Protein 9CHU (pdb70)

Nearest PDB structures (foldseek):
  9chu-assembly1_A  TM=1.002E+00  e=7.331E-59  Homo sapiens
  9chv-assembly1_A  TM=9.798E-01  e=3.050E-43  Homo sapiens
  4ami-assembly2_B  TM=9.428E-01  e=1.187E-20  Meleagris gallopavo
  4ami-assembly1_A  TM=9.776E-01  e=6.733E-20  Meleagris gallopavo
  2y03-assembly3_A  TM=9.541E-01  e=2.087E-20  Meleagris gallopavo

Radius of gyration: 39.84 Å; Cα contacts (8 Å, |Δi|>4): 1406; chains: 3; bounding box: 46×70×137 Å

B-factor: mean 30.41, std 17.18, range [6.21, 85.48]

Solvent-accessible surface area: 40957 Å² total; per-residue (Å²): 120,105,85,37,103,21,63,81,22,75,62,41,20,61,67,7,42,64,14,2,48,82,0,46,56,8,3,62,167,102,133,130,12,57,69,22,11,14,57,6,9,38,9,4,3,56,0,4,33,58,8,0,103,37,0,0,41,64,6,4,22,58,69,45,118,182,114,3,99,86,23,68,138,93,12,30,78,41,13,0,34,24,31,20,1,15,4,0,8,0,37,1,1,17,29,2,0,55,11,15,74,109,0,12,68,30,33,129,140,25,104,84,123,57,70,109,89,96,2,162,58,66,23,103,95,17,58,121,77,1,5,100,46,0,84,100,30,2,104,113,54,154,14,106,30,123,120,73,57,3,93,56,31,25,89,51,58,67,40,22,58,99,80,54,58,109,64,31,11,69,59,27,4,79,86,7,0,44,71,9,17,82,61,4,77,109,21,16,52,118,0,82,106,64,10,71,137,43,85,82,53,113,43,6,126,154,9,7,129,52,10,151,130,9,20,109,62,136,79,47,9,2,42,41,124,17,4,72,55,22,111,96,1,100,125,11,49,0,9,84,18,1,8,50,10,6,17,91,75,66,82,50,69,1,45,62,70,12,3,8,79,7,0,16,28,2,1,100,60,22,55,82,85,51,9,4,57,1,1,0,57,0,1,3,81,108,101,71,30,92,0,15,11,1,18,0,7,85,0,1,65,74,33,19,37,96,36,12,77,63,51,21,0,0,38,7,0,4,15,10,11,38,64,6,33,156,96,68,66,33,86,0,22,38,123,12,0,39,69,46,1,46,79,43,62,9,56,116,72,1,64,9,132,5,158,24,38,14,82,28,36,151,18,13,142,34,4,16,69,6,12,33,31,18,28,142,18,5,53,59,20,21,88,35,21,59,78,73,21,111,92,71,40,89,79,38,79,95,58,53,75,116,25,36,32,76,0,12,49,7,5,30,83,22,19,117,30,10,27,204,29,98,47,14,147,133,15,66,122,112,26,61,34,131,99,19,114,104,17,42,85,116,105,12,98,34,82,81,0,11,147,82,141,4,25,21,111,81,0,50,50,19,2,77,107,19,2,38,0,14,50,87,3,0,28,104,2,2,78,62,0,18,44,45,3,131,145,32,112,36,2,6,100,6,84,26,76,1,1,0,0,0,4,2,8,1,29,0,38,13,2,5,73,2,5,107,30,2,31,61,14,67,146,30,54,0,0,0,0,0,2,2,0,0,76,15,69,11,0,2,8,0,1,0,6,1,2,0,3,1,22,44,66,60,136,44,0,19,2,1,2,0,11,9,0,3,90,118,29,0,50,102,39,26,0,79,39,0,0,114,74,8,17,41,81,134,0,17,66,18,0,1,87,3,0,17,14,1,5,4,0,0,19,0,38,76,57,2,4,0,2,2,0,0,21,8,78,126,13,98,53,20,51,33,4,127,163,40,85,5,115,95,39,6,48,78,178,20,42,4,1,4,6,1,38,1,5,1,21,134,64,28,55,63,142,152,120,48,82,134,7,130,115,71,54,56,10,81,34,7,10,42,64,20,0,33,94,10,23,120,121,18,132,16,33,0,1,0,0,0,20,50,59,16,105,54,0,70,114,77,20,134,125,8,148,67,92,38,76,9,5,1,0,0,0,2,5,0,1,40,28,46,57,53,130,118,16,93,0,0,0,1,45,10,40,146,102,88,28,77,40,114,75,13,49,70,31,120,93,22,30,16,9,18,49,13,18,43,1,0,19,58,11,0,24,67,1,0,78,3,1,28,49,3,2,72,39,2,24,133,58,13,126,40,80,58,95,61,86,42,87,44,91,56,107,17,125,203,82,54,35,0,6,0,40,25,13,0,45,26,105,93,41,60,53,34,28,2,0,78,50,20,125,46,51,48,75,5,42,22,49,55,117,76,24,30,50,0,14,26,107,0,0,35,94,0,3,47,36,33,73,0,73,0,50,0,24,51,128,86,13,88,17,74,92,10,45,50,43,44,12,69,85,133,7,41,0,16,13,10,0,10,0,76,120,38,122

InterPro domains:
  IPR000276 G protein-coupled receptor, rhodopsin-like [PF00001] (50-326)
  IPR000276 G protein-coupled receptor, rhodopsin-like [PR00237] (35-59)
  IPR000276 G protein-coupled receptor, rhodopsin-like [PR00237] (68-89)
  IPR000276 G protein-coupled receptor, rhodopsin-like [PR00237] (113-135)
  IPR000276 G protein-coupled receptor, rhodopsin-like [PR00237] (149-170)
  IPR000276 G protein-coupled receptor, rhodopsin-like [PR00237] (200-223)
  IPR000276 G protein-coupled receptor, rhodopsin-like [PR00237] (271-295)
  IPR000276 G protein-coupled receptor, rhodopsin-like [PR00237] (308-334)
  IPR000276 G protein-coupled receptor, rhodopsin-like [PS00237] (119-135)
  IPR000276 G protein-coupled receptor, rhodopsin-like [SM01381] (45-340)
  IPR000332 Beta 2 adrenoceptor [PR00562] (10-30)
  IPR000332 Beta 2 adrenoceptor [PR00562] (234-251)
  IPR000332 Beta 2 adrenoceptor [PR00562] (252-268)
  IPR000332 Beta 2 adrenoceptor [PR00562] (294-310)
  IPR000332 Beta 2 adrenoceptor [PR00562] (342-360)
  IPR000332 Beta 2 adrenoceptor [PR00562] (361-380)
  IPR000332 Beta 2 adrenoceptor [PR00562] (387-406)
  IPR000332 Beta 2 adrenoceptor [cd15957] (34-336)
  IPR002233 Adrenoceptor family [PR01103] (88-99)
  IPR002233 Adrenoceptor family [PR01103] (141-149)

Secondary structure (P-SEA, 3-state):
caaaaaaaaaaaaaaaaaaaaaaaaaaccccccccaaaaaaaaaaaaaaaaaaccaaaaaaaaacccccccaaaaaaaaaaaaaaaaaaaaaaaaaaaaaaaaaacaaaaaccccaaaaaaaaaaaaaaaaaacaaaaaacccccccaaaaaaaaccccccccccccaaaaaaaacccaaaaaaaaaaaaaaaaaaaaaccaaaaaaaaaaaaacccccccccccccccccccccccaaaaaaaaaccccccccccccaaaaaacccccccaaaaaaaaaacccccccccccaaaaaaaaaaaccccccaaaaaaaaaaaaaaacccccccccaaaaaaaccccccccccccccccccccccccaaaaaaaaaaaaacaaaaaaaaaaccccccccaaaaaaaaaaaaaccaaaaaaaaacaaaaaac/ccccccccccccccccccccccccccccaaaaaaaaacccccaaaaaaaaaaaaaaaaacccccccccbbbbbcccccaaaaaaaaaaaacccccbbbbbccccccccccaaaaaaaaaaaaaaccccccccccccccaaaaaaccaaaaaaacccaaaaaaaaaaaccccccccccccbbbbcccccccccccccccccccccccccccaaaaaabbbbbcccccccccccccccccbbbbcaaaaaaaaaaccccbbbbccccccccccccccccccccccbbbbbcccccccccbbbbbbbbbcccbbbbbbbbbbbbbbbcccccccccccaaaaaaaaaaaaaaaac/cbbbbbcccccccccccccbbbbbbccccccccccccccccccbbbbbbccccccccccccccccccccccccccccccccccccccccccccbbbbbbbccccccc

Structure (mmCIF, N/CA/C/O backbone):
data_9CHU
#
_entry.id   9CHU
#
_cell.length_a   1.00
_cell.length_b   1.00
_cell.length_c   1.00
_cell.angle_alpha   90.00
_cell.angle_beta   90.00
_cell.angle_gamma   90.00
#
_symmetry.space_group_name_H-M   'P 1'
#
loop_
_entity.id
_entity.type
_entity.pdbx_description
1 polymer 'Beta-2 adrenergic receptor,Calcineurin subunit B type 1'
2 polymer 'Protein phosphatase 3 catalytic subunit alpha'
3 polymer 'Peptidyl-prolyl cis-trans isomerase FKBP1A'
4 non-polymer Noradrenaline
5 non-polymer 8-DEETHYL-8-[BUT-3-ENYL]-ASCOMYCIN
#
loop_
_atom_site.group_PDB
_atom_site.id
_atom_site.type_symbol
_atom_site.label_atom_id
_atom_site.label_alt_id
_atom_site.label_comp_id
_atom_site.label_asym_id
_atom_site.label_entity_id
_atom_site.label_seq_id
_atom_site.pdbx_PDB_ins_code
_atom_site.Cartn_x
_atom_site.Cartn_y
_atom_site.Cartn_z
_atom_site.occupancy
_atom_site.B_iso_or_equiv
_atom_site.auth_seq_id
_atom_site.auth_comp_id
_atom_site.auth_asym_id
_atom_site.auth_atom_id
_atom_site.pdbx_PDB_model_num
ATOM 1 N N . TRP A 1 4 ? 193.352 161.115 123.656 1.00 84.14 32 TRP A N 1
ATOM 2 C CA . TRP A 1 4 ? 193.660 159.694 123.561 1.00 84.14 32 TRP A CA 1
ATOM 3 C C . TRP A 1 4 ? 192.660 158.871 124.365 1.00 84.14 32 TRP A C 1
ATOM 4 O O . TRP A 1 4 ? 191.954 159.402 125.219 1.00 84.14 32 TRP A O 1
ATOM 6 N N . VAL A 1 5 ? 192.616 157.566 124.085 1.00 78.85 33 VAL A N 1
ATOM 7 C CA . VAL A 1 5 ? 191.621 156.695 124.705 1.00 78.85 33 VAL A CA 1
ATOM 8 C C . VAL A 1 5 ? 191.818 156.632 126.215 1.00 78.85 33 VAL A C 1
ATOM 9 O O . VAL A 1 5 ? 190.852 156.701 126.986 1.00 78.85 33 VAL A O 1
ATOM 13 N N . VAL A 1 6 ? 193.069 156.495 126.662 1.00 73.71 34 VAL A N 1
ATOM 14 C CA . VAL A 1 6 ? 193.340 156.376 128.093 1.00 73.71 34 VAL A CA 1
ATOM 15 C C . VAL A 1 6 ? 192.908 157.639 128.826 1.00 73.71 34 VAL A C 1
ATOM 16 O O . VAL A 1 6 ? 192.356 157.574 129.932 1.00 73.71 34 VAL A O 1
ATOM 18 N N . GLY A 1 7 ? 193.161 158.805 128.231 1.00 69.88 35 GLY A N 1
ATOM 19 C CA . GLY A 1 7 ? 192.744 160.049 128.858 1.00 69.88 35 GLY A CA 1
ATOM 20 C C . GLY A 1 7 ? 191.238 160.157 129.001 1.00 69.88 35 GLY A C 1
ATOM 21 O O . GLY A 1 7 ? 190.733 160.562 130.051 1.00 69.88 35 GLY A O 1
ATOM 22 N N . MET A 1 8 ? 190.500 159.797 127.948 1.00 72.73 36 MET A N 1
ATOM 23 C CA . MET A 1 8 ? 189.044 159.808 128.036 1.00 72.73 36 MET A CA 1
ATOM 24 C C . MET A 1 8 ? 188.554 158.839 129.104 1.00 72.73 36 MET A C 1
ATOM 25 O O . MET A 1 8 ? 187.647 159.167 129.878 1.00 72.73 36 MET A O 1
ATOM 30 N N . GLY A 1 9 ? 189.142 157.641 129.161 1.00 64.67 37 GLY A N 1
ATOM 31 C CA . GLY A 1 9 ? 188.747 156.688 130.187 1.00 64.67 37 GLY A CA 1
ATOM 32 C C . GLY A 1 9 ? 188.996 157.209 131.590 1.00 64.67 37 GLY A C 1
ATOM 33 O O . GLY A 1 9 ? 188.156 157.050 132.481 1.00 64.67 37 GLY A O 1
ATOM 34 N N . ILE A 1 10 ? 190.148 157.850 131.800 1.00 61.92 38 ILE A N 1
ATOM 35 C CA . ILE A 1 10 ? 190.455 158.429 133.105 1.00 61.92 38 ILE A CA 1
ATOM 36 C C . ILE A 1 10 ? 189.465 159.536 133.444 1.00 61.92 38 ILE A C 1
ATOM 37 O O . ILE A 1 10 ? 189.016 159.659 134.591 1.00 61.92 38 ILE A O 1
ATOM 39 N N . VAL A 1 11 ? 189.116 160.362 132.456 1.00 57.53 39 VAL A N 1
ATOM 40 C CA . VAL A 1 11 ? 188.175 161.453 132.695 1.00 57.53 39 VAL A CA 1
ATOM 41 C C . VAL A 1 11 ? 186.816 160.901 133.110 1.00 57.53 39 VAL A C 1
ATOM 42 O O . VAL A 1 11 ? 186.197 161.384 134.065 1.00 57.53 39 VAL A O 1
ATOM 46 N N . MET A 1 12 ? 186.334 159.878 132.398 1.00 55.55 40 MET A N 1
ATOM 47 C CA . MET A 1 12 ? 185.044 159.287 132.750 1.00 55.55 40 MET A CA 1
ATOM 48 C C . MET A 1 12 ? 185.087 158.640 134.127 1.00 55.55 40 MET A C 1
ATOM 49 O O . MET A 1 12 ? 184.123 158.740 134.896 1.00 55.55 40 MET A O 1
ATOM 54 N N . SER A 1 13 ? 186.190 157.962 134.454 1.00 58.12 41 SER A N 1
ATOM 55 C CA . SER A 1 13 ? 186.314 157.353 135.775 1.00 58.12 41 SER A CA 1
ATOM 56 C C . SER A 1 13 ? 186.258 158.411 136.870 1.00 58.12 41 SER A C 1
ATOM 57 O O . SER A 1 13 ? 185.550 158.251 137.873 1.00 58.12 41 SER A O 1
ATOM 60 N N . LEU A 1 14 ? 186.988 159.512 136.684 1.00 52.52 42 LEU A N 1
ATOM 61 C CA . LEU A 1 14 ? 186.960 160.587 137.669 1.00 52.52 42 LEU A CA 1
ATOM 62 C C . LEU A 1 14 ? 185.567 161.192 137.784 1.00 52.52 42 LEU A C 1
ATOM 63 O O . LEU A 1 14 ? 185.106 161.498 138.888 1.00 52.52 42 LEU A O 1
ATOM 65 N N . ILE A 1 15 ? 184.882 161.373 136.652 1.00 52.37 43 ILE A N 1
ATOM 66 C CA . ILE A 1 15 ? 183.550 161.972 136.675 1.00 52.37 43 ILE A CA 1
ATOM 67 C C . ILE A 1 15 ? 182.581 161.083 137.442 1.00 52.37 43 ILE A C 1
ATOM 68 O O . ILE A 1 15 ? 181.813 161.558 138.290 1.00 52.37 43 ILE A O 1
ATOM 73 N N . VAL A 1 16 ? 182.602 159.779 137.159 1.00 49.96 44 VAL A N 1
ATOM 74 C CA . VAL A 1 16 ? 181.702 158.863 137.855 1.00 49.96 44 VAL A CA 1
ATOM 75 C C . VAL A 1 16 ? 182.013 158.842 139.344 1.00 49.96 44 VAL A C 1
ATOM 76 O O . VAL A 1 16 ? 181.102 158.861 140.184 1.00 49.96 44 VAL A O 1
ATOM 80 N N . LEU A 1 17 ? 183.301 158.800 139.698 1.00 52.21 45 LEU A N 1
ATOM 81 C CA . LEU A 1 17 ? 183.669 158.777 141.110 1.00 52.21 45 LEU A CA 1
ATOM 82 C C . LEU A 1 17 ? 183.203 160.042 141.818 1.00 52.21 45 LEU A C 1
ATOM 83 O O . LEU A 1 17 ? 182.656 159.975 142.926 1.00 52.21 45 LEU A O 1
ATOM 85 N N . ALA A 1 18 ? 183.396 161.203 141.187 1.00 49.74 46 ALA A N 1
ATOM 86 C CA . ALA A 1 18 ? 182.967 162.457 141.794 1.00 49.74 46 ALA A CA 1
ATOM 87 C C . ALA A 1 18 ? 181.457 162.495 141.975 1.00 49.74 46 ALA A C 1
ATOM 88 O O . ALA A 1 18 ? 180.963 162.893 143.036 1.00 49.74 46 ALA A O 1
ATOM 90 N N . ILE A 1 19 ? 180.707 162.072 140.954 1.00 46.61 47 ILE A N 1
ATOM 91 C CA . ILE A 1 19 ? 179.250 162.093 141.048 1.00 46.61 47 ILE A CA 1
ATOM 92 C C . ILE A 1 19 ? 178.779 161.195 142.184 1.00 46.61 47 ILE A C 1
ATOM 93 O O . ILE A 1 19 ? 177.980 161.608 143.038 1.00 46.61 47 ILE A O 1
ATOM 98 N N . VAL A 1 20 ? 179.284 159.960 142.225 1.00 45.08 48 VAL A N 1
ATOM 99 C CA . VAL A 1 20 ? 178.840 159.012 143.244 1.00 45.08 48 VAL A CA 1
ATOM 100 C C . VAL A 1 20 ? 179.196 159.520 144.634 1.00 45.08 48 VAL A C 1
ATOM 101 O O . VAL A 1 20 ? 178.361 159.516 145.548 1.00 45.08 48 VAL A O 1
ATOM 105 N N . PHE A 1 21 ? 180.439 159.979 144.812 1.00 47.77 49 PHE A N 1
ATOM 106 C CA . PHE A 1 21 ? 180.879 160.431 146.126 1.00 47.77 49 PHE A CA 1
ATOM 107 C C . PHE A 1 21 ? 180.071 161.634 146.594 1.00 47.77 49 PHE A C 1
ATOM 108 O O . PHE A 1 21 ? 179.620 161.678 147.743 1.00 47.77 49 PHE A O 1
ATOM 110 N N . GLY A 1 22 ? 179.860 162.614 145.712 1.00 48.69 50 GLY A N 1
ATOM 111 C CA . GLY A 1 22 ? 179.116 163.798 146.108 1.00 48.69 50 GLY A CA 1
ATOM 112 C C . GLY A 1 22 ? 177.672 163.495 146.454 1.00 48.69 50 GLY A C 1
ATOM 113 O O . GLY A 1 22 ? 177.146 163.991 147.455 1.00 48.69 50 GLY A O 1
ATOM 114 N N . ASN A 1 23 ? 177.010 162.674 145.637 1.00 42.83 51 ASN A N 1
ATOM 115 C CA . ASN A 1 23 ? 175.615 162.363 145.920 1.00 42.83 51 ASN A CA 1
ATOM 116 C C . ASN A 1 23 ? 175.476 161.557 147.206 1.00 42.83 51 ASN A C 1
ATOM 117 O O . ASN A 1 23 ? 174.564 161.810 148.005 1.00 42.83 51 ASN A O 1
ATOM 122 N N . VAL A 1 24 ? 176.369 160.592 147.435 1.00 48.68 52 VAL A N 1
ATOM 123 C CA . VAL A 1 24 ? 176.304 159.828 148.676 1.00 48.68 52 VAL A CA 1
ATOM 124 C C . VAL A 1 24 ? 176.590 160.731 149.870 1.00 48.68 52 VAL A C 1
ATOM 125 O O . VAL A 1 24 ? 175.970 160.594 150.932 1.00 48.68 52 VAL A O 1
ATOM 127 N N . LEU A 1 25 ? 177.517 161.679 149.712 1.00 52.32 53 LEU A N 1
ATOM 128 C CA . LEU A 1 25 ? 177.796 162.626 150.785 1.00 52.32 53 LEU A CA 1
ATOM 129 C C . LEU A 1 25 ? 176.565 163.454 151.120 1.00 52.32 53 LEU A C 1
ATOM 130 O O . LEU A 1 25 ? 176.246 163.654 152.297 1.00 52.32 53 LEU A O 1
ATOM 135 N N . VAL A 1 26 ? 175.858 163.942 150.098 1.00 51.17 54 VAL A N 1
ATOM 136 C CA . VAL A 1 26 ? 174.658 164.741 150.343 1.00 51.17 54 VAL A CA 1
ATOM 137 C C . VAL A 1 26 ? 173.588 163.900 151.027 1.00 51.17 54 VAL A C 1
ATOM 138 O O . VAL A 1 26 ? 172.930 164.353 151.976 1.00 51.17 54 VAL A O 1
ATOM 142 N N . ILE A 1 27 ? 173.399 162.661 150.564 1.00 53.95 55 ILE A N 1
ATOM 143 C CA . ILE A 1 27 ? 172.386 161.794 151.162 1.00 53.95 55 ILE A CA 1
ATOM 144 C C . ILE A 1 27 ? 172.699 161.546 152.632 1.00 53.95 55 ILE A C 1
ATOM 145 O O . ILE A 1 27 ? 171.818 161.629 153.497 1.00 53.95 55 ILE A O 1
ATOM 150 N N . THR A 1 28 ? 173.964 161.245 152.938 1.00 59.81 56 THR A N 1
ATOM 151 C CA . THR A 1 28 ? 174.350 160.998 154.323 1.00 59.81 56 THR A CA 1
ATOM 152 C C . THR A 1 28 ? 174.192 162.253 155.173 1.00 59.81 56 THR A C 1
ATOM 153 O O . THR A 1 28 ? 173.720 162.183 156.313 1.00 59.81 56 THR A O 1
ATOM 155 N N . ALA A 1 29 ? 174.572 163.413 154.631 1.00 59.21 57 ALA A N 1
ATOM 156 C CA . ALA A 1 29 ? 174.462 164.655 155.388 1.00 59.21 57 ALA A CA 1
ATOM 157 C C . ALA A 1 29 ? 173.013 164.963 155.728 1.00 59.21 57 ALA A C 1
ATOM 158 O O . ALA A 1 29 ? 172.710 165.419 156.836 1.00 59.21 57 ALA A O 1
ATOM 160 N N . ILE A 1 30 ? 172.100 164.727 154.786 1.00 61.74 58 ILE A N 1
ATOM 161 C CA . ILE A 1 30 ? 170.690 164.972 155.069 1.00 61.74 58 ILE A CA 1
ATOM 162 C C . ILE A 1 30 ? 170.152 163.946 156.061 1.00 61.74 58 ILE A C 1
ATOM 163 O O . ILE A 1 30 ? 169.419 164.293 156.994 1.00 61.74 58 ILE A O 1
ATOM 168 N N . ALA A 1 31 ? 170.513 162.673 155.889 1.00 65.76 59 ALA A N 1
ATOM 169 C CA . ALA A 1 31 ? 169.870 161.618 156.666 1.00 65.76 59 ALA A CA 1
ATOM 170 C C . ALA A 1 31 ? 170.380 161.550 158.102 1.00 65.76 59 ALA A C 1
ATOM 171 O O . ALA A 1 31 ? 169.606 161.256 159.019 1.00 65.76 59 ALA A O 1
ATOM 173 N N . LYS A 1 32 ? 171.667 161.817 158.322 1.00 73.28 60 LYS A N 1
ATOM 174 C CA . LYS A 1 32 ? 172.279 161.475 159.603 1.00 73.28 60 LYS A CA 1
ATOM 175 C C . LYS A 1 32 ? 172.023 162.533 160.671 1.00 73.28 60 LYS A C 1
ATOM 176 O O . LYS A 1 32 ? 171.619 162.204 161.792 1.00 73.28 60 LYS A O 1
ATOM 182 N N . PHE A 1 33 ? 172.253 163.807 160.348 1.00 82.44 61 PHE A N 1
ATOM 183 C CA . PHE A 1 33 ? 172.266 164.848 161.370 1.00 82.44 61 PHE A CA 1
ATOM 184 C C . PHE A 1 33 ? 170.899 165.119 161.981 1.00 82.44 61 PHE A C 1
ATOM 185 O O . PHE A 1 33 ? 170.835 165.783 163.022 1.00 82.44 61 PHE A O 1
ATOM 193 N N . GLU A 1 34 ? 169.817 164.661 161.353 1.00 85.48 62 GLU A N 1
ATOM 194 C CA . GLU A 1 34 ? 168.479 164.696 161.938 1.00 85.48 62 GLU A CA 1
ATOM 195 C C . GLU A 1 34 ? 167.975 166.118 162.168 1.00 85.48 62 GLU A C 1
ATOM 196 O O . GLU A 1 34 ? 166.864 166.313 162.672 1.00 85.48 62 GLU A O 1
ATOM 202 N N . ARG A 1 35 ? 168.776 167.117 161.802 1.00 84.86 63 ARG A N 1
ATOM 203 C CA . ARG A 1 35 ? 168.351 168.509 161.855 1.00 84.86 63 ARG A CA 1
ATOM 204 C C . ARG A 1 35 ? 168.039 169.080 160.483 1.00 84.86 63 ARG A C 1
ATOM 205 O O . ARG A 1 35 ? 167.227 170.004 160.377 1.00 84.86 63 ARG A O 1
ATOM 213 N N . LEU A 1 36 ? 168.669 168.553 159.436 1.00 70.26 64 LEU A N 1
ATOM 214 C CA . LEU A 1 36 ? 168.373 168.950 158.064 1.00 70.26 64 LEU A CA 1
ATOM 215 C C . LEU A 1 36 ? 167.388 167.953 157.456 1.00 70.26 64 LEU A C 1
ATOM 216 O O . LEU A 1 36 ? 167.677 167.252 156.488 1.00 70.26 64 LEU A O 1
ATOM 221 N N . GLN A 1 37 ? 166.201 167.900 158.054 1.00 70.30 65 GLN A N 1
ATOM 222 C CA . GLN A 1 37 ? 165.159 166.970 157.634 1.00 70.30 65 GLN A CA 1
ATOM 223 C C . GLN A 1 37 ? 163.875 167.709 157.300 1.00 70.30 65 GLN A C 1
ATOM 224 O O . GLN A 1 37 ? 162.770 167.233 157.576 1.00 70.30 65 GLN A O 1
ATOM 230 N N . THR A 1 38 ? 164.001 168.886 156.699 1.00 56.56 66 THR A N 1
ATOM 231 C CA . THR A 1 38 ? 162.836 169.601 156.203 1.00 56.56 66 THR A CA 1
ATOM 232 C C . THR A 1 38 ? 162.276 168.881 154.979 1.00 56.56 66 THR A C 1
ATOM 233 O O . THR A 1 38 ? 162.971 168.105 154.318 1.00 56.56 66 THR A O 1
ATOM 237 N N . VAL A 1 39 ? 160.997 169.131 154.686 1.00 50.69 67 VAL A N 1
ATOM 238 C CA . VAL A 1 39 ? 160.366 168.523 153.516 1.00 50.69 67 VAL A CA 1
ATOM 239 C C . VAL A 1 39 ? 161.135 168.885 152.251 1.00 50.69 67 VAL A C 1
ATOM 240 O O . VAL A 1 39 ? 161.342 168.044 151.363 1.00 50.69 67 VAL A O 1
ATOM 244 N N . THR A 1 40 ? 161.579 170.140 152.153 1.00 45.19 68 THR A N 1
ATOM 245 C CA . THR A 1 40 ? 162.433 170.537 151.039 1.00 45.19 68 THR A CA 1
ATOM 246 C C . THR A 1 40 ? 163.690 169.680 150.986 1.00 45.19 68 THR A C 1
ATOM 247 O O . THR A 1 40 ? 164.134 169.279 149.904 1.00 45.19 68 THR A O 1
ATOM 251 N N . ASN A 1 41 ? 164.269 169.368 152.147 1.00 50.16 69 ASN A N 1
ATOM 252 C CA . ASN A 1 41 ? 165.442 168.503 152.160 1.00 50.16 69 ASN A CA 1
ATOM 253 C C . ASN A 1 41 ? 165.097 167.081 151.737 1.00 50.16 69 ASN A C 1
ATOM 254 O O . ASN A 1 41 ? 165.938 166.392 151.157 1.00 50.16 69 ASN A O 1
ATOM 259 N N . TYR A 1 42 ? 163.871 166.625 151.994 1.00 49.18 70 TYR A N 1
ATOM 260 C CA . TYR A 1 42 ? 163.470 165.313 151.495 1.00 49.18 70 TYR A CA 1
ATOM 261 C C . TYR A 1 42 ? 163.362 165.311 149.975 1.00 49.18 70 TYR A C 1
ATOM 262 O O . TYR A 1 42 ? 163.769 164.345 149.315 1.00 49.18 70 TYR A O 1
ATOM 271 N N . PHE A 1 43 ? 162.817 166.386 149.401 1.00 38.24 71 PHE A N 1
ATOM 272 C CA . PHE A 1 43 ? 162.804 166.511 147.946 1.00 38.24 71 PHE A CA 1
ATOM 273 C C . PHE A 1 43 ? 164.221 166.533 147.387 1.00 38.24 71 PHE A C 1
ATOM 274 O O . PHE A 1 43 ? 164.504 165.923 146.346 1.00 38.24 71 PHE A O 1
ATOM 282 N N . ILE A 1 44 ? 165.122 167.246 148.063 1.00 37.35 72 ILE A N 1
ATOM 283 C CA . ILE A 1 44 ? 166.525 167.264 147.663 1.00 37.35 72 ILE A CA 1
ATOM 284 C C . ILE A 1 44 ? 167.121 165.865 147.723 1.00 37.35 72 ILE A C 1
ATOM 285 O O . ILE A 1 44 ? 167.929 165.484 146.870 1.00 37.35 72 ILE A O 1
ATOM 290 N N . THR A 1 45 ? 166.752 165.085 148.739 1.00 41.63 73 THR A N 1
ATOM 291 C CA . THR A 1 45 ? 167.230 163.709 148.822 1.00 41.63 73 THR A CA 1
ATOM 292 C C . THR A 1 45 ? 166.726 162.883 147.647 1.00 41.63 73 THR A C 1
ATOM 293 O O . THR A 1 45 ? 167.465 162.062 147.096 1.00 41.63 73 THR A O 1
ATOM 297 N N . SER A 1 46 ? 165.468 163.082 147.253 1.00 33.85 74 SER A N 1
ATOM 298 C CA . SER A 1 46 ? 164.957 162.373 146.082 1.00 33.85 74 SER A CA 1
ATOM 299 C C . SER A 1 46 ? 165.736 162.748 144.826 1.00 33.85 74 SER A C 1
ATOM 300 O O . SER A 1 46 ? 166.077 161.882 144.011 1.00 33.85 74 SER A O 1
ATOM 303 N N . LEU A 1 47 ? 166.025 164.038 144.654 1.00 31.07 75 LEU A N 1
ATOM 304 C CA . LEU A 1 47 ? 166.790 164.477 143.489 1.00 31.07 75 LEU A CA 1
ATOM 305 C C . LEU A 1 47 ? 168.203 163.903 143.504 1.00 31.07 75 LEU A C 1
ATOM 306 O O . LEU A 1 47 ? 168.734 163.501 142.459 1.00 31.07 75 LEU A O 1
ATOM 311 N N . ALA A 1 48 ? 168.836 163.877 144.678 1.00 34.20 76 ALA A N 1
ATOM 312 C CA . ALA A 1 48 ? 170.174 163.310 144.795 1.00 34.20 76 ALA A CA 1
ATOM 313 C C . ALA A 1 48 ? 170.166 161.815 144.507 1.00 34.20 76 ALA A C 1
ATOM 314 O O . ALA A 1 48 ? 171.088 161.296 143.874 1.00 34.20 76 ALA A O 1
ATOM 316 N N . CYS A 1 49 ? 169.134 161.105 144.959 1.00 33.06 77 CYS A N 1
ATOM 317 C CA . CYS A 1 49 ? 169.012 159.695 144.613 1.00 33.06 77 CYS A CA 1
ATOM 318 C C . CYS A 1 49 ? 168.864 159.517 143.108 1.00 33.06 77 CYS A C 1
ATOM 319 O O . CYS A 1 49 ? 169.480 158.623 142.518 1.00 33.06 77 CYS A O 1
ATOM 322 N N . ALA A 1 50 ? 168.064 160.373 142.468 1.00 27.58 78 ALA A N 1
ATOM 323 C CA . ALA A 1 50 ? 167.865 160.271 141.025 1.00 27.58 78 ALA A CA 1
ATOM 324 C C . ALA A 1 50 ? 169.173 160.456 140.270 1.00 27.58 78 ALA A C 1
ATOM 325 O O . ALA A 1 50 ? 169.532 159.641 139.408 1.00 27.58 78 ALA A O 1
ATOM 327 N N . ASP A 1 51 ? 169.904 161.524 140.573 1.00 29.97 79 ASP A N 1
ATOM 328 C CA . ASP A 1 51 ? 171.118 161.745 139.802 1.00 29.97 79 ASP A CA 1
ATOM 329 C C . ASP A 1 51 ? 172.236 160.788 140.200 1.00 29.97 79 ASP A C 1
ATOM 330 O O . ASP A 1 51 ? 173.086 160.484 139.361 1.00 29.97 79 ASP A O 1
ATOM 335 N N . LEU A 1 52 ? 172.233 160.265 141.431 1.00 32.90 80 LEU A N 1
ATOM 336 C CA . LEU A 1 52 ? 173.170 159.198 141.775 1.00 32.90 80 LEU A CA 1
ATOM 337 C C . LEU A 1 52 ? 172.889 157.936 140.973 1.00 32.90 80 LEU A C 1
ATOM 338 O O . LEU A 1 52 ? 173.819 157.289 140.478 1.00 32.90 80 LEU A O 1
ATOM 343 N N . VAL A 1 53 ? 171.614 157.563 140.845 1.00 25.83 81 VAL A N 1
ATOM 344 C CA . VAL A 1 53 ? 171.261 156.405 140.032 1.00 25.83 81 VAL A CA 1
ATOM 345 C C . VAL A 1 53 ? 171.732 156.610 138.602 1.00 25.83 81 VAL A C 1
ATOM 346 O O . VAL A 1 53 ? 172.370 155.731 138.009 1.00 25.83 81 VAL A O 1
ATOM 350 N N . MET A 1 54 ? 171.445 157.785 138.029 1.00 29.59 82 MET A N 1
ATOM 351 C CA . MET A 1 54 ? 171.834 158.003 136.638 1.00 29.59 82 MET A CA 1
ATOM 352 C C . MET A 1 54 ? 173.345 157.963 136.488 1.00 29.59 82 MET A C 1
ATOM 353 O O . MET A 1 54 ? 173.864 157.272 135.609 1.00 29.59 82 MET A O 1
ATOM 358 N N . GLY A 1 55 ? 174.069 158.659 137.362 1.00 29.50 83 GLY A N 1
ATOM 359 C CA . GLY A 1 55 ? 175.513 158.588 137.347 1.00 29.50 83 GLY A CA 1
ATOM 360 C C . GLY A 1 55 ? 175.988 157.153 137.355 1.00 29.50 83 GLY A C 1
ATOM 361 O O . GLY A 1 55 ? 176.455 156.651 136.326 1.00 29.50 83 GLY A O 1
ATOM 362 N N . LEU A 1 56 ? 175.756 156.466 138.476 1.00 30.41 84 LEU A N 1
ATOM 363 C CA . LEU A 1 56 ? 176.304 155.131 138.700 1.00 30.41 84 LEU A CA 1
ATOM 364 C C . LEU A 1 56 ? 175.955 154.163 137.575 1.00 30.41 84 LEU A C 1
ATOM 365 O O . LEU A 1 56 ? 176.829 153.459 137.059 1.00 30.41 84 LEU A O 1
ATOM 370 N N . ALA A 1 57 ? 174.682 154.109 137.174 1.00 30.34 85 ALA A N 1
ATOM 371 C CA . ALA A 1 57 ? 174.275 153.085 136.219 1.00 30.34 85 ALA A CA 1
ATOM 372 C C . ALA A 1 57 ? 174.581 153.489 134.781 1.00 30.34 85 ALA A C 1
ATOM 373 O O . ALA A 1 57 ? 175.143 152.697 134.019 1.00 30.34 85 ALA A O 1
ATOM 375 N N . VAL A 1 58 ? 174.213 154.710 134.382 1.00 31.63 86 VAL A N 1
ATOM 376 C CA . VAL A 1 58 ? 174.294 155.094 132.979 1.00 31.63 86 VAL A CA 1
ATOM 377 C C . VAL A 1 58 ? 175.709 155.518 132.604 1.00 31.63 86 VAL A C 1
ATOM 378 O O . VAL A 1 58 ? 176.276 155.018 131.627 1.00 31.63 86 VAL A O 1
ATOM 382 N N . VAL A 1 59 ? 176.296 156.460 133.357 1.00 31.39 87 VAL A N 1
ATOM 383 C CA . VAL A 1 59 ? 177.496 157.150 132.874 1.00 31.39 87 VAL A CA 1
ATOM 384 C C . VAL A 1 59 ? 178.648 156.198 132.582 1.00 31.39 87 VAL A C 1
ATOM 385 O O . VAL A 1 59 ? 179.267 156.327 131.508 1.00 31.39 87 VAL A O 1
ATOM 389 N N . PRO A 1 60 ? 179.011 155.249 133.458 1.00 37.83 88 PRO A N 1
ATOM 390 C CA . PRO A 1 60 ? 180.121 154.344 133.118 1.00 37.83 88 PRO A CA 1
ATOM 391 C C . PRO A 1 60 ? 179.879 153.539 131.857 1.00 37.83 88 PRO A C 1
ATOM 392 O O . PRO A 1 60 ? 180.808 153.317 131.072 1.00 37.83 88 PRO A O 1
ATOM 396 N N . PHE A 1 61 ? 178.642 153.104 131.630 1.00 39.54 89 PHE A N 1
ATOM 397 C CA . PHE A 1 61 ? 178.374 152.222 130.501 1.00 39.54 89 PHE A CA 1
ATOM 398 C C . PHE A 1 61 ? 178.325 152.994 129.190 1.00 39.54 89 PHE A C 1
ATOM 399 O O . PHE A 1 61 ? 178.797 152.501 128.160 1.00 39.54 89 PHE A O 1
ATOM 407 N N . GLY A 1 62 ? 177.777 154.208 129.210 1.00 39.25 90 GLY A N 1
ATOM 408 C CA . GLY A 1 62 ? 177.895 155.072 128.047 1.00 39.25 90 GLY A CA 1
ATOM 409 C C . GLY A 1 62 ? 179.337 155.440 127.757 1.00 39.25 90 GLY A C 1
ATOM 410 O O . GLY A 1 62 ? 179.743 155.561 126.597 1.00 39.25 90 GLY A O 1
ATOM 411 N N . ALA A 1 63 ? 180.136 155.609 128.812 1.00 47.74 91 ALA A N 1
ATOM 412 C CA . ALA A 1 63 ? 181.567 155.821 128.626 1.00 47.74 91 ALA A CA 1
ATOM 413 C C . ALA A 1 63 ? 182.222 154.622 127.950 1.00 47.74 91 ALA A C 1
ATOM 414 O O . ALA A 1 63 ? 183.040 154.782 127.037 1.00 47.74 91 ALA A O 1
ATOM 416 N N . ALA A 1 64 ? 181.873 153.410 128.385 1.00 54.59 92 ALA A N 1
ATOM 417 C CA . ALA A 1 64 ? 182.418 152.214 127.749 1.00 54.59 92 ALA A CA 1
ATOM 418 C C . ALA A 1 64 ? 181.987 152.127 126.292 1.00 54.59 92 ALA A C 1
ATOM 419 O O . ALA A 1 64 ? 182.769 151.719 125.427 1.00 54.59 92 ALA A O 1
ATOM 421 N N . HIS A 1 65 ? 180.741 152.504 126.003 1.00 55.03 93 HIS A N 1
ATOM 422 C CA . HIS A 1 65 ? 180.271 152.510 124.622 1.00 55.03 93 HIS A CA 1
ATOM 423 C C . HIS A 1 65 ? 181.076 153.480 123.766 1.00 55.03 93 HIS A C 1
ATOM 424 O O . HIS A 1 65 ? 181.457 153.152 122.636 1.00 55.03 93 HIS A O 1
ATOM 431 N N . ILE A 1 66 ? 181.342 154.682 124.281 1.00 54.09 94 ILE A N 1
ATOM 432 C CA . ILE A 1 66 ? 182.067 155.654 123.467 1.00 54.09 94 ILE A CA 1
ATOM 433 C C . ILE A 1 66 ? 183.546 155.295 123.382 1.00 54.09 94 ILE A C 1
ATOM 434 O O . ILE A 1 66 ? 184.239 155.710 122.445 1.00 54.09 94 ILE A O 1
ATOM 439 N N . LEU A 1 67 ? 184.054 154.514 124.336 1.00 63.07 95 LEU A N 1
ATOM 440 C CA . LEU A 1 67 ? 185.477 154.186 124.341 1.00 63.07 95 LEU A CA 1
ATOM 441 C C . LEU A 1 67 ? 185.780 152.966 123.477 1.00 63.07 95 LEU A C 1
ATOM 442 O O . LEU A 1 67 ? 186.576 153.042 122.535 1.00 63.07 95 LEU A O 1
ATOM 447 N N . MET A 1 68 ? 185.157 151.829 123.788 1.00 70.77 96 MET A N 1
ATOM 448 C CA . MET A 1 68 ? 185.485 150.588 123.097 1.00 70.77 96 MET A CA 1
ATOM 449 C C . MET A 1 68 ? 185.085 150.604 121.629 1.00 70.77 96 MET A C 1
ATOM 450 O O . MET A 1 68 ? 185.615 149.802 120.854 1.00 70.77 96 MET A O 1
ATOM 455 N N . LYS A 1 69 ? 184.160 151.480 121.237 1.00 73.23 97 LYS A N 1
ATOM 456 C CA . LYS A 1 69 ? 183.579 151.584 119.900 1.00 73.23 97 LYS A CA 1
ATOM 457 C C . LYS A 1 69 ? 182.712 150.383 119.551 1.00 73.23 97 LYS A C 1
ATOM 458 O O . LYS A 1 69 ? 182.080 150.379 118.488 1.00 73.23 97 LYS A O 1
ATOM 464 N N . MET A 1 70 ? 182.656 149.367 120.407 1.00 73.17 98 MET A N 1
ATOM 465 C CA . MET A 1 70 ? 181.760 148.234 120.239 1.00 73.17 98 MET A CA 1
ATOM 466 C C . MET A 1 70 ? 181.089 147.973 121.576 1.00 73.17 98 MET A C 1
ATOM 467 O O . MET A 1 70 ? 181.742 148.023 122.622 1.00 73.17 98 MET A O 1
ATOM 472 N N . TRP A 1 71 ? 179.788 147.718 121.544 1.00 67.14 99 TRP A N 1
ATOM 473 C CA . TRP A 1 71 ? 178.981 147.584 122.752 1.00 67.14 99 TRP A CA 1
ATOM 474 C C . TRP A 1 71 ? 178.577 146.118 122.857 1.00 67.14 99 TRP A C 1
ATOM 475 O O . TRP A 1 71 ? 177.603 145.685 122.235 1.00 67.14 99 TRP A O 1
ATOM 486 N N . THR A 1 72 ? 179.328 145.362 123.653 1.00 68.12 100 THR A N 1
ATOM 487 C CA . THR A 1 72 ? 179.217 143.906 123.716 1.00 68.12 100 THR A CA 1
ATOM 488 C C . THR A 1 72 ? 178.380 143.446 124.901 1.00 68.12 100 THR A C 1
ATOM 489 O O . THR A 1 72 ? 178.659 142.410 125.510 1.00 68.12 100 THR A O 1
ATOM 493 N N . PHE A 1 73 ? 177.337 144.197 125.248 1.00 59.82 101 PHE A N 1
ATOM 494 C CA . PHE A 1 73 ? 176.581 143.919 126.461 1.00 59.82 101 PHE A CA 1
ATOM 495 C C . PHE A 1 73 ? 175.233 143.259 126.203 1.00 59.82 101 PHE A C 1
ATOM 496 O O . PHE A 1 73 ? 174.738 142.537 127.074 1.00 59.82 101 PHE A O 1
ATOM 504 N N . GLY A 1 74 ? 174.623 143.483 125.040 1.00 60.61 102 GLY A N 1
ATOM 505 C CA . GLY A 1 74 ? 173.398 142.785 124.692 1.00 60.61 102 GLY A CA 1
ATOM 506 C C . GLY A 1 74 ? 172.228 143.669 124.303 1.00 60.61 102 GLY A C 1
ATOM 507 O O . GLY A 1 74 ? 172.153 144.830 124.714 1.00 60.61 102 GLY A O 1
ATOM 508 N N . ASN A 1 75 ? 171.305 143.126 123.505 1.00 55.77 103 ASN A N 1
ATOM 509 C CA . ASN A 1 75 ? 170.130 143.888 123.087 1.00 55.77 103 ASN A CA 1
ATOM 510 C C . ASN A 1 75 ? 169.220 144.200 124.271 1.00 55.77 103 ASN A C 1
ATOM 511 O O . ASN A 1 75 ? 168.778 145.347 124.448 1.00 55.77 103 ASN A O 1
ATOM 516 N N . PHE A 1 76 ? 168.928 143.188 125.093 1.00 52.90 104 PHE A N 1
ATOM 517 C CA . PHE A 1 76 ? 168.154 143.426 126.304 1.00 52.90 104 PHE A CA 1
ATOM 518 C C . PHE A 1 76 ? 168.817 144.476 127.175 1.00 52.90 104 PHE A C 1
ATOM 519 O O . PHE A 1 76 ? 168.147 145.370 127.714 1.00 52.90 104 PHE A O 1
ATOM 527 N N . TRP A 1 77 ? 170.132 144.374 127.337 1.00 61.42 105 TRP A N 1
ATOM 528 C CA . TRP A 1 77 ? 170.810 145.275 128.250 1.00 61.42 105 TRP A CA 1
ATOM 529 C C . TRP A 1 77 ? 170.767 146.689 127.686 1.00 61.42 105 TRP A C 1
ATOM 530 O O . TRP A 1 77 ? 170.688 147.668 128.434 1.00 61.42 105 TRP A O 1
ATOM 541 N N . CYS A 1 78 ? 170.785 146.801 126.353 1.00 52.16 106 CYS A N 1
ATOM 542 C CA . CYS A 1 78 ? 170.624 148.086 125.677 1.00 52.16 106 CYS A CA 1
ATOM 543 C C . CYS A 1 78 ? 169.271 148.714 125.976 1.00 52.16 106 CYS A C 1
ATOM 544 O O . CYS A 1 78 ? 169.182 149.909 126.295 1.00 52.16 106 CYS A O 1
ATOM 547 N N . GLU A 1 79 ? 168.197 147.935 125.842 1.00 45.97 107 GLU A N 1
ATOM 548 C CA . GLU A 1 79 ? 166.879 148.474 126.161 1.00 45.97 107 GLU A CA 1
ATOM 549 C C . GLU A 1 79 ? 166.822 148.932 127.612 1.00 45.97 107 GLU A C 1
ATOM 550 O O . GLU A 1 79 ? 166.336 150.032 127.916 1.00 45.97 107 GLU A O 1
ATOM 556 N N . PHE A 1 80 ? 167.347 148.112 128.522 1.00 41.87 108 PHE A N 1
ATOM 557 C CA . PHE A 1 80 ? 167.322 148.486 129.931 1.00 41.87 108 PHE A CA 1
ATOM 558 C C . PHE A 1 80 ? 168.084 149.781 130.170 1.00 41.87 108 PHE A C 1
ATOM 559 O O . PHE A 1 80 ? 167.617 150.661 130.904 1.00 41.87 108 PHE A O 1
ATOM 567 N N . TRP A 1 81 ? 169.255 149.921 129.547 1.00 31.99 109 TRP A N 1
ATOM 568 C CA . TRP A 1 81 ? 170.091 151.091 129.783 1.00 31.99 109 TRP A CA 1
ATOM 569 C C . TRP A 1 81 ? 169.430 152.360 129.259 1.00 31.99 109 TRP A C 1
ATOM 570 O O . TRP A 1 81 ? 169.380 153.380 129.962 1.00 31.99 109 TRP A O 1
ATOM 581 N N . THR A 1 82 ? 168.903 152.321 128.031 1.00 30.48 110 THR A N 1
ATOM 582 C CA . THR A 1 82 ? 168.256 153.520 127.507 1.00 30.48 110 THR A CA 1
ATOM 583 C C . THR A 1 82 ? 167.028 153.885 128.329 1.00 30.48 110 THR A C 1
ATOM 584 O O . THR A 1 82 ? 166.745 155.077 128.539 1.00 30.48 110 THR A O 1
ATOM 588 N N . SER A 1 83 ? 166.311 152.885 128.846 1.00 27.29 111 SER A N 1
ATOM 589 C CA . SER A 1 83 ? 165.127 153.202 129.631 1.00 27.29 111 SER A CA 1
ATOM 590 C C . SER A 1 83 ? 165.503 153.798 130.984 1.00 27.29 111 SER A C 1
ATOM 591 O O . SER A 1 83 ? 164.830 154.714 131.469 1.00 27.29 111 SER A O 1
ATOM 594 N N . ILE A 1 84 ? 166.578 153.308 131.606 1.00 18.96 112 ILE A N 1
ATOM 595 C CA . ILE A 1 84 ? 167.047 153.935 132.840 1.00 18.96 112 ILE A CA 1
ATOM 596 C C . ILE A 1 84 ? 167.462 155.376 132.579 1.00 18.96 112 ILE A C 1
ATOM 597 O O . ILE A 1 84 ? 167.194 156.272 133.389 1.00 18.96 112 ILE A O 1
ATOM 602 N N . ASP A 1 85 ? 168.123 155.622 131.445 1.00 20.23 113 ASP A N 1
ATOM 603 C CA . ASP A 1 85 ? 168.514 156.983 131.079 1.00 20.23 113 ASP A CA 1
ATOM 604 C C . ASP A 1 85 ? 167.307 157.918 131.029 1.00 20.23 113 ASP A C 1
ATOM 605 O O . ASP A 1 85 ? 167.282 158.977 131.685 1.00 20.23 113 ASP A O 1
ATOM 610 N N . VAL A 1 86 ? 166.290 157.530 130.257 1.00 15.05 114 VAL A N 1
ATOM 611 C CA . VAL A 1 86 ? 165.107 158.373 130.110 1.00 15.05 114 VAL A CA 1
ATOM 612 C C . VAL A 1 86 ? 164.415 158.563 131.455 1.00 15.05 114 VAL A C 1
ATOM 613 O O . VAL A 1 86 ? 163.966 159.670 131.791 1.00 15.05 114 VAL A O 1
ATOM 617 N N . LEU A 1 87 ? 164.329 157.493 132.251 1.00 16.10 115 LEU A N 1
ATOM 618 C CA . LEU A 1 87 ? 163.689 157.584 133.558 1.00 16.10 115 LEU A CA 1
ATOM 619 C C . LEU A 1 87 ? 164.396 158.594 134.444 1.00 16.10 115 LEU A C 1
ATOM 620 O O . LEU A 1 87 ? 163.749 159.409 135.108 1.00 16.10 115 LEU A O 1
ATOM 625 N N . CYS A 1 88 ? 165.725 158.544 134.484 1.00 13.97 116 CYS A N 1
ATOM 626 C CA . CYS A 1 88 ? 166.449 159.432 135.382 1.00 13.97 116 CYS A CA 1
ATOM 627 C C . CYS A 1 88 ? 166.278 160.889 134.979 1.00 13.97 116 CYS A C 1
ATOM 628 O O . CYS A 1 88 ? 166.031 161.753 135.835 1.00 13.97 116 CYS A O 1
ATOM 631 N N . VAL A 1 89 ? 166.376 161.186 133.678 1.00 11.07 117 VAL A N 1
ATOM 632 C CA . VAL A 1 89 ? 166.223 162.579 133.248 1.00 11.07 117 VAL A CA 1
ATOM 633 C C . VAL A 1 89 ? 164.820 163.094 133.563 1.00 11.07 117 VAL A C 1
ATOM 634 O O . VAL A 1 89 ? 164.650 164.188 134.125 1.00 11.07 117 VAL A O 1
ATOM 638 N N . THR A 1 90 ? 163.791 162.313 133.215 1.00 10.94 118 THR A N 1
ATOM 639 C CA . THR A 1 90 ? 162.426 162.765 133.465 1.00 10.94 118 THR A CA 1
ATOM 640 C C . THR A 1 90 ? 162.157 162.930 134.956 1.00 10.94 118 THR A C 1
ATOM 641 O O . THR A 1 90 ? 161.514 163.900 135.373 1.00 10.94 118 THR A O 1
ATOM 645 N N . ALA A 1 91 ? 162.640 161.998 135.780 1.00 10.42 119 ALA A N 1
ATOM 646 C CA . ALA A 1 91 ? 162.409 162.095 137.216 1.00 10.42 119 ALA A CA 1
ATOM 647 C C . ALA A 1 91 ? 163.053 163.343 137.797 1.00 10.42 119 ALA A C 1
ATOM 648 O O . ALA A 1 91 ? 162.449 164.031 138.631 1.00 10.42 119 ALA A O 1
ATOM 650 N N . SER A 1 92 ? 164.280 163.656 137.375 1.00 8.16 120 SER A N 1
ATOM 651 C CA . SER A 1 92 ? 164.925 164.862 137.883 1.00 8.16 120 SER A CA 1
ATOM 652 C C . SER A 1 92 ? 164.144 166.110 137.485 1.00 8.16 120 SER A C 1
ATOM 653 O O . SER A 1 92 ? 163.887 166.992 138.321 1.00 8.16 120 SER A O 1
ATOM 656 N N . ILE A 1 93 ? 163.732 166.196 136.215 1.00 9.95 121 ILE A N 1
ATOM 657 C CA . ILE A 1 93 ? 163.038 167.411 135.791 1.00 9.95 121 ILE A CA 1
ATOM 658 C C . ILE A 1 93 ? 161.682 167.544 136.468 1.00 9.95 121 ILE A C 1
ATOM 659 O O . ILE A 1 93 ? 161.206 168.662 136.684 1.00 9.95 121 ILE A O 1
ATOM 664 N N . GLU A 1 94 ? 161.031 166.435 136.814 1.00 10.27 122 GLU A N 1
ATOM 665 C CA . GLU A 1 94 ? 159.742 166.563 137.488 1.00 10.27 122 GLU A CA 1
ATOM 666 C C . GLU A 1 94 ? 159.902 166.925 138.962 1.00 10.27 122 GLU A C 1
ATOM 667 O O . GLU A 1 94 ? 159.120 167.724 139.495 1.00 10.27 122 GLU A O 1
ATOM 673 N N . THR A 1 95 ? 160.907 166.364 139.645 1.00 10.53 123 THR A N 1
ATOM 674 C CA . THR A 1 95 ? 161.104 166.751 141.040 1.00 10.53 123 THR A CA 1
ATOM 675 C C . THR A 1 95 ? 161.541 168.204 141.163 1.00 10.53 123 THR A C 1
ATOM 676 O O . THR A 1 95 ? 161.260 168.846 142.183 1.00 10.53 123 THR A O 1
ATOM 680 N N . LEU A 1 96 ? 162.209 168.752 140.144 1.00 9.27 124 LEU A N 1
ATOM 681 C CA . LEU A 1 96 ? 162.547 170.173 140.197 1.00 9.27 124 LEU A CA 1
ATOM 682 C C . LEU A 1 96 ? 161.292 171.044 140.247 1.00 9.27 124 LEU A C 1
ATOM 683 O O . LEU A 1 96 ? 161.197 171.968 141.064 1.00 9.27 124 LEU A O 1
ATOM 688 N N . CYS A 1 97 ? 160.303 170.755 139.396 1.00 11.19 125 CYS A N 1
ATOM 689 C CA . CYS A 1 97 ? 159.088 171.563 139.423 1.00 11.19 125 CYS A CA 1
ATOM 690 C C . CYS A 1 97 ? 158.259 171.282 140.670 1.00 11.19 125 CYS A C 1
ATOM 691 O O . CYS A 1 97 ? 157.550 172.175 141.152 1.00 11.19 125 CYS A O 1
ATOM 694 N N . VAL A 1 98 ? 158.339 170.065 141.218 1.00 12.72 126 VAL A N 1
ATOM 695 C CA . VAL A 1 98 ? 157.703 169.816 142.512 1.00 12.72 126 VAL A CA 1
ATOM 696 C C . VAL A 1 98 ? 158.301 170.716 143.584 1.00 12.72 126 VAL A C 1
ATOM 697 O O . VAL A 1 98 ? 157.574 171.308 144.389 1.00 12.72 126 VAL A O 1
ATOM 701 N N . ILE A 1 99 ? 159.631 170.837 143.611 1.00 13.24 127 ILE A N 1
ATOM 702 C CA . ILE A 1 99 ? 160.271 171.739 144.568 1.00 13.24 127 ILE A CA 1
ATOM 703 C C . ILE A 1 99 ? 159.819 173.175 144.337 1.00 13.24 127 ILE A C 1
ATOM 704 O O . ILE A 1 99 ? 159.565 173.923 145.290 1.00 13.24 127 ILE A O 1
ATOM 709 N N . ALA A 1 100 ? 159.721 173.586 143.072 1.00 14.12 128 ALA A N 1
ATOM 710 C CA . ALA A 1 100 ? 159.311 174.957 142.772 1.00 14.12 128 ALA A CA 1
ATOM 711 C C . ALA A 1 100 ? 157.913 175.250 143.307 1.00 14.12 128 ALA A C 1
ATOM 712 O O . ALA A 1 100 ? 157.687 176.278 143.958 1.00 14.12 128 ALA A O 1
ATOM 714 N N . VAL A 1 101 ? 156.960 174.354 143.050 1.00 15.90 129 VAL A N 1
ATOM 715 C CA . VAL A 1 101 ? 155.595 174.581 143.523 1.00 15.90 129 VAL A CA 1
ATOM 716 C C . VAL A 1 101 ? 155.531 174.519 145.046 1.00 15.90 129 VAL A C 1
ATOM 717 O O . VAL A 1 101 ? 154.785 175.278 145.683 1.00 15.90 129 VAL A O 1
ATOM 721 N N . ASP A 1 102 ? 156.307 173.620 145.655 1.00 23.89 130 ASP A N 1
ATOM 722 C CA . ASP A 1 102 ? 156.379 173.565 147.111 1.00 23.89 130 ASP A CA 1
ATOM 723 C C . ASP A 1 102 ? 156.827 174.901 147.682 1.00 23.89 130 ASP A C 1
ATOM 724 O O . ASP A 1 102 ? 156.231 175.416 148.634 1.00 23.89 130 ASP A O 1
ATOM 729 N N . ARG A 1 103 ? 157.877 175.481 147.107 1.00 23.40 131 ARG A N 1
ATOM 730 C CA . ARG A 1 103 ? 158.372 176.752 147.620 1.00 23.40 131 ARG A CA 1
ATOM 731 C C . ARG A 1 103 ? 157.374 177.875 147.375 1.00 23.40 131 ARG A C 1
ATOM 732 O O . ARG A 1 103 ? 157.233 178.780 148.207 1.00 23.40 131 ARG A O 1
ATOM 740 N N . TYR A 1 104 ? 156.661 177.831 146.248 1.00 26.81 132 TYR A N 1
ATOM 741 C CA . TYR A 1 104 ? 155.628 178.833 146.006 1.00 26.81 132 TYR A CA 1
ATOM 742 C C . TYR A 1 104 ? 154.550 178.776 147.081 1.00 26.81 132 TYR A C 1
ATOM 743 O O . TYR A 1 104 ? 154.133 179.811 147.615 1.00 26.81 132 TYR A O 1
ATOM 752 N N . PHE A 1 105 ? 154.089 177.570 147.414 1.00 31.74 133 PHE A N 1
ATOM 753 C CA . PHE A 1 105 ? 153.062 177.446 148.446 1.00 31.74 133 PHE A CA 1
ATOM 754 C C . PHE A 1 105 ? 153.604 177.821 149.819 1.00 31.74 133 PHE A C 1
ATOM 755 O O . PHE A 1 105 ? 152.865 178.342 150.660 1.00 31.74 133 PHE A O 1
ATOM 763 N N . ALA A 1 106 ? 154.888 177.561 150.068 1.00 34.02 134 ALA A N 1
ATOM 764 C CA . ALA A 1 106 ? 155.463 177.906 151.363 1.00 34.02 134 ALA A CA 1
ATOM 765 C C . ALA A 1 106 ? 155.629 179.410 151.529 1.00 34.02 134 ALA A C 1
ATOM 766 O O . ALA A 1 106 ? 155.546 179.918 152.651 1.00 34.02 134 ALA A O 1
ATOM 768 N N . ILE A 1 107 ? 155.877 180.135 150.442 1.00 30.46 135 ILE A N 1
ATOM 769 C CA . ILE A 1 107 ? 156.039 181.584 150.540 1.00 30.46 135 ILE A CA 1
ATOM 770 C C . ILE A 1 107 ? 154.698 182.309 150.503 1.00 30.46 135 ILE A C 1
ATOM 771 O O . ILE A 1 107 ? 154.504 183.292 151.222 1.00 30.46 135 ILE A O 1
ATOM 776 N N . THR A 1 108 ? 153.746 181.849 149.689 1.00 36.06 136 THR A N 1
ATOM 777 C CA . THR A 1 108 ? 152.501 182.599 149.549 1.00 36.06 136 THR A CA 1
ATOM 778 C C . THR A 1 108 ? 151.675 182.602 150.834 1.00 36.06 136 THR A C 1
ATOM 779 O O . THR A 1 108 ? 150.899 183.537 151.059 1.00 36.06 136 THR A O 1
ATOM 783 N N . SER A 1 109 ? 151.820 181.581 151.685 1.00 41.68 137 SER A N 1
ATOM 784 C CA . SER A 1 109 ? 151.069 181.506 152.936 1.00 41.68 137 SER A CA 1
ATOM 785 C C . SER A 1 109 ? 151.757 180.556 153.908 1.00 41.68 137 SER A C 1
ATOM 786 O O . SER A 1 109 ? 151.453 179.357 153.918 1.00 41.68 137 SER A O 1
ATOM 789 N N . PRO A 1 110 ? 152.680 181.052 154.738 1.00 50.16 138 PRO A N 1
ATOM 790 C CA . PRO A 1 110 ? 153.516 180.138 155.539 1.00 50.16 138 PRO A CA 1
ATOM 791 C C . PRO A 1 110 ? 152.739 179.199 156.446 1.00 50.16 138 PRO A C 1
ATOM 792 O O . PRO A 1 110 ? 153.119 178.029 156.580 1.00 50.16 138 PRO A O 1
ATOM 796 N N . PHE A 1 111 ? 151.660 179.671 157.073 1.00 62.34 139 PHE A N 1
ATOM 797 C CA . PHE A 1 111 ? 150.967 178.850 158.063 1.00 62.34 139 PHE A CA 1
ATOM 798 C C . PHE A 1 111 ? 150.291 177.645 157.420 1.00 62.34 139 PHE A C 1
ATOM 799 O O . PHE A 1 111 ? 150.329 176.538 157.973 1.00 62.34 139 PHE A O 1
ATOM 807 N N . LYS A 1 112 ? 149.662 177.839 156.259 1.00 57.64 140 LYS A N 1
ATOM 808 C CA . LYS A 1 112 ? 148.970 176.735 155.602 1.00 57.64 140 LYS A CA 1
ATOM 809 C C . LYS A 1 112 ? 149.942 175.636 155.196 1.00 57.64 140 LYS A C 1
ATOM 810 O O . LYS A 1 112 ? 149.663 174.448 155.392 1.00 57.64 140 LYS A O 1
ATOM 816 N N . TYR A 1 113 ? 151.093 176.011 154.632 1.00 56.56 141 TYR A N 1
ATOM 817 C CA . TYR A 1 113 ? 152.097 175.011 154.286 1.00 56.56 141 TYR A CA 1
ATOM 818 C C . TYR A 1 113 ? 152.674 174.359 155.535 1.00 56.56 141 TYR A C 1
ATOM 819 O O . TYR A 1 113 ? 152.938 173.152 155.547 1.00 56.56 141 TYR A O 1
ATOM 828 N N . GLN A 1 114 ? 152.879 175.144 156.593 1.00 57.73 142 GLN A N 1
ATOM 829 C CA . GLN A 1 114 ? 153.440 174.597 157.823 1.00 57.73 142 GLN A CA 1
ATOM 830 C C . GLN A 1 114 ? 152.519 173.548 158.429 1.00 57.73 142 GLN A C 1
ATOM 831 O O . GLN A 1 114 ? 152.984 172.523 158.943 1.00 57.73 142 GLN A O 1
ATOM 837 N N . SER A 1 115 ? 151.209 173.783 158.375 1.00 63.20 143 SER A N 1
ATOM 838 C CA . SER A 1 115 ? 150.253 172.887 159.014 1.00 63.20 143 SER A CA 1
ATOM 839 C C . SER A 1 115 ? 149.868 171.704 158.128 1.00 63.20 143 SER A C 1
ATOM 840 O O . SER A 1 115 ? 149.894 170.556 158.582 1.00 63.20 143 SER A O 1
ATOM 843 N N . LEU A 1 116 ? 149.505 171.963 156.870 1.00 62.94 144 LEU A N 1
ATOM 844 C CA . LEU A 1 116 ? 148.925 170.913 156.037 1.00 62.94 144 LEU A CA 1
ATOM 845 C C . LEU A 1 116 ? 149.964 169.868 155.639 1.00 62.94 144 LEU A C 1
ATOM 846 O O . LEU A 1 116 ? 149.714 168.662 155.746 1.00 62.94 144 LEU A O 1
ATOM 851 N N . LEU A 1 117 ? 151.133 170.306 155.179 1.00 61.63 145 LEU A N 1
ATOM 852 C CA . LEU A 1 117 ? 152.123 169.385 154.634 1.00 61.63 145 LEU A CA 1
ATOM 853 C C . LEU A 1 117 ? 152.922 168.726 155.750 1.00 61.63 145 LEU A C 1
ATOM 854 O O . LEU A 1 117 ? 153.480 169.407 156.615 1.00 61.63 145 LEU A O 1
ATOM 859 N N . THR A 1 118 ? 152.979 167.396 155.723 1.00 55.46 146 THR A N 1
ATOM 860 C CA . THR A 1 118 ? 153.715 166.605 156.699 1.00 55.46 146 THR A CA 1
ATOM 861 C C . THR A 1 118 ? 154.683 165.681 155.968 1.00 55.46 146 THR A C 1
ATOM 862 O O . THR A 1 118 ? 154.755 165.667 154.736 1.00 55.46 146 THR A O 1
ATOM 866 N N . LYS A 1 119 ? 155.430 164.896 156.747 1.00 51.19 147 LYS A N 1
ATOM 867 C CA . LYS A 1 119 ? 156.417 163.989 156.171 1.00 51.19 147 LYS A CA 1
ATOM 868 C C . LYS A 1 119 ? 155.760 162.939 155.282 1.00 51.19 147 LYS A C 1
ATOM 869 O O . LYS A 1 119 ? 156.280 162.605 154.207 1.00 51.19 147 LYS A O 1
ATOM 875 N N . ASN A 1 120 ? 154.618 162.404 155.718 1.00 53.49 148 ASN A N 1
ATOM 876 C CA . ASN A 1 120 ? 153.927 161.389 154.932 1.00 53.49 148 ASN A CA 1
ATOM 877 C C . ASN A 1 120 ? 153.515 161.934 153.572 1.00 53.49 148 ASN A C 1
ATOM 878 O O . ASN A 1 120 ? 153.623 161.236 152.558 1.00 53.49 148 ASN A O 1
ATOM 883 N N . LYS A 1 121 ? 153.036 163.179 153.531 1.00 51.21 149 LYS A N 1
ATOM 884 C CA . LYS A 1 121 ? 152.669 163.780 152.253 1.00 51.21 149 LYS A CA 1
ATOM 885 C C . LYS A 1 121 ? 153.886 163.935 151.349 1.00 51.21 149 LYS A C 1
ATOM 886 O O . LYS A 1 121 ? 153.793 163.739 150.131 1.00 51.21 149 LYS A O 1
ATOM 892 N N . ALA A 1 122 ? 155.037 164.286 151.928 1.00 47.49 150 ALA A N 1
ATOM 893 C CA . ALA A 1 122 ? 156.261 164.392 151.141 1.00 47.49 150 ALA A CA 1
ATOM 894 C C . ALA A 1 122 ? 156.624 163.054 150.516 1.00 47.49 150 ALA A C 1
ATOM 895 O O . ALA A 1 122 ? 156.922 162.974 149.317 1.00 47.49 150 ALA A O 1
ATOM 897 N N . ARG A 1 123 ? 156.591 161.984 151.314 1.00 48.18 151 ARG A N 1
ATOM 898 C CA . ARG A 1 123 ? 156.900 160.663 150.773 1.00 48.18 151 ARG A CA 1
ATOM 899 C C . ARG A 1 123 ? 155.899 160.264 149.696 1.00 48.18 151 ARG A C 1
ATOM 900 O O . ARG A 1 123 ? 156.279 159.708 148.657 1.00 48.18 151 ARG A O 1
ATOM 908 N N . VAL A 1 124 ? 154.616 160.556 149.921 1.00 46.16 152 VAL A N 1
ATOM 909 C CA . VAL A 1 124 ? 153.585 160.180 148.960 1.00 46.16 152 VAL A CA 1
ATOM 910 C C . VAL A 1 124 ? 153.808 160.888 147.631 1.00 46.16 152 VAL A C 1
ATOM 911 O O . VAL A 1 124 ? 153.761 160.266 146.564 1.00 46.16 152 VAL A O 1
ATOM 915 N N . ILE A 1 125 ? 154.063 162.198 147.671 1.00 39.25 153 ILE A N 1
ATOM 916 C CA . ILE A 1 125 ? 154.219 162.946 146.426 1.00 39.25 153 ILE A CA 1
ATOM 917 C C . ILE A 1 125 ? 155.507 162.547 145.712 1.00 39.25 153 ILE A C 1
ATOM 918 O O . ILE A 1 125 ? 155.543 162.461 144.477 1.00 39.25 153 ILE A O 1
ATOM 923 N N . ILE A 1 126 ? 156.579 162.280 146.468 1.00 34.66 154 ILE A N 1
ATOM 924 C CA . ILE A 1 126 ? 157.827 161.851 145.844 1.00 34.66 154 ILE A CA 1
ATOM 925 C C . ILE A 1 126 ? 157.627 160.527 145.120 1.00 34.66 154 ILE A C 1
ATOM 926 O O . ILE A 1 126 ? 158.023 160.366 143.958 1.00 34.66 154 ILE A O 1
ATOM 931 N N . LEU A 1 127 ? 156.990 159.563 145.787 1.00 38.24 155 LEU A N 1
ATOM 932 C CA . LEU A 1 127 ? 156.759 158.277 145.142 1.00 38.24 155 LEU A CA 1
ATOM 933 C C . LEU A 1 127 ? 155.820 158.420 143.952 1.00 38.24 155 LEU A C 1
ATOM 934 O O . LEU A 1 127 ? 155.997 157.748 142.931 1.00 38.24 155 LEU A O 1
ATOM 939 N N . MET A 1 128 ? 154.823 159.300 144.058 1.00 37.64 156 MET A N 1
ATOM 940 C CA . MET A 1 128 ? 153.896 159.503 142.951 1.00 37.64 156 MET A CA 1
ATOM 941 C C . MET A 1 128 ? 154.621 160.017 141.714 1.00 37.64 156 MET A C 1
ATOM 942 O O . MET A 1 128 ? 154.447 159.485 140.609 1.00 37.64 156 MET A O 1
ATOM 947 N N . VAL A 1 129 ? 155.450 161.051 141.879 1.00 34.01 157 VAL A N 1
ATOM 948 C CA . VAL A 1 129 ? 156.135 161.615 140.720 1.00 34.01 157 VAL A CA 1
ATOM 949 C C . VAL A 1 129 ? 157.150 160.623 140.163 1.00 34.01 157 VAL A C 1
ATOM 950 O O . VAL A 1 129 ? 157.303 160.491 138.939 1.00 34.01 157 VAL A O 1
ATOM 954 N N . TRP A 1 130 ? 157.839 159.891 141.045 1.00 23.43 158 TRP A N 1
ATOM 955 C CA . TRP A 1 130 ? 158.810 158.910 140.581 1.00 23.43 158 TRP A CA 1
ATOM 956 C C . TRP A 1 130 ? 158.138 157.814 139.771 1.00 23.43 158 TRP A C 1
ATOM 957 O O . TRP A 1 130 ? 158.648 157.412 138.723 1.00 23.43 158 TRP A O 1
ATOM 968 N N . ILE A 1 131 ? 156.982 157.327 140.229 1.00 31.76 159 ILE A N 1
ATOM 969 C CA . ILE A 1 131 ? 156.323 156.251 139.499 1.00 31.76 159 ILE A CA 1
ATOM 970 C C . ILE A 1 131 ? 155.706 156.762 138.204 1.00 31.76 159 ILE A C 1
ATOM 971 O O . ILE A 1 131 ? 155.662 156.030 137.211 1.00 31.76 159 ILE A O 1
ATOM 976 N N . VAL A 1 132 ? 155.230 158.010 138.171 1.00 28.55 160 VAL A N 1
ATOM 977 C CA . VAL A 1 132 ? 154.701 158.547 136.919 1.00 28.55 160 VAL A CA 1
ATOM 978 C C . VAL A 1 132 ? 155.808 158.650 135.875 1.00 28.55 160 VAL A C 1
ATOM 979 O O . VAL A 1 132 ? 155.646 158.219 134.723 1.00 28.55 160 VAL A O 1
ATOM 983 N N . SER A 1 133 ? 156.961 159.201 136.267 1.00 27.66 161 SER A N 1
ATOM 984 C CA . SER A 1 133 ? 158.085 159.272 135.338 1.00 27.66 161 SER A CA 1
ATOM 985 C C . SER A 1 133 ? 158.559 157.880 134.936 1.00 27.66 161 SER A C 1
ATOM 986 O O . SER A 1 133 ? 158.883 157.639 133.767 1.00 27.66 161 SER A O 1
ATOM 989 N N . GLY A 1 134 ? 158.608 156.951 135.891 1.00 26.28 162 GLY A N 1
ATOM 990 C CA . GLY A 1 134 ? 159.061 155.606 135.584 1.00 26.28 162 GLY A CA 1
ATOM 991 C C . GLY A 1 134 ? 158.151 154.885 134.612 1.00 26.28 162 GLY A C 1
ATOM 992 O O . GLY A 1 134 ? 158.617 154.153 133.739 1.00 26.28 162 GLY A O 1
ATOM 993 N N . LEU A 1 135 ? 156.840 155.060 134.764 1.00 33.43 163 LEU A N 1
ATOM 994 C CA . LEU A 1 135 ? 155.912 154.510 133.786 1.00 33.43 163 LEU A CA 1
ATOM 995 C C . LEU A 1 135 ? 156.138 155.143 132.422 1.00 33.43 163 LEU A C 1
ATOM 996 O O . LEU A 1 135 ? 156.252 154.440 131.409 1.00 33.43 163 LEU A O 1
ATOM 1001 N N . THR A 1 136 ? 156.253 156.476 132.384 1.00 29.56 164 THR A N 1
ATOM 1002 C CA . THR A 1 136 ? 156.439 157.167 131.111 1.00 29.56 164 THR A CA 1
ATOM 1003 C C . THR A 1 136 ? 157.726 156.734 130.414 1.00 29.56 164 THR A C 1
ATOM 1004 O O . THR A 1 136 ? 157.815 156.788 129.182 1.00 29.56 164 THR A O 1
ATOM 1008 N N . SER A 1 137 ? 158.726 156.291 131.175 1.00 29.37 165 SER A N 1
ATOM 1009 C CA . SER A 1 137 ? 159.989 155.875 130.574 1.00 29.37 165 SER A CA 1
ATOM 1010 C C . SER A 1 137 ? 160.024 154.391 130.208 1.00 29.37 165 SER A C 1
ATOM 1011 O O . SER A 1 137 ? 160.447 154.042 129.103 1.00 29.37 165 SER A O 1
ATOM 1014 N N . PHE A 1 138 ? 159.612 153.503 131.116 1.00 33.08 166 PHE A N 1
ATOM 1015 C CA . PHE A 1 138 ? 159.580 152.079 130.789 1.00 33.08 166 PHE A CA 1
ATOM 1016 C C . PHE A 1 138 ? 158.590 151.768 129.673 1.00 33.08 166 PHE A C 1
ATOM 1017 O O . PHE A 1 138 ? 158.946 151.110 128.690 1.00 33.08 166 PHE A O 1
ATOM 1025 N N . LEU A 1 139 ? 157.340 152.221 129.807 1.00 42.44 167 LEU A N 1
ATOM 1026 C CA . LEU A 1 139 ? 156.268 151.646 128.995 1.00 42.44 167 LEU A CA 1
ATOM 1027 C C . LEU A 1 139 ? 156.507 151.760 127.494 1.00 42.44 167 LEU A C 1
ATOM 1028 O O . LEU A 1 139 ? 156.391 150.736 126.799 1.00 42.44 167 LEU A O 1
ATOM 1033 N N . PRO A 1 140 ? 156.838 152.923 126.926 1.00 46.26 168 PRO A N 1
ATOM 1034 C CA . PRO A 1 140 ? 157.024 152.968 125.468 1.00 46.26 168 PRO A CA 1
ATOM 1035 C C . PRO A 1 140 ? 158.273 152.246 124.988 1.00 46.26 168 PRO A C 1
ATOM 1036 O O . PRO A 1 140 ? 158.267 151.706 123.875 1.00 46.26 168 PRO A O 1
ATOM 1040 N N . ILE A 1 141 ? 159.341 152.219 125.789 1.00 46.00 169 ILE A N 1
ATOM 1041 C CA . ILE A 1 141 ? 160.604 151.643 125.331 1.00 46.00 169 ILE A CA 1
ATOM 1042 C C . ILE A 1 141 ? 160.483 150.133 125.166 1.00 46.00 169 ILE A C 1
ATOM 1043 O O . ILE A 1 141 ? 160.868 149.573 124.134 1.00 46.00 169 ILE A O 1
ATOM 1048 N N . GLN A 1 142 ? 159.942 149.453 126.178 1.00 51.35 170 GLN A N 1
ATOM 1049 C CA . GLN A 1 142 ? 159.913 147.994 126.150 1.00 51.35 170 GLN A CA 1
ATOM 1050 C C . GLN A 1 142 ? 158.919 147.469 125.123 1.00 51.35 170 GLN A C 1
ATOM 1051 O O . GLN A 1 142 ? 159.087 146.355 124.615 1.00 51.35 170 GLN A O 1
ATOM 1057 N N . MET A 1 143 ? 157.889 148.249 124.805 1.00 61.55 171 MET A N 1
ATOM 1058 C CA . MET A 1 143 ? 156.857 147.848 123.859 1.00 61.55 171 MET A CA 1
ATOM 1059 C C . MET A 1 143 ? 157.241 148.174 122.416 1.00 61.55 171 MET A C 1
ATOM 1060 O O . MET A 1 143 ? 156.492 147.844 121.490 1.00 61.55 171 MET A O 1
ATOM 1065 N N . HIS A 1 144 ? 158.404 148.795 122.211 1.00 67.56 172 HIS A N 1
ATOM 1066 C CA . HIS A 1 144 ? 158.977 149.027 120.885 1.00 67.56 172 HIS A CA 1
ATOM 1067 C C . HIS A 1 144 ? 158.094 149.956 120.050 1.00 67.56 172 HIS A C 1
ATOM 1068 O O . HIS A 1 144 ? 157.634 149.613 118.960 1.00 67.56 172 HIS A O 1
ATOM 1070 N N . TRP A 1 145 ? 157.859 151.151 120.590 1.00 69.80 173 TRP A N 1
ATOM 1071 C CA . TRP A 1 145 ? 157.160 152.199 119.859 1.00 69.80 173 TRP A CA 1
ATOM 1072 C C . TRP A 1 145 ? 158.089 153.099 119.057 1.00 69.80 173 TRP A C 1
ATOM 1073 O O . TRP A 1 145 ? 157.600 153.934 118.292 1.00 69.80 173 TRP A O 1
ATOM 1084 N N . TYR A 1 146 ? 159.406 152.955 119.202 1.00 66.90 174 TYR A N 1
ATOM 1085 C CA . TYR A 1 146 ? 160.319 153.960 118.676 1.00 66.90 174 TYR A CA 1
ATOM 1086 C C . TYR A 1 146 ? 161.153 153.483 117.495 1.00 66.90 174 TYR A C 1
ATOM 1087 O O . TYR A 1 146 ? 161.839 154.305 116.877 1.00 66.90 174 TYR A O 1
ATOM 1096 N N . ARG A 1 147 ? 161.020 152.199 117.130 1.00 71.95 175 ARG A N 1
ATOM 1097 C CA . ARG A 1 147 ? 161.884 151.662 116.034 1.00 71.95 175 ARG A CA 1
ATOM 1098 C C . ARG A 1 147 ? 161.305 152.066 114.683 1.00 71.95 175 ARG A C 1
ATOM 1099 O O . ARG A 1 147 ? 160.100 151.865 114.466 1.00 71.95 175 ARG A O 1
ATOM 1107 N N . ALA A 1 148 ? 162.148 152.634 113.830 1.00 70.42 176 ALA A N 1
ATOM 1108 C CA . ALA A 1 148 ? 161.696 153.177 112.559 1.00 70.42 176 ALA A CA 1
ATOM 1109 C C . ALA A 1 148 ? 161.731 152.095 111.480 1.00 70.42 176 ALA A C 1
ATOM 1110 O O . ALA A 1 148 ? 161.894 150.905 111.761 1.00 70.42 176 ALA A O 1
ATOM 1112 N N . THR A 1 149 ? 161.574 152.511 110.222 1.00 74.03 177 THR A N 1
ATOM 1113 C CA . THR A 1 149 ? 161.549 151.598 109.087 1.00 74.03 177 THR A CA 1
ATOM 1114 C C . THR A 1 149 ? 162.857 151.590 108.303 1.00 74.03 177 THR A C 1
ATOM 1115 O O . THR A 1 149 ? 163.063 150.691 107.479 1.00 74.03 177 THR A O 1
ATOM 1119 N N . HIS A 1 150 ? 163.744 152.552 108.554 1.00 74.88 178 HIS A N 1
ATOM 1120 C CA . HIS A 1 150 ? 165.006 152.627 107.829 1.00 74.88 178 HIS A CA 1
ATOM 1121 C C . HIS A 1 150 ? 165.795 151.336 108.029 1.00 74.88 178 HIS A C 1
ATOM 1122 O O . HIS A 1 150 ? 165.920 150.834 109.149 1.00 74.88 178 HIS A O 1
ATOM 1129 N N . GLN A 1 151 ? 166.322 150.790 106.927 1.00 74.63 179 GLN A N 1
ATOM 1130 C CA . GLN A 1 151 ? 166.820 149.416 106.951 1.00 74.63 179 GLN A CA 1
ATOM 1131 C C . GLN A 1 151 ? 168.020 149.257 107.879 1.00 74.63 179 GLN A C 1
ATOM 1132 O O . GLN A 1 151 ? 168.130 148.250 108.588 1.00 74.63 179 GLN A O 1
ATOM 1134 N N . GLU A 1 152 ? 168.932 150.232 107.893 1.00 74.51 180 GLU A N 1
ATOM 1135 C CA . GLU A 1 152 ? 170.088 150.112 108.775 1.00 74.51 180 GLU A CA 1
ATOM 1136 C C . GLU A 1 152 ? 169.694 150.288 110.235 1.00 74.51 180 GLU A C 1
ATOM 1137 O O . GLU A 1 152 ? 170.366 149.756 111.126 1.00 74.51 180 GLU A O 1
ATOM 1139 N N . ALA A 1 153 ? 168.606 151.012 110.502 1.00 73.29 181 ALA A N 1
ATOM 1140 C CA . ALA A 1 153 ? 168.054 151.022 111.851 1.00 73.29 181 ALA A CA 1
ATOM 1141 C C . ALA A 1 153 ? 167.591 149.628 112.252 1.00 73.29 181 ALA A C 1
ATOM 1142 O O . ALA A 1 153 ? 167.824 149.188 113.384 1.00 73.29 181 ALA A O 1
ATOM 1144 N N . ILE A 1 154 ? 166.947 148.911 111.329 1.00 69.34 182 ILE A N 1
ATOM 1145 C CA . ILE A 1 154 ? 166.559 147.529 111.595 1.00 69.34 182 ILE A CA 1
ATOM 1146 C C . ILE A 1 154 ? 167.793 146.667 111.816 1.00 69.34 182 ILE A C 1
ATOM 1147 O O . ILE A 1 154 ? 167.793 145.758 112.654 1.00 69.34 182 ILE A O 1
ATOM 1152 N N . ASN A 1 155 ? 168.861 146.931 111.060 1.00 69.57 183 ASN A N 1
ATOM 1153 C CA . ASN A 1 155 ? 170.095 146.172 111.232 1.00 69.57 183 ASN A CA 1
ATOM 1154 C C . ASN A 1 155 ? 170.685 146.384 112.621 1.00 69.57 183 ASN A C 1
ATOM 1155 O O . ASN A 1 155 ? 171.070 145.422 113.295 1.00 69.57 183 ASN A O 1
ATOM 1157 N N . CYS A 1 156 ? 170.759 147.641 113.068 1.00 75.10 184 CYS A N 1
ATOM 1158 C CA . CYS A 1 156 ? 171.232 147.916 114.422 1.00 75.10 184 CYS A CA 1
ATOM 1159 C C . CYS A 1 156 ? 170.307 147.318 115.472 1.00 75.10 184 CYS A C 1
ATOM 1160 O O . CYS A 1 156 ? 170.766 146.920 116.548 1.00 75.10 184 CYS A O 1
ATOM 1163 N N . TYR A 1 157 ? 169.005 147.258 115.188 1.00 67.20 185 TYR A N 1
ATOM 1164 C CA . TYR A 1 157 ? 168.096 146.562 116.089 1.00 67.20 185 TYR A CA 1
ATOM 1165 C C . TYR A 1 157 ? 168.438 145.082 116.183 1.00 67.20 185 TYR A C 1
ATOM 1166 O O . TYR A 1 157 ? 168.453 144.516 117.282 1.00 67.20 185 TYR A O 1
ATOM 1168 N N . ALA A 1 158 ? 168.723 144.445 115.049 1.00 66.86 186 ALA A N 1
ATOM 1169 C CA . ALA A 1 158 ? 169.091 143.036 115.025 1.00 66.86 186 ALA A CA 1
ATOM 1170 C C . ALA A 1 158 ? 170.506 142.797 115.534 1.00 66.86 186 ALA A C 1
ATOM 1171 O O . ALA A 1 158 ? 170.734 141.859 116.304 1.00 66.86 186 ALA A O 1
ATOM 1173 N N . GLU A 1 159 ? 171.459 143.628 115.122 1.00 70.48 187 GLU A N 1
ATOM 1174 C CA . GLU A 1 159 ? 172.836 143.462 115.565 1.00 70.48 187 GLU A CA 1
ATOM 1175 C C . GLU A 1 159 ? 172.970 143.848 117.032 1.00 70.48 187 GLU A C 1
ATOM 1176 O O . GLU A 1 159 ? 172.483 144.900 117.456 1.00 70.48 187 GLU A O 1
ATOM 1178 N N . GLU A 1 160 ? 173.638 142.993 117.808 1.00 65.64 188 GLU A N 1
ATOM 1179 C CA . GLU A 1 160 ? 173.766 143.244 119.238 1.00 65.64 188 GLU A CA 1
ATOM 1180 C C . GLU A 1 160 ? 174.697 144.414 119.530 1.00 65.64 188 GLU A C 1
ATOM 1181 O O . GLU A 1 160 ? 174.469 145.158 120.490 1.00 65.64 188 GLU A O 1
ATOM 1183 N N . THR A 1 161 ? 175.744 144.594 118.723 1.00 67.73 189 THR A N 1
ATOM 1184 C CA . THR A 1 161 ? 176.741 145.616 119.020 1.00 67.73 189 THR A CA 1
ATOM 1185 C C . THR A 1 161 ? 176.169 147.024 118.921 1.00 67.73 189 THR A C 1
ATOM 1186 O O . THR A 1 161 ? 176.446 147.866 119.783 1.00 67.73 189 THR A O 1
ATOM 1190 N N . CYS A 1 162 ? 175.365 147.297 117.900 1.00 77.82 190 CYS A N 1
ATOM 1191 C CA . CYS A 1 162 ? 174.917 148.651 117.610 1.00 77.82 190 CYS A CA 1
ATOM 1192 C C . CYS A 1 162 ? 173.780 149.048 118.543 1.00 77.82 190 CYS A C 1
ATOM 1193 O O . CYS A 1 162 ? 172.779 148.334 118.655 1.00 77.82 190 CYS A O 1
ATOM 1196 N N . CYS A 1 163 ? 173.945 150.189 119.216 1.00 74.13 191 CYS A N 1
ATOM 1197 C CA . CYS A 1 163 ? 172.864 150.823 119.959 1.00 74.13 191 CYS A CA 1
ATOM 1198 C C . CYS A 1 163 ? 172.675 152.302 119.671 1.00 74.13 191 CYS A C 1
ATOM 1199 O O . CYS A 1 163 ? 172.151 153.008 120.539 1.00 74.13 191 CYS A O 1
ATOM 1202 N N . ASP A 1 164 ? 173.085 152.799 118.510 1.00 77.58 192 ASP A N 1
ATOM 1203 C CA . ASP A 1 164 ? 172.784 154.179 118.167 1.00 77.58 192 ASP A CA 1
ATOM 1204 C C . ASP A 1 164 ? 171.276 154.392 118.206 1.00 77.58 192 ASP A C 1
ATOM 1205 O O . ASP A 1 164 ? 170.528 153.783 117.437 1.00 77.58 192 ASP A O 1
ATOM 1207 N N . PHE A 1 165 ? 170.812 155.136 119.214 1.00 69.44 193 PHE A N 1
ATOM 1208 C CA . PHE A 1 165 ? 169.359 155.392 119.353 1.00 69.44 193 PHE A CA 1
ATOM 1209 C C . PHE A 1 165 ? 168.829 155.859 118.022 1.00 69.44 193 PHE A C 1
ATOM 1210 O O . PHE A 1 165 ? 169.422 156.714 117.370 1.00 69.44 193 PHE A O 1
ATOM 1218 N N . PHE A 1 166 ? 167.708 155.310 117.660 1.00 72.24 194 PHE A N 1
ATOM 1219 C CA . PHE A 1 166 ? 167.036 155.693 116.424 1.00 72.24 194 PHE A CA 1
ATOM 1220 C C . PHE A 1 166 ? 165.565 155.961 116.716 1.00 72.24 194 PHE A C 1
ATOM 1221 O O . PHE A 1 166 ? 164.857 155.091 117.235 1.00 72.24 194 PHE A O 1
ATOM 1229 N N . THR A 1 167 ? 165.115 157.163 116.375 1.00 62.94 195 THR A N 1
ATOM 1230 C CA . THR A 1 167 ? 163.751 157.595 116.614 1.00 62.94 195 THR A CA 1
ATOM 1231 C C . THR A 1 167 ? 162.803 156.987 115.584 1.00 62.94 195 THR A C 1
ATOM 1232 O O . THR A 1 167 ? 163.218 156.406 114.579 1.00 62.94 195 THR A O 1
ATOM 1236 N N . ASN A 1 168 ? 16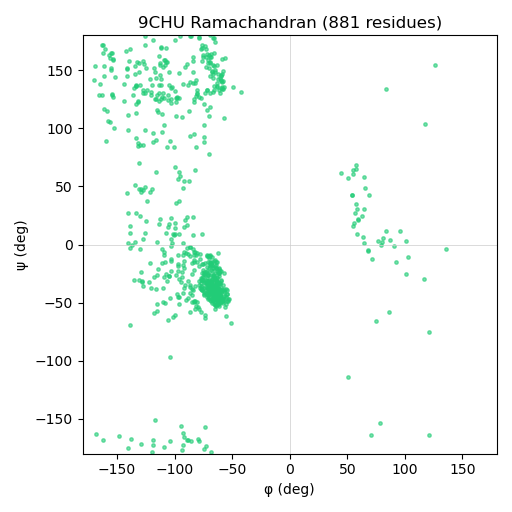1.505 157.125 115.851 1.00 59.10 196 ASN A N 1
ATOM 1237 C CA . ASN A 1 168 ? 160.458 156.724 114.922 1.00 59.10 196 ASN A CA 1
ATOM 1238 C C . ASN A 1 168 ? 159.829 157.945 114.250 1.00 59.10 196 ASN A C 1
ATOM 1239 O O . ASN A 1 168 ? 158.707 157.867 113.740 1.00 59.10 196 ASN A O 1
ATOM 1244 N N . GLN A 1 169 ? 160.512 159.093 114.304 1.00 52.12 197 GLN A N 1
ATOM 1245 C CA . GLN A 1 169 ? 160.053 160.352 113.721 1.00 52.12 197 GLN A CA 1
ATOM 1246 C C . GLN A 1 169 ? 158.830 160.878 114.470 1.00 52.12 197 GLN A C 1
ATOM 1247 O O . GLN A 1 169 ? 158.373 162.000 114.230 1.00 52.12 197 GLN A O 1
ATOM 1253 N N . ALA A 1 170 ? 158.324 160.093 115.405 1.00 47.91 198 ALA A N 1
ATOM 1254 C CA . ALA A 1 170 ? 157.193 160.445 116.253 1.00 47.91 198 ALA A CA 1
ATOM 1255 C C . ALA A 1 170 ? 157.496 160.255 117.727 1.00 47.91 198 ALA A C 1
ATOM 1256 O O . ALA A 1 170 ? 156.965 160.995 118.556 1.00 47.91 198 ALA A O 1
ATOM 1258 N N . TYR A 1 171 ? 158.330 159.274 118.076 1.00 38.22 199 TYR A N 1
ATOM 1259 C CA . TYR A 1 171 ? 158.725 159.107 119.468 1.00 38.22 199 TYR A CA 1
ATOM 1260 C C . TYR A 1 171 ? 159.502 160.310 119.976 1.00 38.22 199 TYR A C 1
ATOM 1261 O O . TYR A 1 171 ? 159.331 160.711 121.132 1.00 38.22 199 TYR A O 1
ATOM 1270 N N . ALA A 1 172 ? 160.366 160.889 119.142 1.00 33.72 200 ALA A N 1
ATOM 1271 C CA . ALA A 1 172 ? 161.164 162.025 119.585 1.00 33.72 200 ALA A CA 1
ATOM 1272 C C . ALA A 1 172 ? 160.275 163.187 120.009 1.00 33.72 200 ALA A C 1
ATOM 1273 O O . ALA A 1 172 ? 160.439 163.746 121.102 1.00 33.72 200 ALA A O 1
ATOM 1275 N N . ILE A 1 173 ? 159.307 163.548 119.164 1.00 30.80 201 ILE A N 1
ATOM 1276 C CA . ILE A 1 173 ? 158.458 164.699 119.452 1.00 30.80 201 ILE A CA 1
ATOM 1277 C C . ILE A 1 173 ? 157.663 164.465 120.727 1.00 30.80 201 ILE A C 1
ATOM 1278 O O . ILE A 1 173 ? 157.646 165.307 121.633 1.00 30.80 201 ILE A O 1
ATOM 1283 N N . ALA A 1 174 ? 156.994 163.314 120.815 1.00 26.78 202 ALA A N 1
ATOM 1284 C CA . ALA A 1 174 ? 156.145 163.040 121.968 1.00 26.78 202 ALA A CA 1
ATOM 1285 C C . ALA A 1 174 ? 156.964 162.983 123.248 1.00 26.78 202 ALA A C 1
ATOM 1286 O O . ALA A 1 174 ? 156.567 163.542 124.276 1.00 26.78 202 ALA A O 1
ATOM 1288 N N . SER A 1 175 ? 158.193 162.477 123.161 1.00 22.70 203 SER A N 1
ATOM 1289 C CA . SER A 1 175 ? 158.885 162.465 124.465 1.00 22.70 203 SER A CA 1
ATOM 1290 C C . SER A 1 175 ? 159.492 163.805 124.792 1.00 22.70 203 SER A C 1
ATOM 1291 O O . SER A 1 175 ? 159.336 164.214 125.940 1.00 22.70 203 SER A O 1
ATOM 1294 N N . SER A 1 176 ? 160.003 164.559 123.842 1.00 19.02 204 SER A N 1
ATOM 1295 C CA . SER A 1 176 ? 160.563 165.843 124.308 1.00 19.02 204 SER A CA 1
ATOM 1296 C C . SER A 1 176 ? 159.456 166.685 124.920 1.00 19.02 204 SER A C 1
ATOM 1297 O O . SER A 1 176 ? 159.672 167.174 126.021 1.00 19.02 204 SER A O 1
ATOM 1300 N N . ILE A 1 177 ? 158.257 166.688 124.338 1.00 19.69 205 ILE A N 1
ATOM 1301 C CA . ILE A 1 177 ? 157.078 167.517 124.778 1.00 19.69 205 ILE A CA 1
ATOM 1302 C C . ILE A 1 177 ? 156.154 166.811 125.783 1.00 19.69 205 ILE A C 1
ATOM 1303 O O . ILE A 1 177 ? 154.964 167.050 125.727 1.00 19.69 205 ILE A O 1
ATOM 1308 N N . VAL A 1 178 ? 156.628 165.807 126.487 1.00 14.93 206 VAL A N 1
ATOM 1309 C CA . VAL A 1 178 ? 155.894 165.232 127.626 1.00 14.93 206 VAL A CA 1
ATOM 1310 C C . VAL A 1 178 ? 156.994 165.112 128.670 1.00 14.93 206 VAL A C 1
ATOM 1311 O O . VAL A 1 178 ? 156.698 164.676 129.778 1.00 14.93 206 VAL A O 1
ATOM 1315 N N . SER A 1 179 ? 158.232 165.550 128.372 1.00 16.62 207 SER A N 1
ATOM 1316 C CA . SER A 1 179 ? 159.230 165.417 129.469 1.00 16.62 207 SER A CA 1
ATOM 1317 C C . SER A 1 179 ? 160.127 166.617 129.706 1.00 16.62 207 SER A C 1
ATOM 1318 O O . SER A 1 179 ? 160.543 166.872 130.832 1.00 16.62 207 SER A O 1
ATOM 1321 N N . PHE A 1 180 ? 160.408 167.342 128.679 1.00 13.02 208 PHE A N 1
ATOM 1322 C CA . PHE A 1 180 ? 161.261 168.481 128.992 1.00 13.02 208 PHE A CA 1
ATOM 1323 C C . PHE A 1 180 ? 160.747 169.766 128.350 1.00 13.02 208 PHE A C 1
ATOM 1324 O O . PHE A 1 180 ? 161.525 170.685 128.082 1.00 13.02 208 PHE A O 1
ATOM 1332 N N . TYR A 1 181 ? 159.445 169.867 128.105 1.00 15.22 209 TYR A N 1
ATOM 1333 C CA . TYR A 1 181 ? 158.931 171.129 127.593 1.00 15.22 209 TYR A CA 1
ATOM 1334 C C . TYR A 1 181 ? 157.718 171.613 128.377 1.00 15.22 209 TYR A C 1
ATOM 1335 O O . TYR A 1 181 ? 157.497 172.820 128.493 1.00 15.22 209 TYR A O 1
ATOM 1344 N N . VAL A 1 182 ? 156.927 170.697 128.920 1.00 15.09 210 VAL A N 1
ATOM 1345 C CA . VAL A 1 182 ? 155.838 171.092 129.809 1.00 15.09 210 VAL A CA 1
ATOM 1346 C C . VAL A 1 182 ? 156.409 171.408 131.192 1.00 15.09 210 VAL A C 1
ATOM 1347 O O . VAL A 1 182 ? 156.200 172.527 131.701 1.00 15.09 210 VAL A O 1
ATOM 1351 N N . PRO A 1 183 ? 157.142 170.487 131.837 1.00 13.19 211 PRO A N 1
ATOM 1352 C CA . PRO A 1 183 ? 157.712 170.829 133.146 1.00 13.19 211 PRO A CA 1
ATOM 1353 C C . PRO A 1 183 ? 158.650 172.011 133.100 1.00 13.19 211 PRO A C 1
ATOM 1354 O O . PRO A 1 183 ? 158.717 172.755 134.081 1.00 13.19 211 PRO A O 1
ATOM 1358 N N . LEU A 1 184 ? 159.361 172.227 131.992 1.00 13.24 212 LEU A N 1
ATOM 1359 C CA . LEU A 1 184 ? 160.265 173.370 131.914 1.00 13.24 212 LEU A CA 1
ATOM 1360 C C . LEU A 1 184 ? 159.511 174.685 132.059 1.00 13.24 212 LEU A C 1
ATOM 1361 O O . LEU A 1 184 ? 159.851 175.518 132.907 1.00 13.24 212 LEU A O 1
ATOM 1366 N N . VAL A 1 185 ? 158.469 174.888 131.250 1.00 15.82 213 VAL A N 1
ATOM 1367 C CA . VAL A 1 185 ? 157.737 176.149 131.326 1.00 15.82 213 VAL A CA 1
ATOM 1368 C C . VAL A 1 185 ? 157.027 176.275 132.667 1.00 15.82 213 VAL A C 1
ATOM 1369 O O . VAL A 1 185 ? 156.942 177.374 133.234 1.00 15.82 213 VAL A O 1
ATOM 1373 N N . ILE A 1 186 ? 156.526 175.160 133.212 1.00 13.89 214 ILE A N 1
ATOM 1374 C CA . ILE A 1 186 ? 155.844 175.232 134.503 1.00 13.89 214 ILE A CA 1
ATOM 1375 C C . ILE A 1 186 ? 156.805 175.701 135.592 1.00 13.89 214 ILE A C 1
ATOM 1376 O O . ILE A 1 186 ? 156.517 176.654 136.333 1.00 13.89 214 ILE A O 1
ATOM 1381 N N . MET A 1 187 ? 157.968 175.052 135.698 1.00 12.80 215 MET A N 1
ATOM 1382 C CA . MET A 1 187 ? 158.946 175.434 136.707 1.00 12.80 215 MET A CA 1
ATOM 1383 C C . MET A 1 187 ? 159.578 176.781 136.419 1.00 12.80 215 MET A C 1
ATOM 1384 O O . MET A 1 187 ? 160.227 177.336 137.308 1.00 12.80 215 MET A O 1
ATOM 1389 N N . VAL A 1 188 ? 159.431 177.311 135.207 1.00 16.61 216 VAL A N 1
ATOM 1390 C CA . VAL A 1 188 ? 159.900 178.670 134.972 1.00 16.61 216 VAL A CA 1
ATOM 1391 C C . VAL A 1 188 ? 158.900 179.694 135.495 1.00 16.61 216 VAL A C 1
ATOM 1392 O O . VAL A 1 188 ? 159.266 180.577 136.281 1.00 16.61 216 VAL A O 1
ATOM 1396 N N . PHE A 1 189 ? 157.623 179.617 135.088 1.00 20.79 217 PHE A N 1
ATOM 1397 C CA . PHE A 1 189 ? 156.781 180.743 135.496 1.00 20.79 217 PHE A CA 1
ATOM 1398 C C . PHE A 1 189 ? 156.370 180.638 136.961 1.00 20.79 217 PHE A C 1
ATOM 1399 O O . PHE A 1 189 ? 156.181 181.673 137.612 1.00 20.79 217 PHE A O 1
ATOM 1407 N N . VAL A 1 190 ? 156.229 179.424 137.507 1.00 18.75 218 VAL A N 1
ATOM 1408 C CA . VAL A 1 190 ? 155.917 179.316 138.930 1.00 18.75 218 VAL A CA 1
ATOM 1409 C C . VAL A 1 190 ? 157.017 179.963 139.759 1.00 18.75 218 VAL A C 1
ATOM 1410 O O . VAL A 1 190 ? 156.751 180.733 140.691 1.00 18.75 218 VAL A O 1
ATOM 1414 N N . TYR A 1 191 ? 158.268 179.693 139.417 1.00 19.87 219 TYR A N 1
ATOM 1415 C CA . TYR A 1 191 ? 159.348 180.248 140.210 1.00 19.87 219 TYR A CA 1
ATOM 1416 C C . TYR A 1 191 ? 159.563 181.728 139.914 1.00 19.87 219 TYR A C 1
ATOM 1417 O O . TYR A 1 191 ? 160.052 182.463 140.784 1.00 19.87 219 TYR A O 1
ATOM 1426 N N . SER A 1 192 ? 159.170 182.195 138.725 1.00 23.45 220 SER A N 1
ATOM 1427 C CA . SER A 1 192 ? 159.134 183.634 138.486 1.00 23.45 220 SER A CA 1
ATOM 1428 C C . SER A 1 192 ? 158.133 184.316 139.410 1.00 23.45 220 SER A C 1
ATOM 1429 O O . SER A 1 192 ? 158.417 185.382 139.972 1.00 23.45 220 SER A O 1
ATOM 1432 N N . ARG A 1 193 ? 156.952 183.716 139.581 1.00 26.94 221 ARG A N 1
ATOM 1433 C CA . ARG A 1 193 ? 156.000 184.248 140.552 1.00 26.94 221 ARG A CA 1
ATOM 1434 C C . ARG A 1 193 ? 156.557 184.183 141.967 1.00 26.94 221 ARG A C 1
ATOM 1435 O O . ARG A 1 193 ? 156.247 185.045 142.795 1.00 26.94 221 ARG A O 1
ATOM 1443 N N . VAL A 1 194 ? 157.371 183.169 142.265 1.00 24.51 222 VAL A N 1
ATOM 1444 C CA . VAL A 1 194 ? 158.003 183.094 143.582 1.00 24.51 222 VAL A CA 1
ATOM 1445 C C . VAL A 1 194 ? 158.911 184.296 143.811 1.00 24.51 222 VAL A C 1
ATOM 1446 O O . VAL A 1 194 ? 158.862 184.936 144.868 1.00 24.51 222 VAL A O 1
ATOM 1450 N N . PHE A 1 195 ? 159.763 184.617 142.833 1.00 29.78 223 PHE A N 1
ATOM 1451 C CA . PHE A 1 195 ? 160.575 185.830 142.963 1.00 29.78 223 PHE A CA 1
ATOM 1452 C C . PHE A 1 195 ? 159.725 187.092 143.054 1.00 29.78 223 PHE A C 1
ATOM 1453 O O . PHE A 1 195 ? 160.047 188.001 143.829 1.00 29.78 223 PHE A O 1
ATOM 1461 N N . GLN A 1 196 ? 158.654 187.186 142.266 1.00 35.14 224 GLN A N 1
ATOM 1462 C CA . GLN A 1 196 ? 157.799 188.369 142.354 1.00 35.14 224 GLN A CA 1
ATOM 1463 C C . GLN A 1 196 ? 157.255 188.544 143.768 1.00 35.14 224 GLN A C 1
ATOM 1464 O O . GLN A 1 196 ? 157.331 189.635 144.350 1.00 35.14 224 GLN A O 1
ATOM 1470 N N . GLU A 1 197 ? 156.722 187.465 144.343 1.00 38.10 225 GLU A N 1
ATOM 1471 C CA . GLU A 1 197 ? 156.139 187.548 145.676 1.00 38.10 225 GLU A CA 1
ATOM 1472 C C . GLU A 1 197 ? 157.198 187.829 146.731 1.00 38.10 225 GLU A C 1
ATOM 1473 O O . GLU A 1 197 ? 156.942 188.576 147.679 1.00 38.10 225 GLU A O 1
ATOM 1479 N N . ALA A 1 198 ? 158.388 187.242 146.595 1.00 38.46 226 ALA A N 1
ATOM 1480 C CA . ALA A 1 198 ? 159.445 187.518 147.562 1.00 38.46 226 ALA A CA 1
ATOM 1481 C C . ALA A 1 198 ? 159.864 188.981 147.520 1.00 38.46 226 ALA A C 1
ATOM 1482 O O . ALA A 1 198 ? 160.011 189.622 148.569 1.00 38.46 226 ALA A O 1
ATOM 1484 N N . LYS A 1 199 ? 160.048 189.530 146.318 1.00 41.10 227 LYS A N 1
ATOM 1485 C CA . LYS A 1 199 ? 160.454 190.926 146.202 1.00 41.10 227 LYS A CA 1
ATOM 1486 C C . LYS A 1 199 ? 159.379 191.862 146.741 1.00 41.10 227 LYS A C 1
ATOM 1487 O O . LYS A 1 199 ? 159.694 192.872 147.380 1.00 41.10 227 LYS A O 1
ATOM 1489 N N . ARG A 1 200 ? 158.104 191.551 146.490 1.00 45.37 228 ARG A N 1
ATOM 1490 C CA . ARG A 1 200 ? 157.043 192.407 147.011 1.00 45.37 228 ARG A CA 1
ATOM 1491 C C . ARG A 1 200 ? 156.926 192.293 148.528 1.00 45.37 228 ARG A C 1
ATOM 1492 O O . ARG A 1 200 ? 156.730 193.301 149.216 1.00 45.37 228 ARG A O 1
ATOM 1500 N N . GLN A 1 201 ? 157.046 191.077 149.068 1.00 42.56 229 GLN A N 1
ATOM 1501 C CA . GLN A 1 201 ? 156.919 190.871 150.507 1.00 42.56 229 GLN A CA 1
ATOM 1502 C C . GLN A 1 201 ? 158.070 191.502 151.275 1.00 42.56 229 GLN A C 1
ATOM 1503 O O . GLN A 1 201 ? 157.884 191.945 152.414 1.00 42.56 229 GLN A O 1
ATOM 1509 N N . LEU A 1 202 ? 159.262 191.551 150.680 1.00 46.16 230 LEU A N 1
ATOM 1510 C CA . LEU A 1 202 ? 160.411 192.122 151.367 1.00 46.16 230 LEU A CA 1
ATOM 1511 C C . LEU A 1 202 ? 160.271 193.620 151.620 1.00 46.16 230 LEU A C 1
ATOM 1512 O O . LEU A 1 202 ? 161.030 194.169 152.425 1.00 46.16 230 LEU A O 1
ATOM 1517 N N . ASP A 1 203 ? 159.315 194.288 150.979 1.00 46.66 231 ASP A N 1
ATOM 1518 C CA . ASP A 1 203 ? 159.141 195.732 151.086 1.00 46.66 231 ASP A CA 1
ATOM 1519 C C . ASP A 1 203 ? 157.709 196.096 151.466 1.00 46.66 231 ASP A C 1
ATOM 1520 O O . ASP A 1 203 ? 157.094 196.975 150.863 1.00 46.66 231 ASP A O 1
ATOM 1525 N N . ALA A 1 204 ? 157.155 195.427 152.473 1.00 39.77 232 ALA A N 1
ATOM 1526 C CA . ALA A 1 204 ? 155.756 195.648 152.841 1.00 39.77 232 ALA A CA 1
ATOM 1527 C C . ALA A 1 204 ? 155.598 196.712 153.925 1.00 39.77 232 ALA A C 1
ATOM 1528 O O . ALA A 1 204 ? 154.926 196.494 154.933 1.00 39.77 232 ALA A O 1
ATOM 1530 N N . ASP A 1 205 ? 156.249 197.863 153.736 1.00 40.60 233 ASP A N 1
ATOM 1531 C CA . ASP A 1 205 ? 155.977 199.101 154.468 1.00 40.60 233 ASP A CA 1
ATOM 1532 C C . ASP A 1 205 ? 156.465 198.944 155.911 1.00 40.60 233 ASP A C 1
ATOM 1533 O O . ASP A 1 205 ? 156.678 199.931 156.620 1.00 40.60 233 ASP A O 1
ATOM 1538 N N . GLU A 1 206 ? 156.781 197.716 156.314 1.00 35.57 234 GLU A N 1
ATOM 1539 C CA . GLU A 1 206 ? 157.304 197.425 157.643 1.00 35.57 234 GLU A CA 1
ATOM 1540 C C . GLU A 1 206 ? 158.822 197.340 157.648 1.00 35.57 234 GLU A C 1
ATOM 1541 O O . GLU A 1 206 ? 159.477 197.902 158.530 1.00 35.57 234 GLU A O 1
ATOM 1547 N N . ILE A 1 207 ? 159.391 196.644 156.664 1.00 30.42 235 ILE A N 1
ATOM 1548 C CA . ILE A 1 207 ? 160.839 196.537 156.553 1.00 30.42 235 ILE A CA 1
ATOM 1549 C C . ILE A 1 207 ? 161.460 197.893 156.252 1.00 30.42 235 ILE A C 1
ATOM 1550 O O . ILE A 1 207 ? 162.617 198.144 156.603 1.00 30.42 235 ILE A O 1
ATOM 1555 N N . LYS A 1 208 ? 160.708 198.799 155.624 1.00 28.00 236 LYS A N 1
ATOM 1556 C CA . LYS A 1 208 ? 161.255 200.121 155.334 1.00 28.00 236 LYS A CA 1
ATOM 1557 C C . LYS A 1 208 ? 161.510 200.917 156.610 1.00 28.00 236 LYS A C 1
ATOM 1558 O O . LYS A 1 208 ? 162.506 201.643 156.706 1.00 28.00 236 LYS A O 1
ATOM 1564 N N . ARG A 1 209 ? 160.620 200.803 157.597 1.00 27.70 237 ARG A N 1
ATOM 1565 C CA . ARG A 1 209 ? 160.856 201.469 158.874 1.00 27.70 237 ARG A CA 1
ATOM 1566 C C . ARG A 1 209 ? 162.102 200.919 159.558 1.00 27.70 237 ARG A C 1
ATOM 1567 O O . ARG A 1 209 ? 162.910 201.680 160.111 1.00 27.70 237 ARG A O 1
ATOM 1575 N N . LEU A 1 210 ? 162.277 199.595 159.526 1.00 21.96 238 LEU A N 1
ATOM 1576 C CA . LEU A 1 210 ? 163.482 198.998 160.089 1.00 21.96 238 LEU A CA 1
ATOM 1577 C C . LEU A 1 210 ? 164.722 199.466 159.345 1.00 21.96 238 LEU A C 1
ATOM 1578 O O . LEU A 1 210 ? 165.771 199.680 159.955 1.00 21.96 238 LEU A O 1
ATOM 1583 N N . GLY A 1 211 ? 164.624 199.629 158.026 1.00 20.10 239 GLY A N 1
ATOM 1584 C CA . GLY A 1 211 ? 165.750 200.152 157.272 1.00 20.10 239 GLY A CA 1
ATOM 1585 C C . GLY A 1 211 ? 166.091 201.578 157.653 1.00 20.10 239 GLY A C 1
ATOM 1586 O O . GLY A 1 211 ? 167.265 201.946 157.738 1.00 20.10 239 GLY A O 1
ATOM 1587 N N . LYS A 1 212 ? 165.069 202.401 157.884 1.00 20.53 240 LYS A N 1
ATOM 1588 C CA . LYS A 1 212 ? 165.322 203.769 158.323 1.00 20.53 240 LYS A CA 1
ATOM 1589 C C . LYS A 1 212 ? 165.999 203.793 159.688 1.00 20.53 240 LYS A C 1
ATOM 1590 O O . LYS A 1 212 ? 166.947 204.557 159.906 1.00 20.53 240 LYS A O 1
ATOM 1596 N N . ARG A 1 213 ? 165.536 202.955 160.618 1.00 17.50 241 ARG A N 1
ATOM 1597 C CA . ARG A 1 213 ? 166.186 202.894 161.928 1.00 17.50 241 ARG A CA 1
ATOM 1598 C C . ARG A 1 213 ? 167.615 202.369 161.816 1.00 17.50 241 ARG A C 1
ATOM 1599 O O . ARG A 1 213 ? 168.521 202.860 162.500 1.00 17.50 241 ARG A O 1
ATOM 1607 N N . PHE A 1 214 ? 167.829 201.365 160.968 1.00 15.37 242 PHE A N 1
ATOM 1608 C CA . PHE A 1 214 ? 169.165 200.851 160.700 1.00 15.37 242 PHE A CA 1
ATOM 1609 C C . PHE A 1 214 ? 170.091 201.963 160.235 1.00 15.37 242 PHE A C 1
ATOM 1610 O O . PHE A 1 214 ? 171.182 202.148 160.780 1.00 15.37 242 PHE A O 1
ATOM 1618 N N . LYS A 1 215 ? 169.663 202.722 159.226 1.00 20.01 243 LYS A N 1
ATOM 1619 C CA . LYS A 1 215 ? 170.498 203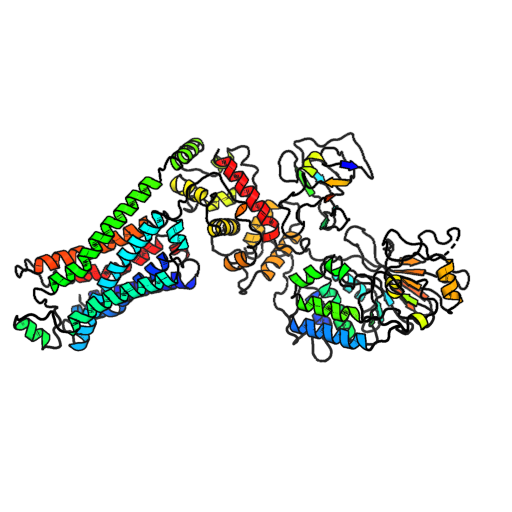.800 158.707 1.00 20.01 243 LYS A CA 1
ATOM 1620 C C . LYS A 1 215 ? 170.661 204.928 159.718 1.00 20.01 243 LYS A C 1
ATOM 1621 O O . LYS A 1 215 ? 171.625 205.695 159.637 1.00 20.01 243 LYS A O 1
ATOM 1627 N N . LYS A 1 216 ? 169.729 205.056 160.662 1.00 20.81 244 LYS A N 1
ATOM 1628 C CA . LYS A 1 216 ? 169.907 206.035 161.728 1.00 20.81 244 LYS A CA 1
ATOM 1629 C C . LYS A 1 216 ? 170.922 205.564 162.762 1.00 20.81 244 LYS A C 1
ATOM 1630 O O . LYS A 1 216 ? 171.605 206.389 163.379 1.00 20.81 244 LYS A O 1
ATOM 1636 N N . LEU A 1 217 ? 171.030 204.253 162.969 1.00 23.46 245 LEU A N 1
ATOM 1637 C CA . LEU A 1 217 ? 171.942 203.690 163.959 1.00 23.46 245 LEU A CA 1
ATOM 1638 C C . LEU A 1 217 ? 173.359 203.502 163.432 1.00 23.46 245 LEU A C 1
ATOM 1639 O O . LEU A 1 217 ? 174.291 203.357 164.230 1.00 23.46 245 LEU A O 1
ATOM 1644 N N . ASP A 1 218 ? 173.546 203.539 162.117 1.00 28.82 246 ASP A N 1
ATOM 1645 C CA . ASP A 1 218 ? 174.833 203.254 161.484 1.00 28.82 246 ASP A CA 1
ATOM 1646 C C . ASP A 1 218 ? 175.689 204.512 161.516 1.00 28.82 246 ASP A C 1
ATOM 1647 O O . ASP A 1 218 ? 175.588 205.369 160.636 1.00 28.82 246 ASP A O 1
ATOM 1652 N N . LEU A 1 219 ? 176.549 204.621 162.528 1.00 32.24 247 LEU A N 1
ATOM 1653 C CA . LEU A 1 219 ? 177.376 205.816 162.667 1.00 32.24 247 LEU A CA 1
ATOM 1654 C C . LEU A 1 219 ? 178.510 205.836 161.649 1.00 32.24 247 LEU A C 1
ATOM 1655 O O . L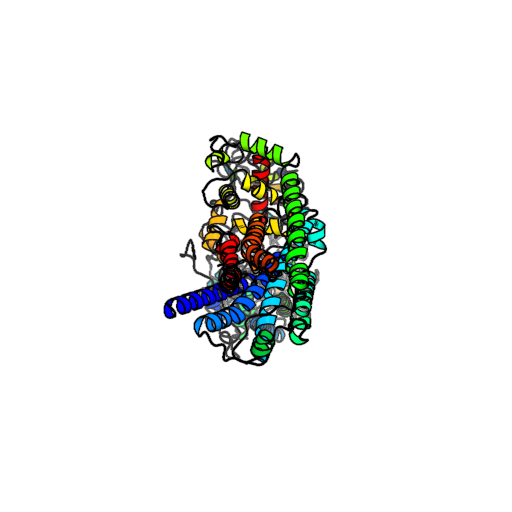EU A 1 219 ? 178.823 206.891 161.085 1.00 32.24 247 LEU A O 1
ATOM 1660 N N . ASP A 1 220 ? 179.144 204.686 161.403 1.00 36.56 248 ASP A N 1
ATOM 1661 C CA . ASP A 1 220 ? 180.328 204.666 160.550 1.00 36.56 248 ASP A CA 1
ATOM 1662 C C . ASP A 1 220 ? 179.998 204.967 159.094 1.00 36.56 248 ASP A C 1
ATOM 1663 O O . ASP A 1 220 ? 180.906 205.295 158.324 1.00 36.56 248 ASP A O 1
ATOM 1668 N N . ASN A 1 221 ? 178.727 204.864 158.710 1.00 38.56 249 ASN A N 1
ATOM 1669 C CA . ASN A 1 221 ? 178.282 205.128 157.344 1.00 38.56 249 ASN A CA 1
ATOM 1670 C C . ASN A 1 221 ? 178.993 204.221 156.343 1.00 38.56 249 ASN A C 1
ATOM 1671 O O . ASN A 1 221 ? 179.226 204.603 155.195 1.00 38.56 249 ASN A O 1
ATOM 1676 N N . SER A 1 222 ? 179.349 203.015 156.778 1.00 36.39 250 SER A N 1
ATOM 1677 C CA . SER A 1 222 ? 180.012 202.035 155.931 1.00 36.39 250 SER A CA 1
ATOM 1678 C C . SER A 1 222 ? 179.071 200.951 155.425 1.00 36.39 250 SER A C 1
ATOM 1679 O O . SER A 1 222 ? 179.519 200.045 154.717 1.00 36.39 250 SER A O 1
ATOM 1682 N N . GLY A 1 223 ? 177.787 201.020 155.764 1.00 30.77 251 GLY A N 1
ATOM 1683 C CA . GLY A 1 223 ? 176.846 199.998 155.360 1.00 30.77 251 GLY A CA 1
ATOM 1684 C C . GLY A 1 223 ? 176.801 198.772 156.240 1.00 30.77 251 GLY A C 1
ATOM 1685 O O . GLY A 1 223 ? 176.194 197.771 155.842 1.00 30.77 251 GLY A O 1
ATOM 1686 N N . SER A 1 224 ? 177.424 198.808 157.419 1.00 28.52 252 SER A N 1
ATOM 1687 C CA . SER A 1 224 ? 177.404 197.674 158.332 1.00 28.52 252 SER A CA 1
ATOM 1688 C C . SER A 1 224 ? 177.618 198.154 159.761 1.00 28.52 252 SER A C 1
ATOM 1689 O O . SER A 1 224 ? 178.312 199.145 160.003 1.00 28.52 252 SER A O 1
ATOM 1692 N N . LEU A 1 225 ? 177.033 197.417 160.704 1.00 27.15 253 LEU A N 1
ATOM 1693 C CA . LEU A 1 225 ? 177.079 197.750 162.123 1.00 27.15 253 LEU A CA 1
ATOM 1694 C C . LEU A 1 225 ? 178.172 196.945 162.814 1.00 27.15 253 LEU A C 1
ATOM 1695 O O . LEU A 1 225 ? 178.187 195.712 162.733 1.00 27.15 253 LEU A O 1
ATOM 1700 N N . SER A 1 226 ? 179.074 197.637 163.501 1.00 25.23 254 SER A N 1
ATOM 1701 C CA . SER A 1 226 ? 180.092 196.995 164.315 1.00 25.23 254 SER A CA 1
ATOM 1702 C C . SER A 1 226 ? 179.655 197.019 165.774 1.00 25.23 254 SER A C 1
ATOM 1703 O O . SER A 1 226 ? 178.618 197.585 166.128 1.00 25.23 254 SER A O 1
ATOM 1706 N N . VAL A 1 227 ? 180.463 196.394 166.630 1.00 24.65 255 VAL A N 1
ATOM 1707 C CA . VAL A 1 227 ? 180.089 196.240 168.032 1.00 24.65 255 VAL A CA 1
ATOM 1708 C C . VAL A 1 227 ? 180.131 197.582 168.757 1.00 24.65 255 VAL A C 1
ATOM 1709 O O . VAL A 1 227 ? 179.272 197.881 169.603 1.00 24.65 255 VAL A O 1
ATOM 1713 N N . GLU A 1 228 ? 181.119 198.418 168.432 1.00 27.25 256 GLU A N 1
ATOM 1714 C CA . GLU A 1 228 ? 181.213 199.724 169.074 1.00 27.25 256 GLU A CA 1
ATOM 1715 C C . GLU A 1 228 ? 179.998 200.579 168.750 1.00 27.25 256 GLU A C 1
ATOM 1716 O O . GLU A 1 228 ? 179.599 201.422 169.560 1.00 27.25 256 GLU A O 1
ATOM 1722 N N . GLU A 1 229 ? 179.383 200.367 167.586 1.00 25.11 257 GLU A N 1
ATOM 1723 C CA . GLU A 1 229 ? 178.169 201.104 167.262 1.00 25.11 257 GLU A CA 1
ATOM 1724 C C . GLU A 1 229 ? 176.990 200.627 168.098 1.00 25.11 257 GLU A C 1
ATOM 1725 O O . GLU A 1 229 ? 176.113 201.423 168.448 1.00 25.11 257 GLU A O 1
ATOM 1731 N N . PHE A 1 230 ? 176.936 199.333 168.423 1.00 18.68 258 PHE A N 1
ATOM 1732 C CA . PHE A 1 230 ? 175.890 198.863 169.324 1.00 18.68 258 PHE A CA 1
ATOM 1733 C C . PHE A 1 230 ? 176.080 199.304 170.769 1.00 18.68 258 PHE A C 1
ATOM 1734 O O . PHE A 1 230 ? 175.113 199.365 171.535 1.00 18.68 258 PHE A O 1
ATOM 1742 N N . MET A 1 231 ? 177.314 199.621 171.169 1.00 19.49 259 MET A N 1
ATOM 1743 C CA . MET A 1 231 ? 177.406 200.099 172.550 1.00 19.49 259 MET A CA 1
ATOM 1744 C C . MET A 1 231 ? 177.289 201.614 172.528 1.00 19.49 259 MET A C 1
ATOM 1745 O O . MET A 1 231 ? 177.629 202.248 173.533 1.00 19.49 259 MET A O 1
ATOM 1750 N N . SER A 1 232 ? 176.832 202.216 171.430 1.00 17.84 260 SER A N 1
ATOM 1751 C CA . SER A 1 232 ? 176.534 203.643 171.453 1.00 17.84 260 SER A CA 1
ATOM 1752 C C . SER A 1 232 ? 175.266 203.921 172.245 1.00 17.84 260 SER A C 1
ATOM 1753 O O . SER A 1 232 ? 175.126 204.986 172.856 1.00 17.84 260 SER A O 1
ATOM 1756 N N . LEU A 1 233 ? 174.336 202.978 172.247 1.00 16.63 261 LEU A N 1
ATOM 1757 C CA . LEU A 1 233 ? 173.065 203.161 172.938 1.00 16.63 261 LEU A CA 1
ATOM 1758 C C . LEU A 1 233 ? 173.295 203.165 174.443 1.00 16.63 261 LEU A C 1
ATOM 1759 O O . LEU A 1 233 ? 173.737 202.151 174.992 1.00 16.63 261 LEU A O 1
ATOM 1764 N N . PRO A 1 234 ? 172.987 204.254 175.148 1.00 16.18 262 PRO A N 1
ATOM 1765 C CA . PRO A 1 234 ? 173.401 204.356 176.555 1.00 16.18 262 PRO A CA 1
ATOM 1766 C C . PRO A 1 234 ? 172.789 203.309 177.466 1.00 16.18 262 PRO A C 1
ATOM 1767 O O . PRO A 1 234 ? 173.349 203.056 178.538 1.00 16.18 262 PRO A O 1
ATOM 1771 N N . GLU A 1 235 ? 171.669 202.693 177.094 1.00 17.05 263 GLU A N 1
ATOM 1772 C CA . GLU A 1 235 ? 171.056 201.668 177.928 1.00 17.05 263 GLU A CA 1
ATOM 1773 C C . GLU A 1 235 ? 171.239 200.270 177.352 1.00 17.05 263 GLU A C 1
ATOM 1774 O O . GLU A 1 235 ? 170.635 199.313 177.846 1.00 17.05 263 GLU A O 1
ATOM 1780 N N . LEU A 1 236 ? 172.068 200.126 176.325 1.00 14.83 264 LEU A N 1
ATOM 1781 C CA . LEU A 1 236 ? 172.409 198.822 175.783 1.00 14.83 264 LEU A CA 1
ATOM 1782 C C . LEU A 1 236 ? 173.795 198.357 176.210 1.00 14.83 264 LEU A C 1
ATOM 1783 O O . LEU A 1 236 ? 174.105 197.171 176.072 1.00 14.83 264 LEU A O 1
ATOM 1788 N N . GLN A 1 237 ? 174.621 199.254 176.751 1.00 15.95 265 GLN A N 1
ATOM 1789 C CA . GLN A 1 237 ? 175.999 198.899 177.066 1.00 15.95 265 GLN A CA 1
ATOM 1790 C C . GLN A 1 237 ? 176.083 198.007 178.296 1.00 15.95 265 GLN A C 1
ATOM 1791 O O . GLN A 1 237 ? 176.860 197.046 178.318 1.00 15.95 265 GLN A O 1
ATOM 1797 N N . GLN A 1 238 ? 175.293 198.303 179.328 1.00 13.61 266 GLN A N 1
ATOM 1798 C CA . GLN A 1 238 ? 175.401 197.573 180.585 1.00 13.61 266 GLN A CA 1
ATOM 1799 C C . GLN A 1 238 ? 174.888 196.142 180.489 1.00 13.61 266 GLN A C 1
ATOM 1800 O O . GLN A 1 238 ? 175.100 195.363 181.424 1.00 13.61 266 GLN A O 1
ATOM 1806 N N . ASN A 1 239 ? 174.241 195.777 179.392 1.00 9.47 267 ASN A N 1
ATOM 1807 C CA . ASN A 1 239 ? 173.754 194.418 179.228 1.00 9.47 267 ASN A CA 1
ATOM 1808 C C . ASN A 1 239 ? 174.921 193.436 179.280 1.00 9.47 267 ASN A C 1
ATOM 1809 O O . ASN A 1 239 ? 175.939 193.658 178.611 1.00 9.47 267 ASN A O 1
ATOM 1814 N N . PRO A 1 240 ? 174.834 192.369 180.080 1.00 11.57 268 PRO A N 1
ATOM 1815 C CA . PRO A 1 240 ? 175.881 191.338 180.056 1.00 11.57 268 PRO A CA 1
ATOM 1816 C C . PRO A 1 240 ? 175.970 190.598 178.732 1.00 11.57 268 PRO A C 1
ATOM 1817 O O . PRO A 1 240 ? 177.039 190.539 178.117 1.00 11.57 268 PRO A O 1
ATOM 1821 N N . LEU A 1 241 ? 174.855 190.023 178.290 1.00 8.74 269 LEU A N 1
ATOM 1822 C CA . LEU A 1 241 ? 174.848 189.155 177.115 1.00 8.74 269 LEU A CA 1
ATOM 1823 C C . LEU A 1 241 ? 174.420 189.929 175.866 1.00 8.74 269 LEU A C 1
ATOM 1824 O O . LEU A 1 241 ? 173.504 189.563 175.141 1.00 8.74 269 LEU A O 1
ATOM 1829 N N . VAL A 1 242 ? 175.150 191.000 175.578 1.00 10.84 270 VAL A N 1
ATOM 1830 C CA . VAL A 1 242 ? 175.018 191.677 174.295 1.00 10.84 270 VAL A CA 1
ATOM 1831 C C . VAL A 1 242 ? 175.946 191.072 173.251 1.00 10.84 270 VAL A C 1
ATOM 1832 O O . VAL A 1 242 ? 175.510 190.763 172.141 1.00 10.84 270 VAL A O 1
ATOM 1836 N N . GLN A 1 243 ? 177.207 190.836 173.616 1.00 11.83 271 GLN A N 1
ATOM 1837 C CA . GLN A 1 243 ? 178.176 190.301 172.671 1.00 11.83 271 GLN A CA 1
ATOM 1838 C C . GLN A 1 243 ? 177.656 189.026 172.034 1.00 11.83 271 GLN A C 1
ATOM 1839 O O . GLN A 1 243 ? 177.642 188.892 170.806 1.00 11.83 271 GLN A O 1
ATOM 1845 N N . ARG A 1 244 ? 177.166 188.101 172.860 1.00 13.20 272 ARG A N 1
ATOM 1846 C CA . ARG A 1 244 ? 176.652 186.839 172.345 1.00 13.20 272 ARG A CA 1
ATOM 1847 C C . ARG A 1 244 ? 175.619 187.071 171.252 1.00 13.20 272 ARG A C 1
ATOM 1848 O O . ARG A 1 244 ? 175.688 186.462 170.179 1.00 13.20 272 ARG A O 1
ATOM 1856 N N . VAL A 1 245 ? 174.675 187.983 171.486 1.00 13.54 273 VAL A N 1
ATOM 1857 C CA . VAL A 1 245 ? 173.609 188.170 170.508 1.00 13.54 273 VAL A CA 1
ATOM 1858 C C . VAL A 1 245 ? 174.173 188.708 169.202 1.00 13.54 273 VAL A C 1
ATOM 1859 O O . VAL A 1 245 ? 173.722 188.329 168.115 1.00 13.54 273 VAL A O 1
ATOM 1863 N N . ILE A 1 246 ? 175.186 189.574 169.279 1.00 13.57 274 ILE A N 1
ATOM 1864 C CA . ILE A 1 246 ? 175.827 190.030 168.051 1.00 13.57 274 ILE A CA 1
ATOM 1865 C C . ILE A 1 246 ? 176.350 188.836 167.270 1.00 13.57 274 ILE A C 1
ATOM 1866 O O . ILE A 1 246 ? 176.129 188.718 166.059 1.00 13.57 274 ILE A O 1
ATOM 1871 N N . ASP A 1 247 ? 176.996 187.900 167.963 1.00 14.41 275 ASP A N 1
ATOM 1872 C CA . ASP A 1 247 ? 177.559 186.740 167.297 1.00 14.41 275 ASP A CA 1
ATOM 1873 C C . ASP A 1 247 ? 176.494 185.786 166.788 1.00 14.41 275 ASP A C 1
ATOM 1874 O O . ASP A 1 247 ? 176.830 184.849 166.062 1.00 14.41 275 ASP A O 1
ATOM 1879 N N . ILE A 1 248 ? 175.232 185.986 167.155 1.00 18.15 276 ILE A N 1
ATOM 1880 C CA . ILE A 1 248 ? 174.155 185.227 166.529 1.00 18.15 276 ILE A CA 1
ATOM 1881 C C . ILE A 1 248 ? 173.652 185.928 165.276 1.00 18.15 276 ILE A C 1
ATOM 1882 O O . ILE A 1 248 ? 173.221 185.275 164.323 1.00 18.15 276 ILE A O 1
ATOM 1887 N N . PHE A 1 249 ? 173.700 187.263 165.261 1.00 19.25 277 PHE A N 1
ATOM 1888 C CA . PHE A 1 249 ? 173.296 188.003 164.071 1.00 19.25 277 PHE A CA 1
ATOM 1889 C C . PHE A 1 249 ? 174.371 187.935 162.997 1.00 19.25 277 PHE A C 1
ATOM 1890 O O . PHE A 1 249 ? 174.067 187.962 161.800 1.00 19.25 277 PHE A O 1
ATOM 1898 N N . ASP A 1 250 ? 175.632 187.836 163.411 1.00 25.98 278 ASP A N 1
ATOM 1899 C CA . ASP A 1 250 ? 176.784 187.909 162.517 1.00 25.98 278 ASP A CA 1
ATOM 1900 C C . ASP A 1 250 ? 177.022 186.544 161.870 1.00 25.98 278 ASP A C 1
ATOM 1901 O O . ASP A 1 250 ? 178.048 185.890 162.065 1.00 25.98 278 ASP A O 1
ATOM 1906 N N . THR A 1 251 ? 176.043 186.116 161.070 1.00 30.12 279 THR A N 1
ATOM 1907 C CA . THR A 1 251 ? 176.078 184.759 160.532 1.00 30.12 279 THR A CA 1
ATOM 1908 C C . THR A 1 251 ? 177.097 184.606 159.410 1.00 30.12 279 THR A C 1
ATOM 1909 O O . THR A 1 251 ? 177.463 183.478 159.061 1.00 30.12 279 THR A O 1
ATOM 1913 N N . ASP A 1 252 ? 177.554 185.709 158.824 1.00 31.06 280 ASP A N 1
ATOM 1914 C CA . ASP A 1 252 ? 178.545 185.639 157.759 1.00 31.06 280 ASP A CA 1
ATOM 1915 C C . ASP A 1 252 ? 179.982 185.615 158.269 1.00 31.06 280 ASP A C 1
ATOM 1916 O O . ASP A 1 252 ? 180.896 185.374 157.476 1.00 31.06 280 ASP A O 1
ATOM 1921 N N . GLY A 1 253 ? 180.205 185.856 159.559 1.00 26.27 281 GLY A N 1
ATOM 1922 C CA . GLY A 1 253 ? 181.521 185.731 160.149 1.00 26.27 281 GLY A CA 1
ATOM 1923 C C . GLY A 1 253 ? 182.478 186.864 159.859 1.00 26.27 281 GLY A C 1
ATOM 1924 O O . GLY A 1 253 ? 183.632 186.801 160.297 1.00 26.27 281 GLY A O 1
ATOM 1925 N N . ASN A 1 254 ? 182.043 187.903 159.151 1.00 30.81 282 ASN A N 1
ATOM 1926 C CA . ASN A 1 254 ? 182.936 188.982 158.753 1.00 30.81 282 ASN A CA 1
ATOM 1927 C C . ASN A 1 254 ? 183.194 189.993 159.861 1.00 30.81 282 ASN A C 1
ATOM 1928 O O . ASN A 1 254 ? 184.042 190.874 159.683 1.00 30.81 282 ASN A O 1
ATOM 1933 N N . GLY A 1 255 ? 182.492 189.894 160.987 1.00 31.49 283 GLY A N 1
ATOM 1934 C CA . GLY A 1 255 ? 182.605 190.868 162.051 1.00 31.49 283 GLY A CA 1
ATOM 1935 C C . GLY A 1 255 ? 181.638 192.029 161.968 1.00 31.49 283 GLY A C 1
ATOM 1936 O O . GLY A 1 255 ? 181.656 192.893 162.853 1.00 31.49 283 GLY A O 1
ATOM 1937 N N . GLU A 1 256 ? 180.793 192.079 160.942 1.00 32.90 284 GLU A N 1
ATOM 1938 C CA . GLU A 1 256 ? 179.887 193.195 160.731 1.00 32.90 284 GLU A CA 1
ATOM 1939 C C . GLU A 1 256 ? 178.478 192.680 160.480 1.00 32.90 284 GLU A C 1
ATOM 1940 O O . GLU A 1 256 ? 178.283 191.596 159.922 1.00 32.90 284 GLU A O 1
ATOM 1946 N N . VAL A 1 257 ? 177.494 193.470 160.904 1.00 24.16 285 VAL A N 1
ATOM 1947 C CA . VAL A 1 257 ? 176.084 193.179 160.682 1.00 24.16 285 VAL A CA 1
ATOM 1948 C C . VAL A 1 257 ? 175.556 194.197 159.684 1.00 24.16 285 VAL A C 1
ATOM 1949 O O . VAL A 1 257 ? 175.778 195.402 159.848 1.00 24.16 285 VAL A O 1
ATOM 1953 N N . ASP A 1 258 ? 174.874 193.720 158.645 1.00 26.02 286 ASP A N 1
ATOM 1954 C CA . ASP A 1 258 ? 174.318 194.586 157.616 1.00 26.02 286 ASP A CA 1
ATOM 1955 C C . ASP A 1 258 ? 172.828 194.317 157.462 1.00 26.02 286 ASP A C 1
ATOM 1956 O O . ASP A 1 258 ? 172.283 193.364 158.023 1.00 26.02 286 ASP A O 1
ATOM 1961 N N . PHE A 1 259 ? 172.174 195.165 156.665 1.00 22.92 287 PHE A N 1
ATOM 1962 C CA . PHE A 1 259 ? 170.717 195.164 156.583 1.00 22.92 287 PHE A CA 1
ATOM 1963 C C . PHE A 1 259 ? 170.143 193.846 156.083 1.00 22.92 287 PHE A C 1
ATOM 1964 O O . PHE A 1 259 ? 168.986 193.536 156.384 1.00 22.92 287 PHE A O 1
ATOM 1972 N N . LYS A 1 260 ? 170.913 193.063 155.328 1.00 22.52 288 LYS A N 1
ATOM 1973 C CA . LYS A 1 260 ? 170.380 191.808 154.814 1.00 22.52 288 LYS A CA 1
ATOM 1974 C C . LYS A 1 260 ? 170.185 190.785 155.923 1.00 22.52 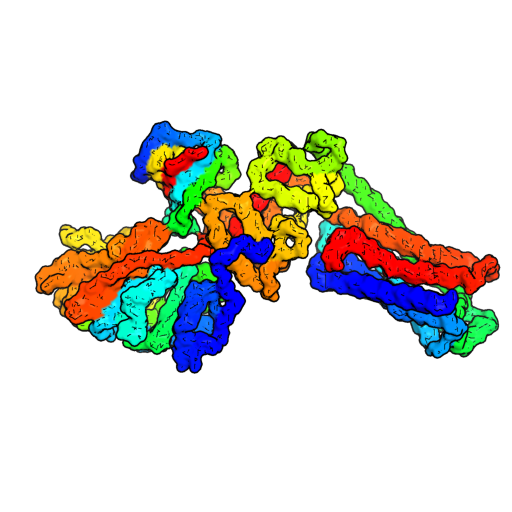288 LYS A C 1
ATOM 1975 O O . LYS A 1 260 ? 169.290 189.938 155.833 1.00 22.52 288 LYS A O 1
ATOM 1977 N N . GLU A 1 261 ? 171.015 190.841 156.965 1.00 26.07 289 GLU A N 1
ATOM 1978 C CA . GLU A 1 261 ? 170.971 189.883 158.059 1.00 26.07 289 GLU A CA 1
ATOM 1979 C C . GLU A 1 261 ? 170.480 190.472 159.375 1.00 26.07 289 GLU A C 1
ATOM 1980 O O . GLU A 1 261 ? 170.073 189.711 160.256 1.00 26.07 289 GLU A O 1
ATOM 1986 N N . PHE A 1 262 ? 170.457 191.800 159.505 1.00 18.94 290 PHE A N 1
ATOM 1987 C CA . PHE A 1 262 ? 169.818 192.435 160.654 1.00 18.94 290 PHE A CA 1
ATOM 1988 C C . PHE A 1 262 ? 168.338 192.079 160.722 1.00 18.94 290 PHE A C 1
ATOM 1989 O O . PHE A 1 262 ? 167.834 191.670 161.774 1.00 18.94 290 PHE A O 1
ATOM 1997 N N . ILE A 1 263 ? 167.626 192.210 159.601 1.00 25.44 291 ILE A N 1
ATOM 1998 C CA . ILE A 1 263 ? 166.198 191.908 159.602 1.00 25.44 291 ILE A CA 1
ATOM 1999 C C . ILE A 1 263 ? 165.961 190.417 159.795 1.00 25.44 291 ILE A C 1
ATOM 2000 O O . ILE A 1 263 ? 164.990 190.012 160.442 1.00 25.44 291 ILE A O 1
ATOM 2005 N N . GLU A 1 264 ? 166.829 189.574 159.235 1.00 26.10 292 GLU A N 1
ATOM 2006 C CA . GLU A 1 264 ? 166.682 188.139 159.443 1.00 26.10 292 GLU A CA 1
ATOM 2007 C C . GLU A 1 264 ? 166.881 187.778 160.907 1.00 26.10 292 GLU A C 1
ATOM 2008 O O . GLU A 1 264 ? 166.196 186.896 161.435 1.00 26.10 292 GLU A O 1
ATOM 2014 N N . GLY A 1 265 ? 167.824 188.441 161.577 1.00 26.49 293 GLY A N 1
ATOM 2015 C CA . GLY A 1 265 ? 168.002 188.209 162.999 1.00 26.49 293 GLY A CA 1
ATOM 2016 C C . GLY A 1 265 ? 166.823 188.682 163.828 1.00 26.49 293 GLY A C 1
ATOM 2017 O O . GLY A 1 265 ? 166.372 187.979 164.735 1.00 26.49 293 GLY A O 1
ATOM 2018 N N . VAL A 1 266 ? 166.307 189.876 163.532 1.00 24.04 294 VAL A N 1
ATOM 2019 C CA . VAL A 1 266 ? 165.181 190.396 164.302 1.00 24.04 294 VAL A CA 1
ATOM 2020 C C . VAL A 1 266 ? 163.914 189.600 164.008 1.00 24.04 294 VAL A C 1
ATOM 2021 O O . VAL A 1 266 ? 163.123 189.312 164.914 1.00 24.04 294 VAL A O 1
ATOM 2025 N N . SER A 1 267 ? 163.707 189.211 162.747 1.00 29.51 295 SER A N 1
ATOM 2026 C CA . SER A 1 267 ? 162.519 188.448 162.380 1.00 29.51 295 SER A CA 1
ATOM 2027 C C . SER A 1 267 ? 162.485 187.072 163.021 1.00 29.51 295 SER A C 1
ATOM 2028 O O . SER A 1 267 ? 161.442 186.413 162.976 1.00 29.51 295 SER A O 1
ATOM 2031 N N . GLN A 1 268 ? 163.601 186.618 163.592 1.00 34.36 296 GLN A N 1
ATOM 2032 C CA . GLN A 1 268 ? 163.601 185.389 164.373 1.00 34.36 296 GLN A CA 1
ATOM 2033 C C . GLN A 1 268 ? 162.686 185.496 165.582 1.00 34.36 296 GLN A C 1
ATOM 2034 O O . GLN A 1 268 ? 162.277 184.470 166.135 1.00 34.36 296 GLN A O 1
ATOM 2040 N N . PHE A 1 269 ? 162.362 186.716 165.999 1.00 34.30 297 PHE A N 1
ATOM 2041 C CA . PHE A 1 269 ? 161.490 186.980 167.134 1.00 34.30 297 PHE A CA 1
ATOM 2042 C C . PHE A 1 269 ? 160.246 187.687 166.619 1.00 34.30 297 PHE A C 1
ATOM 2043 O O . PHE A 1 269 ? 160.352 188.718 165.949 1.00 34.30 297 PHE A O 1
ATOM 2051 N N . SER A 1 270 ? 159.076 187.141 166.927 1.00 42.16 298 SER A N 1
ATOM 2052 C CA . SER A 1 270 ? 157.834 187.747 166.471 1.00 42.16 298 SER A CA 1
ATOM 2053 C C . SER A 1 270 ? 156.710 187.334 167.404 1.00 42.16 298 SER A C 1
ATOM 2054 O O . SER A 1 270 ? 156.844 186.396 168.193 1.00 42.16 298 SER A O 1
ATOM 2057 N N . VAL A 1 271 ? 155.596 188.059 167.302 1.00 45.27 299 VAL A N 1
ATOM 2058 C CA . VAL A 1 271 ? 154.420 187.722 168.094 1.00 45.27 299 VAL A CA 1
ATOM 2059 C C . VAL A 1 271 ? 153.856 186.372 167.667 1.00 45.27 299 VAL A C 1
ATOM 2060 O O . VAL A 1 271 ? 153.344 185.609 168.495 1.00 45.27 299 VAL A O 1
ATOM 2064 N N . LYS A 1 272 ? 153.941 186.052 166.376 1.00 49.60 300 LYS A N 1
ATOM 2065 C CA . LYS A 1 272 ? 153.422 184.799 165.844 1.00 49.60 300 LYS A CA 1
ATOM 2066 C C . LYS A 1 272 ? 154.520 183.876 165.330 1.00 49.60 300 LYS A C 1
ATOM 2067 O O . LYS A 1 272 ? 154.226 182.944 164.575 1.00 49.60 300 LYS A O 1
ATOM 2069 N N . GLY A 1 273 ? 155.772 184.109 165.717 1.00 46.71 301 GLY A N 1
ATOM 2070 C CA . GLY A 1 273 ? 156.851 183.261 165.259 1.00 46.71 301 GLY A CA 1
ATOM 2071 C C . GLY A 1 273 ? 156.779 181.865 165.846 1.00 46.71 301 GLY A C 1
ATOM 2072 O O . GLY A 1 273 ? 156.117 181.609 166.852 1.00 46.71 301 GLY A O 1
ATOM 2073 N N . ASP A 1 274 ? 157.476 180.941 165.191 1.00 52.89 302 ASP A N 1
ATOM 2074 C CA . ASP A 1 274 ? 157.455 179.548 165.612 1.00 52.89 302 ASP A CA 1
ATOM 2075 C C . ASP A 1 274 ? 158.123 179.377 166.971 1.00 52.89 302 ASP A C 1
ATOM 2076 O O . ASP A 1 274 ? 159.069 180.086 167.321 1.00 52.89 302 ASP A O 1
ATOM 2081 N N . LYS A 1 275 ? 157.608 178.421 167.744 1.00 53.83 303 LYS A N 1
ATOM 2082 C CA . LYS A 1 275 ? 158.221 178.079 169.023 1.00 53.83 303 LYS A CA 1
ATOM 2083 C C . LYS A 1 275 ? 159.613 177.490 168.823 1.00 53.83 303 LYS A C 1
ATOM 2084 O O . LYS A 1 275 ? 160.537 177.777 169.598 1.00 53.83 303 LYS A O 1
ATOM 2090 N N . GLU A 1 276 ? 159.781 176.667 167.786 1.00 50.05 304 GLU A N 1
ATOM 2091 C CA . GLU A 1 276 ? 161.073 176.037 167.541 1.00 50.05 304 GLU A CA 1
ATOM 2092 C C . GLU A 1 276 ? 162.150 177.069 167.233 1.00 50.05 304 GLU A C 1
ATOM 2093 O O . GLU A 1 276 ? 163.302 176.908 167.644 1.00 50.05 304 GLU A O 1
ATOM 2099 N N . GLN A 1 277 ? 161.799 178.131 166.504 1.00 50.11 305 GLN A N 1
ATOM 2100 C CA . GLN A 1 277 ? 162.779 179.166 166.190 1.00 50.11 305 GLN A CA 1
ATOM 2101 C C . GLN A 1 277 ? 163.299 179.832 167.458 1.00 50.11 305 GLN A C 1
ATOM 2102 O O . GLN A 1 277 ? 164.509 180.036 167.620 1.00 50.11 305 GLN A O 1
ATOM 2108 N N . LYS A 1 278 ? 162.395 180.167 168.379 1.00 44.18 306 LYS A N 1
ATOM 2109 C CA . LYS A 1 278 ? 162.812 180.826 169.611 1.00 44.18 306 LYS A CA 1
ATOM 2110 C C . LYS A 1 278 ? 163.606 179.883 170.505 1.00 44.18 306 LYS A C 1
ATOM 2111 O O . LYS A 1 278 ? 164.589 180.297 171.131 1.00 44.18 306 LYS A O 1
ATOM 2117 N N . LEU A 1 279 ? 163.211 178.609 170.572 1.00 43.80 307 LEU A N 1
ATOM 2118 C CA . LEU A 1 279 ? 163.995 177.659 171.357 1.00 43.80 307 LEU A CA 1
ATOM 2119 C C . LEU A 1 279 ? 165.387 177.467 170.765 1.00 43.80 307 LEU A C 1
ATOM 2120 O O . LEU A 1 279 ? 166.376 177.362 171.501 1.00 43.80 307 LEU A O 1
ATOM 2125 N N . ARG A 1 280 ? 165.486 177.422 169.436 1.00 43.41 308 ARG A N 1
ATOM 2126 C CA . ARG A 1 280 ? 166.789 177.318 168.791 1.00 43.41 308 ARG A CA 1
ATOM 2127 C C . ARG A 1 280 ? 167.646 178.542 169.087 1.00 43.41 308 ARG A C 1
ATOM 2128 O O . ARG A 1 280 ? 168.853 178.421 169.328 1.00 43.41 308 ARG A O 1
ATOM 2136 N N . PHE A 1 281 ? 167.041 179.732 169.071 1.00 35.61 309 PHE A N 1
ATOM 2137 C CA . PHE A 1 281 ? 167.793 180.932 169.422 1.00 35.61 309 PHE A CA 1
ATOM 2138 C C . PHE A 1 281 ? 168.288 180.865 170.858 1.00 35.61 309 PHE A C 1
ATOM 2139 O O . PHE A 1 281 ? 169.421 181.262 171.150 1.00 35.61 309 PHE A O 1
ATOM 2147 N N . ALA A 1 282 ? 167.447 180.378 171.773 1.00 34.40 310 ALA A N 1
ATOM 2148 C CA . ALA A 1 282 ? 167.878 180.227 173.159 1.00 34.40 310 ALA A CA 1
ATOM 2149 C C . ALA A 1 282 ? 169.044 179.254 173.265 1.00 34.40 310 ALA A C 1
ATOM 2150 O O . ALA A 1 282 ? 169.970 179.463 174.056 1.00 34.40 310 ALA A O 1
ATOM 2152 N N . PHE A 1 283 ? 169.010 178.181 172.475 1.00 34.90 311 PHE A N 1
ATOM 2153 C CA . PHE A 1 283 ? 170.117 177.229 172.462 1.00 34.90 311 PHE A CA 1
ATOM 2154 C C . PHE A 1 283 ? 171.398 177.871 171.950 1.00 34.90 311 PHE A C 1
ATOM 2155 O O . PHE A 1 283 ? 172.483 177.616 172.481 1.00 34.90 311 PHE A O 1
ATOM 2163 N N . ARG A 1 284 ? 171.293 178.707 170.918 1.00 30.62 312 ARG A N 1
ATOM 2164 C CA . ARG A 1 284 ? 172.484 179.233 170.259 1.00 30.62 312 ARG A CA 1
ATOM 2165 C C . ARG A 1 284 ? 173.276 180.209 171.121 1.00 30.62 312 ARG A C 1
ATOM 2166 O O . ARG A 1 284 ? 174.383 180.587 170.726 1.00 30.62 312 ARG A O 1
ATOM 2174 N N . ILE A 1 285 ? 172.744 180.636 172.268 1.00 22.63 313 ILE A N 1
ATOM 2175 C CA . ILE A 1 285 ? 173.523 181.488 173.161 1.00 22.63 313 ILE A CA 1
ATOM 2176 C C . ILE A 1 285 ? 174.705 180.721 173.738 1.00 22.63 313 ILE A C 1
ATOM 2177 O O . ILE A 1 285 ? 175.785 181.288 173.938 1.00 22.63 313 ILE A O 1
ATOM 2182 N N . TYR A 1 286 ? 174.529 179.425 174.008 1.00 24.21 314 TYR A N 1
ATOM 2183 C CA . TYR A 1 286 ? 175.560 178.630 174.663 1.00 24.21 314 TYR A 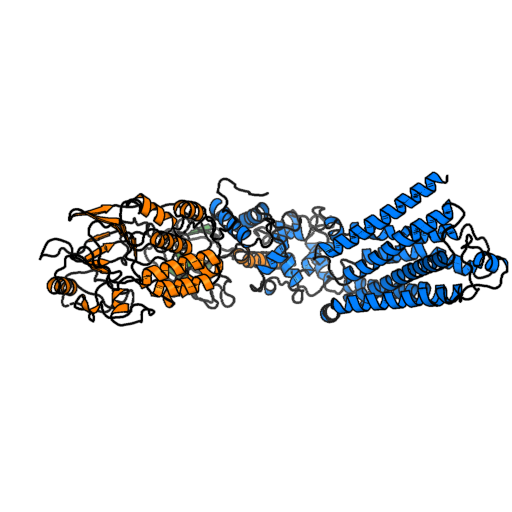CA 1
ATOM 2184 C C . TYR A 1 286 ? 176.614 178.095 173.701 1.00 24.21 314 TYR A C 1
ATOM 2185 O O . TYR A 1 286 ? 177.724 177.781 174.141 1.00 24.21 314 TYR A O 1
ATOM 2194 N N . ASP A 1 287 ? 176.304 177.983 172.410 1.00 30.63 315 ASP A N 1
ATOM 2195 C CA . ASP A 1 287 ? 177.286 177.547 171.423 1.00 30.63 315 ASP A CA 1
ATOM 2196 C C . ASP A 1 287 ? 178.283 178.654 171.116 1.00 30.63 315 ASP A C 1
ATOM 2197 O O . ASP A 1 287 ? 178.079 179.431 170.178 1.00 30.63 315 ASP A O 1
ATOM 2202 N N . MET A 1 288 ? 179.370 178.731 171.879 1.00 24.56 316 MET A N 1
ATOM 2203 C CA . MET A 1 288 ? 180.324 179.815 171.689 1.00 24.56 316 MET A CA 1
ATOM 2204 C C . MET A 1 288 ? 181.138 179.682 170.409 1.00 24.56 316 MET A C 1
ATOM 2205 O O . MET A 1 288 ? 181.842 180.630 170.045 1.00 24.56 316 MET A O 1
ATOM 2210 N N . ASP A 1 289 ? 181.063 178.545 169.716 1.00 34.34 317 ASP A N 1
ATOM 2211 C CA . ASP A 1 289 ? 181.780 178.361 168.462 1.00 34.34 317 ASP A CA 1
ATOM 2212 C C . ASP A 1 289 ? 180.871 177.891 167.333 1.00 34.34 317 ASP A C 1
ATOM 2213 O O . ASP A 1 289 ? 181.366 177.609 166.236 1.00 34.34 317 ASP A O 1
ATOM 2218 N N . LYS A 1 290 ? 179.562 177.798 167.572 1.00 30.93 318 LYS A N 1
ATOM 2219 C CA . LYS A 1 290 ? 178.598 177.307 166.585 1.00 30.93 318 LYS A CA 1
ATOM 2220 C C . LYS A 1 290 ? 178.960 175.911 166.093 1.00 30.93 318 LYS A C 1
ATOM 2221 O O . LYS A 1 290 ? 178.620 175.526 164.973 1.00 30.93 318 LYS A O 1
ATOM 2227 N N . ASP A 1 291 ? 179.650 175.143 166.937 1.00 35.02 319 ASP A N 1
ATOM 2228 C CA . ASP A 1 291 ? 180.046 173.789 166.577 1.00 35.02 319 ASP A CA 1
ATOM 2229 C C . ASP A 1 291 ? 178.876 172.816 166.594 1.00 35.02 319 ASP A C 1
ATOM 2230 O O . ASP A 1 291 ? 178.986 171.724 166.028 1.00 35.02 319 ASP A O 1
ATOM 2235 N N . GLY A 1 292 ? 177.763 173.183 167.223 1.00 34.53 320 GLY A N 1
ATOM 2236 C CA . GLY A 1 292 ? 176.604 172.325 167.317 1.00 34.53 320 GLY A CA 1
ATOM 2237 C C . GLY A 1 292 ? 176.422 171.641 168.655 1.00 34.53 320 GLY A C 1
ATOM 2238 O O . GLY A 1 292 ? 175.359 171.055 168.889 1.00 34.53 320 GLY A O 1
ATOM 2239 N N . TYR A 1 293 ? 177.419 171.700 169.536 1.00 36.57 321 TYR A N 1
ATOM 2240 C CA . TYR A 1 293 ? 177.359 171.037 170.829 1.00 36.57 321 TYR A CA 1
ATOM 2241 C C . TYR A 1 293 ? 177.848 171.977 171.921 1.00 36.57 321 TYR A C 1
ATOM 2242 O O . TYR A 1 293 ? 178.740 172.800 171.702 1.00 36.57 321 TYR A O 1
ATOM 2251 N N . ILE A 1 294 ? 177.261 171.832 173.106 1.00 29.55 322 ILE A N 1
ATOM 2252 C CA . ILE A 1 294 ? 177.593 172.667 174.254 1.00 29.55 322 ILE A CA 1
ATOM 2253 C C . ILE A 1 294 ? 178.667 171.955 175.067 1.00 29.55 322 ILE A C 1
ATOM 2254 O O . ILE A 1 294 ? 178.398 170.942 175.715 1.00 29.55 322 ILE A O 1
ATOM 2259 N N . SER A 1 295 ? 179.882 172.490 175.043 1.00 20.40 323 SER A N 1
ATOM 2260 C CA . SER A 1 295 ? 180.974 171.931 175.819 1.00 20.40 323 SER A CA 1
ATOM 2261 C C . SER A 1 295 ? 180.852 172.367 177.274 1.00 20.40 323 SER A C 1
ATOM 2262 O O . SER A 1 295 ? 179.939 173.099 177.657 1.00 20.40 323 SER A O 1
ATOM 2265 N N . ASN A 1 296 ? 181.779 171.895 178.105 1.00 17.18 324 ASN A N 1
ATOM 2266 C CA . ASN A 1 296 ? 181.838 172.359 179.486 1.00 17.18 324 ASN A CA 1
ATOM 2267 C C . ASN A 1 296 ? 182.459 173.747 179.573 1.00 17.18 324 ASN A C 1
ATOM 2268 O O . ASN A 1 296 ? 182.001 174.588 180.355 1.00 17.18 324 ASN A O 1
ATOM 2273 N N . GLY A 1 297 ? 183.491 174.010 178.771 1.00 14.75 325 GLY A N 1
ATOM 2274 C CA . GLY A 1 297 ? 184.071 175.340 178.743 1.00 14.75 325 GLY A CA 1
ATOM 2275 C C . GLY A 1 297 ? 183.101 176.395 178.259 1.00 14.75 325 GLY A C 1
ATOM 2276 O O . GLY A 1 297 ? 183.072 177.506 178.789 1.00 14.75 325 GLY A O 1
ATOM 2277 N N . GLU A 1 298 ? 182.287 176.063 177.259 1.00 20.97 326 GLU A N 1
ATOM 2278 C CA . GLU A 1 298 ? 181.275 177.000 176.792 1.00 20.97 326 GLU A CA 1
ATOM 2279 C C . GLU A 1 298 ? 180.211 177.240 177.857 1.00 20.97 326 GLU A C 1
ATOM 2280 O O . GLU A 1 298 ? 179.878 178.391 178.160 1.00 20.97 326 GLU A O 1
ATOM 2286 N N . LEU A 1 299 ? 179.675 176.173 178.447 1.00 9.55 327 LEU A N 1
ATOM 2287 C CA . LEU A 1 299 ? 178.633 176.315 179.454 1.00 9.55 327 LEU A CA 1
ATOM 2288 C C . LEU A 1 299 ? 179.132 176.956 180.741 1.00 9.55 327 LEU A C 1
ATOM 2289 O O . LEU A 1 299 ? 178.312 177.423 181.534 1.00 9.55 327 LEU A O 1
ATOM 2294 N N . PHE A 1 300 ? 180.440 176.996 180.975 1.00 7.52 328 PHE A N 1
ATOM 2295 C CA . PHE A 1 300 ? 180.972 177.724 182.119 1.00 7.52 328 PHE A CA 1
ATOM 2296 C C . PHE A 1 300 ? 181.342 179.161 181.789 1.00 7.52 328 PHE A C 1
ATOM 2297 O O . PHE A 1 300 ? 181.114 180.046 182.617 1.00 7.52 328 PHE A O 1
ATOM 2305 N N . GLN A 1 301 ? 181.889 179.429 180.602 1.00 11.35 329 GLN A N 1
ATOM 2306 C CA . GLN A 1 301 ? 182.230 180.800 180.245 1.00 11.35 329 GLN A CA 1
ATOM 2307 C C . GLN A 1 301 ? 180.997 181.635 179.936 1.00 11.35 329 GLN A C 1
ATOM 2308 O O . GLN A 1 301 ? 181.037 182.859 180.085 1.00 11.35 329 GLN A O 1
ATOM 2314 N N . VAL A 1 302 ? 179.904 181.008 179.495 1.00 10.65 330 VAL A N 1
ATOM 2315 C CA . VAL A 1 302 ? 178.657 181.747 179.328 1.00 10.65 330 VAL A CA 1
ATOM 2316 C C . VAL A 1 302 ? 178.077 182.131 180.682 1.00 10.65 330 VAL A C 1
ATOM 2317 O O . VAL A 1 302 ? 177.597 183.254 180.870 1.00 10.65 330 VAL A O 1
ATOM 2321 N N . LEU A 1 303 ? 178.108 181.213 181.647 1.00 9.71 331 LEU A N 1
ATOM 2322 C CA . LEU A 1 303 ? 177.552 181.503 182.961 1.00 9.71 331 LEU A CA 1
ATOM 2323 C C . LEU A 1 303 ? 178.435 182.429 183.781 1.00 9.71 331 LEU A C 1
ATOM 2324 O O . LEU A 1 303 ? 177.924 183.117 184.665 1.00 9.71 331 LEU A O 1
ATOM 2329 N N . LYS A 1 304 ? 179.740 182.464 183.523 1.00 6.21 332 LYS A N 1
ATOM 2330 C CA . LYS A 1 304 ? 180.618 183.302 184.328 1.00 6.21 332 LYS A CA 1
ATOM 2331 C C . LYS A 1 304 ? 180.414 184.792 184.086 1.00 6.21 332 LYS A C 1
ATOM 2332 O O . LYS A 1 304 ? 180.797 185.598 184.938 1.00 6.21 332 LYS A O 1
ATOM 2338 N N . MET A 1 305 ? 179.819 185.187 182.964 1.00 11.12 333 MET A N 1
ATOM 2339 C CA . MET A 1 305 ? 179.588 186.602 182.702 1.00 11.12 333 MET A CA 1
ATOM 2340 C C . MET A 1 305 ? 178.228 187.083 183.185 1.00 11.12 333 MET A C 1
ATOM 2341 O O . MET A 1 305 ? 177.961 188.285 183.137 1.00 11.12 333 MET A O 1
ATOM 2346 N N . MET A 1 306 ? 177.369 186.182 183.655 1.00 8.88 334 MET A N 1
ATOM 2347 C CA . MET A 1 306 ? 176.086 186.546 184.241 1.00 8.88 334 MET A CA 1
ATOM 2348 C C . MET A 1 306 ? 176.142 186.598 185.760 1.00 8.88 334 MET A C 1
ATOM 2349 O O . MET A 1 306 ? 175.623 187.538 186.366 1.00 8.88 334 MET A O 1
ATOM 2354 N N . VAL A 1 307 ? 176.766 185.592 186.384 1.00 8.58 335 VAL A N 1
ATOM 2355 C CA . VAL A 1 307 ? 176.862 185.524 187.839 1.00 8.58 335 VAL A CA 1
ATOM 2356 C C . VAL A 1 307 ? 177.994 186.367 188.390 1.00 8.58 335 VAL A C 1
ATOM 2357 O O . VAL A 1 307 ? 178.118 186.486 189.613 1.00 8.58 335 VAL A O 1
ATOM 2361 N N . GLY A 1 308 ? 178.827 186.942 187.527 1.00 18.11 336 GLY A N 1
ATOM 2362 C CA . GLY A 1 308 ? 179.917 187.791 187.959 1.00 18.11 336 GLY A CA 1
ATOM 2363 C C . GLY A 1 308 ? 180.763 187.150 189.034 1.00 18.11 336 GLY A C 1
ATOM 2364 O O . GLY A 1 308 ? 181.427 186.139 188.794 1.00 18.11 336 GLY A O 1
ATOM 2365 N N . ASN A 1 309 ? 180.734 187.723 190.230 1.00 30.93 337 ASN A N 1
ATOM 2366 C CA . ASN A 1 309 ? 181.435 187.181 191.387 1.00 30.93 337 ASN A CA 1
ATOM 2367 C C . ASN A 1 309 ? 180.491 187.063 192.579 1.00 30.93 337 ASN A C 1
ATOM 2368 O O . ASN A 1 309 ? 180.823 187.417 193.712 1.00 30.93 337 ASN A O 1
ATOM 2373 N N . ASN A 1 310 ? 179.287 186.548 192.324 1.00 27.72 338 ASN A N 1
ATOM 2374 C CA . ASN A 1 310 ? 178.342 186.222 193.383 1.00 27.72 338 ASN A CA 1
ATOM 2375 C C . ASN A 1 310 ? 178.432 184.772 193.827 1.00 27.72 338 ASN A C 1
ATOM 2376 O O . ASN A 1 310 ? 178.035 184.460 194.954 1.00 27.72 338 ASN A O 1
ATOM 2381 N N . LEU A 1 311 ? 178.932 183.884 192.972 1.00 21.39 339 LEU A N 1
ATOM 2382 C CA . LEU A 1 311 ? 179.278 182.522 193.348 1.00 21.39 339 LEU A CA 1
ATOM 2383 C C . LEU A 1 311 ? 180.775 182.329 193.174 1.00 21.39 339 LEU A C 1
ATOM 2384 O O . LEU A 1 311 ? 181.372 182.864 192.237 1.00 21.39 339 LEU A O 1
ATOM 2389 N N . LYS A 1 312 ? 181.376 181.567 194.081 1.00 18.17 340 LYS A N 1
ATOM 2390 C CA . LYS A 1 312 ? 182.764 181.175 193.915 1.00 18.17 340 LYS A CA 1
ATOM 2391 C C . LYS A 1 312 ? 182.944 180.461 192.581 1.00 18.17 340 LYS A C 1
ATOM 2392 O O . LYS A 1 312 ? 181.991 179.969 191.974 1.00 18.17 340 LYS A O 1
ATOM 2398 N N . ASP A 1 313 ? 184.192 180.411 192.119 1.00 16.55 341 ASP A N 1
ATOM 2399 C CA . ASP A 1 313 ? 184.481 179.703 190.878 1.00 16.55 341 ASP A CA 1
ATOM 2400 C C . ASP A 1 313 ? 184.214 178.209 191.031 1.00 16.55 341 ASP A C 1
ATOM 2401 O O . ASP A 1 313 ? 183.597 177.579 190.159 1.00 16.55 341 ASP A O 1
ATOM 2406 N N . THR A 1 314 ? 184.641 177.637 192.156 1.00 15.81 342 THR A N 1
ATOM 2407 C CA . THR A 1 314 ? 184.504 176.203 192.376 1.00 15.81 342 THR A CA 1
ATOM 2408 C C . THR A 1 314 ? 183.041 175.771 192.445 1.00 15.81 342 THR A C 1
ATOM 2409 O O . THR A 1 314 ? 182.678 174.715 191.913 1.00 15.81 342 THR A O 1
ATOM 2413 N N . GLN A 1 315 ? 182.185 176.568 193.087 1.00 11.52 343 GLN A N 1
ATOM 2414 C CA . GLN A 1 315 ? 180.774 176.205 193.181 1.00 11.52 343 GLN A CA 1
ATOM 2415 C C . GLN A 1 315 ? 180.127 176.165 191.803 1.00 11.52 343 GLN A C 1
ATOM 2416 O O . GLN A 1 315 ? 179.368 175.236 191.481 1.00 11.52 343 GLN A O 1
ATOM 2422 N N . LEU A 1 316 ? 180.425 177.164 190.974 1.00 13.74 344 LEU A N 1
ATOM 2423 C CA . LEU A 1 316 ? 179.884 177.198 189.622 1.00 13.74 344 LEU A CA 1
ATOM 2424 C C . LEU A 1 316 ? 180.364 176.003 188.815 1.00 13.74 344 LEU A C 1
ATOM 2425 O O . LEU A 1 316 ? 179.573 175.359 188.111 1.00 13.74 344 LEU A O 1
ATOM 2430 N N . GLN A 1 317 ? 181.653 175.674 188.917 1.00 14.38 345 GLN A N 1
ATOM 2431 C CA . GLN A 1 317 ? 182.151 174.522 188.175 1.00 14.38 345 GLN A CA 1
ATOM 2432 C C . GLN A 1 317 ? 181.466 173.240 188.626 1.00 14.38 345 GLN A C 1
ATOM 2433 O O . GLN A 1 317 ? 181.106 172.399 187.795 1.00 14.38 345 GLN A O 1
ATOM 2439 N N . GLN A 1 318 ? 181.269 173.075 189.936 1.00 13.18 346 GLN A N 1
ATOM 2440 C CA . GLN A 1 318 ? 180.655 171.851 190.442 1.00 13.18 346 GLN A CA 1
ATOM 2441 C C . GLN A 1 318 ? 179.226 171.697 189.934 1.00 13.18 346 GLN A C 1
ATOM 2442 O O . GLN A 1 318 ? 178.823 170.613 189.485 1.00 13.18 346 GLN A O 1
ATOM 2448 N N . ILE A 1 319 ? 178.439 172.775 189.993 1.00 13.12 347 ILE A N 1
ATOM 2449 C CA . ILE A 1 319 ? 177.052 172.646 189.551 1.00 13.12 347 ILE A CA 1
ATOM 2450 C C . ILE A 1 319 ? 176.976 172.442 188.040 1.00 13.12 347 ILE A C 1
ATOM 2451 O O . ILE A 1 319 ? 176.108 171.702 187.553 1.00 13.12 347 ILE A O 1
ATOM 2456 N N . VAL A 1 320 ? 177.884 173.057 187.273 1.00 14.53 348 VAL A N 1
ATOM 2457 C CA . VAL A 1 320 ? 177.915 172.810 185.832 1.00 14.53 348 VAL A CA 1
ATOM 2458 C C . VAL A 1 320 ? 178.237 171.348 185.544 1.00 14.53 348 VAL A C 1
ATOM 2459 O O . VAL A 1 320 ? 177.627 170.720 184.667 1.00 14.53 348 VAL A O 1
ATOM 2463 N N . ASP A 1 321 ? 179.210 170.790 186.270 1.00 14.51 349 ASP A N 1
ATOM 2464 C CA . ASP A 1 321 ? 179.560 169.383 186.103 1.00 14.51 349 ASP A CA 1
ATOM 2465 C C . ASP A 1 321 ? 178.356 168.490 186.346 1.00 14.51 349 ASP A C 1
ATOM 2466 O O . ASP A 1 321 ? 178.071 167.580 185.559 1.00 14.51 349 ASP A O 1
ATOM 2471 N N . LYS A 1 322 ? 177.644 168.731 187.446 1.00 16.05 350 LYS A N 1
ATOM 2472 C CA . LYS A 1 322 ? 176.497 167.888 187.768 1.00 16.05 350 LYS A CA 1
ATOM 2473 C C . LYS A 1 322 ? 175.410 168.011 186.708 1.00 16.05 350 LYS A C 1
ATOM 2474 O O . LYS A 1 322 ? 174.787 167.011 186.329 1.00 16.05 350 LYS A O 1
ATOM 2480 N N . THR A 1 323 ? 175.176 169.229 186.208 1.00 16.98 351 THR A N 1
ATOM 2481 C CA . THR A 1 323 ? 174.179 169.417 185.156 1.00 16.98 351 THR A CA 1
ATOM 2482 C C . THR A 1 323 ? 174.536 168.620 183.910 1.00 16.98 351 THR A C 1
ATOM 2483 O O . THR A 1 323 ? 173.696 167.900 183.354 1.00 16.98 351 THR A O 1
ATOM 2487 N N . ILE A 1 324 ? 175.786 168.733 183.456 1.00 19.24 352 ILE A N 1
ATOM 2488 C CA . ILE A 1 324 ? 176.194 168.029 182.243 1.00 19.24 352 ILE A CA 1
ATOM 2489 C C . ILE A 1 324 ? 176.097 166.522 182.442 1.00 19.24 352 ILE A C 1
ATOM 2490 O O . ILE A 1 324 ? 175.635 165.794 181.555 1.00 19.24 352 ILE A O 1
ATOM 2495 N N . ILE A 1 325 ? 176.514 166.031 183.612 1.00 20.61 353 ILE A N 1
ATOM 2496 C CA . ILE A 1 325 ? 176.488 164.591 183.864 1.00 20.61 353 ILE A CA 1
ATOM 2497 C C . ILE A 1 325 ? 175.055 164.071 183.872 1.00 20.61 353 ILE A C 1
ATOM 2498 O O . ILE A 1 325 ? 174.773 162.983 183.357 1.00 20.61 353 ILE A O 1
ATOM 2503 N N . ASN A 1 326 ? 174.126 164.834 184.447 1.00 24.26 354 ASN A N 1
ATOM 2504 C CA . ASN A 1 326 ? 172.733 164.405 184.433 1.00 24.26 354 ASN A CA 1
ATOM 2505 C C . ASN A 1 326 ? 172.037 164.653 183.101 1.00 24.26 354 ASN A C 1
ATOM 2506 O O . ASN A 1 326 ? 170.937 164.131 182.897 1.00 24.26 354 ASN A O 1
ATOM 2511 N N . ALA A 1 327 ? 172.635 165.430 182.195 1.00 31.22 355 ALA A N 1
ATOM 2512 C CA . ALA A 1 327 ? 172.001 165.715 180.912 1.00 31.22 355 ALA A CA 1
ATOM 2513 C C . ALA A 1 327 ? 172.477 164.825 179.772 1.00 31.22 355 ALA A C 1
ATOM 2514 O O . ALA A 1 327 ? 171.799 164.758 178.742 1.00 31.22 355 ALA A O 1
ATOM 2516 N N . ASP A 1 328 ? 173.613 164.146 179.923 1.00 38.03 356 ASP A N 1
ATOM 2517 C CA . ASP A 1 328 ? 174.145 163.291 178.864 1.00 38.03 356 ASP A CA 1
ATOM 2518 C C . ASP A 1 328 ? 173.268 162.057 178.705 1.00 38.03 356 ASP A C 1
ATOM 2519 O O . ASP A 1 328 ? 173.250 161.181 179.575 1.00 38.03 356 ASP A O 1
ATOM 2524 N N . LYS A 1 329 ? 172.547 161.977 177.589 1.00 44.55 357 LYS A N 1
ATOM 2525 C CA . LYS A 1 329 ? 171.746 160.806 177.265 1.00 44.55 357 LYS A CA 1
ATOM 2526 C C . LYS A 1 329 ? 172.401 159.925 176.208 1.00 44.55 357 LYS A C 1
ATOM 2527 O O . LYS A 1 329 ? 171.790 158.948 175.766 1.00 44.55 357 LYS A O 1
ATOM 2533 N N . ASP A 1 330 ? 173.626 160.251 175.790 1.00 53.81 358 ASP A N 1
ATOM 2534 C CA . ASP A 1 330 ? 174.344 159.437 174.820 1.00 53.81 358 ASP A CA 1
ATOM 2535 C C . ASP A 1 330 ? 175.815 159.235 175.157 1.00 53.81 358 ASP A C 1
ATOM 2536 O O . ASP A 1 330 ? 176.511 158.560 174.394 1.00 53.81 358 ASP A O 1
ATOM 2541 N N . GLY A 1 331 ? 176.313 159.800 176.253 1.00 45.15 359 GLY A N 1
ATOM 2542 C CA . GLY A 1 331 ? 177.675 159.553 176.678 1.00 45.15 359 GLY A CA 1
ATOM 2543 C C . GLY A 1 331 ? 178.742 160.359 175.975 1.00 45.15 359 GLY A C 1
ATOM 2544 O O . GLY A 1 331 ? 179.929 160.119 176.216 1.00 45.15 359 GLY A O 1
ATOM 2545 N N . ASP A 1 332 ? 178.365 161.306 175.114 1.00 49.93 360 ASP A N 1
ATOM 2546 C CA . ASP A 1 332 ? 179.367 162.098 174.405 1.00 49.93 360 ASP A CA 1
ATOM 2547 C C . ASP A 1 332 ? 180.127 163.018 175.353 1.00 49.93 360 ASP A C 1
ATOM 2548 O O . ASP A 1 332 ? 181.342 163.200 175.209 1.00 49.93 360 ASP A O 1
ATOM 2553 N N . GLY A 1 333 ? 179.434 163.599 176.329 1.00 46.03 361 GLY A N 1
ATOM 2554 C CA . GLY A 1 333 ? 180.018 164.579 177.220 1.00 46.03 361 GLY A CA 1
ATOM 2555 C C . GLY A 1 333 ? 179.674 166.015 176.893 1.00 46.03 361 GLY A C 1
ATOM 2556 O O . GLY A 1 333 ? 180.180 166.923 177.562 1.00 46.03 361 GLY A O 1
ATOM 2557 N N . ARG A 1 334 ? 178.841 166.246 175.881 1.00 42.14 362 ARG A N 1
ATOM 2558 C CA . ARG A 1 334 ? 178.430 167.578 175.470 1.00 42.14 362 ARG A CA 1
ATOM 2559 C C . ARG A 1 334 ? 176.978 167.508 175.022 1.00 42.14 362 ARG A C 1
ATOM 2560 O O . ARG A 1 334 ? 176.583 166.564 174.334 1.00 42.14 362 ARG A O 1
ATOM 2568 N N . ILE A 1 335 ? 176.188 168.500 175.414 1.00 36.71 363 ILE A N 1
ATOM 2569 C CA . ILE A 1 335 ? 174.745 168.468 175.203 1.00 36.71 363 ILE A CA 1
ATOM 2570 C C . ILE A 1 335 ? 174.433 168.885 173.772 1.00 36.71 363 ILE A C 1
ATOM 2571 O O . ILE A 1 335 ? 174.972 169.879 173.272 1.00 36.71 363 ILE A O 1
ATOM 2576 N N . SER A 1 336 ? 173.570 168.118 173.109 1.00 40.67 364 SER A N 1
ATOM 2577 C CA . SER A 1 336 ? 173.068 168.464 171.791 1.00 40.67 364 SER A CA 1
ATOM 2578 C C . SER A 1 336 ? 171.749 169.216 171.929 1.00 40.67 364 SER A C 1
ATOM 2579 O O . SER A 1 336 ? 171.280 169.499 173.032 1.00 40.67 364 SER A O 1
ATOM 2582 N N . PHE A 1 337 ? 171.127 169.539 170.794 1.00 42.89 365 PHE A N 1
ATOM 2583 C CA . PHE A 1 337 ? 169.859 170.257 170.856 1.00 42.89 365 PHE A CA 1
ATOM 2584 C C . PHE A 1 337 ? 168.717 169.358 171.308 1.00 42.89 365 PHE A C 1
ATOM 2585 O O . PHE A 1 337 ? 167.779 169.836 171.951 1.00 42.89 365 PHE A O 1
ATOM 2593 N N . GLU A 1 338 ? 168.758 168.069 170.969 1.00 48.66 366 GLU A N 1
ATOM 2594 C CA . GLU A 1 338 ? 167.701 167.172 171.425 1.00 48.66 366 GLU A CA 1
ATOM 2595 C C . GLU A 1 338 ? 167.740 166.998 172.939 1.00 48.66 366 GLU A C 1
ATOM 2596 O O . GLU A 1 338 ? 166.696 167.017 173.599 1.00 48.66 366 GLU A O 1
ATOM 2602 N N . GLU A 1 339 ? 168.936 166.839 173.509 1.00 43.51 367 GLU A N 1
ATOM 2603 C CA . GLU A 1 339 ? 169.050 166.750 174.961 1.00 43.51 367 GLU A CA 1
ATOM 2604 C C . GLU A 1 339 ? 168.613 168.052 175.624 1.00 43.51 367 GLU A C 1
ATOM 2605 O O . GLU A 1 339 ? 167.975 168.037 176.684 1.00 43.51 367 GLU A O 1
ATOM 2611 N N . PHE A 1 340 ? 168.950 169.188 175.010 1.00 40.23 368 PHE A N 1
ATOM 2612 C CA . PHE A 1 340 ? 168.503 170.480 175.520 1.00 40.23 368 PHE A CA 1
ATOM 2613 C C . PHE A 1 340 ? 166.981 170.571 175.528 1.00 40.23 368 PHE A C 1
ATOM 2614 O O . PHE A 1 340 ? 166.376 170.951 176.535 1.00 40.23 368 PHE A O 1
ATOM 2622 N N . CYS A 1 341 ? 166.343 170.217 174.411 1.00 45.24 369 CYS A N 1
ATOM 2623 C CA . CYS A 1 341 ? 164.888 170.253 174.336 1.00 45.24 369 CYS A CA 1
ATOM 2624 C C . CYS A 1 341 ? 164.239 169.190 175.210 1.00 45.24 369 CYS A C 1
ATOM 2625 O O . CYS A 1 341 ? 163.032 169.260 175.457 1.00 45.24 369 CYS A O 1
ATOM 2628 N N . ALA A 1 342 ? 164.998 168.184 175.639 1.00 45.23 370 ALA A N 1
ATOM 2629 C CA . ALA A 1 342 ? 164.503 167.283 176.673 1.00 45.23 370 ALA A CA 1
ATOM 2630 C C . ALA A 1 342 ? 164.573 167.934 178.049 1.00 45.23 370 ALA A C 1
ATOM 2631 O O . ALA A 1 342 ? 163.665 167.761 178.868 1.00 45.23 370 ALA A O 1
ATOM 2633 N N . VAL A 1 343 ? 165.642 168.686 178.314 1.00 41.55 371 VAL A N 1
ATOM 2634 C CA . VAL A 1 343 ? 165.780 169.367 179.600 1.00 41.55 371 VAL A CA 1
ATOM 2635 C C . VAL A 1 343 ? 164.825 170.552 179.677 1.00 41.55 371 VAL A C 1
ATOM 2636 O O . VAL A 1 343 ? 163.947 170.613 180.545 1.00 41.55 371 VAL A O 1
ATOM 2640 N N . VAL A 1 344 ? 164.984 171.510 178.770 1.00 41.20 372 VAL A N 1
ATOM 2641 C CA . VAL A 1 344 ? 164.091 172.654 178.686 1.00 41.20 372 VAL A CA 1
ATOM 2642 C C . VAL A 1 344 ? 162.960 172.308 177.724 1.00 41.20 372 VAL A C 1
ATOM 2643 O O . VAL A 1 344 ? 163.118 171.498 176.812 1.00 41.20 372 VAL A O 1
ATOM 2647 N N . GLY A 1 345 ? 161.808 172.938 177.917 1.00 49.03 373 GLY A N 1
ATOM 2648 C CA . GLY A 1 345 ? 160.596 172.506 177.254 1.00 49.03 373 GLY A CA 1
ATOM 2649 C C . GLY A 1 345 ? 159.590 172.067 178.293 1.00 49.03 373 GLY A C 1
ATOM 2650 O O . GLY A 1 345 ? 159.702 170.983 178.872 1.00 49.03 373 GLY A O 1
ATOM 2651 N N . GLY A 1 346 ? 158.596 172.922 178.535 1.00 56.35 374 GLY A N 1
ATOM 2652 C CA . GLY A 1 346 ? 157.761 172.863 179.721 1.00 56.35 374 GLY A CA 1
ATOM 2653 C C . GLY A 1 346 ? 157.902 174.098 180.586 1.00 56.35 374 GLY A C 1
ATOM 2654 O O . GLY A 1 346 ? 156.950 174.484 181.273 1.00 56.35 374 GLY A O 1
ATOM 2655 N N . LEU A 1 347 ? 159.079 174.724 180.563 1.00 52.58 375 LEU A N 1
ATOM 2656 C CA . LEU A 1 347 ? 159.224 176.056 181.134 1.00 52.58 375 LEU A CA 1
ATOM 2657 C C . LEU A 1 347 ? 158.365 177.066 180.389 1.00 52.58 375 LEU A C 1
ATOM 2658 O O . LEU A 1 347 ? 157.941 178.070 180.972 1.00 52.58 375 LEU A O 1
ATOM 2663 N N . ASP A 1 348 ? 158.099 176.813 179.107 1.00 59.80 376 ASP A N 1
ATOM 2664 C CA . ASP A 1 348 ? 157.388 177.747 178.238 1.00 59.80 376 ASP A CA 1
ATOM 2665 C C . ASP A 1 348 ? 158.083 179.109 178.238 1.00 59.80 376 ASP A C 1
ATOM 2666 O O . ASP A 1 348 ? 157.523 180.128 178.642 1.00 59.80 376 ASP A O 1
ATOM 2671 N N . ILE A 1 349 ? 159.343 179.101 177.790 1.00 51.92 377 ILE A N 1
ATOM 2672 C CA . ILE A 1 349 ? 160.120 180.334 177.706 1.00 51.92 377 ILE A CA 1
ATOM 2673 C C . ILE A 1 349 ? 160.002 180.993 176.339 1.00 51.92 377 ILE A C 1
ATOM 2674 O O . ILE A 1 349 ? 160.343 182.178 176.198 1.00 51.92 377 ILE A O 1
ATOM 2679 N N . HIS A 1 350 ? 159.499 180.278 175.333 1.00 56.30 378 HIS A N 1
ATOM 2680 C CA . HIS A 1 350 ? 159.312 180.876 174.019 1.00 56.30 378 HIS A CA 1
ATOM 2681 C C . HIS A 1 350 ? 158.288 182.001 174.043 1.00 56.30 378 HIS A C 1
ATOM 2682 O O . HIS A 1 350 ? 158.218 182.782 173.089 1.00 56.30 378 HIS A O 1
ATOM 2689 N N . LYS A 1 351 ? 157.487 182.097 175.102 1.00 50.50 379 L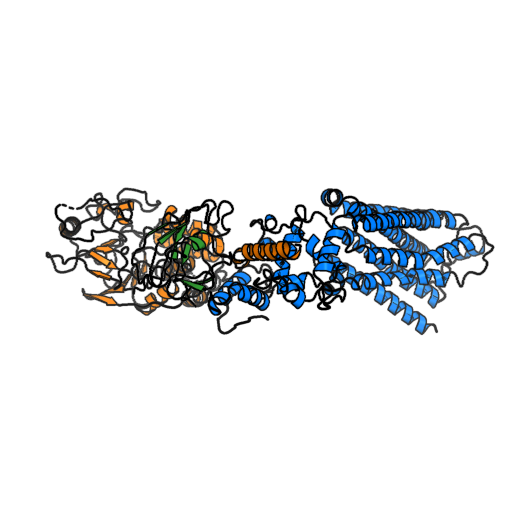YS A N 1
ATOM 2690 C CA . LYS A 1 351 ? 156.526 183.181 175.236 1.00 50.50 379 LYS A CA 1
ATOM 2691 C C . LYS A 1 351 ? 157.142 184.451 175.802 1.00 50.50 379 LYS A C 1
ATOM 2692 O O . LYS A 1 351 ? 156.474 185.490 175.813 1.00 50.50 379 LYS A O 1
ATOM 2698 N N . LYS A 1 352 ? 158.385 184.396 176.275 1.00 47.70 380 LYS A N 1
ATOM 2699 C CA . LYS A 1 352 ? 159.033 185.547 176.885 1.00 47.70 380 LYS A CA 1
ATOM 2700 C C . LYS A 1 352 ? 159.936 186.301 175.914 1.00 47.70 380 LYS A C 1
ATOM 2701 O O . LYS A 1 352 ? 160.380 187.408 176.233 1.00 47.70 380 LYS A O 1
ATOM 2707 N N . MET A 1 353 ? 160.185 185.758 174.727 1.00 40.19 381 MET A N 1
ATOM 2708 C CA . MET A 1 353 ? 160.990 186.425 173.705 1.00 40.19 381 MET A CA 1
ATOM 2709 C C . MET A 1 353 ? 160.031 186.954 172.645 1.00 40.19 381 MET A C 1
ATOM 2710 O O . MET A 1 353 ? 159.718 186.269 171.672 1.00 40.19 381 MET A O 1
ATOM 2715 N N . VAL A 1 354 ? 159.556 188.180 172.846 1.00 36.88 382 VAL A N 1
ATOM 2716 C CA . VAL A 1 354 ? 158.605 188.813 171.942 1.00 36.88 382 VAL A CA 1
ATOM 2717 C C . VAL A 1 354 ? 159.067 190.232 171.643 1.00 36.88 382 VAL A C 1
ATOM 2718 O O . VAL A 1 354 ? 159.520 190.954 172.537 1.00 36.88 382 VAL A O 1
ATOM 2722 N N . VAL A 1 355 ? 158.976 190.617 170.375 1.00 35.35 383 VAL A N 1
ATOM 2723 C CA . VAL A 1 355 ? 159.243 191.977 169.930 1.00 35.35 383 VAL A CA 1
ATOM 2724 C C . VAL A 1 355 ? 158.076 192.394 169.046 1.00 35.35 383 VAL A C 1
ATOM 2725 O O . VAL A 1 355 ? 157.382 191.550 168.472 1.00 35.35 383 VAL A O 1
ATOM 2729 N N . ASP A 1 356 ? 157.855 193.703 168.935 1.00 38.22 384 ASP A N 1
ATOM 2730 C CA . ASP A 1 356 ? 156.649 194.199 168.282 1.00 38.22 384 ASP A CA 1
ATOM 2731 C C . ASP A 1 356 ? 156.621 193.953 166.777 1.00 38.22 384 ASP A C 1
ATOM 2732 O O . ASP A 1 356 ? 155.577 194.179 166.158 1.00 38.22 384 ASP A O 1
ATOM 2737 N N . VAL A 1 357 ? 157.726 193.510 166.172 1.00 36.44 385 VAL A N 1
ATOM 2738 C CA . VAL A 1 357 ? 157.740 193.290 164.730 1.00 36.44 385 VAL A CA 1
ATOM 2739 C C . VAL A 1 357 ? 156.733 192.213 164.352 1.00 36.44 385 VAL A C 1
ATOM 2740 O O . VAL A 1 357 ? 156.529 191.236 165.085 1.00 36.44 385 VAL A O 1
ATOM 2744 N N . LYS A 1 358 ? 156.073 192.400 163.201 1.00 38.88 386 LYS A N 1
ATOM 2745 C CA . LYS A 1 358 ? 155.109 191.427 162.673 1.00 38.88 386 LYS A CA 1
ATOM 2746 C C . LYS A 1 358 ? 155.434 191.141 161.198 1.00 38.88 386 LYS A C 1
ATOM 2747 O O . LYS A 1 358 ? 154.883 191.735 160.269 1.00 38.88 386 LYS A O 1
ATOM 2753 N N . PHE A 1 359 ? 156.351 190.199 160.990 1.00 36.73 387 PHE A N 1
ATOM 2754 C CA . PHE A 1 359 ? 156.702 189.707 159.665 1.00 36.73 387 PHE A CA 1
ATOM 2755 C C . PHE A 1 359 ? 157.586 188.483 159.830 1.00 36.73 387 PHE A C 1
ATOM 2756 O O . PHE A 1 359 ? 158.433 188.444 160.723 1.00 36.73 387 PHE A O 1
ATOM 2764 N N . CYS A 1 360 ? 157.379 187.489 158.971 1.00 42.66 388 CYS A N 1
ATOM 2765 C CA . CYS A 1 360 ? 158.046 186.194 159.079 1.00 42.66 388 CYS A CA 1
ATOM 2766 C C . CYS A 1 360 ? 158.881 185.963 157.823 1.00 42.66 388 CYS A C 1
ATOM 2767 O O . CYS A 1 360 ? 158.411 185.366 156.852 1.00 42.66 388 CYS A O 1
ATOM 2770 N N . LEU A 1 361 ? 160.124 186.432 157.847 1.00 38.90 389 LEU A N 1
ATOM 2771 C CA . LEU A 1 361 ? 161.059 186.207 156.746 1.00 38.90 389 LEU A CA 1
ATOM 2772 C C . LEU A 1 361 ? 161.805 184.890 156.917 1.00 38.90 389 LEU A C 1
ATOM 2773 O O . LEU A 1 361 ? 163.034 184.840 156.912 1.00 38.90 389 LEU A O 1
ATOM 2778 N N . LYS A 1 362 ? 161.051 183.803 157.078 1.00 42.58 390 LYS A N 1
ATOM 2779 C CA . LYS A 1 362 ? 161.670 182.495 157.252 1.00 42.58 390 LYS A CA 1
ATOM 2780 C C . LYS A 1 362 ? 162.001 181.848 155.914 1.00 42.58 390 LYS A C 1
ATOM 2781 O O . LYS A 1 362 ? 163.086 181.281 155.749 1.00 42.58 390 LYS A O 1
ATOM 2787 N N . GLU A 1 363 ? 161.087 181.924 154.951 1.00 43.85 391 GLU A N 1
ATOM 2788 C CA . GLU A 1 363 ? 161.285 181.314 153.637 1.00 43.85 391 GLU A CA 1
ATOM 2789 C C . GLU A 1 363 ? 161.908 182.289 152.645 1.00 43.85 391 GLU A C 1
ATOM 2790 O O . GLU A 1 363 ? 161.389 182.538 151.561 1.00 43.85 391 GLU A O 1
ATOM 2796 N N . HIS A 1 364 ? 163.045 182.854 153.038 1.00 37.50 392 HIS A N 1
ATOM 2797 C CA . HIS A 1 364 ? 163.874 183.651 152.152 1.00 37.50 392 HIS A CA 1
ATOM 2798 C C . HIS A 1 364 ? 165.327 183.211 152.205 1.00 37.50 392 HIS A C 1
ATOM 2799 O O . HIS A 1 364 ? 166.154 183.754 151.466 1.00 37.50 392 HIS A O 1
ATOM 2806 N N . LYS A 1 365 ? 165.656 182.250 153.066 1.00 34.27 393 LYS A N 1
ATOM 2807 C CA . LYS A 1 365 ? 167.015 181.751 153.208 1.00 34.27 393 LYS A CA 1
ATOM 2808 C C . LYS A 1 365 ? 167.378 180.691 152.176 1.00 34.27 393 LYS A C 1
ATOM 2809 O O . LYS A 1 365 ? 168.565 180.392 152.008 1.00 34.27 393 LYS A O 1
ATOM 2815 N N . ALA A 1 366 ? 166.397 180.121 151.482 1.00 28.79 394 ALA A N 1
ATOM 2816 C CA . ALA A 1 366 ? 166.625 179.037 150.534 1.00 28.79 394 ALA A CA 1
ATOM 2817 C C . ALA A 1 366 ? 165.936 179.331 149.212 1.00 28.79 394 ALA A C 1
ATOM 2818 O O . ALA A 1 366 ? 165.225 178.497 148.652 1.00 28.79 394 ALA A O 1
ATOM 2820 N N . LEU A 1 367 ? 166.131 180.540 148.697 1.00 27.51 395 LEU A N 1
ATOM 2821 C CA . LEU A 1 367 ? 165.570 180.933 147.411 1.00 27.51 395 LEU A CA 1
ATOM 2822 C C . LEU A 1 367 ? 166.609 181.093 146.317 1.00 27.51 395 LEU A C 1
ATOM 2823 O O . LEU A 1 367 ? 166.332 180.759 145.166 1.00 27.51 395 LEU A O 1
ATOM 2828 N N . LYS A 1 368 ? 167.794 181.611 146.632 1.00 23.63 396 LYS A N 1
ATOM 2829 C CA . LYS A 1 368 ? 168.781 181.821 145.582 1.00 23.63 396 LYS A CA 1
ATOM 2830 C C . LYS A 1 368 ? 169.449 180.517 145.167 1.00 23.63 396 LYS A C 1
ATOM 2831 O O . LYS A 1 368 ? 169.742 180.320 143.983 1.00 23.63 396 LYS A O 1
ATOM 2837 N N . THR A 1 369 ? 169.699 179.615 146.118 1.00 23.72 397 THR A N 1
ATOM 2838 C CA . THR A 1 369 ? 170.356 178.357 145.775 1.00 23.72 397 THR A CA 1
ATOM 2839 C C . THR A 1 369 ? 169.465 177.485 144.894 1.00 23.72 397 THR A C 1
ATOM 2840 O O . THR A 1 369 ? 169.941 176.879 143.925 1.00 23.72 397 THR A O 1
ATOM 2844 N N . LEU A 1 370 ? 168.165 177.429 145.190 1.00 19.88 398 LEU A N 1
ATOM 2845 C CA . LEU A 1 370 ? 167.265 176.647 144.352 1.00 19.88 398 LEU A CA 1
ATOM 2846 C C . LEU A 1 370 ? 167.136 177.261 142.965 1.00 19.88 398 LEU A C 1
ATOM 2847 O O . LEU A 1 370 ? 167.085 176.539 141.963 1.00 19.88 398 LEU A O 1
ATOM 2852 N N . GLY A 1 371 ? 167.083 178.588 142.884 1.00 20.44 399 GLY A N 1
ATOM 2853 C CA . GLY A 1 371 ? 167.071 179.231 141.583 1.00 20.44 399 GLY A CA 1
ATOM 2854 C C . GLY A 1 371 ? 168.324 178.931 140.786 1.00 20.44 399 GLY A C 1
ATOM 2855 O O . GLY A 1 371 ? 168.264 178.723 139.572 1.00 20.44 399 GLY A O 1
ATOM 2856 N N . ILE A 1 372 ? 169.474 178.896 141.461 1.00 21.53 400 ILE A N 1
ATOM 2857 C CA . ILE A 1 372 ? 170.719 178.533 140.792 1.00 21.53 400 ILE A CA 1
ATOM 2858 C C . ILE A 1 372 ? 170.637 177.113 140.256 1.00 21.53 400 ILE A C 1
ATOM 2859 O O . ILE A 1 372 ? 171.068 176.833 139.132 1.00 21.53 400 ILE A O 1
ATOM 2864 N N . ILE A 1 373 ? 170.088 176.193 141.051 1.00 19.84 401 ILE A N 1
ATOM 2865 C CA . ILE A 1 373 ? 169.957 174.807 140.602 1.00 19.84 401 ILE A CA 1
ATOM 2866 C C . ILE A 1 373 ? 169.081 174.727 139.357 1.00 19.84 401 ILE A C 1
ATOM 2867 O O . ILE A 1 373 ? 169.423 174.053 138.376 1.00 19.84 401 ILE A O 1
ATOM 2872 N N . MET A 1 374 ? 167.935 175.408 139.380 1.00 21.01 402 MET A N 1
ATOM 2873 C CA . MET A 1 374 ? 167.037 175.368 138.229 1.00 21.01 402 MET A CA 1
ATOM 2874 C C . MET A 1 374 ? 167.697 175.961 136.991 1.00 21.01 402 MET A C 1
ATOM 2875 O O . MET A 1 374 ? 167.611 175.390 135.894 1.00 21.01 402 MET A O 1
ATOM 2880 N N . GLY A 1 375 ? 168.362 177.106 137.145 1.00 19.25 403 GLY A N 1
ATOM 2881 C CA . GLY A 1 375 ? 169.021 177.721 136.007 1.00 19.25 403 GLY A CA 1
ATOM 2882 C C . GLY A 1 375 ? 170.124 176.852 135.443 1.00 19.25 403 GLY A C 1
ATOM 2883 O O . GLY A 1 375 ? 170.268 176.728 134.225 1.00 19.25 403 GLY A O 1
ATOM 2884 N N . THR A 1 376 ? 170.911 176.230 136.320 1.00 21.90 404 THR A N 1
ATOM 2885 C CA . THR A 1 376 ? 171.966 175.336 135.864 1.00 21.90 404 THR A CA 1
ATOM 2886 C C . THR A 1 376 ? 171.395 174.146 135.108 1.00 21.90 404 THR A C 1
ATOM 2887 O O . THR A 1 376 ? 171.910 173.775 134.047 1.00 21.90 404 THR A O 1
ATOM 2891 N N . PHE A 1 377 ? 170.329 173.535 135.631 1.00 16.05 405 PHE A N 1
ATOM 2892 C CA . PHE A 1 377 ? 169.755 172.380 134.949 1.00 16.05 405 PHE A CA 1
ATOM 2893 C C . PHE A 1 377 ? 169.231 172.766 133.574 1.00 16.05 405 PHE A C 1
ATOM 2894 O O . PHE A 1 377 ? 169.466 172.058 132.586 1.00 16.05 405 PHE A O 1
ATOM 2902 N N . THR A 1 378 ? 168.513 173.888 133.487 1.00 19.01 406 THR A N 1
ATOM 2903 C CA . THR A 1 378 ? 167.995 174.305 132.189 1.00 19.01 406 THR A CA 1
ATOM 2904 C C . THR A 1 378 ? 169.129 174.616 131.220 1.00 19.01 406 THR A C 1
ATOM 2905 O O . THR A 1 378 ? 169.105 174.172 130.067 1.00 19.01 406 THR A O 1
ATOM 2909 N N . LEU A 1 379 ? 170.154 175.339 131.679 1.00 18.81 407 LEU A N 1
ATOM 2910 C CA . LEU A 1 379 ? 171.265 175.679 130.797 1.00 18.81 407 LEU A CA 1
ATOM 2911 C C . LEU A 1 379 ? 171.983 174.431 130.304 1.00 18.81 407 LEU A C 1
ATOM 2912 O O . LEU A 1 379 ? 172.422 174.375 129.151 1.00 18.81 407 LEU A O 1
ATOM 2917 N N . CYS A 1 380 ? 172.121 173.421 131.164 1.00 22.54 408 CYS A N 1
ATOM 2918 C CA . CYS A 1 380 ? 172.847 172.220 130.772 1.00 22.54 408 CYS A CA 1
ATOM 2919 C C . CYS A 1 380 ? 172.033 171.302 129.869 1.00 22.54 408 CYS A C 1
ATOM 2920 O O . CYS A 1 380 ? 172.611 170.635 129.004 1.00 22.54 408 CYS A O 1
ATOM 2923 N N . TRP A 1 381 ? 170.712 171.237 130.036 1.00 17.73 409 TRP A N 1
ATOM 2924 C CA . TRP A 1 381 ? 169.955 170.238 129.292 1.00 17.73 409 TRP A CA 1
ATOM 2925 C C . TRP A 1 381 ? 169.183 170.783 128.098 1.00 17.73 409 TRP A C 1
ATOM 2926 O O . TRP A 1 381 ? 168.879 170.007 127.188 1.00 17.73 409 TRP A O 1
ATOM 2937 N N . LEU A 1 382 ? 168.852 172.073 128.060 1.00 20.29 410 LEU A N 1
ATOM 2938 C CA . LEU A 1 382 ? 168.097 172.596 126.923 1.00 20.29 410 LEU A CA 1
ATOM 2939 C C . LEU A 1 382 ? 168.827 172.488 125.588 1.00 20.29 410 LEU A C 1
ATOM 2940 O O . LEU A 1 382 ? 168.165 172.156 124.589 1.00 20.29 410 LEU A O 1
ATOM 2945 N N . PRO A 1 383 ? 170.132 172.782 125.473 1.00 19.50 411 PRO A N 1
ATOM 2946 C CA . PRO A 1 383 ? 170.778 172.661 124.156 1.00 19.50 411 PRO A CA 1
ATOM 2947 C C . PRO A 1 383 ? 170.616 171.294 123.519 1.00 19.50 411 PRO A C 1
ATOM 2948 O O . PRO A 1 383 ? 170.416 171.208 122.301 1.00 19.50 411 PRO A O 1
ATOM 2952 N N . PHE A 1 384 ? 170.687 170.216 124.303 1.00 20.70 412 PHE A N 1
ATOM 2953 C CA . PHE A 1 384 ? 170.514 168.897 123.710 1.00 20.70 412 PHE A CA 1
ATOM 2954 C C . PHE A 1 384 ? 169.119 168.729 123.133 1.00 20.70 412 PHE A C 1
ATOM 2955 O O . PHE A 1 384 ? 168.959 168.181 122.040 1.00 20.70 412 PHE A O 1
ATOM 2963 N N . PHE A 1 385 ? 168.094 169.189 123.847 1.00 16.45 413 PHE A N 1
ATOM 2964 C CA . PHE A 1 385 ? 166.745 169.022 123.323 1.00 16.45 413 PHE A CA 1
ATOM 2965 C C . PHE A 1 385 ? 166.497 169.920 122.120 1.00 16.45 413 PHE A C 1
ATOM 2966 O O . PHE A 1 385 ? 165.752 169.539 121.212 1.00 16.45 413 PHE A O 1
ATOM 2974 N N . ILE A 1 386 ? 167.120 171.098 122.076 1.00 23.48 414 ILE A N 1
ATOM 2975 C CA . ILE A 1 386 ? 166.955 171.948 120.901 1.00 23.48 414 ILE A CA 1
ATOM 2976 C C . ILE A 1 386 ? 167.648 171.320 119.694 1.00 23.48 414 ILE A C 1
ATOM 2977 O O . ILE A 1 386 ? 167.129 171.363 118.572 1.00 23.48 414 ILE A O 1
ATOM 2982 N N . VAL A 1 387 ? 168.803 170.686 119.906 1.00 26.14 415 VAL A N 1
ATOM 2983 C CA . VAL A 1 387 ? 169.448 169.972 118.810 1.00 26.14 415 VAL A CA 1
ATOM 2984 C C . VAL A 1 387 ? 168.617 168.768 118.394 1.00 26.14 415 VAL A C 1
ATOM 2985 O O . VAL A 1 387 ? 168.535 168.441 117.206 1.00 26.14 415 VAL A O 1
ATOM 2989 N N . ASN A 1 388 ? 167.979 168.101 119.355 1.00 27.17 416 ASN A N 1
ATOM 2990 C CA . ASN A 1 388 ? 167.097 166.986 119.033 1.00 27.17 416 ASN A CA 1
ATOM 2991 C C . ASN A 1 388 ? 165.926 167.447 118.178 1.00 27.17 416 ASN A C 1
ATOM 2992 O O . ASN A 1 388 ? 165.532 166.762 117.227 1.00 27.17 416 ASN A O 1
ATOM 2997 N N . ILE A 1 389 ? 165.360 168.611 118.498 1.00 31.88 417 ILE A N 1
ATOM 2998 C CA . ILE A 1 389 ? 164.231 169.118 117.729 1.00 31.88 417 ILE A CA 1
ATOM 2999 C C . ILE A 1 389 ? 164.668 169.660 116.373 1.00 31.88 417 ILE A C 1
ATOM 3000 O O . ILE A 1 389 ? 163.848 169.733 115.452 1.00 31.88 417 ILE A O 1
ATOM 3005 N N . VAL A 1 390 ? 165.931 170.066 116.230 1.00 38.51 418 VAL A N 1
ATOM 3006 C CA . VAL A 1 390 ? 166.457 170.373 114.902 1.00 38.51 418 VAL A CA 1
ATOM 3007 C C . VAL A 1 390 ? 166.646 169.094 114.092 1.00 38.51 418 VAL A C 1
ATOM 3008 O O . VAL A 1 390 ? 166.379 169.060 112.885 1.00 38.51 418 VAL A O 1
ATOM 3012 N N . HIS A 1 391 ? 167.102 168.025 114.743 1.00 45.67 419 HIS A N 1
ATOM 3013 C CA . HIS A 1 391 ? 167.465 166.788 114.065 1.00 45.67 419 HIS A CA 1
ATOM 3014 C C . HIS A 1 391 ? 166.269 165.899 113.747 1.00 45.67 419 HIS A C 1
ATOM 3015 O O . HIS A 1 391 ? 166.439 164.891 113.052 1.00 45.67 419 HIS A O 1
ATOM 3022 N N . VAL A 1 392 ? 165.120 166.269 114.274 1.00 48.54 420 VAL A N 1
ATOM 3023 C CA . VAL A 1 392 ? 163.904 165.465 114.024 1.00 48.54 420 VAL A CA 1
ATOM 3024 C C . VAL A 1 392 ? 163.827 165.401 112.526 1.00 48.54 420 VAL A C 1
ATOM 3025 O O . VAL A 1 392 ? 163.949 164.326 111.952 1.00 48.54 420 VAL A O 1
ATOM 3027 N N . ILE A 1 393 ? 163.702 166.580 111.955 1.00 56.95 421 ILE A N 1
ATOM 3028 C CA . ILE A 1 393 ? 163.598 166.621 110.486 1.00 56.95 421 ILE A CA 1
ATOM 3029 C C . ILE A 1 393 ? 164.893 165.982 109.997 1.00 56.95 421 ILE A C 1
ATOM 3030 O O . ILE A 1 393 ? 165.916 166.184 110.648 1.00 56.95 421 ILE A O 1
ATOM 3035 N N . GLN A 1 394 ? 164.863 165.256 108.879 1.00 60.95 422 GLN A N 1
ATOM 3036 C CA . GLN A 1 394 ? 166.046 164.513 108.370 1.00 60.95 422 GLN A CA 1
ATOM 3037 C C . GLN A 1 394 ? 166.952 165.555 107.740 1.00 60.95 422 GLN A C 1
ATOM 3038 O O . GLN A 1 394 ? 167.921 165.180 107.073 1.00 60.95 422 GLN A O 1
ATOM 3040 N N . ASP A 1 395 ? 166.614 166.824 107.945 1.00 63.88 423 ASP A N 1
ATOM 3041 C CA . ASP A 1 395 ? 167.513 167.878 107.451 1.00 63.88 423 ASP A CA 1
ATOM 3042 C C . ASP A 1 395 ? 168.852 167.521 108.077 1.00 63.88 423 ASP A C 1
ATOM 3043 O O . ASP A 1 395 ? 169.856 167.584 107.354 1.00 63.88 423 ASP A O 1
ATOM 3045 N N . ASN A 1 396 ? 168.856 167.129 109.352 1.00 66.34 424 ASN A N 1
ATOM 3046 C CA . ASN A 1 396 ? 170.113 166.647 109.973 1.00 66.34 424 ASN A CA 1
ATOM 3047 C C . ASN A 1 396 ? 171.206 167.621 109.560 1.00 66.34 424 ASN A C 1
ATOM 3048 O O . ASN A 1 396 ? 172.161 167.181 108.903 1.00 66.34 424 ASN A O 1
ATOM 3050 N N . LEU A 1 397 ? 171.073 168.888 109.944 1.00 61.46 425 LEU A N 1
ATOM 3051 C CA . LEU A 1 397 ? 172.029 169.894 109.431 1.00 61.46 425 LEU A CA 1
ATOM 3052 C C . LEU A 1 397 ? 173.456 169.420 109.725 1.00 61.46 425 LEU A C 1
ATOM 3053 O O . LEU A 1 397 ? 174.277 169.483 108.794 1.00 61.46 425 LEU A O 1
ATOM 3055 N N . ILE A 1 398 ? 173.763 168.968 110.938 1.00 61.06 426 ILE A N 1
ATOM 3056 C CA . ILE A 1 398 ? 175.086 168.336 111.204 1.00 61.06 426 ILE A CA 1
ATOM 3057 C C . ILE A 1 398 ? 174.823 167.418 112.379 1.00 61.06 426 ILE A C 1
ATOM 3058 O O . ILE A 1 398 ? 174.234 167.908 113.359 1.00 61.06 426 ILE A O 1
ATOM 3060 N N . ARG A 1 399 ? 175.222 166.154 112.298 1.00 57.49 427 ARG A N 1
ATOM 3061 C CA . ARG A 1 399 ? 174.836 165.284 113.433 1.00 57.49 427 ARG A CA 1
ATOM 3062 C C . ARG A 1 399 ? 175.669 164.027 113.555 1.00 57.49 427 ARG A C 1
ATOM 3063 O O . ARG A 1 399 ? 176.486 163.816 112.657 1.00 57.49 427 ARG A O 1
ATOM 3065 N N . LYS A 1 400 ? 175.526 163.342 114.684 1.00 53.59 428 LYS A N 1
ATOM 3066 C CA . LYS A 1 400 ? 176.156 162.033 114.915 1.00 53.59 428 LYS A CA 1
ATOM 3067 C C . LYS A 1 400 ? 177.498 162.216 115.585 1.00 53.59 428 LYS A C 1
ATOM 3068 O O . LYS A 1 400 ? 178.006 161.255 116.168 1.00 53.59 428 LYS A O 1
ATOM 3070 N N . GLU A 1 401 ? 178.004 163.425 115.569 1.00 55.23 429 GLU A N 1
ATOM 3071 C CA . GLU A 1 401 ? 179.258 163.619 116.315 1.00 55.23 429 GLU A CA 1
ATOM 3072 C C . GLU A 1 401 ? 179.132 164.956 117.035 1.00 55.23 429 GLU A C 1
ATOM 3073 O O . GLU A 1 401 ? 180.153 165.435 117.556 1.00 55.23 429 GLU A O 1
ATOM 3075 N N . VAL A 1 402 ? 177.933 165.539 117.039 1.00 42.61 430 VAL A N 1
ATOM 3076 C CA . VAL A 1 402 ? 177.718 166.745 117.866 1.00 42.61 430 VAL A CA 1
ATOM 3077 C C . VAL A 1 402 ? 176.704 166.253 118.848 1.00 42.61 430 VAL A C 1
ATOM 3078 O O . VAL A 1 402 ? 176.765 166.603 120.018 1.00 42.61 430 VAL A O 1
ATOM 3082 N N . TYR A 1 403 ? 175.965 165.273 118.416 1.00 37.03 431 TYR A N 1
ATOM 3083 C CA . TYR A 1 403 ? 174.806 164.853 119.188 1.00 37.03 431 TYR A CA 1
ATOM 3084 C C . TYR A 1 403 ? 175.193 164.110 120.458 1.00 37.03 431 TYR A C 1
ATOM 3085 O O . TYR A 1 403 ? 174.406 164.082 121.407 1.00 37.03 431 TYR A O 1
ATOM 3094 N N . ILE A 1 404 ? 176.379 163.509 120.497 1.00 38.37 432 ILE A N 1
ATOM 3095 C CA . ILE A 1 404 ? 176.809 162.775 121.680 1.00 38.37 432 ILE A CA 1
ATOM 3096 C C . ILE A 1 404 ? 177.490 163.691 122.691 1.00 38.37 432 ILE A C 1
ATOM 3097 O O . ILE A 1 404 ? 177.324 163.509 123.904 1.00 38.37 432 ILE A O 1
ATOM 3102 N N . LEU A 1 405 ? 178.255 164.675 122.221 1.00 36.12 433 LEU A N 1
ATOM 3103 C CA . LEU A 1 405 ? 178.873 165.619 123.141 1.00 36.12 433 LEU A CA 1
ATOM 3104 C C . LEU A 1 405 ? 177.824 166.384 123.936 1.00 36.12 433 LEU A C 1
ATOM 3105 O O . LEU A 1 405 ? 178.052 166.715 125.104 1.00 36.12 433 LEU A O 1
ATOM 3110 N N . LEU A 1 406 ? 176.662 166.650 123.336 1.00 30.82 434 LEU A N 1
ATOM 3111 C CA . LEU A 1 406 ? 175.611 167.350 124.065 1.00 30.82 434 LEU A CA 1
ATOM 3112 C C . LEU A 1 406 ? 174.931 166.442 125.084 1.00 30.82 434 LEU A C 1
ATOM 3113 O O . LEU A 1 406 ? 174.588 166.896 126.183 1.00 30.82 434 LEU A O 1
ATOM 3118 N N . ASN A 1 407 ? 174.830 165.155 124.749 1.00 30.63 435 ASN A N 1
ATOM 3119 C CA . ASN A 1 407 ? 174.292 164.194 125.745 1.00 30.63 435 ASN A CA 1
ATOM 3120 C C . ASN A 1 407 ? 175.290 164.113 126.911 1.00 30.63 435 ASN A C 1
ATOM 3121 O O . ASN A 1 407 ? 174.828 163.905 128.046 1.00 30.63 435 ASN A O 1
ATOM 3126 N N . TRP A 1 408 ? 176.593 164.307 126.647 1.00 28.30 436 TRP A N 1
ATOM 3127 C CA . TRP A 1 408 ? 177.562 164.236 127.733 1.00 28.30 436 TRP A CA 1
ATOM 3128 C C . TRP A 1 408 ? 177.584 165.519 128.556 1.00 28.30 436 TRP A C 1
ATOM 3129 O O . TRP A 1 408 ? 177.773 165.466 129.778 1.00 28.30 436 TRP A O 1
ATOM 3140 N N . ILE A 1 409 ? 177.374 166.669 127.916 1.00 31.30 437 ILE A N 1
ATOM 3141 C CA . ILE A 1 409 ? 177.176 167.904 128.672 1.00 31.30 437 ILE A CA 1
ATOM 3142 C C . ILE A 1 409 ? 175.955 167.778 129.573 1.00 31.30 437 ILE A C 1
ATOM 3143 O O . ILE A 1 409 ? 175.954 168.255 130.714 1.00 31.30 437 ILE A O 1
ATOM 3148 N N . GLY A 1 410 ? 174.897 167.137 129.078 1.00 29.40 438 GLY A N 1
ATOM 3149 C CA . GLY A 1 410 ? 173.736 166.892 129.920 1.00 29.40 438 GLY A CA 1
ATOM 3150 C C . GLY A 1 410 ? 174.035 165.957 131.077 1.00 29.40 438 GLY A C 1
ATOM 3151 O O . GLY A 1 410 ? 173.563 166.169 132.196 1.00 29.40 438 GLY A O 1
ATOM 3152 N N . TYR A 1 411 ? 174.812 164.905 130.819 1.00 27.19 439 TYR A N 1
ATOM 3153 C CA . TYR A 1 411 ? 175.158 163.952 131.868 1.00 27.19 439 TYR A CA 1
ATOM 3154 C C . TYR A 1 411 ? 175.956 164.620 132.977 1.00 27.19 439 TYR A C 1
ATOM 3155 O O . TYR A 1 411 ? 175.692 164.406 134.165 1.00 27.19 439 TYR A O 1
ATOM 3164 N N . VAL A 1 412 ? 176.943 165.438 132.605 1.00 29.60 440 VAL A N 1
ATOM 3165 C CA . VAL A 1 412 ? 177.949 165.869 133.570 1.00 29.60 440 VAL A CA 1
ATOM 3166 C C . VAL A 1 412 ? 177.378 166.805 134.628 1.00 29.60 440 VAL A C 1
ATOM 3167 O O . VAL A 1 412 ? 177.991 166.979 135.687 1.00 29.60 440 VAL A O 1
ATOM 3171 N N . ASN A 1 413 ? 176.207 167.399 134.393 1.00 29.60 441 ASN A N 1
ATOM 3172 C CA . ASN A 1 413 ? 175.719 168.422 135.312 1.00 29.60 441 ASN A CA 1
ATOM 3173 C C . ASN A 1 413 ? 175.302 167.866 136.666 1.00 29.60 441 ASN A C 1
ATOM 3174 O O . ASN A 1 413 ? 175.074 168.653 137.588 1.00 29.60 441 ASN A O 1
ATOM 3179 N N . SER A 1 414 ? 175.197 166.545 136.813 1.00 30.16 442 SER A N 1
ATOM 3180 C CA . SER A 1 414 ? 174.753 165.980 138.081 1.00 30.16 442 SER A CA 1
ATOM 3181 C C . SER A 1 414 ? 175.730 166.247 139.216 1.00 30.16 442 SER A C 1
ATOM 3182 O O . SER A 1 414 ? 175.349 166.133 140.385 1.00 30.16 442 SER A O 1
ATOM 3185 N N . GLY A 1 415 ? 176.976 166.584 138.906 1.00 31.72 443 GLY A N 1
ATOM 3186 C CA . GLY A 1 415 ? 177.913 166.968 139.938 1.00 31.72 443 GLY A CA 1
ATOM 3187 C C . GLY A 1 415 ? 177.825 168.408 140.367 1.00 31.72 443 GLY A C 1
ATOM 3188 O O . GLY A 1 415 ? 178.490 168.802 141.327 1.00 31.72 443 GLY A O 1
ATOM 3189 N N . PHE A 1 416 ? 177.014 169.212 139.678 1.00 30.59 444 PHE A N 1
ATOM 3190 C CA . PHE A 1 416 ? 176.924 170.631 139.997 1.00 30.59 444 PHE A CA 1
ATOM 3191 C C . PHE A 1 416 ? 176.108 170.883 141.258 1.00 30.59 444 PHE A C 1
ATOM 3192 O O . PHE A 1 416 ? 176.343 171.876 141.952 1.00 30.59 444 PHE A O 1
ATOM 3200 N N . ASN A 1 417 ? 175.150 170.010 141.562 1.00 36.34 445 ASN A N 1
ATOM 3201 C CA . ASN A 1 417 ? 174.293 170.218 142.729 1.00 36.34 445 ASN A CA 1
ATOM 3202 C C . ASN A 1 417 ? 175.051 170.187 144.054 1.00 36.34 445 ASN A C 1
ATOM 3203 O O . ASN A 1 417 ? 174.827 171.087 144.884 1.00 36.34 445 ASN A O 1
ATOM 3208 N N . PRO A 1 418 ? 175.924 169.209 144.336 1.00 39.98 446 PRO A N 1
ATOM 3209 C CA . PRO A 1 418 ? 176.608 169.211 145.642 1.00 39.98 446 PRO A CA 1
ATOM 3210 C C . PRO A 1 418 ? 177.452 170.447 145.890 1.00 39.98 446 PRO A C 1
ATOM 3211 O O . PRO A 1 418 ? 177.560 170.889 147.040 1.00 39.98 446 PRO A O 1
ATOM 3215 N N . LEU A 1 419 ? 178.063 171.015 144.851 1.00 45.81 447 LEU A N 1
ATOM 3216 C CA . LEU A 1 419 ? 178.812 172.256 145.020 1.00 45.81 447 LEU A CA 1
ATOM 3217 C C . LEU A 1 419 ? 177.891 173.397 145.440 1.00 45.81 447 LEU A C 1
ATOM 3218 O O . LEU A 1 419 ? 178.219 174.184 146.338 1.00 45.81 447 LEU A O 1
ATOM 3223 N N . ILE A 1 420 ? 176.722 173.495 144.804 1.00 38.01 448 ILE A N 1
ATOM 3224 C CA . ILE A 1 420 ? 175.769 174.538 145.165 1.00 38.01 448 ILE A CA 1
ATOM 3225 C C . ILE A 1 420 ? 175.290 174.342 146.596 1.00 38.01 448 ILE A C 1
ATOM 3226 O O . ILE A 1 420 ? 175.056 175.311 147.328 1.00 38.01 448 ILE A O 1
ATOM 3231 N N . TYR A 1 421 ? 175.140 173.087 147.021 1.00 44.50 449 TYR A N 1
ATOM 3232 C CA . TYR A 1 421 ? 174.766 172.821 148.408 1.00 44.50 449 TYR A CA 1
ATOM 3233 C C . TYR A 1 421 ? 175.867 173.233 149.375 1.00 44.50 449 TYR A C 1
ATOM 3234 O O . TYR A 1 421 ? 175.592 173.865 150.400 1.00 44.50 449 TYR A O 1
ATOM 3243 N N . CYS A 1 422 ? 177.122 172.897 149.066 1.00 50.41 450 CYS A N 1
ATOM 3244 C CA . CYS A 1 422 ? 178.215 173.255 149.962 1.00 50.41 450 CYS A CA 1
ATOM 3245 C C . CYS A 1 422 ? 178.467 174.755 149.987 1.00 50.41 450 CYS A C 1
ATOM 3246 O O . CYS A 1 422 ? 179.113 175.246 150.918 1.00 50.41 450 CYS A O 1
ATOM 3249 N N . ARG A 1 423 ? 177.984 175.492 148.984 1.00 49.34 451 ARG A N 1
ATOM 3250 C CA . ARG A 1 423 ? 178.017 176.948 149.076 1.00 49.34 451 ARG A CA 1
ATOM 3251 C C . ARG A 1 423 ? 177.141 177.452 150.218 1.00 49.34 451 ARG A C 1
ATOM 3252 O O . ARG A 1 423 ? 177.436 178.493 150.815 1.00 49.34 451 ARG A O 1
ATOM 3260 N N . SER A 1 424 ? 176.066 176.733 150.533 1.00 59.12 452 SER A N 1
ATOM 3261 C CA . SER A 1 424 ? 175.210 177.113 151.648 1.00 59.12 452 SER A CA 1
ATOM 3262 C C . SER A 1 424 ? 175.946 176.900 152.971 1.00 59.12 452 SER A C 1
ATOM 3263 O O . SER A 1 424 ? 176.720 175.948 153.103 1.00 59.12 452 SER A O 1
ATOM 3266 N N . PRO A 1 425 ? 175.724 177.765 153.970 1.00 64.23 453 PRO A N 1
ATOM 3267 C CA . PRO A 1 425 ? 176.492 177.665 155.222 1.00 64.23 453 PRO A CA 1
ATOM 3268 C C . PRO A 1 425 ? 176.195 176.418 156.042 1.00 64.23 453 PRO A C 1
ATOM 3269 O O . PRO A 1 425 ? 177.124 175.724 156.471 1.00 64.23 453 PRO A O 1
ATOM 3273 N N . ASP A 1 426 ? 174.914 176.132 156.289 1.00 66.87 454 ASP A N 1
ATOM 3274 C CA . ASP A 1 426 ? 174.568 174.989 157.129 1.00 66.87 454 ASP A CA 1
ATOM 3275 C C . ASP A 1 426 ? 174.992 173.677 156.482 1.00 66.87 454 ASP A C 1
ATOM 3276 O O . ASP A 1 426 ? 175.498 172.777 157.163 1.00 66.87 454 ASP A O 1
ATOM 3281 N N . PHE A 1 427 ? 174.801 173.546 155.169 1.00 62.48 455 PHE A N 1
ATOM 3282 C CA . PHE A 1 427 ? 175.293 172.357 154.484 1.00 62.48 455 PHE A CA 1
ATOM 3283 C C . PHE A 1 427 ? 176.814 172.291 154.510 1.00 62.48 455 PHE A C 1
ATOM 3284 O O . PHE A 1 427 ? 177.382 171.197 154.591 1.00 62.48 455 PHE A O 1
ATOM 3292 N N . ARG A 1 428 ? 177.488 173.442 154.438 1.00 63.46 456 ARG A N 1
ATOM 3293 C CA . ARG A 1 428 ? 178.947 173.452 154.498 1.00 63.46 456 ARG A CA 1
ATOM 3294 C C . ARG A 1 428 ? 179.442 172.931 155.841 1.00 63.46 456 ARG A C 1
ATOM 3295 O O . ARG A 1 428 ? 180.337 172.081 155.898 1.00 63.46 456 ARG A O 1
ATOM 3303 N N . ILE A 1 429 ? 178.868 173.431 156.938 1.00 66.98 457 ILE A N 1
ATOM 3304 C CA . ILE A 1 429 ? 179.290 172.957 158.252 1.00 66.98 457 ILE A CA 1
ATOM 3305 C C . ILE A 1 429 ? 178.848 171.516 158.468 1.00 66.98 457 ILE A C 1
ATOM 3306 O O . ILE A 1 429 ? 179.471 170.778 159.241 1.00 66.98 457 ILE A O 1
ATOM 3311 N N . ALA A 1 430 ? 177.778 171.086 157.795 1.00 66.96 458 ALA A N 1
ATOM 3312 C CA . ALA A 1 430 ? 177.337 169.701 157.921 1.00 66.96 458 ALA A CA 1
ATOM 3313 C C . ALA A 1 430 ? 178.363 168.733 157.343 1.00 66.96 458 ALA A C 1
ATOM 3314 O O . ALA A 1 430 ? 178.608 167.666 157.917 1.00 66.96 458 ALA A O 1
ATOM 3316 N N . PHE A 1 431 ? 179.003 169.136 156.233 1.00 63.99 459 PHE A N 1
ATOM 3317 C CA . PHE A 1 431 ? 179.946 168.250 155.507 1.00 63.99 459 PHE A CA 1
ATOM 3318 C C . PHE A 1 431 ? 181.296 168.334 156.178 1.00 63.99 459 PHE A C 1
ATOM 3319 O O . PHE A 1 431 ? 182.289 168.307 155.455 1.00 63.99 459 PHE A O 1
ATOM 3327 N N . THR B 2 13 ? 187.118 175.067 177.049 1.00 29.35 13 THR B N 1
ATOM 3328 C CA . THR B 2 13 ? 187.615 173.820 176.485 1.00 29.35 13 THR B CA 1
ATOM 3329 C C . THR B 2 13 ? 186.833 172.635 177.024 1.00 29.35 13 THR B C 1
ATOM 3330 O O . THR B 2 13 ? 185.609 172.573 176.914 1.00 29.35 13 THR B O 1
ATOM 3334 N N . ASP B 2 14 ? 187.563 171.685 177.601 1.00 31.22 14 ASP B N 1
ATOM 3335 C CA . ASP B 2 14 ? 186.950 170.555 178.281 1.00 31.22 14 ASP B CA 1
ATOM 3336 C C . ASP B 2 14 ? 186.630 170.883 179.733 1.00 31.22 14 ASP B C 1
ATOM 3337 O O . ASP B 2 14 ? 185.621 170.411 180.265 1.00 31.22 14 ASP B O 1
ATOM 3342 N N . ARG B 2 15 ? 187.471 171.688 180.378 1.00 24.44 15 ARG B N 1
ATOM 3343 C CA . ARG B 2 15 ? 187.285 172.031 181.786 1.00 24.44 15 ARG B CA 1
ATOM 3344 C C . ARG B 2 15 ? 188.050 173.319 182.043 1.00 24.44 15 ARG B C 1
ATOM 3345 O O . ARG B 2 15 ? 189.281 173.330 181.951 1.00 24.44 15 ARG B O 1
ATOM 3353 N N . VAL B 2 16 ? 187.330 174.395 182.362 1.00 21.53 16 VAL B N 1
ATOM 3354 C CA . VAL B 2 16 ? 187.985 175.686 182.549 1.00 21.53 16 VAL B CA 1
ATOM 3355 C C . VAL B 2 16 ? 188.820 175.692 183.823 1.00 21.53 16 VAL B C 1
ATOM 3356 O O . VAL B 2 16 ? 189.968 176.151 183.823 1.00 21.53 16 VAL B O 1
ATOM 3360 N N . VAL B 2 17 ? 188.269 175.189 184.924 1.00 23.49 17 VAL B N 1
ATOM 3361 C CA . VAL B 2 17 ? 189.024 174.979 186.155 1.00 23.49 17 VAL B CA 1
ATOM 3362 C C . VAL B 2 17 ? 189.029 173.484 186.441 1.00 23.49 17 VAL B C 1
ATOM 3363 O O . VAL B 2 17 ? 187.970 172.846 186.471 1.00 23.49 17 VAL B O 1
ATOM 3367 N N . LYS B 2 18 ? 190.225 172.918 186.609 1.00 28.58 18 LYS B N 1
ATOM 3368 C CA . LYS B 2 18 ? 190.379 171.482 186.784 1.00 28.58 18 LYS B CA 1
ATOM 3369 C C . LYS B 2 18 ? 190.790 171.085 188.192 1.00 28.58 18 LYS B C 1
ATOM 3370 O O . LYS B 2 18 ? 190.777 169.889 188.505 1.00 28.58 18 LYS B O 1
ATOM 3376 N N . ALA B 2 19 ? 191.149 172.047 189.046 1.00 28.02 19 ALA B N 1
ATOM 3377 C CA . ALA B 2 19 ? 191.582 171.721 190.398 1.00 28.02 19 ALA B CA 1
ATOM 3378 C C . ALA B 2 19 ? 190.499 171.016 191.199 1.00 28.02 19 ALA B C 1
ATOM 3379 O O . ALA B 2 19 ? 190.820 170.300 192.152 1.00 28.02 19 ALA B O 1
ATOM 3381 N N . VAL B 2 20 ? 189.233 171.198 190.840 1.00 26.89 20 VAL B N 1
ATOM 3382 C CA . VAL B 2 20 ? 188.140 170.511 191.520 1.00 26.89 20 VAL B CA 1
ATOM 3383 C C . VAL B 2 20 ? 187.987 169.123 190.907 1.00 26.89 20 VAL B C 1
ATOM 3384 O O . VAL B 2 20 ? 188.107 168.968 189.683 1.00 26.89 20 VAL B O 1
ATOM 3388 N N . PRO B 2 21 ? 187.758 168.090 191.710 1.00 27.30 21 PRO B N 1
ATOM 3389 C CA . PRO B 2 21 ? 187.612 166.742 191.156 1.00 27.30 21 PRO B CA 1
ATOM 3390 C C . PRO B 2 21 ? 186.333 166.600 190.348 1.00 27.30 21 PRO B C 1
ATOM 3391 O O . PRO B 2 21 ? 185.417 167.421 190.421 1.00 27.30 21 PRO B O 1
ATOM 3395 N N . PHE B 2 22 ? 186.290 165.533 189.556 1.00 28.02 22 PHE B N 1
ATOM 3396 C CA . PHE B 2 22 ? 185.208 165.152 188.658 1.00 28.02 22 PHE B CA 1
ATOM 3397 C C . PHE B 2 22 ? 184.388 164.018 189.272 1.00 28.02 22 PHE B C 1
ATOM 3398 O O . PHE B 2 22 ? 184.956 163.062 189.806 1.00 28.02 22 PHE B O 1
ATOM 3406 N N . PRO B 2 23 ? 183.060 164.090 189.233 1.00 23.48 23 PRO B N 1
ATOM 3407 C CA . PRO B 2 23 ? 182.241 162.983 189.727 1.00 23.48 23 PRO B CA 1
ATOM 3408 C C . PRO B 2 23 ? 182.279 161.807 188.769 1.00 23.48 23 PRO B C 1
ATOM 3409 O O . PRO B 2 23 ? 182.080 161.980 187.559 1.00 23.48 23 PRO B O 1
ATOM 3413 N N . PRO B 2 24 ? 182.534 160.598 189.266 1.00 28.51 24 PRO B N 1
ATOM 3414 C CA . PRO B 2 24 ? 182.436 159.418 188.403 1.00 28.51 24 PRO B CA 1
ATOM 3415 C C . PRO B 2 24 ? 181.043 159.291 187.807 1.00 28.51 24 PRO B C 1
ATOM 3416 O O . PRO B 2 24 ? 180.037 159.538 188.473 1.00 28.51 24 PRO B O 1
ATOM 3420 N N . SER B 2 25 ? 180.994 158.896 186.535 1.00 33.43 25 SER B N 1
ATOM 3421 C CA . SER B 2 25 ? 179.758 158.893 185.766 1.00 33.43 25 SER B CA 1
ATOM 3422 C C . SER B 2 25 ? 179.289 157.491 185.399 1.00 33.43 25 SER B C 1
ATOM 3423 O O . SER B 2 25 ? 178.527 157.333 184.440 1.00 33.43 25 SER B O 1
ATOM 3426 N N . HIS B 2 26 ? 179.726 156.469 186.129 1.00 36.31 26 HIS B N 1
ATOM 3427 C CA . HIS B 2 26 ? 179.266 155.106 185.904 1.00 36.31 26 HIS B CA 1
ATOM 3428 C C . HIS B 2 26 ? 178.617 154.580 187.176 1.00 36.31 26 HIS B C 1
ATOM 3429 O O . HIS B 2 26 ? 179.195 154.677 188.263 1.00 36.31 26 HIS B O 1
ATOM 3436 N N . ARG B 2 27 ? 177.405 154.053 187.039 1.00 39.17 27 ARG B N 1
ATOM 3437 C CA . ARG B 2 27 ? 176.688 153.491 188.169 1.00 39.17 27 ARG B CA 1
ATOM 3438 C C . ARG B 2 27 ? 177.262 152.124 188.535 1.00 39.17 27 ARG B C 1
ATOM 3439 O O . ARG B 2 27 ? 178.071 151.543 187.808 1.00 39.17 27 ARG B O 1
ATOM 3447 N N . LEU B 2 28 ? 176.836 151.609 189.685 1.00 32.99 28 LEU B N 1
ATOM 3448 C CA . LEU B 2 28 ? 177.288 150.316 190.189 1.00 32.99 28 LEU B CA 1
ATOM 3449 C C . LEU B 2 28 ? 176.091 149.373 190.195 1.00 32.99 28 LEU B C 1
ATOM 3450 O O . LEU B 2 28 ? 175.128 149.592 190.937 1.00 32.99 28 LEU B O 1
ATOM 3455 N N . THR B 2 29 ? 176.144 148.336 189.364 1.00 41.01 29 THR B N 1
ATOM 3456 C CA . THR B 2 29 ? 175.020 147.411 189.204 1.00 41.01 29 THR B CA 1
ATOM 3457 C C . THR B 2 29 ? 175.229 146.135 190.021 1.00 41.01 29 THR B C 1
ATOM 3458 O O . THR B 2 29 ? 175.414 145.042 189.486 1.00 41.01 29 THR B O 1
ATOM 3462 N N . ALA B 2 30 ? 175.208 146.297 191.341 1.00 38.68 30 ALA B N 1
ATOM 3463 C CA . ALA B 2 30 ? 175.076 145.210 192.309 1.00 38.68 30 ALA B CA 1
ATOM 3464 C C . ALA B 2 30 ? 176.169 144.158 192.199 1.00 38.68 30 ALA B C 1
ATOM 3465 O O . ALA B 2 30 ? 176.073 143.107 192.843 1.00 38.68 30 ALA B O 1
ATOM 3467 N N . LYS B 2 31 ? 177.207 144.399 191.404 1.00 36.59 31 LYS B N 1
ATOM 3468 C CA . LYS B 2 31 ? 178.244 143.393 191.228 1.00 36.59 31 LYS B CA 1
ATOM 3469 C C . LYS B 2 31 ? 179.461 143.651 192.098 1.00 36.59 31 LYS B C 1
ATOM 3470 O O . LYS B 2 31 ? 180.176 142.705 192.447 1.00 36.59 31 LYS B O 1
ATOM 3472 N N . GLU B 2 32 ? 179.712 144.907 192.456 1.00 35.50 32 GLU B N 1
ATOM 3473 C CA . GLU B 2 32 ? 180.850 145.259 193.291 1.00 35.50 32 GLU B CA 1
ATOM 3474 C C . GLU B 2 32 ? 180.469 145.621 194.716 1.00 35.50 32 GLU B C 1
ATOM 3475 O O . GLU B 2 32 ? 181.246 145.351 195.632 1.00 35.50 32 GLU B O 1
ATOM 3481 N N . VAL B 2 33 ? 179.286 146.203 194.929 1.00 31.99 33 VAL B N 1
ATOM 3482 C CA . VAL B 2 33 ? 178.873 146.581 196.275 1.00 31.99 33 VAL B CA 1
ATOM 3483 C C . VAL B 2 33 ? 178.522 145.369 197.127 1.00 31.99 33 VAL B C 1
ATOM 3484 O O . VAL B 2 33 ? 178.501 145.470 198.357 1.00 31.99 33 VAL B O 1
ATOM 3488 N N . PHE B 2 34 ? 178.246 144.227 196.512 1.00 31.84 34 PHE B N 1
ATOM 3489 C CA . PHE B 2 34 ? 177.790 143.035 197.204 1.00 31.84 34 PHE B CA 1
ATOM 3490 C C . PHE B 2 34 ? 178.880 141.966 197.200 1.00 31.84 34 PHE B C 1
ATOM 3491 O O . PHE B 2 34 ? 180.017 142.202 196.777 1.00 31.84 34 PHE B O 1
ATOM 3499 N N . ASP B 2 35 ? 178.532 140.784 197.695 1.00 41.80 35 ASP B N 1
ATOM 3500 C CA . ASP B 2 35 ? 179.419 139.630 197.641 1.00 41.80 35 ASP B CA 1
ATOM 3501 C C . ASP B 2 35 ? 178.645 138.364 197.294 1.00 41.80 35 ASP B C 1
ATOM 3502 O O . ASP B 2 35 ? 178.962 137.279 197.782 1.00 41.80 35 ASP B O 1
ATOM 3507 N N . GLY B 2 38 ? 175.206 137.008 201.796 1.00 36.85 38 GLY B N 1
ATOM 3508 C CA . GLY B 2 38 ? 175.357 138.105 200.859 1.00 36.85 38 GLY B CA 1
ATOM 3509 C C . GLY B 2 38 ? 175.756 139.407 201.522 1.00 36.85 38 GLY B C 1
ATOM 3510 O O . GLY B 2 38 ? 175.017 140.387 201.474 1.00 36.85 38 GLY B O 1
ATOM 3511 N N . LYS B 2 39 ? 176.928 139.413 202.143 1.00 37.77 39 LYS B N 1
ATOM 3512 C CA . LYS B 2 39 ? 177.424 140.611 202.803 1.00 37.77 39 LYS B CA 1
ATOM 3513 C C . LYS B 2 39 ? 177.635 141.718 201.777 1.00 37.77 39 LYS B C 1
ATOM 3514 O O . LYS B 2 39 ? 178.191 141.459 200.702 1.00 37.77 39 LYS B O 1
ATOM 3520 N N . PRO B 2 40 ? 177.215 142.950 202.058 1.00 26.04 40 PRO B N 1
ATOM 3521 C CA . PRO B 2 40 ? 177.536 144.057 201.156 1.00 26.04 40 PRO B CA 1
ATOM 3522 C C . PRO B 2 40 ? 178.914 144.625 201.451 1.00 26.04 40 PRO B C 1
ATOM 3523 O O . PRO B 2 40 ? 179.398 144.598 202.584 1.00 26.04 40 PRO B O 1
ATOM 3527 N N . ARG B 2 41 ? 179.566 145.120 200.403 1.00 27.18 41 ARG B N 1
ATOM 3528 C CA . ARG B 2 41 ? 180.855 145.778 200.571 1.00 27.18 41 ARG B CA 1
ATOM 3529 C C . ARG B 2 41 ? 180.638 147.211 201.036 1.00 27.18 41 ARG B C 1
ATOM 3530 O O . ARG B 2 41 ? 179.847 147.953 200.448 1.00 27.18 41 ARG B O 1
ATOM 3532 N N . VAL B 2 42 ? 181.341 147.600 202.095 1.00 21.80 42 VAL B N 1
ATOM 3533 C CA . VAL B 2 42 ? 181.119 148.876 202.753 1.00 21.80 42 VAL B CA 1
ATOM 3534 C C . VAL B 2 42 ? 182.202 149.890 202.411 1.00 21.80 42 VAL B C 1
ATOM 3535 O O . VAL B 2 42 ? 181.893 151.041 202.095 1.00 21.80 42 VAL B O 1
ATOM 3539 N N . ASP B 2 43 ? 183.474 149.488 202.460 1.00 19.56 43 ASP B N 1
ATOM 3540 C CA . ASP B 2 43 ? 184.555 150.443 202.232 1.00 19.56 43 ASP B CA 1
ATOM 3541 C C . ASP B 2 43 ? 184.483 151.048 200.837 1.00 19.56 43 ASP B C 1
ATOM 3542 O O . ASP B 2 43 ? 184.655 152.261 200.671 1.00 19.56 43 ASP B O 1
ATOM 3547 N N . ILE B 2 44 ? 184.226 150.225 199.819 1.00 19.65 44 ILE B N 1
ATOM 3548 C CA . ILE B 2 44 ? 184.121 150.783 198.477 1.00 19.65 44 ILE B CA 1
ATOM 3549 C C . ILE B 2 44 ? 182.840 151.590 198.334 1.00 19.65 44 ILE B C 1
ATOM 3550 O O . ILE B 2 44 ? 182.809 152.582 197.601 1.00 19.65 44 ILE B O 1
ATOM 3555 N N . LEU B 2 45 ? 181.770 151.203 199.031 1.00 18.19 45 LEU B N 1
ATOM 3556 C CA . LEU B 2 45 ? 180.554 152.010 199.000 1.00 18.19 45 LEU B CA 1
ATOM 3557 C C . LEU B 2 45 ? 180.779 153.375 199.635 1.00 18.19 45 LEU B C 1
ATOM 3558 O O . LEU B 2 45 ? 180.281 154.389 199.131 1.00 18.19 45 LEU B O 1
ATOM 3563 N N . LYS B 2 46 ? 181.522 153.428 200.741 1.00 14.58 46 LYS B N 1
ATOM 3564 C CA . LYS B 2 46 ? 181.869 154.724 201.312 1.00 14.58 46 LYS B CA 1
ATOM 3565 C C . LYS B 2 46 ? 182.728 155.528 200.348 1.00 14.58 46 LYS B C 1
ATOM 3566 O O . LYS B 2 46 ? 182.420 156.685 200.044 1.00 14.58 46 LYS B O 1
ATOM 3572 N N . ALA B 2 47 ? 183.803 154.923 199.835 1.00 17.25 47 ALA B N 1
ATOM 3573 C CA . ALA B 2 47 ? 184.738 155.652 198.985 1.00 17.25 47 ALA B CA 1
ATOM 3574 C C . ALA B 2 47 ? 184.152 156.026 197.634 1.00 17.25 47 ALA B C 1
ATOM 3575 O O . ALA B 2 47 ? 184.729 156.872 196.947 1.00 17.25 47 ALA B O 1
ATOM 3577 N N . HIS B 2 48 ? 183.040 155.421 197.229 1.00 17.62 48 HIS B N 1
ATOM 3578 C CA . HIS B 2 48 ? 182.364 155.836 196.012 1.00 17.62 48 HIS B CA 1
ATOM 3579 C C . HIS B 2 48 ? 181.257 156.840 196.277 1.00 17.62 48 HIS B C 1
ATOM 3580 O O . HIS B 2 48 ? 180.986 157.688 195.423 1.00 17.62 48 HIS B O 1
ATOM 3587 N N . LEU B 2 49 ? 180.593 156.756 197.431 1.00 16.01 49 LEU B N 1
ATOM 3588 C CA . LEU B 2 49 ? 179.623 157.782 197.794 1.00 16.01 49 LEU B CA 1
ATOM 3589 C C . LEU B 2 49 ? 180.305 159.052 198.287 1.00 16.01 49 LEU B C 1
ATOM 3590 O O . LEU B 2 49 ? 179.757 160.146 198.126 1.00 16.01 49 LEU B O 1
ATOM 3595 N N . MET B 2 50 ? 181.493 158.927 198.882 1.00 15.96 50 MET B N 1
ATOM 3596 C CA . MET B 2 50 ? 182.323 160.076 199.220 1.00 15.96 50 MET B CA 1
ATOM 3597 C C . MET B 2 50 ? 182.708 160.889 197.994 1.00 15.96 50 MET B C 1
ATOM 3598 O O . MET B 2 50 ? 183.001 162.081 198.122 1.00 15.96 50 MET B O 1
ATOM 3603 N N . LYS B 2 51 ? 182.692 160.278 196.813 1.00 16.00 51 LYS B N 1
ATOM 3604 C CA . LYS B 2 51 ? 183.203 160.875 195.589 1.00 16.00 51 LYS B CA 1
ATOM 3605 C C . LYS B 2 51 ? 182.093 161.385 194.682 1.00 16.00 51 LYS B C 1
ATOM 3606 O O . LYS B 2 51 ? 182.302 161.506 193.473 1.00 16.00 51 LYS B O 1
ATOM 3612 N N . GLU B 2 52 ? 180.917 161.674 195.239 1.00 19.15 52 GLU B N 1
ATOM 3613 C CA . GLU B 2 52 ? 179.749 162.081 194.459 1.00 19.15 52 GLU B CA 1
ATOM 3614 C C . GLU B 2 52 ? 179.372 161.049 193.407 1.00 19.15 52 GLU B C 1
ATOM 3615 O O . GLU B 2 52 ? 178.906 161.397 192.323 1.00 19.15 52 GLU B O 1
ATOM 3621 N N . GLY B 2 53 ? 179.550 159.776 193.718 1.00 23.66 53 GLY B N 1
ATOM 3622 C CA . GLY B 2 53 ? 179.180 158.712 192.808 1.00 23.66 53 GLY B CA 1
ATOM 3623 C C . GLY B 2 53 ? 177.682 158.524 192.739 1.00 23.66 53 GLY B C 1
ATOM 3624 O O . GLY B 2 53 ? 176.899 159.432 193.036 1.00 23.66 53 GLY B O 1
ATOM 3625 N N . ARG B 2 54 ? 177.276 157.326 192.338 1.00 30.59 54 ARG B N 1
ATOM 3626 C CA . ARG B 2 54 ? 175.864 156.990 192.250 1.00 30.59 54 ARG B CA 1
ATOM 3627 C C . ARG B 2 54 ? 175.747 155.475 192.184 1.00 30.59 54 ARG B C 1
ATOM 3628 O O . ARG B 2 54 ? 176.744 154.760 192.073 1.00 30.59 54 ARG B O 1
ATOM 3636 N N . LEU B 2 55 ? 174.513 154.993 192.269 1.00 33.36 55 LEU B N 1
ATOM 3637 C CA . LEU B 2 55 ? 174.228 153.569 192.257 1.00 33.36 55 LEU B CA 1
ATOM 3638 C C . LEU B 2 55 ? 173.097 153.292 191.279 1.00 33.36 55 LEU B C 1
ATOM 3639 O O . LEU B 2 55 ? 172.298 154.174 190.957 1.00 33.36 55 LEU B O 1
ATOM 3644 N N . GLU B 2 56 ? 173.038 152.054 190.800 1.00 40.52 56 GLU B N 1
ATOM 3645 C CA . GLU B 2 56 ? 171.931 151.650 189.950 1.00 40.52 56 GLU B CA 1
ATOM 3646 C C . GLU B 2 56 ? 170.641 151.610 190.762 1.00 40.52 56 GLU B C 1
ATOM 3647 O O . GLU B 2 56 ? 170.652 151.581 191.994 1.00 40.52 56 GLU B O 1
ATOM 3649 N N . GLU B 2 57 ? 169.511 151.629 190.057 1.00 42.96 57 GLU B N 1
ATOM 3650 C CA . GLU B 2 57 ? 168.232 151.658 190.757 1.00 42.96 57 GLU B CA 1
ATOM 3651 C C . GLU B 2 57 ? 167.922 150.317 191.414 1.00 42.96 57 GLU B C 1
ATOM 3652 O O . GLU B 2 57 ? 167.505 150.273 192.579 1.00 42.96 57 GLU B O 1
ATOM 3658 N N . SER B 2 58 ? 168.132 149.213 190.693 1.00 37.75 58 SER B N 1
ATOM 3659 C CA . SER B 2 58 ? 167.756 147.906 191.223 1.00 37.75 58 SER B CA 1
ATOM 3660 C C . SER B 2 58 ? 168.575 147.543 192.456 1.00 37.75 58 SER B C 1
ATOM 3661 O O . SER B 2 58 ? 168.042 146.972 193.416 1.00 37.75 58 SER B O 1
ATOM 3664 N N . VAL B 2 59 ? 169.869 147.865 192.457 1.00 35.15 59 VAL B N 1
ATOM 3665 C CA . VAL B 2 59 ? 170.688 147.578 193.629 1.00 35.15 59 VAL B CA 1
ATOM 3666 C C . VAL B 2 59 ? 170.235 148.418 194.823 1.00 35.15 59 VAL B C 1
ATOM 3667 O O . VAL B 2 59 ? 170.256 147.951 195.969 1.00 35.15 59 VAL B O 1
ATOM 3671 N N . ALA B 2 60 ? 169.809 149.661 194.578 1.00 30.45 60 ALA B N 1
ATOM 3672 C CA . ALA B 2 60 ? 169.284 150.485 195.662 1.00 30.45 60 ALA B CA 1
ATOM 3673 C C . ALA B 2 60 ? 168.015 149.882 196.247 1.00 30.45 60 ALA B C 1
ATOM 3674 O O . ALA B 2 60 ? 167.844 149.836 197.473 1.00 30.45 60 ALA B O 1
ATOM 3676 N N . LEU B 2 61 ? 167.112 149.412 195.383 1.00 30.70 61 LEU B N 1
ATOM 3677 C CA . LEU B 2 61 ? 165.919 148.727 195.871 1.00 30.70 61 LEU B CA 1
ATOM 3678 C C . LEU B 2 61 ? 166.285 147.497 196.689 1.00 30.70 61 LEU B C 1
ATOM 3679 O O . LEU B 2 61 ? 165.670 147.226 197.726 1.00 30.70 61 LEU B O 1
ATOM 3684 N N . ARG B 2 62 ? 167.287 146.742 196.237 1.00 34.19 62 ARG B N 1
ATOM 3685 C CA . ARG B 2 62 ? 167.708 145.553 196.971 1.00 34.19 62 ARG B CA 1
ATOM 3686 C C . ARG B 2 62 ? 168.231 145.916 198.357 1.00 34.19 62 ARG B C 1
ATOM 3687 O O . ARG B 2 62 ? 167.868 145.282 199.358 1.00 34.19 62 ARG B O 1
ATOM 3695 N N . ILE B 2 63 ? 169.070 146.954 198.436 1.00 26.96 63 ILE B N 1
ATOM 3696 C CA . ILE B 2 63 ? 169.624 147.377 199.723 1.00 26.96 63 ILE B CA 1
ATOM 3697 C C . ILE B 2 63 ? 168.509 147.790 200.673 1.00 26.96 63 ILE B C 1
ATOM 3698 O O . ILE B 2 63 ? 168.453 147.349 201.828 1.00 26.96 63 ILE B O 1
ATOM 3703 N N . ILE B 2 64 ? 167.606 148.647 200.198 1.00 24.68 64 ILE B N 1
ATOM 3704 C CA . ILE B 2 64 ? 166.561 149.170 201.070 1.00 24.68 64 ILE B CA 1
ATOM 3705 C C . ILE B 2 64 ? 165.622 148.056 201.520 1.00 24.68 64 ILE B C 1
ATOM 3706 O O . ILE B 2 64 ? 165.208 148.010 202.685 1.00 24.68 64 ILE B O 1
ATOM 3711 N N . THR B 2 65 ? 165.276 147.133 200.617 1.00 27.41 65 THR B N 1
ATOM 3712 C CA . THR B 2 65 ? 164.381 146.044 200.993 1.00 27.41 65 THR B CA 1
ATOM 3713 C C . THR B 2 65 ? 165.035 145.103 201.999 1.00 27.41 65 THR B C 1
ATOM 3714 O O . THR B 2 65 ? 164.374 144.635 202.935 1.00 27.41 65 THR B O 1
ATOM 3718 N N . GLU B 2 66 ? 166.328 144.812 201.832 1.00 22.88 66 GLU B N 1
ATOM 3719 C CA . GLU B 2 66 ? 167.019 143.988 202.819 1.00 22.88 66 GLU B CA 1
ATOM 3720 C C . GLU B 2 66 ? 167.064 144.678 204.180 1.00 22.88 66 GLU B C 1
ATOM 3721 O O . GLU B 2 66 ? 166.869 144.035 205.224 1.00 22.88 66 GLU B O 1
ATOM 3727 N N . GLY B 2 67 ? 167.326 145.987 204.191 1.00 19.42 67 GLY B N 1
ATOM 3728 C CA . GLY B 2 67 ? 167.312 146.720 205.447 1.00 19.42 67 GLY B CA 1
ATOM 3729 C C . GLY B 2 67 ? 165.955 146.682 206.121 1.00 19.42 67 GLY B C 1
ATOM 3730 O O . GLY B 2 67 ? 165.859 146.516 207.338 1.00 19.42 67 GLY B O 1
ATOM 3731 N N . ALA B 2 68 ? 164.888 146.826 205.335 1.00 18.93 68 ALA B N 1
ATOM 3732 C CA . ALA B 2 68 ? 163.543 146.729 205.889 1.00 18.93 68 ALA B CA 1
ATOM 3733 C C . ALA B 2 68 ? 163.283 145.345 206.466 1.00 18.93 68 ALA B C 1
ATOM 3734 O O . ALA B 2 68 ? 162.664 145.211 207.528 1.00 18.93 68 ALA B O 1
ATOM 3736 N N . SER B 2 69 ? 163.736 144.301 205.770 1.00 18.31 69 SER B N 1
ATOM 3737 C CA . SER B 2 69 ? 163.519 142.944 206.258 1.00 18.31 69 SER B CA 1
ATOM 3738 C C . SER B 2 69 ? 164.231 142.710 207.582 1.00 18.31 69 SER B C 1
ATOM 3739 O O . SER B 2 69 ? 163.699 142.030 208.465 1.00 18.31 69 SER B O 1
ATOM 3742 N N . ILE B 2 70 ? 165.443 143.245 207.738 1.00 15.48 70 ILE B N 1
ATOM 3743 C CA . ILE B 2 70 ? 166.125 143.076 209.022 1.00 15.48 70 ILE B CA 1
ATOM 3744 C C . ILE B 2 70 ? 165.456 143.910 210.109 1.00 15.48 70 ILE B C 1
ATOM 3745 O O . ILE B 2 70 ? 165.315 143.459 211.252 1.00 15.48 70 ILE B O 1
ATOM 3750 N N . LEU B 2 71 ? 165.029 145.133 209.781 1.00 14.57 71 LEU B N 1
ATOM 3751 C CA . LEU B 2 71 ? 164.462 146.013 210.802 1.00 14.57 71 LEU B CA 1
ATOM 3752 C C . LEU B 2 71 ? 163.105 145.527 211.295 1.00 14.57 71 LEU B C 1
ATOM 3753 O O . LEU B 2 71 ? 162.786 145.696 212.475 1.00 14.57 71 LEU B O 1
ATOM 3758 N N . ARG B 2 72 ? 162.297 144.929 210.417 1.00 19.48 72 ARG B N 1
ATOM 3759 C CA . ARG B 2 72 ? 160.949 144.526 210.807 1.00 19.48 72 ARG B CA 1
ATOM 3760 C C . ARG B 2 72 ? 160.970 143.451 211.887 1.00 19.48 72 ARG B C 1
ATOM 3761 O O . ARG B 2 72 ? 160.111 143.439 212.776 1.00 19.48 72 ARG B O 1
ATOM 3769 N N . GLN B 2 73 ? 161.932 142.529 211.825 1.00 17.25 73 GLN B N 1
ATOM 3770 C CA . GLN B 2 73 ? 162.002 141.474 212.830 1.00 17.25 73 GLN B CA 1
ATOM 3771 C C . GLN B 2 73 ? 162.437 141.994 214.192 1.00 17.25 73 GLN B C 1
ATOM 3772 O O . GLN B 2 73 ? 162.278 141.283 215.189 1.00 17.25 73 GLN B O 1
ATOM 3778 N N . GLU B 2 74 ? 162.988 143.202 214.257 1.00 15.71 74 GLU B N 1
ATOM 3779 C CA . GLU B 2 74 ? 163.451 143.744 215.525 1.00 15.71 74 GLU B CA 1
ATOM 3780 C C . GLU B 2 74 ? 162.265 144.061 216.428 1.00 15.71 74 GLU B C 1
ATOM 3781 O O . GLU B 2 74 ? 161.139 144.257 215.967 1.00 15.71 74 GLU B O 1
ATOM 3787 N N . LYS B 2 75 ? 162.530 144.109 217.729 1.00 10.55 75 LYS B N 1
ATOM 3788 C CA . LYS B 2 75 ? 161.485 144.399 218.694 1.00 10.55 75 LYS B CA 1
ATOM 3789 C C . LYS B 2 75 ? 160.970 145.824 218.505 1.00 10.55 75 LYS B C 1
ATOM 3790 O O . LYS B 2 75 ? 161.446 146.583 217.660 1.00 10.55 75 LYS B O 1
ATOM 3796 N N . ASN B 2 76 ? 159.970 146.182 219.306 1.00 11.09 76 ASN B N 1
ATOM 3797 C CA . ASN B 2 76 ? 159.466 147.549 219.310 1.00 11.09 76 ASN B CA 1
ATOM 3798 C C . ASN B 2 76 ? 160.135 148.408 220.369 1.00 11.09 76 ASN B C 1
ATOM 3799 O O . ASN B 2 76 ? 160.237 149.626 220.195 1.00 11.09 76 ASN B O 1
ATOM 3804 N N . LEU B 2 77 ? 160.586 147.800 221.459 1.00 10.88 77 LEU B N 1
ATOM 3805 C CA . LEU B 2 77 ? 161.385 148.456 222.489 1.00 10.88 77 LEU B CA 1
ATOM 3806 C C . LEU B 2 77 ? 162.721 147.725 222.536 1.00 10.88 77 LEU B C 1
ATOM 3807 O O . LEU B 2 77 ? 162.839 146.681 223.183 1.00 10.88 77 LEU B O 1
ATOM 3812 N N . LEU B 2 78 ? 163.720 148.263 221.836 1.00 10.84 78 LEU B N 1
ATOM 3813 C CA . LEU B 2 78 ? 165.013 147.599 221.746 1.00 10.84 78 LEU B CA 1
ATOM 3814 C C . LEU B 2 78 ? 165.657 147.490 223.117 1.00 10.84 78 LEU B C 1
ATOM 3815 O O . LEU B 2 78 ? 165.617 148.426 223.917 1.00 10.84 78 LEU B O 1
ATOM 3820 N N . ASP B 2 79 ? 166.263 146.345 223.382 1.00 12.77 79 ASP B N 1
ATOM 3821 C CA . ASP B 2 79 ? 166.991 146.117 224.621 1.00 12.77 79 ASP B CA 1
ATOM 3822 C C . ASP B 2 79 ? 168.465 146.039 224.241 1.00 12.77 79 ASP B C 1
ATOM 3823 O O . ASP B 2 79 ? 168.891 145.104 223.559 1.00 12.77 79 ASP B O 1
ATOM 3828 N N . ILE B 2 80 ? 169.235 147.031 224.676 1.00 11.81 80 ILE B N 1
ATOM 3829 C CA . ILE B 2 80 ? 170.615 147.195 224.257 1.00 11.81 80 ILE B CA 1
ATOM 3830 C C . ILE B 2 80 ? 171.533 146.896 225.432 1.00 11.81 80 ILE B C 1
ATOM 3831 O O . ILE B 2 80 ? 171.165 147.045 226.599 1.00 11.81 80 ILE B O 1
ATOM 3836 N N . ASP B 2 81 ? 172.751 146.462 225.122 1.00 19.66 81 ASP B N 1
ATOM 3837 C CA . ASP B 2 81 ? 173.757 146.182 226.130 1.00 19.66 81 ASP B CA 1
ATOM 3838 C C . ASP B 2 81 ? 174.505 147.481 226.441 1.00 19.66 81 ASP B C 1
ATOM 3839 O O . ASP B 2 81 ? 174.232 148.533 225.861 1.00 19.66 81 ASP B O 1
ATOM 3844 N N . ALA B 2 82 ? 175.465 147.411 227.369 1.00 16.29 82 ALA B N 1
ATOM 3845 C CA . ALA B 2 82 ? 175.982 148.641 227.969 1.00 16.29 82 ALA B CA 1
ATOM 3846 C C . ALA B 2 82 ? 176.878 149.447 227.035 1.00 16.29 82 ALA B C 1
ATOM 3847 O O . ALA B 2 82 ? 176.500 150.579 226.687 1.00 16.29 82 ALA B O 1
ATOM 3849 N N . PRO B 2 83 ? 178.044 148.951 226.575 1.00 15.21 83 PRO B N 1
ATOM 3850 C CA . PRO B 2 83 ? 179.032 149.879 225.968 1.00 15.21 83 PRO B CA 1
ATOM 3851 C C . PRO B 2 83 ? 178.604 150.436 224.615 1.00 15.21 83 PRO B C 1
ATOM 3852 O O . PRO B 2 83 ? 179.063 150.014 223.553 1.00 15.21 83 PRO B O 1
ATOM 3856 N N . VAL B 2 84 ? 177.716 151.425 224.639 1.00 19.71 84 VAL B N 1
ATOM 3857 C CA . VAL B 2 84 ? 177.173 152.010 223.422 1.00 19.71 84 VAL B CA 1
ATOM 3858 C C . VAL B 2 84 ? 177.754 153.401 223.217 1.00 19.71 84 VAL B C 1
ATOM 3859 O O . VAL B 2 84 ? 178.406 153.973 224.093 1.00 19.71 84 VAL B O 1
ATOM 3863 N N . THR B 2 85 ? 177.505 153.946 222.030 1.00 25.32 85 THR B N 1
ATOM 3864 C CA . THR B 2 85 ? 177.913 155.294 221.643 1.00 25.32 85 THR B CA 1
ATOM 3865 C C . THR B 2 85 ? 176.698 155.979 221.030 1.00 25.32 85 THR B C 1
ATOM 3866 O O . THR B 2 85 ? 176.510 155.950 219.814 1.00 25.32 85 THR B O 1
ATOM 3870 N N . VAL B 2 86 ? 175.875 156.602 221.875 1.00 21.39 86 VAL B N 1
ATOM 3871 C CA . VAL B 2 86 ? 174.651 157.232 221.397 1.00 21.39 86 VAL B CA 1
ATOM 3872 C C . VAL B 2 86 ? 174.990 158.394 220.472 1.00 21.39 86 VAL B C 1
ATOM 3873 O O . VAL B 2 86 ? 176.020 159.057 220.631 1.00 21.39 86 VAL B O 1
ATOM 3877 N N . CYS B 2 87 ? 174.130 158.641 219.488 1.00 21.39 87 CYS B N 1
ATOM 3878 C CA . CYS B 2 87 ? 174.335 159.734 218.550 1.00 21.39 87 CYS B CA 1
ATOM 3879 C C . CYS B 2 87 ? 173.007 160.416 218.266 1.00 21.39 87 CYS B C 1
ATOM 3880 O O . CYS B 2 87 ? 171.939 159.829 218.433 1.00 21.39 87 CYS B O 1
ATOM 3883 N N . GLY B 2 88 ? 173.081 161.666 217.825 1.00 21.29 88 GLY B N 1
ATOM 3884 C CA . GLY B 2 88 ? 171.912 162.493 217.623 1.00 21.29 88 GLY B CA 1
ATOM 3885 C C . GLY B 2 88 ? 171.400 162.463 216.199 1.00 21.29 88 GLY B C 1
ATOM 3886 O O . GLY B 2 88 ? 171.629 161.514 215.443 1.00 21.29 88 GLY B O 1
ATOM 3887 N N . ASP B 2 89 ? 170.691 163.527 215.828 1.00 9.43 89 ASP B N 1
ATOM 3888 C CA . ASP B 2 89 ? 170.082 163.617 214.510 1.00 9.43 89 ASP B CA 1
ATOM 3889 C C . ASP B 2 89 ? 171.052 164.221 213.507 1.00 9.43 89 ASP B C 1
ATOM 3890 O O . ASP B 2 89 ? 171.726 165.210 213.795 1.00 9.43 89 ASP B O 1
ATOM 3895 N N . ILE B 2 90 ? 171.101 163.639 212.315 1.00 8.92 90 ILE B N 1
ATOM 3896 C CA . ILE B 2 90 ? 172.075 164.020 211.298 1.00 8.92 90 ILE B CA 1
ATOM 3897 C C . ILE B 2 90 ? 171.497 165.020 210.305 1.00 8.92 90 ILE B C 1
ATOM 3898 O O . ILE B 2 90 ? 172.097 166.063 210.051 1.00 8.92 90 ILE B O 1
ATOM 3903 N N . HIS B 2 91 ? 170.330 164.719 209.733 1.00 8.81 91 HIS B N 1
ATOM 3904 C CA . HIS B 2 91 ? 169.668 165.572 208.737 1.00 8.81 91 HIS B CA 1
ATOM 3905 C C . HIS B 2 91 ? 170.484 165.680 207.445 1.00 8.81 91 HIS B C 1
ATOM 3906 O O . HIS B 2 91 ? 170.709 166.769 206.921 1.00 8.81 91 HIS B O 1
ATOM 3913 N N . GLY B 2 92 ? 170.917 164.537 206.928 1.00 11.89 92 GLY B N 1
ATOM 3914 C CA . GLY B 2 92 ? 171.470 164.472 205.592 1.00 11.89 92 GLY B CA 1
ATOM 3915 C C . GLY B 2 92 ? 172.913 164.898 205.431 1.00 11.89 92 GLY B C 1
ATOM 3916 O O . GLY B 2 92 ? 173.419 164.875 204.304 1.00 11.89 92 GLY B O 1
ATOM 3917 N N . GLN B 2 93 ? 173.604 165.270 206.506 1.00 10.40 93 GLN B N 1
ATOM 3918 C CA . GLN B 2 93 ? 174.983 165.741 206.397 1.00 10.40 93 GLN B CA 1
ATOM 3919 C C . GLN B 2 93 ? 175.914 164.532 206.308 1.00 10.40 93 GLN B C 1
ATOM 3920 O O . GLN B 2 93 ? 176.498 164.069 207.289 1.00 10.40 93 GLN B O 1
ATOM 3926 N N . PHE B 2 94 ? 176.046 164.020 205.082 1.00 21.39 94 PHE B N 1
ATOM 3927 C CA . PHE B 2 94 ? 176.846 162.828 204.816 1.00 21.39 94 PHE B CA 1
ATOM 3928 C C . PHE B 2 94 ? 178.314 163.056 205.165 1.00 21.39 94 PHE B C 1
ATOM 3929 O O . PHE B 2 94 ? 178.931 162.266 205.902 1.00 21.39 94 PHE B O 1
ATOM 3937 N N . PHE B 2 95 ? 178.884 164.152 204.665 1.00 10.27 95 PHE B N 1
ATOM 3938 C CA . PHE B 2 95 ? 180.299 164.434 204.840 1.00 10.27 95 PHE B CA 1
ATOM 3939 C C . PHE B 2 95 ? 180.656 164.722 206.287 1.00 10.27 95 PHE B C 1
ATOM 3940 O O . PHE B 2 95 ? 181.844 164.792 206.608 1.00 10.27 95 PHE B O 1
ATOM 3948 N N . ASP B 2 96 ? 179.662 164.908 207.154 1.00 13.68 96 ASP B N 1
ATOM 3949 C CA . ASP B 2 96 ? 179.866 164.909 208.596 1.00 13.68 96 ASP B CA 1
ATOM 3950 C C . ASP B 2 96 ? 179.544 163.565 209.225 1.00 13.68 96 ASP B C 1
ATOM 3951 O O . ASP B 2 96 ? 180.034 163.268 210.318 1.00 13.68 96 ASP B O 1
ATOM 3956 N N . LEU B 2 97 ? 178.722 162.752 208.562 1.00 9.67 97 LEU B N 1
ATOM 3957 C CA . LEU B 2 97 ? 178.482 161.400 209.047 1.00 9.67 97 LEU B CA 1
ATOM 3958 C C . LEU B 2 97 ? 179.771 160.587 209.058 1.00 9.67 97 LEU B C 1
ATOM 3959 O O . LEU B 2 97 ? 180.046 159.860 210.024 1.00 9.67 97 LEU B O 1
ATOM 3964 N N . MET B 2 98 ? 180.600 160.710 208.015 1.00 14.29 98 MET B N 1
ATOM 3965 C CA . MET B 2 98 ? 181.894 160.021 208.089 1.00 14.29 98 MET B CA 1
ATOM 3966 C C . MET B 2 98 ? 182.741 160.534 209.242 1.00 14.29 98 MET B C 1
ATOM 3967 O O . MET B 2 98 ? 183.395 159.746 209.932 1.00 14.29 98 MET B O 1
ATOM 3972 N N . LYS B 2 99 ? 182.774 161.851 209.450 1.00 12.92 99 LYS B N 1
ATOM 3973 C CA . LYS B 2 99 ? 183.560 162.376 210.558 1.00 12.92 99 LYS B CA 1
ATOM 3974 C C . LYS B 2 99 ? 183.075 161.810 211.880 1.00 12.92 99 LYS B C 1
ATOM 3975 O O . LYS B 2 99 ? 183.888 161.483 212.753 1.00 12.92 99 LYS B O 1
ATOM 3981 N N . LEU B 2 100 ? 181.758 161.670 212.034 1.00 11.47 100 LEU B N 1
ATOM 3982 C CA . LEU B 2 100 ? 181.211 160.979 213.195 1.00 11.47 100 LEU B CA 1
ATOM 3983 C C . LEU B 2 100 ? 181.797 159.582 213.315 1.00 11.47 100 LEU B C 1
ATOM 3984 O O . LEU B 2 100 ? 182.202 159.155 214.401 1.00 11.47 100 LEU B O 1
ATOM 3989 N N . PHE B 2 101 ? 181.860 158.857 212.202 1.00 10.99 101 PHE B N 1
ATOM 3990 C CA . PHE B 2 101 ? 182.347 157.485 212.282 1.00 10.99 101 PHE B CA 1
ATOM 3991 C C . PHE B 2 101 ? 183.834 157.420 212.619 1.00 10.99 101 PHE B C 1
ATOM 3992 O O . PHE B 2 101 ? 184.264 156.482 213.297 1.00 10.99 101 PHE B O 1
ATOM 4000 N N . GLU B 2 102 ? 184.638 158.385 212.164 1.00 15.80 102 GLU B N 1
ATOM 4001 C CA . GLU B 2 102 ? 186.051 158.350 212.547 1.00 15.80 102 GLU B CA 1
ATOM 4002 C C . GLU B 2 102 ? 186.280 158.879 213.958 1.00 15.80 102 GLU B C 1
ATOM 4003 O O . GLU B 2 102 ? 187.336 158.616 214.543 1.00 15.80 102 GLU B O 1
ATOM 4009 N N . VAL B 2 103 ? 185.332 159.630 214.519 1.00 21.39 103 VAL B N 1
ATOM 4010 C CA . VAL B 2 103 ? 185.517 160.139 215.877 1.00 21.39 103 VAL B CA 1
ATOM 4011 C C . VAL B 2 103 ? 185.126 159.093 216.912 1.00 21.39 103 VAL B C 1
ATOM 4012 O O . VAL B 2 103 ? 185.882 158.811 217.848 1.00 21.39 103 VAL B O 1
ATOM 4016 N N . GLY B 2 104 ? 183.950 158.497 216.762 1.00 12.84 104 GLY B N 1
ATOM 4017 C CA . GLY B 2 104 ? 183.453 157.573 217.760 1.00 12.84 104 GLY B CA 1
ATOM 4018 C C . GLY B 2 104 ? 183.851 156.127 217.550 1.00 12.84 104 GLY B C 1
ATOM 4019 O O . GLY B 2 104 ? 183.243 155.225 218.131 1.00 12.84 104 GLY B O 1
ATOM 4020 N N . GLY B 2 105 ? 184.858 155.884 216.720 1.00 12.74 105 GLY B N 1
ATOM 4021 C CA . GLY B 2 105 ? 185.291 154.526 216.463 1.00 12.74 105 GLY B CA 1
ATOM 4022 C C . GLY B 2 105 ? 184.450 153.850 215.403 1.00 12.74 105 GLY B C 1
ATOM 4023 O O . GLY B 2 105 ? 183.220 153.928 215.441 1.00 12.74 105 GLY B O 1
ATOM 4024 N N . SER B 2 106 ? 185.100 153.182 214.456 1.00 15.11 106 SER B N 1
ATOM 4025 C CA . SER B 2 106 ? 184.398 152.570 213.343 1.00 15.11 106 SER B CA 1
ATOM 4026 C C . SER B 2 106 ? 183.522 151.417 213.829 1.00 15.11 106 SER B C 1
ATOM 4027 O O . SER B 2 106 ? 183.800 150.812 214.866 1.00 15.11 106 SER B O 1
ATOM 4030 N N . PRO B 2 107 ? 182.452 151.092 213.094 1.00 12.72 107 PRO B N 1
ATOM 4031 C CA . PRO B 2 107 ? 181.504 150.076 213.582 1.00 12.72 107 PRO B CA 1
ATOM 4032 C C . PRO B 2 107 ? 182.107 148.697 213.768 1.00 12.72 107 PRO B C 1
ATOM 4033 O O . PRO B 2 107 ? 181.415 147.811 214.284 1.00 12.72 107 PRO B O 1
ATOM 4037 N N . ALA B 2 108 ? 183.357 148.477 213.358 1.00 13.56 108 ALA B N 1
ATOM 4038 C CA . ALA B 2 108 ? 183.956 147.158 213.510 1.00 13.56 108 ALA B CA 1
ATOM 4039 C C . ALA B 2 108 ? 184.096 146.774 214.978 1.00 13.56 108 ALA B C 1
ATOM 4040 O O . ALA B 2 108 ? 183.838 145.625 215.353 1.00 13.56 108 ALA B O 1
ATOM 4042 N N . ASN B 2 109 ? 184.494 147.721 215.825 1.00 18.33 109 ASN B N 1
ATOM 4043 C CA . ASN B 2 109 ? 184.807 147.430 217.218 1.00 18.33 109 ASN B CA 1
ATOM 4044 C C . ASN B 2 109 ? 183.801 147.981 218.216 1.00 18.33 109 ASN B C 1
ATOM 4045 O O . ASN B 2 109 ? 183.658 147.412 219.299 1.00 18.33 109 ASN B O 1
ATOM 4050 N N . THR B 2 110 ? 183.106 149.068 217.891 1.00 15.12 110 THR B N 1
ATOM 4051 C CA . THR B 2 110 ? 182.172 149.694 218.813 1.00 15.12 110 THR B CA 1
ATOM 4052 C C . THR B 2 110 ? 180.815 149.848 218.148 1.00 15.12 110 THR B C 1
ATOM 4053 O O . THR B 2 110 ? 180.711 149.911 216.922 1.00 15.12 110 THR B O 1
ATOM 4057 N N . ARG B 2 111 ? 179.773 149.908 218.970 1.00 23.61 111 ARG B N 1
ATOM 4058 C CA . ARG B 2 111 ? 178.402 149.893 218.488 1.00 23.61 111 ARG B CA 1
ATOM 4059 C C . ARG B 2 111 ? 177.750 151.255 218.673 1.00 23.61 111 ARG B C 1
ATOM 4060 O O . ARG B 2 111 ? 178.188 152.066 219.490 1.00 23.61 111 ARG B O 1
ATOM 4068 N N . TYR B 2 112 ? 176.693 151.493 217.908 1.00 13.44 112 TYR B N 1
ATOM 4069 C CA . TYR B 2 112 ? 176.053 152.793 217.819 1.00 13.44 112 TYR B CA 1
ATOM 4070 C C . TYR B 2 112 ? 174.562 152.669 218.086 1.00 13.44 112 TYR B C 1
ATOM 4071 O O . TYR B 2 112 ? 173.956 151.611 217.911 1.00 13.44 112 TYR B O 1
ATOM 4080 N N . LEU B 2 113 ? 173.969 153.790 218.483 1.00 21.39 113 LEU B N 1
ATOM 4081 C CA . LEU B 2 113 ? 172.534 153.866 218.735 1.00 21.39 113 LEU B CA 1
ATOM 4082 C C . LEU B 2 113 ? 172.078 155.215 218.191 1.00 21.39 113 LEU B C 1
ATOM 4083 O O . LEU B 2 113 ? 172.252 156.237 218.854 1.00 21.39 113 LEU B O 1
ATOM 4088 N N . PHE B 2 114 ? 171.522 155.219 216.986 1.00 11.04 114 PHE B N 1
ATOM 4089 C CA . PHE B 2 114 ? 171.159 156.465 216.324 1.00 11.04 114 PHE B CA 1
ATOM 4090 C C . PHE B 2 114 ? 169.752 156.864 216.736 1.00 11.04 114 PHE B C 1
ATOM 4091 O O . PHE B 2 114 ? 168.787 156.175 216.399 1.00 11.04 114 PHE B O 1
ATOM 4099 N N . LEU B 2 115 ? 169.634 157.988 217.441 1.00 11.12 115 LEU B N 1
ATOM 4100 C CA . LEU B 2 115 ? 168.358 158.359 218.040 1.00 11.12 115 LEU B CA 1
ATOM 4101 C C . LEU B 2 115 ? 167.412 158.997 217.036 1.00 11.12 115 LEU B C 1
ATOM 4102 O O . LEU B 2 115 ? 166.251 158.596 216.937 1.00 11.12 115 LEU B O 1
ATOM 4107 N N . GLY B 2 116 ? 167.879 159.986 216.281 1.00 21.39 116 GLY B N 1
ATOM 4108 C CA . GLY B 2 116 ? 167.008 160.898 215.586 1.00 21.39 116 GLY B CA 1
ATOM 4109 C C . GLY B 2 116 ? 166.893 160.641 214.096 1.00 21.39 116 GLY B C 1
ATOM 4110 O O . GLY B 2 116 ? 167.341 159.623 213.566 1.00 21.39 116 GLY B O 1
ATOM 4111 N N . ASP B 2 117 ? 166.275 161.607 213.424 1.00 9.90 117 ASP B N 1
ATOM 4112 C CA . ASP B 2 117 ? 165.976 161.547 212.004 1.00 9.90 117 ASP B CA 1
ATOM 4113 C C . ASP B 2 117 ? 167.231 161.725 211.160 1.00 9.90 117 ASP B C 1
ATOM 4114 O O . ASP B 2 117 ? 168.292 162.108 211.651 1.00 9.90 117 ASP B O 1
ATOM 4119 N N . TYR B 2 118 ? 167.092 161.449 209.863 1.00 10.51 118 TYR B N 1
ATOM 4120 C CA . TYR B 2 118 ? 168.232 161.427 208.958 1.00 10.51 118 TYR B CA 1
ATOM 4121 C C . TYR B 2 118 ? 168.051 162.246 207.694 1.00 10.51 118 TYR B C 1
ATOM 4122 O O . TYR B 2 118 ? 169.059 162.653 207.108 1.00 10.51 118 TYR B O 1
ATOM 4131 N N . VAL B 2 119 ? 166.825 162.513 207.252 1.00 11.76 119 VAL B N 1
ATOM 4132 C CA . VAL B 2 119 ? 166.610 162.782 205.835 1.00 11.76 119 VAL B CA 1
ATOM 4133 C C . VAL B 2 119 ? 166.447 164.258 205.475 1.00 11.76 119 VAL B C 1
ATOM 4134 O O . VAL B 2 119 ? 167.262 164.804 204.726 1.00 11.76 119 VAL B O 1
ATOM 4138 N N . ASP B 2 120 ? 165.415 164.921 205.982 1.00 13.36 120 ASP B N 1
ATOM 4139 C CA . ASP B 2 120 ? 165.072 166.228 205.439 1.00 13.36 120 ASP B CA 1
ATOM 4140 C C . ASP B 2 120 ? 166.121 167.277 205.799 1.00 13.36 120 ASP B C 1
ATOM 4141 O O . ASP B 2 120 ? 166.952 167.085 206.687 1.00 13.36 120 ASP B O 1
ATOM 4146 N N . ARG B 2 121 ? 166.079 168.393 205.064 1.00 10.20 121 ARG B N 1
ATOM 4147 C CA . ARG B 2 121 ? 166.916 169.572 205.311 1.00 10.20 121 ARG B CA 1
ATOM 4148 C C . ARG B 2 121 ? 168.393 169.305 205.016 1.00 10.20 121 ARG B C 1
ATOM 4149 O O . ARG B 2 121 ? 169.275 169.726 205.764 1.00 10.20 121 ARG B O 1
ATOM 4157 N N . GLY B 2 122 ? 168.664 168.618 203.911 1.00 10.80 122 GLY B N 1
ATOM 4158 C CA . GLY B 2 122 ? 170.024 168.352 203.486 1.00 10.80 122 GLY B CA 1
ATOM 4159 C C . GLY B 2 122 ? 170.048 167.793 202.081 1.00 10.80 122 GLY B C 1
ATOM 4160 O O . GLY B 2 122 ? 169.071 167.179 201.645 1.00 10.80 122 GLY B O 1
ATOM 4161 N N . TYR B 2 123 ? 171.145 167.994 201.357 1.00 10.57 123 TYR B N 1
ATOM 4162 C CA . TYR B 2 123 ? 171.193 167.599 199.957 1.00 10.57 123 TYR B CA 1
ATOM 4163 C C . TYR B 2 123 ? 171.758 166.201 199.736 1.00 10.57 123 TYR B C 1
ATOM 4164 O O . TYR B 2 123 ? 171.673 165.688 198.615 1.00 10.57 123 TYR B O 1
ATOM 4173 N N . PHE B 2 124 ? 172.307 165.565 200.768 1.00 12.00 124 PHE B N 1
ATOM 4174 C CA . PHE B 2 124 ? 172.882 164.233 200.631 1.00 12.00 124 PHE B CA 1
ATOM 4175 C C . PHE B 2 124 ? 172.179 163.238 201.542 1.00 12.00 124 PHE B C 1
ATOM 4176 O O . PHE B 2 124 ? 172.837 162.489 202.268 1.00 12.00 124 PHE B O 1
ATOM 4184 N N . SER B 2 125 ? 170.845 163.232 201.532 1.00 12.56 125 SER B N 1
ATOM 4185 C CA . SER B 2 125 ? 170.104 162.378 202.453 1.00 12.56 125 SER B CA 1
ATOM 4186 C C . SER B 2 125 ? 169.948 160.959 201.925 1.00 12.56 125 SER B C 1
ATOM 4187 O O . SER B 2 125 ? 170.022 160.001 202.702 1.00 12.56 125 SER B O 1
ATOM 4190 N N . ILE B 2 126 ? 169.712 160.796 200.621 1.00 12.96 126 ILE B N 1
ATOM 4191 C CA . ILE B 2 126 ? 169.565 159.450 200.075 1.00 12.96 126 ILE B CA 1
ATOM 4192 C C . ILE B 2 126 ? 170.870 158.681 200.211 1.00 12.96 126 ILE B C 1
ATOM 4193 O O . ILE B 2 126 ? 170.875 157.493 200.553 1.00 12.96 126 ILE B O 1
ATOM 4198 N N . GLU B 2 127 ? 171.998 159.350 199.978 1.00 13.74 127 GLU B N 1
ATOM 4199 C CA . GLU B 2 127 ? 173.286 158.702 200.169 1.00 13.74 127 GLU B CA 1
ATOM 4200 C C . GLU B 2 127 ? 173.482 158.310 201.626 1.00 13.74 127 GLU B C 1
ATOM 4201 O O . GLU B 2 127 ? 173.980 157.217 201.921 1.00 13.74 127 GLU B O 1
ATOM 4207 N N . CYS B 2 128 ? 173.081 159.184 202.551 1.00 10.32 128 CYS B N 1
ATOM 4208 C CA . CYS B 2 128 ? 173.252 158.903 203.973 1.00 10.32 128 CYS B CA 1
ATOM 4209 C C . CYS B 2 128 ? 172.441 157.688 204.395 1.00 10.32 128 CYS B C 1
ATOM 4210 O O . CYS B 2 128 ? 172.950 156.800 205.089 1.00 10.32 128 CYS B O 1
ATOM 4213 N N . VAL B 2 129 ? 171.175 157.626 203.981 1.00 11.05 129 VAL B N 1
ATOM 4214 C CA . VAL B 2 129 ? 170.352 156.489 204.377 1.00 11.05 129 VAL B CA 1
ATOM 4215 C C . VAL B 2 129 ? 170.829 155.211 203.696 1.00 11.05 129 VAL B C 1
ATOM 4216 O O . VAL B 2 129 ? 170.783 154.132 204.299 1.00 11.05 129 VAL B O 1
ATOM 4220 N N . LEU B 2 130 ? 171.320 155.296 202.456 1.00 10.66 130 LEU B N 1
ATOM 4221 C CA . LEU B 2 130 ? 171.863 154.109 201.803 1.00 10.66 130 LEU B CA 1
ATOM 4222 C C . LEU B 2 130 ? 173.072 153.574 202.557 1.00 10.66 130 LEU B C 1
ATOM 4223 O O . LEU B 2 130 ? 173.181 152.368 202.804 1.00 10.66 130 LEU B O 1
ATOM 4228 N N . TYR B 2 131 ? 173.991 154.460 202.941 1.00 9.78 131 TYR B N 1
ATOM 4229 C CA . TYR B 2 131 ? 175.158 154.009 203.688 1.00 9.78 131 TYR B CA 1
ATOM 4230 C C . TYR B 2 131 ? 174.756 153.411 205.024 1.00 9.78 131 TYR B C 1
ATOM 4231 O O . TYR B 2 131 ? 175.259 152.351 205.412 1.00 9.78 131 TYR B O 1
ATOM 4240 N N . LEU B 2 132 ? 173.844 154.069 205.742 1.00 21.39 132 LEU B N 1
ATOM 4241 C CA . LEU B 2 132 ? 173.460 153.570 207.057 1.00 21.39 132 LEU B CA 1
ATOM 4242 C C . LEU B 2 132 ? 172.786 152.212 206.956 1.00 21.39 132 LEU B C 1
ATOM 4243 O O . LEU B 2 132 ? 173.030 151.330 207.784 1.00 21.39 132 LEU B O 1
ATOM 4248 N N . TRP B 2 133 ? 171.953 152.005 205.937 1.00 13.66 133 TRP B N 1
ATOM 4249 C CA . TRP B 2 133 ? 171.252 150.731 205.857 1.00 13.66 133 TRP B CA 1
ATOM 4250 C C . TRP B 2 133 ? 172.134 149.616 205.318 1.00 13.66 133 TRP B C 1
ATOM 4251 O O . TRP B 2 133 ? 171.969 148.464 205.724 1.00 13.66 133 TRP B O 1
ATOM 4262 N N . ALA B 2 134 ? 173.093 149.917 204.442 1.00 13.61 134 ALA B N 1
ATOM 4263 C CA . ALA B 2 134 ? 174.086 148.903 204.105 1.00 13.61 134 ALA B CA 1
ATOM 4264 C C . ALA B 2 134 ? 174.895 148.509 205.335 1.00 13.61 134 ALA B C 1
ATOM 4265 O O . ALA B 2 134 ? 175.135 147.319 205.580 1.00 13.61 134 ALA B O 1
ATOM 4267 N N . LEU B 2 135 ? 175.304 149.495 206.134 1.00 9.76 135 LEU B N 1
ATOM 4268 C CA . LEU B 2 135 ? 176.042 149.206 207.356 1.00 9.76 135 LEU B CA 1
ATOM 4269 C C . LEU B 2 135 ? 175.202 148.411 208.347 1.00 9.76 135 LEU B C 1
ATOM 4270 O O . LEU B 2 135 ? 175.742 147.608 209.114 1.00 9.76 135 LEU B O 1
ATOM 4275 N N . LYS B 2 136 ? 173.886 148.633 208.361 1.00 9.44 136 LYS B N 1
ATOM 4276 C CA . LYS B 2 136 ? 173.010 147.823 209.202 1.00 9.44 136 LYS B CA 1
ATOM 4277 C C . LYS B 2 136 ? 172.886 146.403 208.662 1.00 9.44 136 LYS B C 1
ATOM 4278 O O . LYS B 2 136 ? 172.812 145.445 209.439 1.00 9.44 136 LYS B O 1
ATOM 4284 N N . ILE B 2 137 ? 172.857 146.247 207.337 1.00 12.74 137 ILE B N 1
ATOM 4285 C CA . ILE B 2 137 ? 172.796 144.911 206.745 1.00 12.74 137 ILE B CA 1
ATOM 4286 C C . ILE B 2 137 ? 174.028 144.107 207.128 1.00 12.74 137 ILE B C 1
ATOM 4287 O O . ILE B 2 137 ? 173.932 142.943 207.533 1.00 12.74 137 ILE B O 1
ATOM 4292 N N . LEU B 2 138 ? 175.208 144.712 206.997 1.00 11.44 138 LEU B N 1
ATOM 4293 C CA . LEU B 2 138 ? 176.432 143.974 207.284 1.00 11.44 138 LEU B CA 1
ATOM 4294 C C . LEU B 2 138 ? 176.528 143.648 208.772 1.00 11.44 138 LEU B C 1
ATOM 4295 O O . LEU B 2 138 ? 176.813 142.506 209.146 1.00 11.44 138 LEU B O 1
ATOM 4300 N N . TYR B 2 139 ? 176.278 144.638 209.637 1.00 10.40 139 TYR B N 1
ATOM 4301 C CA . TYR B 2 139 ? 176.307 144.457 211.088 1.00 10.40 139 TYR B CA 1
ATOM 4302 C C . TYR B 2 139 ? 174.889 144.520 211.632 1.00 10.40 139 TYR B C 1
ATOM 4303 O O . TYR B 2 139 ? 174.332 145.618 211.773 1.00 10.40 139 TYR B O 1
ATOM 4312 N N . PRO B 2 140 ? 174.266 143.395 211.969 1.00 9.49 140 PRO B N 1
ATOM 4313 C CA . PRO B 2 140 ? 172.850 143.430 212.355 1.00 9.49 140 PRO B CA 1
ATOM 4314 C C . PRO B 2 140 ? 172.596 143.577 213.847 1.00 9.49 140 PRO B C 1
ATOM 4315 O O . PRO B 2 140 ? 171.490 143.951 214.243 1.00 9.49 140 PRO B O 1
ATOM 4319 N N . LYS B 2 141 ? 173.594 143.302 214.685 1.00 9.68 141 LYS B N 1
ATOM 4320 C CA . LYS B 2 141 ? 173.411 143.328 216.133 1.00 9.68 141 LYS B CA 1
ATOM 4321 C C . LYS B 2 141 ? 174.399 144.260 216.821 1.00 9.68 141 LYS B C 1
ATOM 4322 O O . LYS B 2 141 ? 174.640 144.121 218.023 1.00 9.68 141 LYS B O 1
ATOM 4328 N N . THR B 2 142 ? 174.986 145.201 216.080 1.00 14.80 142 THR B N 1
ATOM 4329 C CA . THR B 2 142 ? 176.006 146.085 216.630 1.00 14.80 142 THR B CA 1
ATOM 4330 C C . THR B 2 142 ? 175.806 147.513 216.121 1.00 14.80 142 THR B C 1
ATOM 4331 O O . THR B 2 142 ? 176.714 148.340 216.224 1.00 14.80 142 THR B O 1
ATOM 4335 N N . LEU B 2 143 ? 174.634 147.823 215.568 1.00 13.06 143 LEU B N 1
ATOM 4336 C CA . LEU B 2 143 ? 174.327 149.192 215.164 1.00 13.06 143 LEU B CA 1
ATOM 4337 C C . LEU B 2 143 ? 172.806 149.316 215.157 1.00 13.06 143 LEU B C 1
ATOM 4338 O O . LEU B 2 143 ? 172.153 148.795 214.251 1.00 13.06 143 LEU B O 1
ATOM 4343 N N . PHE B 2 144 ? 172.256 149.993 216.159 1.00 21.39 144 PHE B N 1
ATOM 4344 C CA . PHE B 2 144 ? 170.814 150.093 216.316 1.00 21.39 144 PHE B CA 1
ATOM 4345 C C . PHE B 2 144 ? 170.314 151.448 215.835 1.00 21.39 144 PHE B C 1
ATOM 4346 O O . PHE B 2 144 ? 170.913 152.483 216.134 1.00 21.39 144 PHE B O 1
ATOM 4354 N N . LEU B 2 145 ? 169.216 151.432 215.085 1.00 13.18 145 LEU B N 1
ATOM 4355 C CA . LEU B 2 145 ? 168.599 152.635 214.550 1.00 13.18 145 LEU B CA 1
ATOM 4356 C C . LEU B 2 145 ? 167.239 152.866 215.198 1.00 13.18 145 LEU B C 1
ATOM 4357 O O . LEU B 2 145 ? 166.529 151.917 215.533 1.00 13.18 145 LEU B O 1
ATOM 4362 N N . LEU B 2 146 ? 166.890 154.137 215.384 1.00 21.39 146 LEU B N 1
ATOM 4363 C CA . LEU B 2 146 ? 165.602 154.582 215.916 1.00 21.39 146 LEU B CA 1
ATOM 4364 C C . LEU B 2 146 ? 164.894 155.459 214.891 1.00 21.39 146 LEU B C 1
ATOM 4365 O O . LEU B 2 146 ? 165.394 155.694 213.791 1.00 21.39 146 LEU B O 1
ATOM 4370 N N . ARG B 2 147 ? 163.721 155.954 215.272 1.00 14.08 147 ARG B N 1
ATOM 4371 C CA . ARG B 2 147 ? 162.825 156.656 214.366 1.00 14.08 147 ARG B CA 1
ATOM 4372 C C . ARG B 2 147 ? 162.577 158.075 214.850 1.00 14.08 147 ARG B C 1
ATOM 4373 O O . ARG B 2 147 ? 162.359 158.302 216.042 1.00 14.08 147 ARG B O 1
ATOM 4381 N N . GLY B 2 148 ? 162.590 159.028 213.913 1.00 14.52 148 GLY B N 1
ATOM 4382 C CA . GLY B 2 148 ? 162.372 160.422 214.223 1.00 14.52 148 GLY B CA 1
ATOM 4383 C C . GLY B 2 148 ? 161.148 160.976 213.510 1.00 14.52 148 GLY B C 1
ATOM 4384 O O . GLY B 2 148 ? 160.502 160.297 212.710 1.00 14.52 148 GLY B O 1
ATOM 4385 N N . ASN B 2 149 ? 160.843 162.239 213.810 1.00 11.23 149 ASN B N 1
ATOM 4386 C CA . ASN B 2 149 ? 159.644 162.860 213.265 1.00 11.23 149 ASN B CA 1
ATOM 4387 C C . ASN B 2 149 ? 159.743 163.137 211.773 1.00 11.23 149 ASN B C 1
ATOM 4388 O O . ASN B 2 149 ? 158.708 163.199 211.105 1.00 11.23 149 ASN B O 1
ATOM 4393 N N . HIS B 2 150 ? 160.947 163.286 211.228 1.00 11.49 150 HIS B N 1
ATOM 4394 C CA . HIS B 2 150 ? 161.121 163.610 209.816 1.00 11.49 150 HIS B CA 1
ATOM 4395 C C . HIS B 2 150 ? 161.075 162.400 208.910 1.00 11.49 150 HIS B C 1
ATOM 4396 O O . HIS B 2 150 ? 161.614 162.455 207.804 1.00 11.49 150 HIS B O 1
ATOM 4403 N N . GLU B 2 151 ? 160.446 161.316 209.333 1.00 18.43 151 GLU B N 1
ATOM 4404 C CA . GLU B 2 151 ? 160.427 160.072 208.580 1.00 18.43 151 GLU B CA 1
ATOM 4405 C C . GLU B 2 151 ? 158.998 159.655 208.256 1.00 18.43 151 GLU B C 1
ATOM 4406 O O . GLU B 2 151 ? 158.617 158.493 208.403 1.00 18.43 151 GLU B O 1
ATOM 4412 N N . CYS B 2 152 ? 158.194 160.615 207.812 1.00 15.27 152 CYS B N 1
ATOM 4413 C CA . CYS B 2 152 ? 156.788 160.431 207.501 1.00 15.27 152 CYS B CA 1
ATOM 4414 C C . CYS B 2 152 ? 156.540 160.746 206.028 1.00 15.27 152 CYS B C 1
ATOM 4415 O O . CYS B 2 152 ? 157.474 160.955 205.247 1.00 15.27 152 CYS B O 1
ATOM 4418 N N . ARG B 2 153 ? 155.265 160.774 205.645 1.00 25.75 153 ARG B N 1
ATOM 4419 C CA . ARG B 2 153 ? 154.887 161.192 204.303 1.00 25.75 153 ARG B CA 1
ATOM 4420 C C . ARG B 2 153 ? 154.584 162.680 204.210 1.00 25.75 153 ARG B C 1
ATOM 4421 O O . ARG B 2 153 ? 154.611 163.235 203.106 1.00 25.75 153 ARG B O 1
ATOM 4429 N N . HIS B 2 154 ? 154.292 163.337 205.334 1.00 25.49 154 HIS B N 1
ATOM 4430 C CA . HIS B 2 154 ? 153.999 164.767 205.318 1.00 25.49 154 HIS B CA 1
ATOM 4431 C C . HIS B 2 154 ? 155.283 165.587 205.307 1.00 25.49 154 HIS B C 1
ATOM 4432 O O . HIS B 2 154 ? 155.490 166.422 204.421 1.00 25.49 154 HIS B O 1
ATOM 4439 N N . LEU B 2 155 ? 156.155 165.358 206.292 1.00 15.25 155 LEU B N 1
ATOM 4440 C CA . LEU B 2 155 ? 157.350 166.182 206.447 1.00 15.25 155 LEU B CA 1
ATOM 4441 C C . LEU B 2 155 ? 158.275 166.053 205.245 1.00 15.25 155 LEU B C 1
ATOM 4442 O O . LEU B 2 155 ? 158.792 167.053 204.737 1.00 15.25 155 LEU B O 1
ATOM 4447 N N . THR B 2 156 ? 158.504 164.825 204.780 1.00 17.71 156 THR B N 1
ATOM 4448 C CA . THR B 2 156 ? 159.460 164.613 203.698 1.00 17.71 156 THR B CA 1
ATOM 4449 C C . THR B 2 156 ? 158.969 165.213 202.387 1.00 17.71 156 THR B C 1
ATOM 4450 O O . THR B 2 156 ? 159.749 165.825 201.651 1.00 17.71 156 THR B O 1
ATOM 4454 N N . GLU B 2 157 ? 157.686 165.039 202.067 1.00 17.29 157 GLU B N 1
ATOM 4455 C CA . GLU B 2 157 ? 157.141 165.695 200.884 1.00 17.29 157 GLU B CA 1
ATOM 4456 C C . GLU B 2 157 ? 157.192 167.208 201.035 1.00 17.29 157 GLU B C 1
ATOM 4457 O O . GLU B 2 157 ? 157.491 167.928 200.076 1.00 17.29 157 GLU B O 1
ATOM 4459 N N . TYR B 2 158 ? 156.904 167.705 202.237 1.00 17.72 158 TYR B N 1
ATOM 4460 C CA . TYR B 2 158 ? 156.976 169.137 202.495 1.00 17.72 158 TYR B CA 1
ATOM 4461 C C . TYR B 2 158 ? 158.395 169.657 202.311 1.00 17.72 158 TYR B C 1
ATOM 4462 O O . TYR B 2 158 ? 158.603 170.707 201.695 1.00 17.72 158 TYR B O 1
ATOM 4471 N N . PHE B 2 159 ? 159.383 168.930 202.817 1.00 14.54 159 PHE B N 1
ATOM 4472 C CA . PHE B 2 159 ? 160.773 169.357 202.756 1.00 14.54 159 PHE B CA 1
ATOM 4473 C C . PHE B 2 159 ? 161.425 168.801 201.489 1.00 14.54 159 PHE B C 1
ATOM 4474 O O . PHE B 2 159 ? 160.740 168.346 200.570 1.00 14.54 159 PHE B O 1
ATOM 4482 N N . THR B 2 160 ? 162.753 168.840 201.423 1.00 20.59 160 THR B N 1
ATOM 4483 C CA . THR B 2 160 ? 163.500 168.594 200.192 1.00 20.59 160 THR B CA 1
ATOM 4484 C C . THR B 2 160 ? 163.995 167.158 200.072 1.00 20.59 160 THR B C 1
ATOM 4485 O O . THR B 2 160 ? 165.103 166.922 199.586 1.00 20.59 160 THR B O 1
ATOM 4489 N N . PHE B 2 161 ? 163.212 166.171 200.502 1.00 15.77 161 PHE B N 1
ATOM 4490 C CA . PHE B 2 161 ? 163.586 164.784 200.256 1.00 15.77 161 PHE B CA 1
ATOM 4491 C C . PHE B 2 161 ? 162.895 164.182 199.043 1.00 15.77 161 PHE B C 1
ATOM 4492 O O . PHE B 2 161 ? 163.542 163.482 198.263 1.00 15.77 161 PHE B O 1
ATOM 4500 N N . LYS B 2 162 ? 161.596 164.426 198.861 1.00 23.84 162 LYS B N 1
ATOM 4501 C CA . LYS B 2 162 ? 160.905 163.854 197.711 1.00 23.84 162 LYS B CA 1
ATOM 4502 C C . LYS B 2 162 ? 161.508 164.354 196.406 1.00 23.84 162 LYS B C 1
ATOM 4503 O O . LYS B 2 162 ? 161.728 163.572 195.474 1.00 23.84 162 LYS B O 1
ATOM 4509 N N . GLN B 2 163 ? 161.798 165.654 196.328 1.00 21.82 163 GLN B N 1
ATOM 4510 C CA . GLN B 2 163 ? 162.485 166.193 195.160 1.00 21.82 163 GLN B CA 1
ATOM 4511 C C . GLN B 2 163 ? 163.873 165.591 195.005 1.00 21.82 163 GLN B C 1
ATOM 4512 O O . GLN B 2 163 ? 164.332 165.367 193.880 1.00 21.82 163 GLN B O 1
ATOM 4518 N N . GLU B 2 164 ? 164.551 165.317 196.120 1.00 18.94 164 GLU B N 1
ATOM 4519 C CA . GLU B 2 164 ? 165.881 164.722 196.063 1.00 18.94 164 GLU B CA 1
ATOM 4520 C C . GLU B 2 164 ? 165.842 163.355 195.393 1.00 18.94 164 GLU B C 1
ATOM 4521 O O . GLU B 2 164 ? 166.626 163.074 194.477 1.00 18.94 164 GLU B O 1
ATOM 4527 N N . CYS B 2 165 ? 164.929 162.489 195.835 1.00 24.42 165 CYS B N 1
ATOM 4528 C CA . CYS B 2 165 ? 164.795 161.178 195.212 1.00 24.42 165 CYS B CA 1
ATOM 4529 C C . CYS B 2 165 ? 164.324 161.301 193.772 1.00 24.42 165 CYS B C 1
ATOM 4530 O O . CYS B 2 165 ? 164.761 160.539 192.906 1.00 24.42 165 CYS B O 1
ATOM 4533 N N . LYS B 2 166 ? 163.427 162.252 193.496 1.00 25.66 166 LYS B N 1
ATOM 4534 C CA . LYS B 2 166 ? 162.918 162.412 192.137 1.00 25.66 166 LYS B CA 1
ATOM 4535 C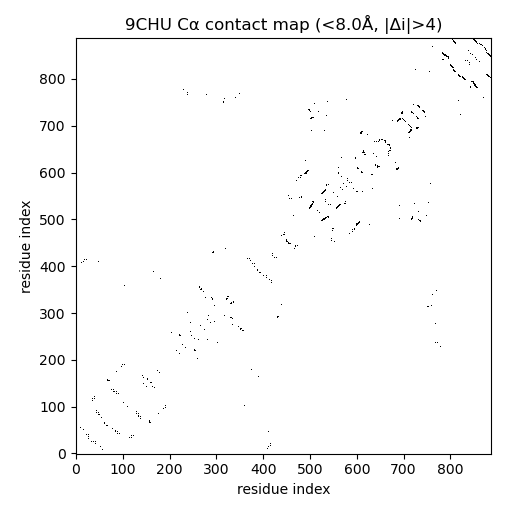 C . LYS B 2 166 ? 164.028 162.805 191.172 1.00 25.66 166 LYS B C 1
ATOM 4536 O O . LYS B 2 166 ? 164.057 162.340 190.027 1.00 25.66 166 LYS B O 1
ATOM 4542 N N . ILE B 2 167 ? 164.947 163.663 191.609 1.00 23.18 167 ILE B N 1
ATOM 4543 C CA . ILE B 2 167 ? 166.036 164.096 190.739 1.00 23.18 167 ILE B CA 1
ATOM 4544 C C . ILE B 2 167 ? 167.103 163.015 190.628 1.00 23.18 167 ILE B C 1
ATOM 4545 O O . ILE B 2 167 ? 167.419 162.545 189.530 1.00 23.18 167 ILE B O 1
ATOM 4550 N N . LYS B 2 168 ? 167.680 162.612 191.763 1.00 23.47 168 LYS B N 1
ATOM 4551 C CA . LYS B 2 168 ? 168.801 161.676 191.723 1.00 23.47 168 LYS B CA 1
ATOM 4552 C C . LYS B 2 168 ? 168.377 160.322 191.167 1.00 23.47 168 LYS B C 1
ATOM 4553 O O . LYS B 2 168 ? 168.999 159.799 190.236 1.00 23.47 168 LYS B O 1
ATOM 4559 N N . TYR B 2 169 ? 167.321 159.740 191.724 1.00 28.93 169 TYR B N 1
ATOM 4560 C CA . TYR B 2 169 ? 166.847 158.408 191.365 1.00 28.93 169 TYR B CA 1
ATOM 4561 C C . TYR B 2 169 ? 165.426 158.513 190.811 1.00 28.93 169 TYR B C 1
ATOM 4562 O O . TYR B 2 169 ? 164.946 159.596 190.469 1.00 28.93 169 TYR B O 1
ATOM 4571 N N . SER B 2 170 ? 164.770 157.368 190.676 1.00 37.44 170 SER B N 1
ATOM 4572 C CA . SER B 2 170 ? 163.360 157.337 190.329 1.00 37.44 170 SER B CA 1
ATOM 4573 C C . SER B 2 170 ? 162.502 157.380 191.590 1.00 37.44 170 SER B C 1
ATOM 4574 O O . SER B 2 170 ? 162.930 156.985 192.676 1.00 37.44 170 SER B O 1
ATOM 4577 N N . GLU B 2 171 ? 161.266 157.860 191.428 1.00 38.48 171 GLU B N 1
ATOM 4578 C CA . GLU B 2 171 ? 160.357 158.012 192.560 1.00 38.48 171 GLU B CA 1
ATOM 4579 C C . GLU B 2 171 ? 160.019 156.680 193.220 1.00 38.48 171 GLU B C 1
ATOM 4580 O O . GLU B 2 171 ? 159.624 156.659 194.395 1.00 38.48 171 GLU B O 1
ATOM 4586 N N . ARG B 2 172 ? 160.164 155.568 192.497 1.00 39.13 172 ARG B N 1
ATOM 4587 C CA . ARG B 2 172 ? 159.950 154.263 193.108 1.00 39.13 172 ARG B CA 1
ATOM 4588 C C . ARG B 2 172 ? 160.933 154.023 194.247 1.00 39.13 172 ARG B C 1
ATOM 4589 O O . ARG B 2 172 ? 160.586 153.377 195.245 1.00 39.13 172 ARG B O 1
ATOM 4597 N N . VAL B 2 173 ? 162.153 154.555 194.127 1.00 35.62 173 VAL B N 1
ATOM 4598 C CA . VAL B 2 173 ? 163.104 154.499 195.234 1.00 35.62 173 VAL B CA 1
ATOM 4599 C C . VAL B 2 173 ? 162.552 155.239 196.442 1.00 35.62 173 VAL B C 1
ATOM 4600 O O . VAL B 2 173 ? 162.674 154.776 197.580 1.00 35.62 173 VAL B O 1
ATOM 4604 N N . TYR B 2 174 ? 161.943 156.404 196.214 1.00 29.18 174 TYR B N 1
ATOM 4605 C CA . TYR B 2 174 ? 161.343 157.164 197.305 1.00 29.18 174 TYR B CA 1
ATOM 4606 C C . TYR B 2 174 ? 160.241 156.365 197.988 1.00 29.18 174 TYR B C 1
ATOM 4607 O O . TYR B 2 174 ? 160.163 156.324 199.224 1.00 29.18 174 TYR B O 1
ATOM 4616 N N . ASP B 2 175 ? 159.377 155.726 197.200 1.00 33.53 175 ASP B N 1
ATOM 4617 C CA . ASP B 2 175 ? 158.284 154.967 197.800 1.00 33.53 175 ASP B CA 1
ATOM 4618 C C . ASP B 2 175 ? 158.807 153.782 198.602 1.00 33.53 175 ASP B C 1
ATOM 4619 O O . ASP B 2 175 ? 158.307 153.499 199.699 1.00 33.53 175 ASP B O 1
ATOM 4624 N N . ALA B 2 176 ? 159.810 153.077 198.076 1.00 31.33 176 ALA B N 1
ATOM 4625 C CA . ALA B 2 176 ? 160.416 151.994 198.843 1.00 31.33 176 ALA B CA 1
ATOM 4626 C C . ALA B 2 176 ? 161.044 152.518 200.126 1.00 31.33 176 ALA B C 1
ATOM 4627 O O . ALA B 2 176 ? 160.936 151.888 201.186 1.00 31.33 176 ALA B O 1
ATOM 4629 N N . CYS B 2 177 ? 161.699 153.679 200.049 1.00 28.75 177 CYS B N 1
ATOM 4630 C CA . CYS B 2 177 ? 162.355 154.244 201.220 1.00 28.75 177 CYS B CA 1
ATOM 4631 C C . CYS B 2 177 ? 161.343 154.571 202.305 1.00 28.75 177 CYS B C 1
ATOM 4632 O O . CYS B 2 177 ? 161.615 154.375 203.491 1.00 28.75 177 CYS B O 1
ATOM 4635 N N . MET B 2 178 ? 160.167 155.069 201.921 1.00 24.21 178 MET B N 1
ATOM 4636 C CA . MET B 2 178 ? 159.140 155.333 202.928 1.00 24.21 178 MET B CA 1
ATOM 4637 C C . MET B 2 178 ? 158.561 154.041 203.491 1.00 24.21 178 MET B C 1
ATOM 4638 O O . MET B 2 178 ? 158.374 153.913 204.712 1.00 24.21 178 MET B O 1
ATOM 4643 N N . ASP B 2 179 ? 158.274 153.069 202.622 1.00 28.52 179 ASP B N 1
ATOM 4644 C CA . ASP B 2 179 ? 157.761 151.792 203.099 1.00 28.52 179 ASP B CA 1
ATOM 4645 C C . ASP B 2 179 ? 158.749 151.094 204.017 1.00 28.52 179 ASP B C 1
ATOM 4646 O O . ASP B 2 179 ? 158.350 150.218 204.789 1.00 28.52 179 ASP B O 1
ATOM 4651 N N . ALA B 2 180 ? 160.028 151.456 203.942 1.00 17.31 180 ALA B N 1
ATOM 4652 C CA . ALA B 2 180 ? 161.028 150.868 204.823 1.00 17.31 180 ALA B CA 1
ATOM 4653 C C . ALA B 2 180 ? 161.319 151.711 206.062 1.00 17.31 180 ALA B C 1
ATOM 4654 O O . ALA B 2 180 ? 161.687 151.152 207.099 1.00 17.31 180 ALA B O 1
ATOM 4656 N N . PHE B 2 181 ? 161.179 153.040 205.985 1.00 16.12 181 PHE B N 1
ATOM 4657 C CA . PHE B 2 181 ? 161.164 153.852 207.201 1.00 16.12 181 PHE B CA 1
ATOM 4658 C C . PHE B 2 181 ? 159.991 153.589 208.126 1.00 16.12 181 PHE B C 1
ATOM 4659 O O . PHE B 2 181 ? 160.026 153.961 209.303 1.00 16.12 181 PHE B O 1
ATOM 4667 N N . ASP B 2 182 ? 158.942 152.948 207.615 1.00 19.27 182 ASP B N 1
ATOM 4668 C CA . ASP B 2 182 ? 157.702 152.857 208.380 1.00 19.27 182 ASP B CA 1
ATOM 4669 C C . ASP B 2 182 ? 157.811 151.671 209.336 1.00 19.27 182 ASP B C 1
ATOM 4670 O O . ASP B 2 182 ? 156.810 151.318 209.966 1.00 19.27 182 ASP B O 1
ATOM 4675 N N . CYS B 2 183 ? 158.980 151.039 209.463 1.00 15.88 183 CYS B N 1
ATOM 4676 C CA . CYS B 2 183 ? 159.105 149.838 210.280 1.00 15.88 183 CYS B CA 1
ATOM 4677 C C . CYS B 2 183 ? 160.195 149.932 211.347 1.00 15.88 183 CYS B C 1
ATOM 4678 O O . CYS B 2 183 ? 160.514 148.924 211.983 1.00 15.88 183 CYS B O 1
ATOM 4681 N N . LEU B 2 184 ? 160.761 151.110 211.573 1.00 11.69 184 LEU B N 1
ATOM 4682 C CA . LEU B 2 184 ? 161.828 151.258 212.552 1.00 11.69 184 LEU B CA 1
ATOM 4683 C C . LEU B 2 184 ? 161.288 151.107 213.971 1.00 11.69 184 LEU B C 1
ATOM 4684 O O . LEU B 2 184 ? 160.097 151.302 214.213 1.00 11.69 184 LEU B O 1
ATOM 4689 N N . PRO B 2 185 ? 162.135 150.733 214.925 1.00 10.78 185 PRO B N 1
ATOM 4690 C CA . PRO B 2 185 ? 161.720 150.732 216.330 1.00 10.78 185 PRO B CA 1
ATOM 4691 C C . PRO B 2 185 ? 161.704 152.150 216.875 1.00 10.78 185 PRO B C 1
ATOM 4692 O O . PRO B 2 185 ? 162.137 153.095 216.220 1.00 10.78 185 PRO B O 1
ATOM 4696 N N . LEU B 2 186 ? 161.176 152.297 218.091 1.00 11.78 186 LEU B N 1
ATOM 4697 C CA . LEU B 2 186 ? 160.967 153.638 218.615 1.00 11.78 186 LEU B CA 1
ATOM 4698 C C . LEU B 2 186 ? 161.273 153.845 220.092 1.00 11.78 186 LEU B C 1
ATOM 4699 O O . LEU B 2 186 ? 161.082 154.964 220.574 1.00 11.78 186 LEU B O 1
ATOM 4704 N N . ALA B 2 187 ? 161.736 152.839 220.831 1.00 10.47 187 ALA B N 1
ATOM 4705 C CA . ALA B 2 187 ? 161.973 153.032 222.259 1.00 10.47 187 ALA B CA 1
ATOM 4706 C C . ALA B 2 187 ? 163.430 152.848 222.659 1.00 10.47 187 ALA B C 1
ATOM 4707 O O . ALA B 2 187 ? 164.028 153.774 223.209 1.00 10.47 187 ALA B O 1
ATOM 4709 N N . ALA B 2 188 ? 164.015 151.676 222.418 1.00 12.16 188 ALA B N 1
ATOM 4710 C CA . ALA B 2 188 ? 165.440 151.425 222.630 1.00 12.16 188 ALA B CA 1
ATOM 4711 C C . ALA B 2 188 ? 165.864 151.690 224.080 1.00 12.16 188 ALA B C 1
ATOM 4712 O O . ALA B 2 188 ? 166.598 152.628 224.386 1.00 12.16 188 ALA B O 1
ATOM 4714 N N . LEU B 2 189 ? 165.369 150.838 224.971 1.00 11.40 189 LEU B N 1
ATOM 4715 C CA . LEU B 2 189 ? 165.908 150.796 226.323 1.00 11.40 189 LEU B CA 1
ATOM 4716 C C . LEU B 2 189 ? 167.397 150.481 226.270 1.00 11.40 189 LEU B C 1
ATOM 4717 O O . LEU B 2 189 ? 167.864 149.758 225.390 1.00 11.40 189 LEU B O 1
ATOM 4722 N N . MET B 2 190 ? 168.154 151.035 227.216 1.00 19.37 190 MET B N 1
ATOM 4723 C CA . MET B 2 190 ? 169.612 150.935 227.197 1.00 19.37 190 MET B CA 1
ATOM 4724 C C . MET B 2 190 ? 170.138 150.543 228.571 1.00 19.37 190 MET B C 1
ATOM 4725 O O . MET B 2 190 ? 170.046 151.328 229.519 1.00 19.37 190 MET B O 1
ATOM 4730 N N . ASN B 2 191 ? 170.701 149.338 228.670 1.00 24.50 191 ASN B N 1
ATOM 4731 C CA . ASN B 2 191 ? 171.424 148.879 229.859 1.00 24.50 191 ASN B CA 1
ATOM 4732 C C . ASN B 2 191 ? 170.529 148.795 231.092 1.00 24.50 191 ASN B C 1
ATOM 4733 O O . ASN B 2 191 ? 171.012 148.872 232.224 1.00 24.50 191 ASN B O 1
ATOM 4738 N N . GLN B 2 192 ? 169.222 148.637 230.889 1.00 27.06 192 GLN B N 1
ATOM 4739 C CA . GLN B 2 192 ? 168.245 148.520 231.972 1.00 27.06 192 GLN B CA 1
ATOM 4740 C C . GLN B 2 192 ? 168.298 149.699 232.938 1.00 27.06 192 GLN B C 1
ATOM 4741 O O . GLN B 2 192 ? 167.810 149.601 234.066 1.00 27.06 192 GLN B O 1
ATOM 4743 N N . GLN B 2 193 ? 168.884 150.817 232.518 1.00 25.83 193 GLN B N 1
ATOM 4744 C CA . GLN B 2 193 ? 168.986 151.987 233.376 1.00 25.83 193 GLN B CA 1
ATOM 4745 C C . GLN B 2 193 ? 168.465 153.231 232.675 1.00 25.83 193 GLN B C 1
ATOM 4746 O O . GLN B 2 193 ? 167.946 154.140 233.327 1.00 25.83 193 GLN B O 1
ATOM 4752 N N . PHE B 2 194 ? 168.610 153.294 231.357 1.00 18.85 194 PHE B N 1
ATOM 4753 C CA . PHE B 2 194 ? 168.263 154.481 230.593 1.00 18.85 194 PHE B CA 1
ATOM 4754 C C . PHE B 2 194 ? 167.060 154.202 229.704 1.00 18.85 194 PHE B C 1
ATOM 4755 O O . PHE B 2 194 ? 166.617 153.064 229.549 1.00 18.85 194 PHE B O 1
ATOM 4763 N N . LEU B 2 195 ? 166.532 155.271 229.120 1.00 12.04 195 LEU B N 1
ATOM 4764 C CA . LEU B 2 195 ? 165.560 155.189 228.041 1.00 12.04 195 LEU B CA 1
ATOM 4765 C C . LEU B 2 195 ? 165.995 156.161 226.957 1.00 12.04 195 LEU B C 1
ATOM 4766 O O . LEU B 2 195 ? 166.413 157.281 227.256 1.00 12.04 195 LEU B O 1
ATOM 4771 N N . CYS B 2 196 ? 165.910 155.734 225.698 1.00 13.08 196 CYS B N 1
ATOM 4772 C CA . CYS B 2 196 ? 166.482 156.491 224.585 1.00 13.08 196 CYS B CA 1
ATOM 4773 C C . CYS B 2 196 ? 165.422 156.717 223.511 1.00 13.08 196 CYS B C 1
ATOM 4774 O O . CYS B 2 196 ? 165.359 155.966 222.538 1.00 13.08 196 CYS B O 1
ATOM 4777 N N . VAL B 2 197 ? 164.624 157.770 223.663 1.00 10.34 197 VAL B N 1
ATOM 4778 C CA . VAL B 2 197 ? 163.581 158.102 222.703 1.00 10.34 197 VAL B CA 1
ATOM 4779 C C . VAL B 2 197 ? 163.993 159.350 221.938 1.00 10.34 197 VAL B C 1
ATOM 4780 O O . VAL B 2 197 ? 164.832 160.134 222.381 1.00 10.34 197 VAL B O 1
ATOM 4784 N N . HIS B 2 198 ? 163.392 159.531 220.762 1.00 6.80 198 HIS B N 1
ATOM 4785 C CA . HIS B 2 198 ? 163.756 160.674 219.931 1.00 6.80 198 HIS B CA 1
ATOM 4786 C C . HIS B 2 198 ? 163.152 161.973 220.445 1.00 6.80 198 HIS B C 1
ATOM 4787 O O . HIS B 2 198 ? 163.792 163.024 220.376 1.00 6.80 198 HIS B O 1
ATOM 4794 N N . GLY B 2 199 ? 161.921 161.928 220.932 1.00 11.32 199 GLY B N 1
ATOM 4795 C CA . GLY B 2 199 ? 161.262 163.095 221.479 1.00 11.32 199 GLY B CA 1
ATOM 4796 C C . GLY B 2 199 ? 161.236 163.070 222.989 1.00 11.32 199 GLY B C 1
ATOM 4797 O O . GLY B 2 199 ? 162.198 163.478 223.640 1.00 11.32 199 GLY B O 1
ATOM 4798 N N . GLY B 2 200 ? 160.130 162.616 223.554 1.00 14.52 200 GLY B N 1
ATOM 4799 C CA . GLY B 2 200 ? 160.027 162.519 224.991 1.00 14.52 200 GLY B CA 1
ATOM 4800 C C . GLY B 2 200 ? 158.809 161.726 225.401 1.00 14.52 200 GLY B C 1
ATOM 4801 O O . GLY B 2 200 ? 158.211 161.016 224.593 1.00 14.52 200 GLY B O 1
ATOM 4802 N N . LEU B 2 201 ? 158.437 161.872 226.670 1.00 19.38 201 LEU B N 1
ATOM 4803 C CA . LEU B 2 201 ? 157.339 161.107 227.240 1.00 19.38 201 LEU B CA 1
ATOM 4804 C C . LEU B 2 201 ? 156.011 161.542 226.629 1.00 19.38 201 LEU B C 1
ATOM 4805 O O . LEU B 2 201 ? 155.945 162.402 225.747 1.00 19.38 201 LEU B O 1
ATOM 4810 N N . SER B 2 202 ? 154.930 160.926 227.109 1.00 28.41 202 SER B N 1
ATOM 4811 C CA . SER B 2 202 ? 153.586 161.299 226.712 1.00 28.41 202 SER B CA 1
ATOM 4812 C C . SER B 2 202 ? 152.633 160.973 227.851 1.00 28.41 202 SER B C 1
ATOM 4813 O O . SER B 2 202 ? 152.838 159.969 228.547 1.00 28.41 202 SER B O 1
ATOM 4816 N N . PRO B 2 203 ? 151.604 161.793 228.073 1.00 33.83 203 PRO B N 1
ATOM 4817 C CA . PRO B 2 203 ? 150.654 161.497 229.158 1.00 33.83 203 PRO B CA 1
ATOM 4818 C C . PRO B 2 203 ? 149.955 160.160 229.008 1.00 33.83 203 PRO B C 1
ATOM 4819 O O . PRO B 2 203 ? 149.598 159.545 230.020 1.00 33.83 203 PRO B O 1
ATOM 4823 N N . GLU B 2 204 ? 149.738 159.692 227.780 1.00 35.74 204 GLU B N 1
ATOM 4824 C CA . GLU B 2 204 ? 149.101 158.398 227.574 1.00 35.74 204 GLU B CA 1
ATOM 4825 C C . GLU B 2 204 ? 150.052 157.230 227.801 1.00 35.74 204 GLU B C 1
ATOM 4826 O O . GLU B 2 204 ? 149.600 156.080 227.806 1.00 35.74 204 GLU B O 1
ATOM 4832 N N . ILE B 2 205 ? 151.345 157.493 227.982 1.00 38.74 205 ILE B N 1
ATOM 4833 C CA . ILE B 2 205 ? 152.354 156.465 228.219 1.00 38.74 205 ILE B CA 1
ATOM 4834 C C . ILE B 2 205 ? 152.909 156.671 229.621 1.00 38.74 205 ILE B C 1
ATOM 4835 O O . ILE B 2 205 ? 153.534 157.700 229.904 1.00 38.74 205 ILE B O 1
ATOM 4840 N N . ASN B 2 206 ? 152.694 155.697 230.495 1.00 43.46 206 ASN B N 1
ATOM 4841 C CA . ASN B 2 206 ? 153.106 155.835 231.886 1.00 43.46 206 ASN B CA 1
ATOM 4842 C C . ASN B 2 206 ? 154.097 154.774 232.327 1.00 43.46 206 ASN B C 1
ATOM 4843 O O . ASN B 2 206 ? 155.007 155.074 233.102 1.00 43.46 206 ASN B O 1
ATOM 4848 N N . THR B 2 207 ? 153.946 153.543 231.856 1.00 44.94 207 THR B N 1
ATOM 4849 C CA . THR B 2 207 ? 154.862 152.459 232.164 1.00 44.94 207 THR B CA 1
ATOM 4850 C C . THR B 2 207 ? 155.495 151.985 230.863 1.00 44.94 207 THR B C 1
ATOM 4851 O O . THR B 2 207 ? 154.905 152.122 229.789 1.00 44.94 207 THR B O 1
ATOM 4855 N N . LEU B 2 208 ? 156.713 151.449 230.962 1.00 34.48 208 LEU B N 1
ATOM 4856 C CA . LEU B 2 208 ? 157.439 151.033 229.767 1.00 34.48 208 LEU B CA 1
ATOM 4857 C C . LEU B 2 208 ? 156.628 150.045 228.940 1.00 34.48 208 LEU B C 1
ATOM 4858 O O . LEU B 2 208 ? 156.626 150.113 227.706 1.00 34.48 208 LEU B O 1
ATOM 4863 N N . ASP B 2 209 ? 155.901 149.142 229.600 1.00 38.82 209 ASP B N 1
ATOM 4864 C CA . ASP B 2 209 ? 155.087 148.178 228.870 1.00 38.82 209 ASP B CA 1
ATOM 4865 C C . ASP B 2 209 ? 154.081 148.856 227.950 1.00 38.82 209 ASP B C 1
ATOM 4866 O O . ASP B 2 209 ? 153.669 148.255 226.952 1.00 38.82 209 ASP B O 1
ATOM 4868 N N . ASP B 2 210 ? 153.689 150.096 228.252 1.00 34.44 210 ASP B N 1
ATOM 4869 C CA . ASP B 2 210 ? 152.730 150.802 227.412 1.00 34.44 210 ASP B CA 1
ATOM 4870 C C . ASP B 2 210 ? 153.273 151.107 226.022 1.00 34.44 210 ASP B C 1
ATOM 4871 O O . ASP B 2 210 ? 152.476 151.350 225.111 1.00 34.44 210 ASP B O 1
ATOM 4873 N N . ILE B 2 211 ? 154.594 151.110 225.827 1.00 28.98 211 ILE B N 1
ATOM 4874 C CA . ILE B 2 211 ? 155.148 151.251 224.482 1.00 28.98 211 ILE B CA 1
ATOM 4875 C C . ILE B 2 211 ? 155.576 149.911 223.902 1.00 28.98 211 ILE B C 1
ATOM 4876 O O . ILE B 2 211 ? 156.191 149.873 222.835 1.00 28.98 211 ILE B O 1
ATOM 4881 N N . ARG B 2 212 ? 155.256 148.810 224.573 1.00 33.37 212 ARG B N 1
ATOM 4882 C CA . ARG B 2 212 ? 155.477 147.481 224.025 1.00 33.37 212 ARG B CA 1
ATOM 4883 C C . ARG B 2 212 ? 154.262 146.946 223.279 1.00 33.37 212 ARG B C 1
ATOM 4884 O O . ARG B 2 212 ? 154.309 145.818 222.778 1.00 33.37 212 ARG B O 1
ATOM 4892 N N . LYS B 2 213 ? 153.182 147.721 223.188 1.00 37.12 213 LYS B N 1
ATOM 4893 C CA . LYS B 2 213 ? 151.918 147.246 222.640 1.00 37.12 213 LYS B CA 1
ATOM 4894 C C . LYS B 2 213 ? 151.575 147.853 221.289 1.00 37.12 213 LYS B C 1
ATOM 4895 O O . LYS B 2 213 ? 151.228 147.121 220.358 1.00 37.12 213 LYS B O 1
ATOM 4901 N N . LEU B 2 214 ? 151.647 149.174 221.157 1.00 37.43 214 LEU B N 1
ATOM 4902 C CA . LEU B 2 214 ? 151.191 149.823 219.936 1.00 37.43 214 LEU B CA 1
ATOM 4903 C C . LEU B 2 214 ? 152.075 149.438 218.757 1.00 37.43 214 LEU B C 1
ATOM 4904 O O . LEU B 2 214 ? 153.288 149.263 218.898 1.00 37.43 214 LEU B O 1
ATOM 4909 N N . ASP B 2 215 ? 151.453 149.286 217.592 1.00 38.71 215 ASP B N 1
ATOM 4910 C CA . ASP B 2 215 ? 152.185 148.942 216.383 1.00 38.71 215 ASP B CA 1
ATOM 4911 C C . ASP B 2 215 ? 152.802 150.178 215.741 1.00 38.71 215 ASP B C 1
ATOM 4912 O O . ASP B 2 215 ? 152.194 151.248 215.697 1.00 38.71 215 ASP B O 1
ATOM 4917 N N . ARG B 2 216 ? 154.037 150.030 215.272 1.00 26.17 216 ARG B N 1
ATOM 4918 C CA . ARG B 2 216 ? 154.784 151.127 214.675 1.00 26.17 216 ARG B CA 1
ATOM 4919 C C . ARG B 2 216 ? 154.764 151.091 213.156 1.00 26.17 216 ARG B C 1
ATOM 4920 O O . ARG B 2 216 ? 155.495 151.856 212.522 1.00 26.17 216 ARG B O 1
ATOM 4922 N N . PHE B 2 217 ? 153.947 150.225 212.556 1.00 22.83 217 PHE B N 1
ATOM 4923 C CA . PHE B 2 217 ? 153.948 150.033 211.111 1.00 22.83 217 PHE B CA 1
ATOM 4924 C C . PHE B 2 217 ? 152.995 150.973 210.387 1.00 22.83 217 PHE B C 1
ATOM 4925 O O . PHE B 2 217 ? 152.556 150.663 209.272 1.00 22.83 217 PHE B O 1
ATOM 4933 N N . LYS B 2 218 ? 152.662 152.112 210.982 1.00 25.71 218 LYS B N 1
ATOM 4934 C CA . LYS B 2 218 ? 151.788 153.082 210.344 1.00 25.71 218 LYS B CA 1
ATOM 4935 C C . LYS B 2 218 ? 152.382 154.470 210.506 1.00 25.71 218 LYS B C 1
ATOM 4936 O O . LYS B 2 218 ? 153.132 154.734 211.449 1.00 25.71 218 LYS B O 1
ATOM 4942 N N . GLU B 2 219 ? 152.049 155.350 209.571 1.00 26.51 219 GLU B N 1
ATOM 4943 C CA . GLU B 2 219 ? 152.562 156.708 209.622 1.00 26.51 219 GLU B CA 1
ATOM 4944 C C . GLU B 2 219 ? 152.055 157.401 210.884 1.00 26.51 219 GLU B C 1
ATOM 4945 O O . GLU B 2 219 ? 150.878 157.259 211.234 1.00 26.51 219 GLU B O 1
ATOM 4951 N N . PRO B 2 220 ? 152.910 158.131 211.598 1.00 27.91 220 PRO B N 1
ATOM 4952 C CA . PRO B 2 220 ? 152.496 158.734 212.867 1.00 27.91 220 PRO B CA 1
ATOM 4953 C C . PRO B 2 220 ? 151.286 159.630 212.683 1.00 27.91 220 PRO B C 1
ATOM 4954 O O . PRO B 2 220 ? 151.229 160.429 211.737 1.00 27.91 220 PRO B O 1
ATOM 4958 N N . PRO B 2 221 ? 150.303 159.530 213.566 1.00 26.58 221 PRO B N 1
ATOM 4959 C CA . PRO B 2 221 ? 149.144 160.426 213.485 1.00 26.58 221 PRO B CA 1
ATOM 4960 C C . PRO B 2 221 ? 149.500 161.833 213.928 1.00 26.58 221 PRO B C 1
ATOM 4961 O O . PRO B 2 221 ? 150.674 162.134 214.154 1.00 26.58 221 PRO B O 1
ATOM 4965 N N . ALA B 2 222 ? 148.508 162.713 214.035 1.00 26.38 222 ALA B N 1
ATOM 4966 C CA . ALA B 2 222 ? 148.743 164.043 214.575 1.00 26.38 222 ALA B CA 1
ATOM 4967 C C . ALA B 2 222 ? 148.587 164.102 216.087 1.00 26.38 222 ALA B C 1
ATOM 4968 O O . ALA B 2 222 ? 148.917 165.128 216.689 1.00 26.38 222 ALA B O 1
ATOM 4970 N N . TYR B 2 223 ? 148.104 163.028 216.708 1.00 28.84 223 TYR B N 1
ATOM 4971 C CA . TYR B 2 223 ? 147.845 163.003 218.139 1.00 28.84 223 TYR B CA 1
ATOM 4972 C C . TYR B 2 223 ? 147.943 161.570 218.633 1.00 28.84 223 TYR B C 1
ATOM 4973 O O . TYR B 2 223 ? 147.815 160.617 217.860 1.00 28.84 223 TYR B O 1
ATOM 4982 N N . GLY B 2 224 ? 148.161 161.424 219.935 1.00 28.07 224 GLY B N 1
ATOM 4983 C CA . GLY B 2 224 ? 148.155 160.119 220.550 1.00 28.07 224 GLY B CA 1
ATOM 4984 C C . GLY B 2 224 ? 149.459 159.774 221.234 1.00 28.07 224 GLY B C 1
ATOM 4985 O O . GLY B 2 224 ? 150.290 160.639 221.517 1.00 28.07 224 GLY B O 1
ATOM 4986 N N . PRO B 2 225 ? 149.654 158.488 221.530 1.00 23.03 225 PRO B N 1
ATOM 4987 C CA . PRO B 2 225 ? 150.891 158.088 222.214 1.00 23.03 225 PRO B CA 1
ATOM 4988 C C . PRO B 2 225 ? 152.109 158.100 221.311 1.00 23.03 225 PRO B C 1
ATOM 4989 O O . PRO B 2 225 ? 153.178 158.547 221.739 1.00 23.03 225 PRO B O 1
ATOM 4993 N N . MET B 2 226 ? 151.991 157.610 220.075 1.00 21.75 226 MET B N 1
ATOM 4994 C CA . MET B 2 226 ? 153.148 157.609 219.187 1.00 21.75 226 MET B CA 1
ATOM 4995 C C . MET B 2 226 ? 153.525 159.019 218.755 1.00 21.75 226 MET B C 1
ATOM 4996 O O . MET B 2 226 ? 154.698 159.395 218.819 1.00 21.75 226 MET B O 1
ATOM 5001 N N . CYS B 2 227 ? 152.553 159.816 218.316 1.00 17.78 227 CYS B N 1
ATOM 5002 C CA . CYS B 2 227 ? 152.866 161.165 217.865 1.00 17.78 227 CYS B CA 1
ATOM 5003 C C . CYS B 2 227 ? 153.443 162.026 218.972 1.00 17.78 227 CYS B C 1
ATOM 5004 O O . CYS B 2 227 ? 154.159 162.985 218.680 1.00 17.78 227 CYS B O 1
ATOM 5007 N N . ASP B 2 228 ? 153.153 161.716 220.228 1.00 15.44 228 ASP B N 1
ATOM 5008 C CA . ASP B 2 228 ? 153.691 162.486 221.340 1.00 15.44 228 ASP B CA 1
ATOM 5009 C C . ASP B 2 228 ? 155.037 161.967 221.823 1.00 15.44 228 ASP B C 1
ATOM 5010 O O . ASP B 2 228 ? 155.624 162.566 222.729 1.00 15.44 228 ASP B O 1
ATOM 5012 N N . ILE B 2 229 ? 155.537 160.873 221.249 1.00 14.32 229 ILE B N 1
ATOM 5013 C CA . ILE B 2 229 ? 156.873 160.386 221.574 1.00 14.32 229 ILE B CA 1
ATOM 5014 C C . ILE B 2 229 ? 157.906 160.862 220.561 1.00 14.32 229 ILE B C 1
ATOM 5015 O O . ILE B 2 229 ? 159.106 160.853 220.869 1.00 14.32 229 ILE B O 1
ATOM 5020 N N . LEU B 2 230 ? 157.482 161.292 219.378 1.00 12.30 230 LEU B N 1
ATOM 5021 C CA . LEU B 2 230 ? 158.380 161.767 218.340 1.00 12.30 230 LEU B CA 1
ATOM 5022 C C . LEU B 2 230 ? 158.279 163.268 218.123 1.00 12.30 230 LEU B C 1
ATOM 5023 O O . LEU B 2 230 ? 159.056 163.818 217.342 1.00 12.30 230 LEU B O 1
ATOM 5028 N N . TRP B 2 231 ? 157.335 163.941 218.777 1.00 15.37 231 TRP B N 1
ATOM 5029 C CA . TRP B 2 231 ? 157.131 165.367 218.584 1.00 15.37 231 TRP B CA 1
ATOM 5030 C C . TRP B 2 231 ? 157.277 166.188 219.853 1.00 15.37 231 TRP B C 1
ATOM 5031 O O . TRP B 2 231 ? 157.422 167.409 219.755 1.00 15.37 231 TRP B O 1
ATOM 5042 N N . SER B 2 232 ? 157.250 165.569 221.031 1.00 19.98 232 SER B N 1
ATOM 5043 C CA . SER B 2 232 ? 157.238 166.312 222.285 1.00 19.98 232 SER B CA 1
ATOM 5044 C C . SER B 2 232 ? 158.517 167.110 222.490 1.00 19.98 232 SER B C 1
ATOM 5045 O O . SER B 2 232 ? 159.462 166.992 221.707 1.00 19.98 232 SER B O 1
ATOM 5048 N N . ASP B 2 233 ? 158.558 167.921 223.540 1.00 29.28 233 ASP B N 1
ATOM 5049 C CA . ASP B 2 233 ? 159.626 168.896 223.701 1.00 29.28 233 ASP B CA 1
ATOM 5050 C C . ASP B 2 233 ? 159.570 169.395 225.143 1.00 29.28 233 ASP B C 1
ATOM 5051 O O . ASP B 2 233 ? 158.491 169.786 225.601 1.00 29.28 233 ASP B O 1
ATOM 5056 N N . PRO B 2 234 ? 160.668 169.393 225.897 1.00 36.42 234 PRO B N 1
ATOM 5057 C CA . PRO B 2 234 ? 160.602 169.789 227.306 1.00 36.42 234 PRO B CA 1
ATOM 5058 C C . PRO B 2 234 ? 160.678 171.295 227.519 1.00 36.42 234 PRO B C 1
ATOM 5059 O O . PRO B 2 234 ? 161.119 172.056 226.657 1.00 36.42 234 PRO B O 1
ATOM 5063 N N . LEU B 2 235 ? 160.245 171.707 228.710 1.00 51.69 235 LEU B N 1
ATOM 5064 C CA . LEU B 2 235 ? 160.229 173.118 229.072 1.00 51.69 235 LEU B CA 1
ATOM 5065 C C . LEU B 2 235 ? 161.639 173.686 229.141 1.00 51.69 235 LEU B C 1
ATOM 5066 O O . LEU B 2 235 ? 162.602 172.989 229.469 1.00 51.69 235 LEU B O 1
ATOM 5071 N N . GLU B 2 236 ? 161.747 174.975 228.844 1.00 70.22 236 GLU B N 1
ATOM 5072 C CA . GLU B 2 236 ? 162.999 175.704 228.960 1.00 70.22 236 GLU B CA 1
ATOM 5073 C C . GLU B 2 236 ? 163.221 176.261 230.359 1.00 70.22 236 GLU B C 1
ATOM 5074 O O . GLU B 2 236 ? 164.261 176.878 230.611 1.00 70.22 236 GLU B O 1
ATOM 5080 N N . ASP B 2 237 ? 162.270 176.059 231.268 1.00 70.16 237 ASP B N 1
ATOM 5081 C CA . ASP B 2 237 ? 162.307 176.608 232.620 1.00 70.16 237 ASP B CA 1
ATOM 5082 C C . ASP B 2 237 ? 161.927 175.543 233.642 1.00 70.16 237 ASP B C 1
ATOM 5083 O O . ASP B 2 237 ? 161.020 175.732 234.456 1.00 70.16 237 ASP B O 1
ATOM 5088 N N . PHE B 2 238 ? 162.589 174.383 233.570 1.00 65.70 238 PHE B N 1
ATOM 5089 C CA . PHE B 2 238 ? 162.433 173.335 234.578 1.00 65.70 238 PHE B CA 1
ATOM 5090 C C . PHE B 2 238 ? 162.416 173.916 235.986 1.00 65.70 238 PHE B C 1
ATOM 5091 O O . PHE B 2 238 ? 163.274 174.721 236.357 1.00 65.70 238 PHE B O 1
ATOM 5099 N N . GLY B 2 239 ? 161.426 173.496 236.768 1.00 70.75 239 GLY B N 1
ATOM 5100 C CA . GLY B 2 239 ? 161.136 174.132 238.035 1.00 70.75 239 GLY B CA 1
ATOM 5101 C C . GLY B 2 239 ? 160.048 175.177 237.973 1.00 70.75 239 GLY B C 1
ATOM 5102 O O . GLY B 2 239 ? 159.872 175.927 238.940 1.00 70.75 239 GLY B O 1
ATOM 5103 N N . ASN B 2 240 ? 159.313 175.250 236.866 1.00 68.57 240 ASN B N 1
ATOM 5104 C CA . ASN B 2 240 ? 158.268 176.252 236.710 1.00 68.57 240 ASN B CA 1
ATOM 5105 C C . ASN B 2 240 ? 157.120 175.986 237.676 1.00 68.57 240 ASN B C 1
ATOM 5106 O O . ASN B 2 240 ? 156.831 174.838 238.024 1.00 68.57 240 ASN B O 1
ATOM 5111 N N . GLU B 2 241 ? 156.471 177.062 238.117 1.00 65.33 241 GLU B N 1
ATOM 5112 C CA . GLU B 2 241 ? 155.375 176.982 239.074 1.00 65.33 241 GLU B CA 1
ATOM 5113 C C . GLU B 2 241 ? 154.229 176.136 238.537 1.00 65.33 241 GLU B C 1
ATOM 5114 O O . GLU B 2 241 ? 153.897 176.196 237.349 1.00 65.33 241 GLU B O 1
ATOM 5120 N N . LYS B 2 242 ? 153.631 175.335 239.412 1.00 60.51 242 LYS B N 1
ATOM 5121 C CA . LYS B 2 242 ? 152.523 174.473 239.023 1.00 60.51 242 LYS B CA 1
ATOM 5122 C C . LYS B 2 242 ? 151.195 175.215 239.109 1.00 60.51 242 LYS B C 1
ATOM 5123 O O . LYS B 2 242 ? 150.624 175.605 238.091 1.00 60.51 242 LYS B O 1
ATOM 5125 N N . HIS B 2 246 ? 154.118 169.257 232.797 1.00 47.26 246 HIS B N 1
ATOM 5126 C CA . HIS B 2 246 ? 153.233 168.102 232.856 1.00 47.26 246 HIS B CA 1
ATOM 5127 C C . HIS B 2 246 ? 152.541 167.834 231.525 1.00 47.26 246 HIS B C 1
ATOM 5128 O O . HIS B 2 246 ? 152.901 166.899 230.811 1.00 47.26 246 HIS B O 1
ATOM 5135 N N . PHE B 2 247 ? 151.538 168.647 231.196 1.00 44.33 247 PHE B N 1
ATOM 5136 C CA . PHE B 2 247 ? 150.775 168.432 229.974 1.00 44.33 247 PHE B CA 1
ATOM 5137 C C . PHE B 2 247 ? 150.436 169.745 229.278 1.00 44.33 247 PHE B C 1
ATOM 5138 O O . PHE B 2 247 ? 149.433 169.830 228.561 1.00 44.33 247 PHE B O 1
ATOM 5140 N N . THR B 2 248 ? 151.249 170.775 229.476 1.00 38.46 248 THR B N 1
ATOM 5141 C CA . THR B 2 248 ? 151.033 172.036 228.782 1.00 38.46 248 THR B CA 1
ATOM 5142 C C . THR B 2 248 ? 151.382 171.883 227.308 1.00 38.46 248 THR B C 1
ATOM 5143 O O . THR B 2 248 ? 152.438 171.343 226.969 1.00 38.46 248 THR B O 1
ATOM 5147 N N . HIS B 2 249 ? 150.504 172.362 226.430 1.00 35.43 249 HIS B N 1
ATOM 5148 C CA . HIS B 2 249 ? 150.766 172.267 225.001 1.00 35.43 249 HIS B CA 1
ATOM 5149 C C . HIS B 2 249 ? 151.972 173.120 224.622 1.00 35.43 249 HIS B C 1
ATOM 5150 O O . HIS B 2 249 ? 152.426 173.978 225.381 1.00 35.43 249 HIS B O 1
ATOM 5157 N N . ASN B 2 250 ? 152.4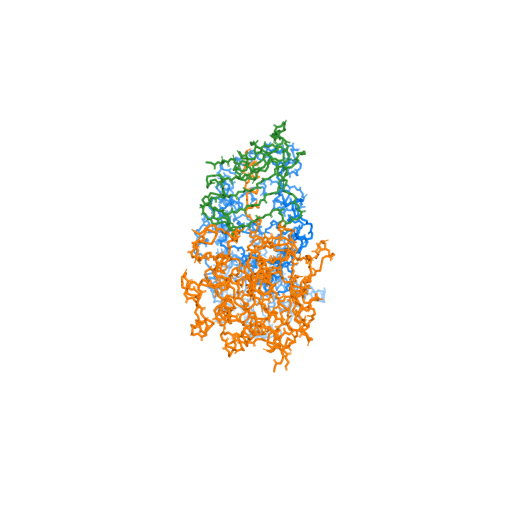96 172.872 223.427 1.00 34.09 250 ASN B N 1
ATOM 5158 C CA . ASN B 2 250 ? 153.597 173.661 222.903 1.00 34.09 250 ASN B CA 1
ATOM 5159 C C . ASN B 2 250 ? 153.138 174.474 221.701 1.00 34.09 250 ASN B C 1
ATOM 5160 O O . ASN B 2 250 ? 152.153 174.147 221.034 1.00 34.09 250 ASN B O 1
ATOM 5165 N N . THR B 2 251 ? 153.862 175.559 221.445 1.00 35.94 251 THR B N 1
ATOM 5166 C CA . THR B 2 251 ? 153.612 176.412 220.294 1.00 35.94 251 THR B CA 1
ATOM 5167 C C . THR B 2 251 ? 154.669 176.287 219.211 1.00 35.94 251 THR B C 1
ATOM 5168 O O . THR B 2 251 ? 154.374 176.559 218.047 1.00 35.94 251 THR B O 1
ATOM 5172 N N . VAL B 2 252 ? 155.890 175.882 219.568 1.00 30.82 252 VAL B N 1
ATOM 5173 C CA . VAL B 2 252 ? 156.953 175.755 218.576 1.00 30.82 252 VAL B CA 1
ATOM 5174 C C . VAL B 2 252 ? 156.589 174.701 217.540 1.00 30.82 252 VAL B C 1
ATOM 5175 O O . VAL B 2 252 ? 156.738 174.918 216.332 1.00 30.82 252 VAL B O 1
ATOM 5179 N N . ARG B 2 253 ? 156.102 173.548 217.991 1.00 30.55 253 ARG B N 1
ATOM 5180 C CA . ARG B 2 253 ? 155.555 172.539 217.094 1.00 30.55 253 ARG B CA 1
ATOM 5181 C C . ARG B 2 253 ? 154.051 172.671 216.912 1.00 30.55 253 ARG B C 1
ATOM 5182 O O . ARG B 2 253 ? 153.552 172.536 215.791 1.00 30.55 253 ARG B O 1
ATOM 5190 N N . GLY B 2 254 ? 153.320 172.941 217.989 1.00 29.06 254 GLY B N 1
ATOM 5191 C CA . GLY B 2 254 ? 151.870 172.944 217.928 1.00 29.06 254 GLY B CA 1
ATOM 5192 C C . GLY B 2 254 ? 151.279 171.590 217.619 1.00 29.06 254 GLY B C 1
ATOM 5193 O O . GLY B 2 254 ? 150.217 171.512 216.993 1.00 29.06 254 GLY B O 1
ATOM 5194 N N . CYS B 2 255 ? 151.941 170.512 218.040 1.00 28.96 255 CYS B N 1
ATOM 5195 C CA . CYS B 2 255 ? 151.464 169.174 217.729 1.00 28.96 255 CYS B CA 1
ATOM 5196 C C . CYS B 2 255 ? 151.562 168.182 218.881 1.00 28.96 255 CYS B C 1
ATOM 5197 O O . CYS B 2 255 ? 151.124 167.040 218.716 1.00 28.96 255 CYS B O 1
ATOM 5200 N N . SER B 2 256 ? 152.110 168.563 220.027 1.00 28.29 256 SER B N 1
ATOM 5201 C CA . SER B 2 256 ? 152.218 167.649 221.159 1.00 28.29 256 SER B CA 1
ATOM 5202 C C . SER B 2 256 ? 152.461 168.470 222.418 1.00 28.29 256 SER B C 1
ATOM 5203 O O . SER B 2 256 ? 152.339 169.697 222.418 1.00 28.29 256 SER B O 1
ATOM 5206 N N . TYR B 2 257 ? 152.816 167.781 223.493 1.00 27.67 257 TYR B N 1
ATOM 5207 C CA . TYR B 2 257 ? 152.833 168.369 224.820 1.00 27.67 257 TYR B CA 1
ATOM 5208 C C . TYR B 2 257 ? 154.250 168.660 225.291 1.00 27.67 257 TYR B C 1
ATOM 5209 O O . TYR B 2 257 ? 155.200 167.958 224.945 1.00 27.67 257 TYR B O 1
ATOM 5218 N N . PHE B 2 258 ? 154.378 169.716 226.088 1.00 35.30 258 PHE B N 1
ATOM 5219 C CA . PHE B 2 258 ? 155.557 169.918 226.909 1.00 35.30 258 PHE B CA 1
ATOM 5220 C C . PHE B 2 258 ? 155.581 168.864 228.014 1.00 35.30 258 PHE B C 1
ATOM 5221 O O . PHE B 2 258 ? 154.691 168.016 228.119 1.00 35.30 258 PHE B O 1
ATOM 5229 N N . TYR B 2 259 ? 156.611 168.915 228.856 1.00 32.52 259 TYR B N 1
ATOM 5230 C CA . TYR B 2 259 ? 156.630 168.110 230.072 1.00 32.52 259 TYR B CA 1
ATOM 5231 C C . TYR B 2 259 ? 157.679 168.683 231.009 1.00 32.52 259 TYR B C 1
ATOM 5232 O O . TYR B 2 259 ? 158.818 168.914 230.598 1.00 32.52 259 TYR B O 1
ATOM 5241 N N . SER B 2 260 ? 157.287 168.930 232.254 1.00 44.98 260 SER B N 1
ATOM 5242 C CA . SER B 2 260 ? 158.160 169.593 233.205 1.00 44.98 260 SER B CA 1
ATOM 5243 C C . SER B 2 260 ? 158.905 168.571 234.060 1.00 44.98 260 SER B C 1
ATOM 5244 O O . SER B 2 260 ? 158.736 167.358 233.923 1.00 44.98 260 SER B O 1
ATOM 5247 N N . TYR B 2 261 ? 159.741 169.082 234.961 1.00 49.10 261 TYR B N 1
ATOM 5248 C CA . TYR B 2 261 ? 160.539 168.223 235.832 1.00 49.10 261 TYR B CA 1
ATOM 5249 C C . TYR B 2 261 ? 159.717 167.217 236.628 1.00 49.10 261 TYR B C 1
ATOM 5250 O O . TYR B 2 261 ? 160.160 166.061 236.742 1.00 49.10 261 TYR B O 1
ATOM 5259 N N . PRO B 2 262 ? 158.565 167.565 237.212 1.00 46.42 262 PRO B N 1
ATOM 5260 C CA . PRO B 2 262 ? 157.787 166.540 237.923 1.00 46.42 262 PRO B CA 1
ATOM 5261 C C . PRO B 2 262 ? 157.386 165.363 237.057 1.00 46.42 262 PRO B C 1
ATOM 5262 O O . PRO B 2 262 ? 157.359 164.236 237.559 1.00 46.42 262 PRO B O 1
ATOM 5266 N N . ALA B 2 263 ? 157.086 165.574 235.773 1.00 41.14 263 ALA B N 1
ATOM 5267 C CA . ALA B 2 263 ? 156.675 164.456 234.927 1.00 41.14 263 ALA B CA 1
ATOM 5268 C C . ALA B 2 263 ? 157.805 163.447 234.755 1.00 41.14 263 ALA B C 1
ATOM 5269 O O . ALA B 2 263 ? 157.610 162.241 234.949 1.00 41.14 263 ALA B O 1
ATOM 5271 N N . VAL B 2 264 ? 158.999 163.927 234.403 1.00 36.75 264 VAL B N 1
ATOM 5272 C CA . VAL B 2 264 ? 160.143 163.035 234.244 1.00 36.75 264 VAL B CA 1
ATOM 5273 C C . VAL B 2 264 ? 160.499 162.383 235.573 1.00 36.75 264 VAL B C 1
ATOM 5274 O O . VAL B 2 264 ? 160.829 161.191 235.628 1.00 36.75 264 VAL B O 1
ATOM 5278 N N . CYS B 2 265 ? 160.446 163.148 236.666 1.00 42.48 265 CYS B N 1
ATOM 5279 C CA . CYS B 2 265 ? 160.789 162.582 237.965 1.00 42.48 265 CYS B CA 1
ATOM 5280 C C . CYS B 2 265 ? 159.819 161.476 238.359 1.00 42.48 265 CYS B C 1
ATOM 5281 O O . CYS B 2 265 ? 160.233 160.437 238.882 1.00 42.48 265 CYS B O 1
ATOM 5284 N N . ASP B 2 266 ? 158.525 161.672 238.103 1.00 40.18 266 ASP B N 1
ATOM 5285 C CA . ASP B 2 266 ? 157.549 160.634 238.417 1.00 40.18 266 ASP B CA 1
ATOM 5286 C C . ASP B 2 266 ? 157.721 159.424 237.509 1.00 40.18 266 ASP B C 1
ATOM 5287 O O . ASP B 2 266 ? 157.532 158.283 237.946 1.00 40.18 266 ASP B O 1
ATOM 5292 N N . PHE B 2 267 ? 158.073 159.653 236.242 1.00 34.74 267 PHE B N 1
ATOM 5293 C CA . PHE B 2 267 ? 158.310 158.541 235.327 1.00 34.74 267 PHE B CA 1
ATOM 5294 C C . PHE B 2 267 ? 159.508 157.708 235.765 1.00 34.74 267 PHE B C 1
ATOM 5295 O O . PHE B 2 267 ? 159.487 156.476 235.666 1.00 34.74 267 PHE B O 1
ATOM 5303 N N . LEU B 2 268 ? 160.565 158.363 236.246 1.00 36.21 268 LEU B N 1
ATOM 5304 C CA . LEU B 2 268 ? 161.751 157.662 236.725 1.00 36.21 268 LEU B CA 1
ATOM 5305 C C . LEU B 2 268 ? 161.604 157.126 238.140 1.00 36.21 268 LEU B C 1
ATOM 5306 O O . LEU B 2 268 ? 162.430 156.312 238.563 1.00 36.21 268 LEU B O 1
ATOM 5311 N N . GLN B 2 269 ? 160.605 157.575 238.890 1.00 46.95 269 GLN B N 1
ATOM 5312 C CA . GLN B 2 269 ? 160.353 156.987 240.197 1.00 46.95 269 GLN B CA 1
ATOM 5313 C C . GLN B 2 269 ? 159.443 155.771 240.102 1.00 46.95 269 GLN B C 1
ATOM 5314 O O . GLN B 2 269 ? 159.680 154.767 240.781 1.00 46.95 269 GLN B O 1
ATOM 5320 N N . HIS B 2 270 ? 158.403 155.842 239.268 1.00 49.94 270 HIS B N 1
ATOM 5321 C CA . HIS B 2 270 ? 157.522 154.695 239.084 1.00 49.94 270 HIS B CA 1
ATOM 5322 C C . HIS B 2 270 ? 158.273 153.544 238.424 1.00 49.94 270 HIS B C 1
ATOM 5323 O O . HIS B 2 270 ? 158.200 152.398 238.882 1.00 49.94 270 HIS B O 1
ATOM 5330 N N . ASN B 2 271 ? 159.013 153.831 237.356 1.00 41.43 271 ASN B N 1
ATOM 5331 C CA . ASN B 2 271 ? 159.875 152.850 236.711 1.00 41.43 271 ASN B CA 1
ATOM 5332 C C . ASN B 2 271 ? 161.319 153.164 237.070 1.00 41.43 271 ASN B C 1
ATOM 5333 O O . ASN B 2 271 ? 161.767 154.302 236.903 1.00 41.43 271 ASN B O 1
ATOM 5338 N N . ASN B 2 272 ? 162.045 152.161 237.553 1.00 36.49 272 ASN B N 1
ATOM 5339 C CA . ASN B 2 272 ? 163.395 152.381 238.068 1.00 36.49 272 ASN B CA 1
ATOM 5340 C C . ASN B 2 272 ? 164.353 152.610 236.907 1.00 36.49 272 ASN B C 1
ATOM 5341 O O . ASN B 2 272 ? 164.918 151.666 236.354 1.00 36.49 272 ASN B O 1
ATOM 5346 N N . LEU B 2 273 ? 164.550 153.876 236.544 1.00 26.34 273 LEU B N 1
ATOM 5347 C CA . LEU B 2 273 ? 165.497 154.250 235.502 1.00 26.34 273 LEU B CA 1
ATOM 5348 C C . LEU B 2 273 ? 166.422 155.341 236.025 1.00 26.34 273 LEU B C 1
ATOM 5349 O O . LEU B 2 273 ? 166.411 155.641 237.222 1.00 26.34 273 LEU B O 1
ATOM 5354 N N . LEU B 2 274 ? 167.239 155.932 235.154 1.00 27.93 274 LEU B N 1
ATOM 5355 C CA . LEU B 2 274 ? 168.112 157.014 235.593 1.00 27.93 274 LEU B CA 1
ATOM 5356 C C . LEU B 2 274 ? 167.975 158.270 234.741 1.00 27.93 274 LEU B C 1
ATOM 5357 O O . LEU B 2 274 ? 168.072 159.380 235.272 1.00 27.93 274 LEU B O 1
ATOM 5362 N N . SER B 2 275 ? 167.759 158.129 233.436 1.00 20.81 275 SER B N 1
ATOM 5363 C CA . SER B 2 275 ? 167.676 159.307 232.582 1.00 20.81 275 SER B CA 1
ATOM 5364 C C . SER B 2 275 ? 167.010 158.953 231.261 1.00 20.81 275 SER B C 1
ATOM 5365 O O . SER B 2 275 ? 166.883 157.783 230.895 1.00 20.81 275 SER B O 1
ATOM 5368 N N . ILE B 2 276 ? 166.591 159.996 230.547 1.00 19.14 276 ILE B N 1
ATOM 5369 C CA . ILE B 2 276 ? 166.040 159.911 229.199 1.00 19.14 276 ILE B CA 1
ATOM 5370 C C . ILE B 2 276 ? 166.906 160.770 228.289 1.00 19.14 276 ILE B C 1
ATOM 5371 O O . ILE B 2 276 ? 167.385 161.834 228.691 1.00 19.14 276 ILE B O 1
ATOM 5376 N N . LEU B 2 277 ? 167.121 160.299 227.063 1.00 14.47 277 LEU B N 1
ATOM 5377 C CA . LEU B 2 277 ? 167.887 161.029 226.067 1.00 14.47 277 LEU B CA 1
ATOM 5378 C C . LEU B 2 277 ? 166.968 161.460 224.931 1.00 14.47 277 LEU B C 1
ATOM 5379 O O . LEU B 2 277 ? 165.930 160.843 224.693 1.00 14.47 277 LEU B O 1
ATOM 5384 N N . ARG B 2 278 ? 167.342 162.536 224.241 1.00 12.18 278 ARG B N 1
ATOM 5385 C CA . ARG B 2 278 ? 166.509 163.051 223.160 1.00 12.18 278 ARG B CA 1
ATOM 5386 C C . ARG B 2 278 ? 167.372 163.809 222.162 1.00 12.18 278 ARG B C 1
ATOM 5387 O O . ARG B 2 278 ? 168.525 164.134 222.442 1.00 12.18 278 ARG B O 1
ATOM 5395 N N . ALA B 2 279 ? 166.819 164.059 220.972 1.00 6.90 279 ALA B N 1
ATOM 5396 C CA . ALA B 2 279 ? 167.615 164.652 219.901 1.00 6.90 279 ALA B CA 1
ATOM 5397 C C . ALA B 2 279 ? 166.839 165.671 219.064 1.00 6.90 279 ALA B C 1
ATOM 5398 O O . ALA B 2 279 ? 166.940 165.669 217.834 1.00 6.90 279 ALA B O 1
ATOM 5400 N N . HIS B 2 280 ? 166.065 166.566 219.683 1.00 10.15 280 HIS B N 1
ATOM 5401 C CA . HIS B 2 280 ? 165.498 167.700 218.944 1.00 10.15 280 HIS B CA 1
ATOM 5402 C C . HIS B 2 280 ? 166.261 169.007 219.116 1.00 10.15 280 HIS B C 1
ATOM 5403 O O . HIS B 2 280 ? 166.729 169.585 218.133 1.00 10.15 280 HIS B O 1
ATOM 5410 N N . GLU B 2 281 ? 166.367 169.506 220.338 1.00 24.13 281 GLU B N 1
ATOM 5411 C CA . GLU B 2 281 ? 166.783 170.889 220.528 1.00 24.13 281 GLU B CA 1
ATOM 5412 C C . GLU B 2 281 ? 168.262 171.045 220.207 1.00 24.13 281 GLU B C 1
ATOM 5413 O O . GLU B 2 281 ? 169.120 170.481 220.894 1.00 24.13 281 GLU B O 1
ATOM 5419 N N . ALA B 2 282 ? 168.554 171.819 219.165 1.00 19.97 282 ALA B N 1
ATOM 5420 C CA . ALA B 2 282 ? 169.932 172.062 218.768 1.00 19.97 282 ALA B CA 1
ATOM 5421 C C . ALA B 2 282 ? 170.692 172.765 219.882 1.00 19.97 282 ALA B C 1
ATOM 5422 O O . ALA B 2 282 ? 170.214 173.747 220.455 1.00 19.97 282 ALA B O 1
ATOM 5424 N N . GLN B 2 283 ? 171.884 172.265 220.183 1.00 24.64 283 GLN B N 1
ATOM 5425 C CA . GLN B 2 283 ? 172.720 172.807 221.243 1.00 24.64 283 GLN B CA 1
ATOM 5426 C C . GLN B 2 283 ? 173.985 173.389 220.635 1.00 24.64 283 GLN B C 1
ATOM 5427 O O . GLN B 2 283 ? 174.675 172.711 219.869 1.00 24.64 283 GLN B O 1
ATOM 5433 N N . ASP B 2 284 ? 174.290 174.642 220.984 1.00 26.83 284 ASP B N 1
ATOM 5434 C CA . ASP B 2 284 ? 175.497 175.272 220.462 1.00 26.83 284 ASP B CA 1
ATOM 5435 C C . ASP B 2 284 ? 176.750 174.559 220.946 1.00 26.83 284 ASP B C 1
ATOM 5436 O O . ASP B 2 284 ? 177.760 174.531 220.237 1.00 26.83 284 ASP B O 1
ATOM 5441 N N . ALA B 2 285 ? 176.710 173.985 222.145 1.00 23.27 285 ALA B N 1
ATOM 5442 C CA . ALA B 2 285 ? 177.791 173.132 222.614 1.00 23.27 285 ALA B CA 1
ATOM 5443 C C . ALA B 2 285 ? 177.674 171.705 222.103 1.00 23.27 285 ALA B C 1
ATOM 5444 O O . ALA B 2 285 ? 178.638 170.942 222.221 1.00 23.27 285 ALA B O 1
ATOM 5446 N N . GLY B 2 286 ? 176.523 171.330 221.542 1.00 17.06 286 GLY B N 1
ATOM 5447 C CA . GLY B 2 286 ? 176.290 170.018 220.996 1.00 17.06 286 GLY B CA 1
ATOM 5448 C C . GLY B 2 286 ? 175.492 169.100 221.898 1.00 17.06 286 GLY B C 1
ATOM 5449 O O . GLY B 2 286 ? 174.842 168.175 221.405 1.00 17.06 286 GLY B O 1
ATOM 5450 N N . TYR B 2 287 ? 175.522 169.338 223.205 1.00 22.12 287 TYR B N 1
ATOM 5451 C CA . TYR B 2 287 ? 174.780 168.537 224.162 1.00 22.12 287 TYR B CA 1
ATOM 5452 C C . TYR B 2 287 ? 174.250 169.452 225.252 1.00 22.12 287 TYR B C 1
ATOM 5453 O O . TYR B 2 287 ? 174.657 170.609 225.375 1.00 22.12 287 TYR B O 1
ATOM 5462 N N . ARG B 2 288 ? 173.331 168.922 226.051 1.00 28.39 288 ARG B N 1
ATOM 5463 C CA . ARG B 2 288 ? 172.878 169.641 227.235 1.00 28.39 288 ARG B CA 1
ATOM 5464 C C . ARG B 2 288 ? 172.381 168.658 228.279 1.00 28.39 288 ARG B C 1
ATOM 5465 O O . ARG B 2 288 ? 171.527 167.816 227.984 1.00 28.39 288 ARG B O 1
ATOM 5473 N N . MET B 2 289 ? 172.914 168.773 229.491 1.00 36.88 289 MET B N 1
ATOM 5474 C CA . MET B 2 289 ? 172.449 168.002 230.635 1.00 36.88 289 MET B CA 1
ATOM 5475 C C . MET B 2 289 ? 171.506 168.878 231.448 1.00 36.88 289 MET B C 1
ATOM 5476 O O . MET B 2 289 ? 171.890 169.966 231.890 1.00 36.88 289 MET B O 1
ATOM 5481 N N . TYR B 2 290 ? 170.281 168.403 231.647 1.00 43.84 290 TYR B N 1
ATOM 5482 C CA . TYR B 2 290 ? 169.236 169.213 232.257 1.00 43.84 290 TYR B CA 1
ATOM 5483 C C . TYR B 2 290 ? 169.409 169.228 233.775 1.00 43.84 290 TYR B C 1
ATOM 5484 O O . TYR B 2 290 ? 170.451 168.841 234.310 1.00 43.84 290 TYR B O 1
ATOM 5493 N N . ARG B 2 291 ? 168.383 169.702 234.482 1.00 65.98 291 ARG B N 1
ATOM 5494 C CA . ARG B 2 291 ? 168.482 169.902 235.922 1.00 65.98 291 ARG B CA 1
ATOM 5495 C C . ARG B 2 291 ? 168.810 168.598 236.635 1.00 65.98 291 ARG B C 1
ATOM 5496 O O . ARG B 2 291 ? 168.288 167.533 236.296 1.00 65.98 291 ARG B O 1
ATOM 5504 N N . LYS B 2 292 ? 169.685 168.694 237.631 1.00 68.23 292 LYS B N 1
ATOM 5505 C CA . LYS B 2 292 ? 170.176 167.515 238.327 1.00 68.23 292 LYS B CA 1
ATOM 5506 C C . LYS B 2 292 ? 169.053 166.836 239.101 1.00 68.23 292 LYS B C 1
ATOM 5507 O O . LYS B 2 292 ? 168.251 167.493 239.769 1.00 68.23 292 LYS B O 1
ATOM 5513 N N . SER B 2 293 ? 169.002 165.511 239.011 1.00 67.60 293 SER B N 1
ATOM 5514 C CA . SER B 2 293 ? 168.019 164.738 239.757 1.00 67.60 293 SER B CA 1
ATOM 5515 C C . SER B 2 293 ? 168.537 164.511 241.171 1.00 67.60 293 SER B C 1
ATOM 5516 O O . SER B 2 293 ? 169.649 164.005 241.357 1.00 67.60 293 SER B O 1
ATOM 5519 N N . GLN B 2 294 ? 167.735 164.889 242.167 1.00 79.96 294 GLN B N 1
ATOM 5520 C CA . GLN B 2 294 ? 168.187 164.794 243.550 1.00 79.96 294 GLN B CA 1
ATOM 5521 C C . GLN B 2 294 ? 168.157 163.360 244.063 1.00 79.96 294 GLN B C 1
ATOM 5522 O O . GLN B 2 294 ? 168.782 163.059 245.085 1.00 79.96 294 GLN B O 1
ATOM 5528 N N . THR B 2 295 ? 167.433 162.470 243.381 1.00 77.87 295 THR B N 1
ATOM 5529 C CA . THR B 2 295 ? 167.330 161.092 243.854 1.00 77.87 295 THR B CA 1
ATOM 5530 C C . THR B 2 295 ? 168.673 160.372 243.784 1.00 77.87 295 THR B C 1
ATOM 5531 O O . THR B 2 295 ? 169.112 159.770 244.771 1.00 77.87 295 THR B O 1
ATOM 5535 N N . THR B 2 296 ? 169.340 160.420 242.630 1.00 69.03 296 THR B N 1
ATOM 5536 C CA . THR B 2 296 ? 170.583 159.687 242.421 1.00 69.03 296 THR B CA 1
ATOM 5537 C C . THR B 2 296 ? 171.774 160.607 242.191 1.00 69.03 296 THR B C 1
ATOM 5538 O O . THR B 2 296 ? 172.760 160.539 242.931 1.00 69.03 296 THR B O 1
ATOM 5542 N N . GLY B 2 297 ? 171.712 161.472 241.183 1.00 62.54 297 GLY B N 1
ATOM 5543 C CA . GLY B 2 297 ? 172.843 162.318 240.859 1.00 62.54 297 GLY B CA 1
ATOM 5544 C C . GLY B 2 297 ? 173.152 162.400 239.378 1.00 62.54 297 GLY B C 1
ATOM 5545 O O . GLY B 2 297 ? 174.058 163.134 238.971 1.00 62.54 297 GLY B O 1
ATOM 5546 N N . PHE B 2 298 ? 172.426 161.641 238.560 1.00 56.16 298 PHE B N 1
ATOM 5547 C CA . PHE B 2 298 ? 172.579 161.886 237.133 1.00 56.16 298 PHE B CA 1
ATOM 5548 C C . PHE B 2 298 ? 171.474 162.807 236.640 1.00 56.16 298 PHE B C 1
ATOM 5549 O O . PHE B 2 298 ? 170.358 162.768 237.168 1.00 56.16 298 PHE B O 1
ATOM 5557 N N . PRO B 2 299 ? 171.747 163.650 235.646 1.00 45.69 299 PRO B N 1
ATOM 5558 C CA . PRO B 2 299 ? 170.684 164.499 235.096 1.00 45.69 299 PRO B CA 1
ATOM 5559 C C . PRO B 2 299 ? 169.558 163.653 234.519 1.00 45.69 299 PRO B C 1
ATOM 5560 O O . PRO B 2 299 ? 169.787 162.585 233.950 1.00 45.69 299 PRO B O 1
ATOM 5564 N N . SER B 2 300 ? 168.327 164.137 234.687 1.00 35.58 300 SER B N 1
ATOM 5565 C CA . SER B 2 300 ? 167.168 163.345 234.290 1.00 35.58 300 SER B CA 1
ATOM 5566 C C . SER B 2 300 ? 166.994 163.319 232.778 1.00 35.58 300 SER B C 1
ATOM 5567 O O . SER B 2 300 ? 166.596 162.296 232.213 1.00 35.58 300 SER B O 1
ATOM 5570 N N . LEU B 2 301 ? 167.274 164.430 232.106 1.00 26.94 301 LEU B N 1
ATOM 5571 C CA . LEU B 2 301 ? 167.078 164.535 230.668 1.00 26.94 301 LEU B CA 1
ATOM 5572 C C . LEU B 2 301 ? 168.363 165.028 230.026 1.00 26.94 301 LEU B C 1
ATOM 5573 O O . LEU B 2 301 ? 168.966 165.993 230.504 1.00 26.94 301 LEU B O 1
ATOM 5578 N N . ILE B 2 302 ? 168.783 164.365 228.953 1.00 18.56 302 ILE B N 1
ATOM 5579 C CA . ILE B 2 302 ? 169.977 164.740 228.207 1.00 18.56 302 ILE B CA 1
ATOM 5580 C C . ILE B 2 302 ? 169.585 164.956 226.754 1.00 18.56 302 ILE B C 1
ATOM 5581 O O . ILE B 2 302 ? 168.871 164.134 226.169 1.00 18.56 302 ILE B O 1
ATOM 5586 N N . THR B 2 303 ? 170.038 166.066 226.182 1.00 16.95 303 THR B N 1
ATOM 5587 C CA . THR B 2 303 ? 169.789 166.390 224.787 1.00 16.95 303 THR B CA 1
ATOM 5588 C C . THR B 2 303 ? 171.083 166.259 224.005 1.00 16.95 303 THR B C 1
ATOM 5589 O O . THR B 2 303 ? 172.096 166.862 224.374 1.00 16.95 303 THR B O 1
ATOM 5593 N N . ILE B 2 304 ? 171.043 165.470 222.934 1.00 10.21 304 ILE B N 1
ATOM 5594 C CA . ILE B 2 304 ? 172.173 165.263 222.040 1.00 10.21 304 ILE B CA 1
ATOM 5595 C C . ILE B 2 304 ? 171.883 166.005 220.746 1.00 10.21 304 ILE B C 1
ATOM 5596 O O . ILE B 2 304 ? 170.729 166.292 220.419 1.00 10.21 304 ILE B O 1
ATOM 5601 N N . PHE B 2 305 ? 172.941 166.331 220.012 1.00 11.50 305 PHE B N 1
ATOM 5602 C CA . PHE B 2 305 ? 172.793 166.914 218.683 1.00 11.50 305 PHE B CA 1
ATOM 5603 C C . PHE B 2 305 ? 174.109 166.723 217.953 1.00 11.50 305 PHE B C 1
ATOM 5604 O O . PHE B 2 305 ? 175.131 167.266 218.381 1.00 11.50 305 PHE B O 1
ATOM 5612 N N . SER B 2 306 ? 174.093 165.962 216.864 1.00 11.32 306 SER B N 1
ATOM 5613 C CA . SER B 2 306 ? 175.313 165.579 216.168 1.00 11.32 306 SER B CA 1
ATOM 5614 C C . SER B 2 306 ? 175.237 165.955 214.697 1.00 11.32 306 SER B C 1
ATOM 5615 O O . SER B 2 306 ? 175.503 165.147 213.807 1.00 11.32 306 SER B O 1
ATOM 5618 N N . ALA B 2 307 ? 174.862 167.205 214.425 1.00 12.12 307 ALA B N 1
ATOM 5619 C CA . ALA B 2 307 ? 174.871 167.770 213.077 1.00 12.12 307 ALA B CA 1
ATOM 5620 C C . ALA B 2 307 ? 175.521 169.146 213.124 1.00 12.12 307 ALA B C 1
ATOM 5621 O O . ALA B 2 307 ? 174.842 170.153 213.357 1.00 12.12 307 ALA B O 1
ATOM 5623 N N . PRO B 2 308 ? 176.833 169.230 212.912 1.00 13.62 308 PRO B N 1
ATOM 5624 C CA . PRO B 2 308 ? 177.510 170.530 212.977 1.00 13.62 308 PRO B CA 1
ATOM 5625 C C . PRO B 2 308 ? 177.091 171.449 211.842 1.00 13.62 308 PRO B C 1
ATOM 5626 O O . PRO B 2 308 ? 176.778 171.002 210.737 1.00 13.62 308 PRO B O 1
ATOM 5630 N N . ASN B 2 309 ? 177.116 172.753 212.121 1.00 23.86 309 ASN B N 1
ATOM 5631 C CA . ASN B 2 309 ? 176.644 173.771 211.181 1.00 23.86 309 ASN B CA 1
ATOM 5632 C C . ASN B 2 309 ? 175.250 173.439 210.666 1.00 23.86 309 ASN B C 1
ATOM 5633 O O . ASN B 2 309 ? 175.021 173.312 209.463 1.00 23.86 309 ASN B O 1
ATOM 5638 N N . TYR B 2 310 ? 174.311 173.285 211.593 1.00 25.61 310 TYR B N 1
ATOM 5639 C CA . TYR B 2 310 ? 172.937 173.007 211.202 1.00 25.61 310 TYR B CA 1
ATOM 5640 C C . TYR B 2 310 ? 172.435 174.119 210.294 1.00 25.61 310 TYR B C 1
ATOM 5641 O O . TYR B 2 310 ? 172.676 175.300 210.554 1.00 25.61 310 TYR B O 1
ATOM 5650 N N . LEU B 2 311 ? 171.790 173.735 209.193 1.00 27.63 311 LEU B N 1
ATOM 5651 C CA . LEU B 2 311 ? 171.320 174.673 208.171 1.00 27.63 311 LEU B CA 1
ATOM 5652 C C . LEU B 2 311 ? 172.441 175.565 207.647 1.00 27.63 311 LEU B C 1
ATOM 5653 O O . LEU B 2 311 ? 172.178 176.606 207.038 1.00 27.63 311 LEU B O 1
ATOM 5658 N N . ASP B 2 312 ? 173.693 175.187 207.895 1.00 29.71 312 ASP B N 1
ATOM 5659 C CA . ASP B 2 312 ? 174.896 175.866 207.426 1.00 29.71 312 ASP B CA 1
ATOM 5660 C C . ASP B 2 312 ? 175.047 177.282 207.974 1.00 29.71 312 ASP B C 1
ATOM 5661 O O . ASP B 2 312 ? 175.967 177.991 207.552 1.00 29.71 312 ASP B O 1
ATOM 5666 N N . VAL B 2 313 ? 174.191 177.719 208.900 1.00 32.83 313 VAL B N 1
ATOM 5667 C CA . VAL B 2 313 ? 174.218 179.101 209.367 1.00 32.83 313 VAL B CA 1
ATOM 5668 C C . VAL B 2 313 ? 174.434 179.209 210.876 1.00 32.83 313 VAL B C 1
ATOM 5669 O O . VAL B 2 313 ? 175.067 180.160 211.348 1.00 32.83 313 VAL B O 1
ATOM 5673 N N . TYR B 2 314 ? 173.941 178.232 211.644 1.00 34.58 314 TYR B N 1
ATOM 5674 C CA . TYR B 2 314 ? 173.951 178.370 213.099 1.00 34.58 314 TYR B CA 1
ATOM 5675 C C . TYR B 2 314 ? 175.358 178.337 213.678 1.00 34.58 314 TYR B C 1
ATOM 5676 O O . TYR B 2 314 ? 175.575 178.837 214.787 1.00 34.58 314 TYR B O 1
ATOM 5685 N N . ASN B 2 315 ? 176.316 177.760 212.955 1.00 34.91 315 ASN B N 1
ATOM 5686 C CA . ASN B 2 315 ? 177.720 177.740 213.368 1.00 34.91 315 ASN B CA 1
ATOM 5687 C C . ASN B 2 315 ? 177.871 177.166 214.776 1.00 34.91 315 ASN B C 1
ATOM 5688 O O . ASN B 2 315 ? 178.608 177.687 215.614 1.00 34.91 315 ASN B O 1
ATOM 5693 N N . ASN B 2 316 ? 177.144 176.091 215.048 1.00 26.93 316 ASN B N 1
ATOM 5694 C CA . ASN B 2 316 ? 177.304 175.375 216.301 1.00 26.93 316 ASN B CA 1
ATOM 5695 C C . ASN B 2 316 ? 178.398 174.327 216.132 1.00 26.93 316 ASN B C 1
ATOM 5696 O O . ASN B 2 316 ? 179.145 174.327 215.151 1.00 26.93 316 ASN B O 1
ATOM 5701 N N . LYS B 2 317 ? 178.515 173.429 217.101 1.00 22.78 317 LYS B N 1
ATOM 5702 C CA . LYS B 2 317 ? 179.380 172.271 216.970 1.00 22.78 317 LYS B CA 1
ATOM 5703 C C . LYS B 2 317 ? 178.677 171.082 217.602 1.00 22.78 317 LYS B C 1
ATOM 5704 O O . LYS B 2 317 ? 177.954 171.224 218.589 1.00 22.78 317 LYS B O 1
ATOM 5710 N N . ALA B 2 318 ? 178.879 169.912 217.014 1.00 13.29 318 ALA B N 1
ATOM 5711 C CA . ALA B 2 318 ? 178.109 168.743 217.386 1.00 13.29 318 ALA B CA 1
ATOM 5712 C C . ALA B 2 318 ? 178.741 168.038 218.580 1.00 13.29 318 ALA B C 1
ATOM 5713 O O . ALA B 2 318 ? 179.775 168.452 219.103 1.00 13.29 318 ALA B O 1
ATOM 5715 N N . ALA B 2 319 ? 178.109 166.954 219.023 1.00 12.53 319 ALA B N 1
ATOM 5716 C CA . ALA B 2 319 ? 178.617 166.187 220.149 1.00 12.53 319 ALA B CA 1
ATOM 5717 C C . ALA B 2 319 ? 178.152 164.747 220.025 1.00 12.53 319 ALA B C 1
ATOM 5718 O O . ALA B 2 319 ? 177.182 164.444 219.327 1.00 12.53 319 ALA B O 1
ATOM 5720 N N . VAL B 2 320 ? 178.863 163.856 220.712 1.00 16.10 320 VAL B N 1
ATOM 5721 C CA . VAL B 2 320 ? 178.573 162.427 220.687 1.00 16.10 320 VAL B CA 1
ATOM 5722 C C . VAL B 2 320 ? 178.778 161.891 222.098 1.00 16.10 320 VAL B C 1
ATOM 5723 O O . VAL B 2 320 ? 179.912 161.853 222.589 1.00 16.10 320 VAL B O 1
ATOM 5727 N N . LEU B 2 321 ? 177.693 161.501 222.755 1.00 15.02 321 LEU B N 1
ATOM 5728 C CA . LEU B 2 321 ? 177.809 160.880 224.063 1.00 15.02 321 LEU B CA 1
ATOM 5729 C C . LEU B 2 321 ? 178.420 159.494 223.918 1.00 15.02 321 LEU B C 1
ATOM 5730 O O . LEU B 2 321 ? 178.294 158.846 222.879 1.00 15.02 321 LEU B O 1
ATOM 5735 N N . LYS B 2 322 ? 179.105 159.040 224.963 1.00 20.43 322 LYS B N 1
ATOM 5736 C CA . LYS B 2 322 ? 179.660 157.697 224.979 1.00 20.43 322 LYS B CA 1
ATOM 5737 C C . LYS B 2 322 ? 179.558 157.146 226.388 1.00 20.43 322 LYS B C 1
ATOM 5738 O O . LYS B 2 322 ? 180.069 157.754 227.333 1.00 20.43 322 LYS B O 1
ATOM 5744 N N . TYR B 2 323 ? 178.907 155.996 226.524 1.00 25.52 323 TYR B N 1
ATOM 5745 C CA . TYR B 2 323 ? 178.641 155.383 227.818 1.00 25.52 323 TYR B CA 1
ATOM 5746 C C . TYR B 2 323 ? 179.565 154.189 227.994 1.00 25.52 323 TYR B C 1
ATOM 5747 O O . TYR B 2 323 ? 179.582 153.289 227.150 1.00 25.52 323 TYR B O 1
ATOM 5756 N N . GLU B 2 324 ? 180.328 154.181 229.084 1.00 35.07 324 GLU B N 1
ATOM 5757 C CA . GLU B 2 324 ? 181.240 153.079 229.349 1.00 35.07 324 GLU B CA 1
ATOM 5758 C C . GLU B 2 324 ? 181.682 153.139 230.803 1.00 35.07 324 GLU B C 1
ATOM 5759 O O . GLU B 2 324 ? 181.970 154.220 231.322 1.00 35.07 324 GLU B O 1
ATOM 5761 N N . ASN B 2 325 ? 181.737 151.971 231.444 1.00 42.79 325 ASN B N 1
ATOM 5762 C CA . ASN B 2 325 ? 182.177 151.850 232.835 1.00 42.79 325 ASN B CA 1
ATOM 5763 C C . ASN B 2 325 ? 181.376 152.773 233.751 1.00 42.79 325 ASN B C 1
ATOM 5764 O O . ASN B 2 325 ? 181.925 153.442 234.629 1.00 42.79 325 ASN B O 1
ATOM 5769 N N . ASN B 2 326 ? 180.062 152.814 233.529 1.00 39.75 326 ASN B N 1
ATOM 5770 C CA . ASN B 2 326 ? 179.130 153.634 234.301 1.00 39.75 326 ASN B CA 1
ATOM 5771 C C . ASN B 2 326 ? 179.468 155.119 234.232 1.00 39.75 326 ASN B C 1
ATOM 5772 O O . ASN B 2 326 ? 179.061 155.892 235.104 1.00 39.75 326 ASN B O 1
ATOM 5777 N N . VAL B 2 327 ? 180.204 155.535 233.205 1.00 37.86 327 VAL B N 1
ATOM 5778 C CA . VAL B 2 327 ? 180.603 156.924 233.026 1.00 37.86 327 VAL B CA 1
ATOM 5779 C C . VAL B 2 327 ? 180.199 157.362 231.627 1.00 37.86 327 VAL B C 1
ATOM 5780 O O . VAL B 2 327 ? 180.480 156.662 230.647 1.00 37.86 327 VAL B O 1
ATOM 5784 N N . MET B 2 328 ? 179.530 158.507 231.537 1.00 32.96 328 MET B N 1
ATOM 5785 C CA . MET B 2 328 ? 179.192 159.119 230.261 1.00 32.96 328 MET B CA 1
ATOM 5786 C C . MET B 2 328 ? 180.210 160.207 229.960 1.00 32.96 328 MET B C 1
ATOM 5787 O O . MET B 2 328 ? 180.225 161.247 230.626 1.00 32.96 328 MET B O 1
ATOM 5792 N N . ASN B 2 329 ? 181.051 159.971 228.961 1.00 24.78 329 ASN B N 1
ATOM 5793 C CA . ASN B 2 329 ? 181.997 160.973 228.495 1.00 24.78 329 ASN B CA 1
ATOM 5794 C C . ASN B 2 329 ? 181.600 161.438 227.101 1.00 24.78 329 ASN B C 1
ATOM 5795 O O . ASN B 2 329 ? 181.115 160.651 226.285 1.00 24.78 329 ASN B O 1
ATOM 5800 N N . ILE B 2 330 ? 181.776 162.726 226.841 1.00 18.50 330 ILE B N 1
ATOM 5801 C CA . ILE B 2 330 ? 181.221 163.364 225.656 1.00 18.50 330 ILE B CA 1
ATOM 5802 C C . ILE B 2 330 ? 182.363 163.755 224.733 1.00 18.50 330 ILE B C 1
ATOM 5803 O O . ILE B 2 330 ? 183.290 164.462 225.146 1.00 18.50 330 ILE B O 1
ATOM 5808 N N . ARG B 2 331 ? 182.301 163.295 223.485 1.00 20.49 331 ARG B N 1
ATOM 5809 C CA . ARG B 2 331 ? 183.283 163.662 222.475 1.00 20.49 331 ARG B CA 1
ATOM 5810 C C . ARG B 2 331 ? 182.732 164.816 221.649 1.00 20.49 331 ARG B C 1
ATOM 5811 O O . ARG B 2 331 ? 181.627 164.724 221.104 1.00 20.49 331 ARG B O 1
ATOM 5819 N N . GLN B 2 332 ? 183.498 165.896 221.552 1.00 18.59 332 GLN B N 1
ATOM 5820 C CA . GLN B 2 332 ? 183.072 167.047 220.771 1.00 18.59 332 GLN B CA 1
ATOM 5821 C C . GLN B 2 332 ? 183.312 166.748 219.294 1.00 18.59 332 GLN B C 1
ATOM 5822 O O . GLN B 2 332 ? 183.599 165.612 218.908 1.00 18.59 332 GLN B O 1
ATOM 5828 N N . PHE B 2 333 ? 183.199 167.758 218.441 1.00 17.68 333 PHE B N 1
ATOM 5829 C CA . PHE B 2 333 ? 182.974 167.469 217.033 1.00 17.68 333 PHE B CA 1
ATOM 5830 C C . PHE B 2 333 ? 183.324 168.735 216.261 1.00 17.68 333 PHE B C 1
ATOM 5831 O O . PHE B 2 333 ? 183.568 169.790 216.853 1.00 17.68 333 PHE B O 1
ATOM 5839 N N . ASN B 2 334 ? 183.345 168.629 214.934 1.00 18.97 334 ASN B N 1
ATOM 5840 C CA . ASN B 2 334 ? 183.601 169.798 214.102 1.00 18.97 334 ASN B CA 1
ATOM 5841 C C . ASN B 2 334 ? 183.027 169.567 212.712 1.00 18.97 334 ASN B C 1
ATOM 5842 O O . ASN B 2 334 ? 182.750 168.433 212.315 1.00 18.97 334 ASN B O 1
ATOM 5844 N N . CYS B 2 335 ? 182.867 170.660 211.969 1.00 19.19 335 CYS B N 1
ATOM 5845 C CA . CYS B 2 335 ? 182.259 170.597 210.647 1.00 19.19 335 CYS B CA 1
ATOM 5846 C C . CYS B 2 335 ? 183.233 169.994 209.635 1.00 19.19 335 CYS B C 1
ATOM 5847 O O . CYS B 2 335 ? 184.337 169.559 209.969 1.00 19.19 335 CYS B O 1
ATOM 5850 N N . SER B 2 336 ? 182.810 169.969 208.372 1.00 14.55 336 SER B N 1
ATOM 5851 C CA . SER B 2 336 ? 183.629 169.435 207.292 1.00 14.55 336 SER B CA 1
ATOM 5852 C C . SER B 2 336 ? 183.097 169.965 205.970 1.00 14.55 336 SER B C 1
ATOM 5853 O O . SER B 2 336 ? 181.881 170.123 205.819 1.00 14.55 336 SER B O 1
ATOM 5856 N N . PRO B 2 337 ? 183.965 170.232 204.999 1.00 13.10 337 PRO B N 1
ATOM 5857 C CA . PRO B 2 337 ? 183.505 170.805 203.730 1.00 13.10 337 PRO B CA 1
ATOM 5858 C C . PRO B 2 337 ? 182.740 169.781 202.910 1.00 13.10 337 PRO B C 1
ATOM 5859 O O . PRO B 2 337 ? 182.809 168.576 203.143 1.00 13.10 337 PRO B O 1
ATOM 5863 N N . HIS B 2 338 ? 182.006 170.284 201.923 1.00 12.56 338 HIS B N 1
ATOM 5864 C CA . HIS B 2 338 ? 181.129 169.451 201.114 1.00 12.56 338 HIS B CA 1
ATOM 5865 C C . HIS B 2 338 ? 180.914 170.135 199.773 1.00 12.56 338 HIS B C 1
ATOM 5866 O O . HIS B 2 338 ? 181.136 171.343 199.650 1.00 12.56 338 HIS B O 1
ATOM 5873 N N . PRO B 2 339 ? 180.490 169.392 198.749 1.00 12.32 339 PRO B N 1
ATOM 5874 C CA . PRO B 2 339 ? 180.169 170.017 197.460 1.00 12.32 339 PRO B CA 1
ATOM 5875 C C . PRO B 2 339 ? 178.956 170.930 197.522 1.00 12.32 339 PRO B C 1
ATOM 5876 O O . PRO B 2 339 ? 178.318 171.049 198.571 1.00 12.32 339 PRO B O 1
ATOM 5880 N N . TYR B 2 340 ? 178.620 171.567 196.403 1.00 10.26 340 TYR B N 1
ATOM 5881 C CA . TYR B 2 340 ? 177.548 172.551 196.351 1.00 10.26 340 TYR B CA 1
ATOM 5882 C C . TYR B 2 340 ? 176.483 172.113 195.357 1.00 10.26 340 TYR B C 1
ATOM 5883 O O . TYR B 2 340 ? 176.799 171.750 194.222 1.00 10.26 340 TYR B O 1
ATOM 5892 N N . TRP B 2 341 ? 175.227 172.152 195.790 1.00 14.73 341 TRP B N 1
ATOM 5893 C CA . TRP B 2 341 ? 174.070 171.917 194.941 1.00 14.73 341 TRP B CA 1
ATOM 5894 C C . TRP B 2 341 ? 173.230 173.182 194.890 1.00 14.73 341 TRP B C 1
ATOM 5895 O O . TRP B 2 341 ? 173.178 173.948 195.854 1.00 14.73 341 TRP B O 1
ATOM 5906 N N . LEU B 2 342 ? 172.566 173.398 193.764 1.00 14.50 342 LEU B N 1
ATOM 5907 C CA . LEU B 2 342 ? 171.679 174.540 193.658 1.00 14.50 342 LEU B CA 1
ATOM 5908 C C . LEU B 2 342 ? 170.425 174.296 194.495 1.00 14.50 342 LEU B C 1
ATOM 5909 O O . LEU B 2 342 ? 170.042 173.147 194.722 1.00 14.50 342 LEU B O 1
ATOM 5914 N N . PRO B 2 343 ? 169.779 175.356 194.980 1.00 13.25 343 PRO B N 1
ATOM 5915 C CA . PRO B 2 343 ? 168.565 175.166 195.779 1.00 13.25 343 PRO B CA 1
ATOM 5916 C C . PRO B 2 343 ? 167.505 174.422 194.986 1.00 13.25 343 PRO B C 1
ATOM 5917 O O . PRO B 2 343 ? 167.270 174.710 193.813 1.00 13.25 343 PRO B O 1
ATOM 5921 N N . ASN B 2 344 ? 166.875 173.451 195.637 1.00 14.20 344 ASN B N 1
ATOM 5922 C CA . ASN B 2 344 ? 165.822 172.633 195.047 1.00 14.20 344 ASN B CA 1
ATOM 5923 C C . ASN B 2 344 ? 166.294 171.872 193.812 1.00 14.20 344 ASN B C 1
ATOM 5924 O O . ASN B 2 344 ? 165.473 171.456 192.991 1.00 14.20 344 ASN B O 1
ATOM 5929 N N . PHE B 2 345 ? 167.607 171.681 193.669 1.00 16.76 345 PHE B N 1
ATOM 5930 C CA . PHE B 2 345 ? 168.196 170.869 192.602 1.00 16.76 345 PHE B CA 1
ATOM 5931 C C . PHE B 2 345 ? 167.749 171.339 191.215 1.00 16.76 345 PHE B C 1
ATOM 5932 O O . PHE B 2 345 ? 167.083 170.619 190.471 1.00 16.76 345 PHE B O 1
ATOM 5940 N N . MET B 2 346 ? 168.129 172.565 190.872 1.00 16.17 346 MET B N 1
ATOM 5941 C CA . MET B 2 346 ? 167.873 173.117 189.550 1.00 16.17 346 MET B CA 1
ATOM 5942 C C . MET B 2 346 ? 169.132 173.009 188.705 1.00 16.17 346 MET B C 1
ATOM 5943 O O . MET B 2 346 ? 170.219 173.377 189.158 1.00 16.17 346 MET B O 1
ATOM 5948 N N . ASP B 2 347 ? 168.988 172.506 187.483 1.00 16.92 347 ASP B N 1
ATOM 5949 C CA . ASP B 2 347 ? 170.098 172.550 186.549 1.00 16.92 347 ASP B CA 1
ATOM 5950 C C . ASP B 2 347 ? 170.270 173.967 186.013 1.00 16.92 347 ASP B C 1
ATOM 5951 O O . ASP B 2 347 ? 169.366 174.800 186.093 1.00 16.92 347 ASP B O 1
ATOM 5956 N N . VAL B 2 348 ? 171.454 174.237 185.462 1.00 18.96 348 VAL B N 1
ATOM 5957 C CA . VAL B 2 348 ? 171.801 175.610 185.115 1.00 18.96 348 VAL B CA 1
ATOM 5958 C C . VAL B 2 348 ? 170.899 176.161 184.015 1.00 18.96 348 VAL B C 1
ATOM 5959 O O . VAL B 2 348 ? 170.668 177.374 183.948 1.00 18.96 348 VAL B O 1
ATOM 5963 N N . PHE B 2 349 ? 170.377 175.302 183.137 1.00 19.48 349 PHE B N 1
ATOM 5964 C CA . PHE B 2 349 ? 169.471 175.783 182.098 1.00 19.48 349 PHE B CA 1
ATOM 5965 C C . PHE B 2 349 ? 168.200 176.359 182.707 1.00 19.48 349 PHE B C 1
ATOM 5966 O O . PHE B 2 349 ? 167.822 177.499 182.417 1.00 19.48 349 PHE B O 1
ATOM 5974 N N . THR B 2 350 ? 167.532 175.589 183.571 1.00 22.21 350 THR B N 1
ATOM 5975 C CA . THR B 2 350 ? 166.363 176.107 184.277 1.00 22.21 350 THR B CA 1
ATOM 5976 C C . THR B 2 350 ? 166.747 177.240 185.214 1.00 22.21 350 THR B C 1
ATOM 5977 O O . THR B 2 350 ? 165.912 178.089 185.545 1.00 22.21 350 THR B O 1
ATOM 5981 N N . TRP B 2 351 ? 168.006 177.273 185.644 1.00 21.39 351 TRP B N 1
ATOM 5982 C CA . TRP B 2 351 ? 168.460 178.305 186.564 1.00 21.39 351 TRP B CA 1
ATOM 5983 C C . TRP B 2 351 ? 168.530 179.665 185.884 1.00 21.39 351 TRP B C 1
ATOM 5984 O O . TRP B 2 351 ? 168.054 180.666 186.429 1.00 21.39 351 TRP B O 1
ATOM 5995 N N . SER B 2 352 ? 169.112 179.722 184.686 1.00 20.25 352 SER B N 1
ATOM 5996 C CA . SER B 2 352 ? 169.447 180.992 184.058 1.00 20.25 352 SER B CA 1
ATOM 5997 C C . SER B 2 352 ? 168.680 181.283 182.778 1.00 20.25 352 SER B C 1
ATOM 5998 O O . SER B 2 352 ? 168.935 182.317 182.156 1.00 20.25 352 SER B O 1
ATOM 6001 N N . LEU B 2 353 ? 167.763 180.416 182.353 1.00 17.53 353 LEU B N 1
ATOM 6002 C CA . LEU B 2 353 ? 167.054 180.694 181.110 1.00 17.53 353 LEU B CA 1
ATOM 6003 C C . LEU B 2 353 ? 166.137 181.915 181.188 1.00 17.53 353 LEU B C 1
ATOM 6004 O O . LEU B 2 353 ? 166.122 182.716 180.242 1.00 17.53 353 LEU B O 1
ATOM 6009 N N . PRO B 2 354 ? 165.334 182.092 182.249 1.00 16.53 354 PRO B N 1
ATOM 6010 C CA . PRO B 2 354 ? 164.515 183.314 182.317 1.00 16.53 354 PRO B CA 1
ATOM 6011 C C . PRO B 2 354 ? 165.334 184.589 182.249 1.00 16.53 354 PRO B C 1
ATOM 6012 O O . PRO B 2 354 ? 164.918 185.559 181.603 1.00 16.53 354 PRO B O 1
ATOM 6016 N N . PHE B 2 355 ? 166.502 184.607 182.890 1.00 9.46 355 PHE B N 1
ATOM 6017 C CA . PHE B 2 355 ? 167.370 185.775 182.812 1.00 9.46 355 PHE B CA 1
ATOM 6018 C C . PHE B 2 355 ? 167.858 186.003 181.388 1.00 9.46 355 PHE B C 1
ATOM 6019 O O . PHE B 2 355 ? 167.916 187.146 180.916 1.00 9.46 355 PHE B O 1
ATOM 6027 N N . VAL B 2 356 ? 168.217 184.925 180.690 1.00 12.16 356 VAL B N 1
ATOM 6028 C CA . VAL B 2 356 ? 168.646 185.044 179.300 1.00 12.16 356 VAL B CA 1
ATOM 6029 C C . VAL B 2 356 ? 167.541 185.667 178.461 1.00 12.16 356 VAL B C 1
ATOM 6030 O O . VAL B 2 356 ? 167.774 186.610 177.692 1.00 12.16 356 VAL B O 1
ATOM 6034 N N . GLY B 2 357 ? 166.320 185.150 178.602 1.00 12.06 357 GLY B N 1
ATOM 6035 C CA . GLY B 2 357 ? 165.210 185.693 177.838 1.00 12.06 357 GLY B CA 1
ATOM 6036 C C . GLY B 2 357 ? 164.958 187.155 178.144 1.00 12.06 357 GLY B C 1
ATOM 6037 O O . GLY B 2 357 ? 164.738 187.961 177.235 1.00 12.06 357 GLY B O 1
ATOM 6038 N N . GLU B 2 358 ? 165.010 187.521 179.425 1.00 12.85 358 GLU B N 1
ATOM 6039 C CA . GLU B 2 358 ? 164.760 188.905 179.806 1.00 12.85 358 GLU B CA 1
ATOM 6040 C C . GLU B 2 358 ? 165.811 189.842 179.225 1.00 12.85 358 GLU B C 1
ATOM 6041 O O . GLU B 2 358 ? 165.475 190.912 178.701 1.00 12.85 358 GLU B O 1
ATOM 6047 N N . LYS B 2 359 ? 167.087 189.458 179.289 1.00 9.38 359 LYS B N 1
ATOM 6048 C CA . LYS B 2 359 ? 168.130 190.341 178.774 1.00 9.38 359 LYS B CA 1
ATOM 6049 C C . LYS B 2 359 ? 168.063 190.467 177.254 1.00 9.38 359 LYS B C 1
ATOM 6050 O O . LYS B 2 359 ? 168.231 191.568 176.710 1.00 9.38 359 LYS B O 1
ATOM 6056 N N . VAL B 2 360 ? 167.815 189.359 176.548 1.00 9.40 360 VAL B N 1
ATOM 6057 C CA . VAL B 2 360 ? 167.686 189.430 175.094 1.00 9.40 360 VAL B CA 1
ATOM 6058 C C . VAL B 2 360 ? 166.536 190.352 174.712 1.00 9.40 360 VAL B C 1
ATOM 6059 O O . VAL B 2 360 ? 166.675 191.230 173.847 1.00 9.40 360 VAL B O 1
ATOM 6063 N N . THR B 2 361 ? 165.380 190.168 175.356 1.00 10.63 361 THR B N 1
ATOM 6064 C CA . THR B 2 361 ? 164.219 190.984 175.027 1.00 10.63 361 THR B CA 1
ATOM 6065 C C . THR B 2 361 ? 164.472 192.453 175.324 1.00 10.63 361 THR B C 1
ATOM 6066 O O . THR B 2 361 ? 164.078 193.322 174.541 1.00 10.63 361 THR B O 1
ATOM 6070 N N . GLU B 2 362 ? 165.133 192.756 176.446 1.00 12.58 362 GLU B N 1
ATOM 6071 C CA . GLU B 2 362 ? 165.425 194.150 176.768 1.00 12.58 362 GLU B CA 1
ATOM 6072 C C . GLU B 2 362 ? 166.336 194.781 175.720 1.00 12.58 362 GLU B C 1
ATOM 6073 O O . GLU B 2 362 ? 166.066 195.886 175.226 1.00 12.58 362 GLU B O 1
ATOM 6079 N N . MET B 2 363 ? 167.409 194.082 175.343 1.00 11.23 363 MET B N 1
ATOM 6080 C CA . MET B 2 363 ? 168.328 194.672 174.376 1.00 11.23 363 MET B CA 1
ATOM 6081 C C . MET B 2 363 ? 167.645 194.898 173.036 1.00 11.23 363 MET B C 1
ATOM 6082 O O . MET B 2 363 ? 167.860 195.931 172.392 1.00 11.23 363 MET B O 1
ATOM 6087 N N . LEU B 2 364 ? 166.813 193.950 172.595 1.00 8.42 364 LEU B N 1
ATOM 6088 C CA . LEU B 2 364 ? 166.167 194.127 171.297 1.00 8.42 364 LEU B CA 1
ATOM 6089 C C . LEU B 2 364 ? 165.098 195.212 171.331 1.00 8.42 364 LEU B C 1
ATOM 6090 O O . LEU B 2 364 ? 165.014 196.024 170.404 1.00 8.42 364 LEU B O 1
ATOM 6095 N N . VAL B 2 365 ? 164.270 195.257 172.377 1.00 10.05 365 VAL B N 1
ATOM 6096 C CA . VAL B 2 365 ? 163.275 196.319 172.429 1.00 10.05 365 VAL B CA 1
ATOM 6097 C C . VAL B 2 365 ? 163.928 197.675 172.613 1.00 10.05 365 VAL B C 1
ATOM 6098 O O . VAL B 2 365 ? 163.271 198.700 172.414 1.00 10.05 365 VAL B O 1
ATOM 6102 N N . ASN B 2 366 ? 165.203 197.719 172.997 1.00 10.97 366 ASN B N 1
ATOM 6103 C CA . ASN B 2 366 ? 165.878 199.008 173.070 1.00 10.97 366 ASN B CA 1
ATOM 6104 C C . ASN B 2 366 ? 166.577 199.385 171.763 1.00 10.97 366 ASN B C 1
ATOM 6105 O O . ASN B 2 366 ? 166.594 200.566 171.399 1.00 10.97 366 ASN B O 1
ATOM 6110 N N . VAL B 2 367 ? 167.134 198.416 171.029 1.00 11.83 367 VAL B N 1
ATOM 6111 C CA . VAL B 2 367 ? 167.881 198.752 169.816 1.00 11.83 367 VAL B CA 1
ATOM 6112 C C . VAL B 2 367 ? 166.945 199.195 168.695 1.00 11.83 367 VAL B C 1
ATOM 6113 O O . VAL B 2 367 ? 167.283 200.087 167.910 1.00 11.83 367 VAL B O 1
ATOM 6117 N N . LEU B 2 368 ? 165.761 198.587 168.595 1.00 13.64 368 LEU B N 1
ATOM 6118 C CA . LEU B 2 368 ? 164.852 198.912 167.499 1.00 13.64 368 LEU B CA 1
ATOM 6119 C C . LEU B 2 368 ? 164.387 200.361 167.548 1.00 13.64 368 LEU B C 1
ATOM 6120 O O . LEU B 2 368 ? 164.119 200.955 166.499 1.00 13.64 368 LEU B O 1
ATOM 6125 N N . ASN B 2 369 ? 164.273 200.942 168.737 1.00 15.93 369 ASN B N 1
ATOM 6126 C CA . ASN B 2 369 ? 163.824 202.324 168.867 1.00 15.93 369 ASN B CA 1
ATOM 6127 C C . ASN B 2 369 ? 164.375 202.978 170.129 1.00 15.93 369 ASN B C 1
ATOM 6128 O O . ASN B 2 369 ? 165.457 203.565 170.111 1.00 15.93 369 ASN B O 1
ATOM 6133 N N . GLY C 3 2 ? 152.540 196.350 200.210 1.00 16.55 1 GLY C N 1
ATOM 6134 C CA . GLY C 3 2 ? 153.779 196.379 199.457 1.00 16.55 1 GLY C CA 1
ATOM 6135 C C . GLY C 3 2 ? 154.944 195.742 200.187 1.00 16.55 1 GLY C C 1
ATOM 6136 O O . GLY C 3 2 ? 155.015 194.521 200.308 1.00 16.55 1 GLY C O 1
ATOM 6137 N N . VAL C 3 3 ? 155.861 196.574 200.674 1.00 16.15 2 VAL C N 1
ATOM 6138 C CA . VAL C 3 3 ? 157.047 196.128 201.392 1.00 16.15 2 VAL C CA 1
ATOM 6139 C C . VAL C 3 3 ? 157.155 196.910 202.693 1.00 16.15 2 VAL C C 1
ATOM 6140 O O . VAL C 3 3 ? 156.918 198.122 202.720 1.00 16.15 2 VAL C O 1
ATOM 6144 N N . GLN C 3 4 ? 157.488 196.212 203.779 1.00 18.16 3 GLN C N 1
ATOM 6145 C CA . GLN C 3 4 ? 157.547 196.809 205.107 1.00 18.16 3 GLN C CA 1
ATOM 6146 C C . GLN C 3 4 ? 158.797 196.330 205.826 1.00 18.16 3 GLN C C 1
ATOM 6147 O O . GLN C 3 4 ? 159.038 195.124 205.915 1.00 18.16 3 GLN C O 1
ATOM 6153 N N . VAL C 3 5 ? 159.575 197.269 206.354 1.00 25.63 4 VAL C N 1
ATOM 6154 C CA . VAL C 3 5 ? 160.806 196.968 207.077 1.00 25.63 4 VAL C CA 1
ATOM 6155 C C . VAL C 3 5 ? 160.528 197.115 208.566 1.00 25.63 4 VAL C C 1
ATOM 6156 O O . VAL C 3 5 ? 160.116 198.188 209.027 1.00 25.63 4 VAL C O 1
ATOM 6160 N N . GLU C 3 6 ? 160.750 196.038 209.318 1.00 27.69 5 GLU C N 1
ATOM 6161 C CA . GLU C 3 6 ? 160.650 196.047 210.776 1.00 27.69 5 GLU C CA 1
ATOM 6162 C C . GLU C 3 6 ? 161.975 195.523 211.323 1.00 27.69 5 GLU C C 1
ATOM 6163 O O . GLU C 3 6 ? 162.200 194.312 211.384 1.00 27.69 5 GLU C O 1
ATOM 6169 N N . THR C 3 7 ? 162.850 196.441 211.721 1.00 33.71 6 THR C N 1
ATOM 6170 C CA . THR C 3 7 ? 164.207 196.067 212.089 1.00 33.71 6 THR C CA 1
ATOM 6171 C C . THR C 3 7 ? 164.217 195.144 213.300 1.00 33.71 6 THR C C 1
ATOM 6172 O O . THR C 3 7 ? 163.286 195.127 214.109 1.00 33.71 6 THR C O 1
ATOM 6176 N N . ILE C 3 8 ? 165.275 194.350 213.397 1.00 39.26 7 ILE C N 1
ATOM 6177 C CA . ILE C 3 8 ? 165.516 193.488 214.547 1.00 39.26 7 ILE C CA 1
ATOM 6178 C C . ILE C 3 8 ? 166.675 194.003 215.388 1.00 39.26 7 ILE C C 1
ATOM 6179 O O . ILE C 3 8 ? 166.554 194.153 216.603 1.00 39.26 7 ILE C O 1
ATOM 6184 N N . SER C 3 9 ? 167.809 194.287 214.753 1.00 38.67 8 SER C N 1
ATOM 6185 C CA . SER C 3 9 ? 169.003 194.780 215.437 1.00 38.67 8 SER C CA 1
ATOM 6186 C C . SER C 3 9 ? 169.527 196.006 214.703 1.00 38.67 8 SER C C 1
ATOM 6187 O O . SER C 3 9 ? 170.592 195.961 214.076 1.00 38.67 8 SER C O 1
ATOM 6190 N N . PRO C 3 10 ? 168.806 197.125 214.773 1.00 42.70 9 PRO C N 1
ATOM 6191 C CA . PRO C 3 10 ? 169.191 198.300 213.984 1.00 42.70 9 PRO C CA 1
ATOM 6192 C C . PRO C 3 10 ? 170.566 198.822 214.368 1.00 42.70 9 PRO C C 1
ATOM 6193 O O . PRO C 3 10 ? 170.986 198.751 215.524 1.00 42.70 9 PRO C O 1
ATOM 6197 N N . GLY C 3 11 ? 171.270 199.346 213.369 1.00 48.41 10 GLY C N 1
ATOM 6198 C CA . GLY C 3 11 ? 172.592 199.899 213.568 1.00 48.41 10 GLY C CA 1
ATOM 6199 C C . GLY C 3 11 ? 172.651 201.379 213.257 1.00 48.41 10 GLY C C 1
ATOM 6200 O O . GLY C 3 11 ? 171.651 202.087 213.398 1.00 48.41 10 GLY C O 1
ATOM 6201 N N . ASP C 3 12 ? 173.816 201.856 212.827 1.00 55.17 11 ASP C N 1
ATOM 6202 C CA . ASP C 3 12 ? 173.996 203.279 212.576 1.00 55.17 11 ASP C CA 1
ATOM 6203 C C . ASP C 3 12 ? 173.131 203.733 211.408 1.00 55.17 11 ASP C C 1
ATOM 6204 O O . ASP C 3 12 ? 173.098 203.089 210.355 1.00 55.17 11 ASP C O 1
ATOM 6209 N N . GLY C 3 13 ? 172.429 204.850 211.599 1.00 56.84 12 GLY C N 1
ATOM 6210 C CA . GLY C 3 13 ? 171.579 205.424 210.577 1.00 56.84 12 GLY C CA 1
ATOM 6211 C C . GLY C 3 13 ? 172.108 206.667 209.896 1.00 56.84 12 GLY C C 1
ATOM 6212 O O . GLY C 3 13 ? 171.333 207.366 209.236 1.00 56.84 12 GLY C O 1
ATOM 6213 N N . ARG C 3 14 ? 173.397 206.977 210.034 1.00 58.85 13 ARG C N 1
ATOM 6214 C CA . ARG C 3 14 ? 173.952 208.175 209.421 1.00 58.85 13 ARG C CA 1
ATOM 6215 C C . ARG C 3 14 ? 174.348 207.971 207.965 1.00 58.85 13 ARG C C 1
ATOM 6216 O O . ARG C 3 14 ? 174.765 208.936 207.316 1.00 58.85 13 ARG C O 1
ATOM 6218 N N . THR C 3 15 ? 174.236 206.754 207.442 1.00 52.92 14 THR C N 1
ATOM 6219 C CA . THR C 3 15 ? 174.587 206.452 206.061 1.00 52.92 14 THR C CA 1
ATOM 6220 C C . THR C 3 15 ? 173.401 205.791 205.375 1.00 52.92 14 THR C C 1
ATOM 6221 O O . THR C 3 15 ? 172.836 204.827 205.900 1.00 52.92 14 THR C O 1
ATOM 6225 N N . PHE C 3 16 ? 173.036 206.300 204.201 1.00 57.99 15 PHE C N 1
ATOM 6226 C CA . PHE C 3 16 ? 171.911 205.781 203.442 1.00 57.99 15 PHE C CA 1
ATOM 6227 C C . PHE C 3 16 ? 172.352 205.393 202.036 1.00 57.99 15 PHE C C 1
ATOM 6228 O O . PHE C 3 16 ? 173.302 205.969 201.498 1.00 57.99 15 PHE C O 1
ATOM 6236 N N . PRO C 3 17 ? 171.685 204.417 201.416 1.00 49.63 16 PRO C N 1
ATOM 6237 C CA . PRO C 3 17 ? 172.111 203.962 200.086 1.00 49.63 16 PRO C CA 1
ATOM 6238 C C . PRO C 3 17 ? 171.733 204.968 199.008 1.00 49.63 16 PRO C C 1
ATOM 6239 O O . PRO C 3 17 ? 170.557 205.288 198.819 1.00 49.63 16 PRO C O 1
ATOM 6243 N N . LYS C 3 18 ? 172.744 205.465 198.300 1.00 56.37 17 LYS C N 1
ATOM 6244 C CA . LYS C 3 18 ? 172.524 206.345 197.166 1.00 56.37 17 LYS C CA 1
ATOM 6245 C C . LYS C 3 18 ? 172.005 205.541 195.978 1.00 56.37 17 LYS C C 1
ATOM 6246 O O . LYS C 3 18 ? 171.979 204.308 195.990 1.00 56.37 17 LYS C O 1
ATOM 6252 N N . ARG C 3 19 ? 171.583 206.255 194.936 1.00 54.05 18 ARG C N 1
ATOM 6253 C CA . ARG C 3 19 ? 171.096 205.569 193.745 1.00 54.05 18 ARG C CA 1
ATOM 6254 C C . ARG C 3 19 ? 172.240 204.985 192.922 1.00 54.05 18 ARG C C 1
ATOM 6255 O O . ARG C 3 19 ? 172.053 203.980 192.229 1.00 54.05 18 ARG C O 1
ATOM 6263 N N . GLY C 3 20 ? 173.424 205.587 192.988 1.00 52.60 19 GLY C N 1
ATOM 6264 C CA . GLY C 3 20 ? 174.518 205.162 192.138 1.00 52.60 19 GLY C CA 1
ATOM 6265 C C . GLY C 3 20 ? 175.530 204.249 192.798 1.00 52.60 19 GLY C C 1
ATOM 6266 O O . GLY C 3 20 ? 176.652 204.108 192.305 1.00 52.60 19 GLY C O 1
ATOM 6267 N N . GLN C 3 21 ? 175.158 203.624 193.908 1.00 42.49 20 GLN C N 1
ATOM 6268 C CA . GLN C 3 21 ? 176.069 202.777 194.663 1.00 42.49 20 GLN C CA 1
ATOM 6269 C C . GLN C 3 21 ? 175.639 201.320 194.573 1.00 42.49 20 GLN C C 1
ATOM 6270 O O . GLN C 3 21 ? 174.546 200.992 194.105 1.00 42.49 20 GLN C O 1
ATOM 6276 N N . THR C 3 22 ? 176.523 200.440 195.032 1.00 32.01 21 THR C N 1
ATOM 6277 C CA . THR C 3 22 ? 176.255 199.011 195.104 1.00 32.01 21 THR C CA 1
ATOM 6278 C C . THR C 3 22 ? 176.196 198.579 196.564 1.00 32.01 21 THR C C 1
ATOM 6279 O O . THR C 3 22 ? 177.076 198.924 197.361 1.00 32.01 21 THR C O 1
ATOM 6283 N N . CYS C 3 23 ? 175.142 197.852 196.914 1.00 24.57 22 CYS C N 1
ATOM 6284 C CA . CYS C 3 23 ? 174.908 197.397 198.274 1.00 24.57 22 CYS C CA 1
ATOM 6285 C C . CYS C 3 23 ? 175.220 195.912 198.384 1.00 24.57 22 CYS C C 1
ATOM 6286 O O . CYS C 3 23 ? 174.861 195.122 197.501 1.00 24.57 22 CYS C O 1
ATOM 6289 N N . VAL C 3 24 ? 175.899 195.545 199.468 1.00 20.85 23 VAL C N 1
ATOM 6290 C CA . VAL C 3 24 ? 176.286 194.169 199.750 1.00 20.85 23 VAL C CA 1
ATOM 6291 C C . VAL C 3 24 ? 175.481 193.685 200.948 1.00 20.85 23 VAL C C 1
ATOM 6292 O O . VAL C 3 24 ? 175.451 194.345 201.993 1.00 20.85 23 VAL C O 1
ATOM 6296 N N . VAL C 3 25 ? 174.811 192.547 200.792 1.00 18.79 24 VAL C N 1
ATOM 6297 C CA . VAL C 3 25 ? 173.877 192.057 201.797 1.00 18.79 24 VAL C CA 1
ATOM 6298 C C . VAL C 3 25 ? 173.994 190.547 201.924 1.00 18.79 24 VAL C C 1
ATOM 6299 O O . VAL C 3 25 ? 174.357 189.850 200.973 1.00 18.79 24 VAL C O 1
ATOM 6303 N N . HIS C 3 26 ? 173.686 190.046 203.123 1.00 17.86 25 HIS C N 1
ATOM 6304 C CA . HIS C 3 26 ? 173.565 188.613 203.386 1.00 17.86 25 HIS C CA 1
ATOM 6305 C C . HIS C 3 26 ? 172.087 188.272 203.551 1.00 17.86 25 HIS C C 1
ATOM 6306 O O . HIS C 3 26 ? 171.563 188.188 204.658 1.00 17.86 25 HIS C O 1
ATOM 6313 N N . TYR C 3 27 ? 171.412 188.051 202.433 1.00 21.39 26 TYR C N 1
ATOM 6314 C CA . TYR C 3 27 ? 169.990 187.755 202.482 1.00 21.39 26 TYR C CA 1
ATOM 6315 C C . TYR C 3 27 ? 169.762 186.289 202.816 1.00 21.39 26 TYR C C 1
ATOM 6316 O O . TYR C 3 27 ? 170.499 185.416 202.357 1.00 21.39 26 TYR C O 1
ATOM 6325 N N . THR C 3 28 ? 168.743 186.021 203.632 1.00 15.52 27 THR C N 1
ATOM 6326 C CA . THR C 3 28 ? 168.348 184.658 203.992 1.00 15.52 27 THR C CA 1
ATOM 6327 C C . THR C 3 28 ? 166.837 184.547 203.819 1.00 15.52 27 THR C C 1
ATOM 6328 O O . THR C 3 28 ? 166.086 184.690 204.783 1.00 15.52 27 THR C O 1
ATOM 6332 N N . GLY C 3 29 ? 166.393 184.265 202.600 1.00 11.45 28 GLY C N 1
ATOM 6333 C CA . GLY C 3 29 ? 164.981 184.349 202.300 1.00 11.45 28 GLY C CA 1
ATOM 6334 C C . GLY C 3 29 ? 164.220 183.096 202.675 1.00 11.45 28 GLY C C 1
ATOM 6335 O O . GLY C 3 29 ? 164.776 182.010 202.803 1.00 11.45 28 GLY C O 1
ATOM 6336 N N . MET C 3 30 ? 162.913 183.264 202.864 1.00 15.62 29 MET C N 1
ATOM 6337 C CA . MET C 3 30 ? 161.997 182.151 203.097 1.00 15.62 29 MET C CA 1
ATOM 6338 C C . MET C 3 30 ? 160.705 182.430 202.342 1.00 15.62 29 MET C C 1
ATOM 6339 O O . MET C 3 30 ? 160.596 183.411 201.604 1.00 15.62 29 MET C O 1
ATOM 6344 N N . LEU C 3 31 ? 159.719 181.565 202.527 1.00 12.13 30 LEU C N 1
ATOM 6345 C CA . LEU C 3 31 ? 158.357 181.844 202.116 1.00 12.13 30 LEU C CA 1
ATOM 6346 C C . LEU C 3 31 ? 157.625 182.450 203.307 1.00 12.13 30 LEU C C 1
ATOM 6347 O O . LEU C 3 31 ? 158.231 182.747 204.341 1.00 12.13 30 LEU C O 1
ATOM 6352 N N . GLU C 3 32 ? 156.312 182.635 203.170 1.00 20.50 31 GLU C N 1
ATOM 6353 C CA . GLU C 3 32 ? 155.560 183.272 204.246 1.00 20.50 31 GLU C CA 1
ATOM 6354 C C . GLU C 3 32 ? 155.534 182.414 205.504 1.00 20.50 31 GLU C C 1
ATOM 6355 O O . GLU C 3 32 ? 155.432 182.949 206.614 1.00 20.50 31 GLU C O 1
ATOM 6361 N N . ASP C 3 33 ? 155.641 181.093 205.361 1.00 21.54 32 ASP C N 1
ATOM 6362 C CA . ASP C 3 33 ? 155.551 180.175 206.489 1.00 21.54 32 ASP C CA 1
ATOM 6363 C C . ASP C 3 33 ? 156.913 179.780 207.048 1.00 21.54 32 ASP C C 1
ATOM 6364 O O . ASP C 3 33 ? 156.988 178.876 207.883 1.00 21.54 32 ASP C O 1
ATOM 6369 N N . GLY C 3 34 ? 157.986 180.430 206.606 1.00 19.55 33 GLY C N 1
ATOM 6370 C CA . GLY C 3 34 ? 159.309 180.175 207.134 1.00 19.55 33 GLY C CA 1
ATOM 6371 C C . GLY C 3 34 ? 160.083 179.057 206.471 1.00 19.55 33 GLY C C 1
ATOM 6372 O O . GLY C 3 34 ? 161.193 178.748 206.922 1.00 19.55 33 GLY C O 1
ATOM 6373 N N . LYS C 3 35 ? 159.548 178.444 205.417 1.00 16.11 34 LYS C N 1
ATOM 6374 C CA . LYS C 3 35 ? 160.245 177.374 204.703 1.00 16.11 34 LYS C CA 1
ATOM 6375 C C . LYS C 3 35 ? 161.364 177.984 203.870 1.00 16.11 34 LYS C C 1
ATOM 6376 O O . LYS C 3 35 ? 161.122 178.548 202.803 1.00 16.11 34 LYS C O 1
ATOM 6382 N N . LYS C 3 36 ? 162.599 177.868 204.351 1.00 11.41 35 LYS C N 1
ATOM 6383 C CA . LYS C 3 36 ? 163.722 178.534 203.704 1.00 11.41 35 LYS C CA 1
ATOM 6384 C C . LYS C 3 36 ? 163.983 177.935 202.331 1.00 11.41 35 LYS C C 1
ATOM 6385 O O . LYS C 3 36 ? 164.072 176.713 202.183 1.00 11.41 35 LYS C O 1
ATOM 6391 N N . PHE C 3 37 ? 164.115 178.799 201.322 1.00 14.84 36 PHE C N 1
ATOM 6392 C CA . PHE C 3 37 ? 164.387 178.355 199.963 1.00 14.84 36 PHE C CA 1
ATOM 6393 C C . PHE C 3 37 ? 165.742 178.792 199.429 1.00 14.84 36 PHE C C 1
ATOM 6394 O O . PHE C 3 37 ? 166.233 178.177 198.479 1.00 14.84 36 PHE C O 1
ATOM 6402 N N . ASP C 3 38 ? 166.353 179.825 200.002 1.00 14.62 37 ASP C N 1
ATOM 6403 C CA . ASP C 3 38 ? 167.673 180.260 199.570 1.00 14.62 37 ASP C CA 1
ATOM 6404 C C . ASP C 3 38 ? 168.292 181.108 200.667 1.00 14.62 37 ASP C C 1
ATOM 6405 O O . ASP C 3 38 ? 167.584 181.731 201.459 1.00 14.62 37 ASP C O 1
ATOM 6410 N N . SER C 3 39 ? 169.621 181.125 200.701 1.00 13.05 38 SER C N 1
ATOM 6411 C CA . SER C 3 39 ? 170.347 181.933 201.667 1.00 13.05 38 SER C CA 1
ATOM 6412 C C . SER C 3 39 ? 171.732 182.242 201.132 1.00 13.05 38 SER C C 1
ATOM 6413 O O . SER C 3 39 ? 172.296 181.475 200.351 1.00 13.05 38 SER C O 1
ATOM 6416 N N . SER C 3 40 ? 172.280 183.371 201.570 1.00 14.37 39 SER C N 1
ATOM 6417 C CA . SER C 3 40 ? 173.631 183.766 201.211 1.00 14.37 39 SER C CA 1
ATOM 6418 C C . SER C 3 40 ? 174.631 183.455 202.303 1.00 14.37 39 SER C C 1
ATOM 6419 O O . SER C 3 40 ? 175.743 183.988 202.278 1.00 14.37 39 SER C O 1
ATOM 6422 N N . ARG C 3 41 ? 174.249 182.642 203.283 1.00 15.76 40 ARG C N 1
ATOM 6423 C CA . ARG C 3 41 ? 175.195 182.081 204.231 1.00 15.76 40 ARG C CA 1
ATOM 6424 C C . ARG C 3 41 ? 175.424 180.593 204.017 1.00 15.76 40 ARG C C 1
ATOM 6425 O O . ARG C 3 41 ? 176.400 180.052 204.546 1.00 15.76 40 ARG C O 1
ATOM 6433 N N . ASP C 3 42 ? 174.556 179.921 203.253 1.00 17.46 41 ASP C N 1
ATOM 6434 C CA . ASP C 3 42 ? 174.886 178.604 202.723 1.00 17.46 41 ASP C CA 1
ATOM 6435 C C . ASP C 3 42 ? 176.094 178.667 201.804 1.00 17.46 41 ASP C C 1
ATOM 6436 O O . ASP C 3 42 ? 176.773 177.654 201.610 1.00 17.46 41 ASP C O 1
ATOM 6441 N N . ARG C 3 43 ? 176.354 179.826 201.218 1.00 12.12 42 ARG C N 1
ATOM 6442 C CA . ARG C 3 43 ? 177.617 180.149 200.582 1.00 12.12 42 ARG C CA 1
ATOM 6443 C C . ARG C 3 43 ? 178.337 181.168 201.450 1.00 12.12 42 ARG C C 1
ATOM 6444 O O . ARG C 3 43 ? 177.717 181.904 202.219 1.00 12.12 42 ARG C O 1
ATOM 6452 N N . ASN C 3 44 ? 179.656 181.200 201.342 1.00 23.00 43 ASN C N 1
ATOM 6453 C CA . ASN C 3 44 ? 180.445 182.166 202.102 1.00 23.00 43 ASN C CA 1
ATOM 6454 C C . ASN C 3 44 ? 180.726 183.404 201.255 1.00 23.00 43 ASN C C 1
ATOM 6455 O O . ASN C 3 44 ? 181.871 183.774 201.001 1.00 23.00 43 ASN C O 1
ATOM 6460 N N . LYS C 3 45 ? 179.653 184.056 200.815 1.00 23.40 44 LYS C N 1
ATOM 6461 C CA . LYS C 3 45 ? 179.838 185.167 199.892 1.00 23.40 44 LYS C CA 1
ATOM 6462 C C . LYS C 3 45 ? 178.688 186.167 199.953 1.00 23.40 44 LYS C C 1
ATOM 6463 O O . LYS C 3 45 ? 177.518 185.781 199.851 1.00 23.40 44 LYS C O 1
ATOM 6469 N N . PRO C 3 46 ? 178.981 187.454 200.119 1.00 17.05 45 PRO C N 1
ATOM 6470 C CA . PRO C 3 46 ? 177.917 188.459 200.126 1.00 17.05 45 PRO C CA 1
ATOM 6471 C C . PRO C 3 46 ? 177.305 188.627 198.746 1.00 17.05 45 PRO C C 1
ATOM 6472 O O . PRO C 3 46 ? 177.926 188.343 197.721 1.00 17.05 45 PRO C O 1
ATOM 6476 N N . PHE C 3 47 ? 176.065 189.102 198.730 1.00 16.96 46 PHE C N 1
ATOM 6477 C CA . PHE C 3 47 ? 175.361 189.402 197.492 1.00 16.96 46 PHE C CA 1
ATOM 6478 C C . PHE C 3 47 ? 175.478 190.891 197.200 1.00 16.96 46 PHE C C 1
ATOM 6479 O O . PHE C 3 47 ? 175.142 191.718 198.051 1.00 16.96 46 PHE C O 1
ATOM 6487 N N . LYS C 3 48 ? 175.945 191.227 196.000 1.00 23.28 47 LYS C N 1
ATOM 6488 C CA . LYS C 3 48 ? 176.211 192.605 195.605 1.00 23.28 47 LYS C CA 1
ATOM 6489 C C . LYS C 3 48 ? 175.238 193.015 194.510 1.00 23.28 47 LYS C C 1
ATOM 6490 O O . LYS C 3 48 ? 175.178 192.368 193.461 1.00 23.28 47 LYS C O 1
ATOM 6496 N N . PHE C 3 49 ? 174.487 194.090 194.742 1.00 25.00 48 PHE C N 1
ATOM 6497 C CA . PHE C 3 49 ? 173.498 194.523 193.763 1.00 25.00 48 PHE C CA 1
ATOM 6498 C C . PHE C 3 49 ? 173.479 196.042 193.680 1.00 25.00 48 PHE C C 1
ATOM 6499 O O . PHE C 3 49 ? 173.758 196.740 194.655 1.00 25.00 48 PHE C O 1
ATOM 6507 N N . MET C 3 50 ? 173.123 196.550 192.505 1.00 26.08 49 MET C N 1
ATOM 6508 C CA . MET C 3 50 ? 173.116 197.981 192.238 1.00 26.08 49 MET C CA 1
ATOM 6509 C C . MET C 3 50 ? 171.688 198.469 192.055 1.00 26.08 49 MET C C 1
ATOM 6510 O O . MET C 3 50 ? 170.881 197.814 191.389 1.00 26.08 49 MET C O 1
ATOM 6512 N N . LEU C 3 51 ? 171.383 199.622 192.646 1.00 30.41 50 LEU C N 1
ATOM 6513 C CA . LEU C 3 51 ? 170.061 200.218 192.542 1.00 30.41 50 LEU C CA 1
ATOM 6514 C C . LEU C 3 51 ? 169.903 200.910 191.192 1.00 30.41 50 LEU C C 1
ATOM 6515 O O . LEU C 3 51 ? 170.827 200.965 190.377 1.00 30.41 50 LEU C O 1
ATOM 6520 N N . GLY C 3 52 ? 168.713 201.450 190.947 1.00 31.80 51 GLY C N 1
ATOM 6521 C CA . GLY C 3 52 ? 168.443 202.109 189.685 1.00 31.80 51 GLY C CA 1
ATOM 6522 C C . GLY C 3 52 ? 168.243 201.118 188.559 1.00 31.80 51 GLY C C 1
ATOM 6523 O O . GLY C 3 52 ? 167.150 201.021 187.995 1.00 31.80 51 GLY C O 1
ATOM 6524 N N . LYS C 3 53 ? 169.300 200.387 188.215 1.00 34.15 52 LYS C N 1
ATOM 6525 C CA . LYS C 3 53 ? 169.165 199.277 187.284 1.00 34.15 52 LYS C CA 1
ATOM 6526 C C . LYS C 3 53 ? 168.181 198.259 187.845 1.00 34.15 52 LYS C C 1
ATOM 6527 O O . LYS C 3 53 ? 168.222 197.919 189.030 1.00 34.15 52 LYS C O 1
ATOM 6533 N N . GLN C 3 54 ? 167.279 197.784 186.989 1.00 36.86 53 GLN C N 1
ATOM 6534 C CA . GLN C 3 54 ? 166.164 196.945 187.424 1.00 36.86 53 GLN C CA 1
ATOM 6535 C C . GLN C 3 54 ? 166.477 195.481 187.125 1.00 36.86 53 GLN C C 1
ATOM 6536 O O . GLN C 3 54 ? 166.074 194.922 186.106 1.00 36.86 53 GLN C O 1
ATOM 6542 N N . GLU C 3 55 ? 167.211 194.855 188.040 1.00 27.97 54 GLU C N 1
ATOM 6543 C CA . GLU C 3 55 ? 167.399 193.410 188.022 1.00 27.97 54 GLU C CA 1
ATOM 6544 C C . GLU C 3 55 ? 166.812 192.720 189.243 1.00 27.97 54 GLU C C 1
ATOM 6545 O O . GLU C 3 55 ? 166.230 191.643 189.111 1.00 27.97 54 GLU C O 1
ATOM 6551 N N . VAL C 3 56 ? 166.925 193.319 190.432 1.00 19.43 55 VAL C N 1
ATOM 6552 C CA . VAL C 3 56 ? 166.272 192.749 191.601 1.00 19.43 55 VAL C CA 1
ATOM 6553 C C . VAL C 3 56 ? 164.778 193.043 191.546 1.00 19.43 55 VAL C C 1
ATOM 6554 O O . VAL C 3 56 ? 164.320 193.967 190.866 1.00 19.43 55 VAL C O 1
ATOM 6558 N N . ILE C 3 57 ? 164.005 192.230 192.270 1.00 16.08 56 ILE C N 1
ATOM 6559 C CA . ILE C 3 57 ? 162.576 192.482 192.381 1.00 16.08 56 ILE C CA 1
ATOM 6560 C C . ILE C 3 57 ? 162.350 193.855 193.009 1.00 16.08 56 ILE C C 1
ATOM 6561 O O . ILE C 3 57 ? 163.119 194.306 193.866 1.00 16.08 56 ILE C O 1
ATOM 6566 N N . ARG C 3 58 ? 161.293 194.539 192.563 1.00 14.86 57 ARG C N 1
ATOM 6567 C CA . ARG C 3 58 ? 161.062 195.910 193.007 1.00 14.86 57 ARG C CA 1
ATOM 6568 C C . ARG C 3 58 ? 160.904 196.009 194.517 1.00 14.86 57 ARG C C 1
ATOM 6569 O O . ARG C 3 58 ? 161.133 197.083 195.086 1.00 14.86 57 ARG C O 1
ATOM 6571 N N . GLY C 3 59 ? 160.524 194.913 195.175 1.00 15.98 58 GLY C N 1
ATOM 6572 C CA . GLY C 3 59 ? 160.453 194.920 196.625 1.00 15.98 58 GLY C CA 1
ATOM 6573 C C . GLY C 3 59 ? 161.793 195.209 197.272 1.00 15.98 58 GLY C C 1
ATOM 6574 O O . GLY C 3 59 ? 161.872 195.963 198.240 1.00 15.98 58 GLY C O 1
ATOM 6575 N N . TRP C 3 60 ? 162.865 194.608 196.753 1.00 15.03 59 TRP C N 1
ATOM 6576 C CA . TRP C 3 60 ? 164.201 194.980 197.204 1.00 15.03 59 TRP C CA 1
ATOM 6577 C C . TRP C 3 60 ? 164.483 196.444 196.917 1.00 15.03 59 TRP C C 1
ATOM 6578 O O . TRP C 3 60 ? 165.022 197.157 197.770 1.00 15.03 59 TRP C O 1
ATOM 6589 N N . GLU C 3 61 ? 164.115 196.913 195.722 1.00 18.38 60 GLU C N 1
ATOM 6590 C CA . GLU C 3 61 ? 164.474 198.266 195.309 1.00 18.38 60 GLU C CA 1
ATOM 6591 C C . GLU C 3 61 ? 163.863 199.307 196.235 1.00 18.38 60 GLU C C 1
ATOM 6592 O O . GLU C 3 61 ? 164.519 200.294 196.587 1.00 18.38 60 GLU C O 1
ATOM 6594 N N . GLU C 3 62 ? 162.612 199.106 196.645 1.00 18.93 61 GLU C N 1
ATOM 6595 C CA . GLU C 3 62 ? 161.950 200.043 197.543 1.00 18.93 61 GLU C CA 1
ATOM 6596 C C . GLU C 3 62 ? 161.914 199.566 198.991 1.00 18.93 61 GLU C C 1
ATOM 6597 O O . GLU C 3 62 ? 161.248 200.191 199.820 1.00 18.93 61 GLU C O 1
ATOM 6603 N N . GLY C 3 63 ? 162.621 198.491 199.321 1.00 19.96 62 GLY C N 1
ATOM 6604 C CA . GLY C 3 63 ? 162.638 198.000 200.683 1.00 19.96 62 GLY C CA 1
ATOM 6605 C C . GLY C 3 63 ? 164.020 198.025 201.293 1.00 19.96 62 GLY C C 1
ATOM 6606 O O . GLY C 3 63 ? 164.162 198.127 202.514 1.00 19.96 62 GLY C O 1
ATOM 6607 N N . VAL C 3 64 ? 165.049 197.917 200.448 1.00 25.05 63 VAL C N 1
ATOM 6608 C CA . VAL C 3 64 ? 166.428 198.054 200.906 1.00 25.05 63 VAL C CA 1
ATOM 6609 C C . VAL C 3 64 ? 166.856 199.514 200.957 1.00 25.05 63 VAL C C 1
ATOM 6610 O O . VAL C 3 64 ? 167.741 199.868 201.745 1.00 25.05 63 VAL C O 1
ATOM 6614 N N . ALA C 3 65 ? 166.227 200.378 200.158 1.00 27.06 64 ALA C N 1
ATOM 6615 C CA . ALA C 3 65 ? 166.567 201.794 200.186 1.00 27.06 64 ALA C CA 1
ATOM 6616 C C . ALA C 3 65 ? 166.320 202.411 201.557 1.00 27.06 64 ALA C C 1
ATOM 6617 O O . ALA C 3 65 ? 167.051 203.320 201.968 1.00 27.06 64 ALA C O 1
ATOM 6619 N N . GLN C 3 66 ? 165.307 201.932 202.282 1.00 29.91 65 GLN C N 1
ATOM 6620 C CA . GLN C 3 66 ? 164.969 202.491 203.587 1.00 29.91 65 GLN C CA 1
ATOM 6621 C C . GLN C 3 66 ? 165.981 202.147 204.671 1.00 29.91 65 GLN C C 1
ATOM 6622 O O . GLN C 3 66 ? 165.886 202.699 205.771 1.00 29.91 65 GLN C O 1
ATOM 6628 N N . MET C 3 67 ? 166.929 201.256 204.404 1.00 30.28 66 MET C N 1
ATOM 6629 C CA . MET C 3 67 ? 167.838 200.780 205.432 1.00 30.28 66 MET C CA 1
ATOM 6630 C C . MET C 3 67 ? 169.033 201.721 205.579 1.00 30.28 66 MET C C 1
ATOM 6631 O O . MET C 3 67 ? 169.056 202.831 205.041 1.00 30.28 66 MET C O 1
ATOM 6636 N N . SER C 3 68 ? 170.041 201.272 206.322 1.00 39.28 67 SER C N 1
ATOM 6637 C CA . SER C 3 68 ? 171.273 202.014 206.545 1.00 39.28 67 SER C CA 1
ATOM 6638 C C . SER C 3 68 ? 172.406 201.006 206.699 1.00 39.28 67 SER C C 1
ATOM 6639 O O . SER C 3 68 ? 172.262 199.826 206.370 1.00 39.28 67 SER C O 1
ATOM 6642 N N . VAL C 3 69 ? 173.545 201.465 207.213 1.00 39.39 68 VAL C N 1
ATOM 6643 C CA . VAL C 3 69 ? 174.681 200.572 207.400 1.00 39.39 68 VAL C CA 1
ATOM 6644 C C . VAL C 3 69 ? 174.448 199.708 208.631 1.00 39.39 68 VAL C C 1
ATOM 6645 O O . VAL C 3 69 ? 174.174 200.217 209.725 1.00 39.39 68 VAL C O 1
ATOM 6649 N N . GLY C 3 70 ? 174.541 198.393 208.453 1.00 32.63 69 GLY C N 1
ATOM 6650 C CA . GLY C 3 70 ? 174.504 197.458 209.556 1.00 32.63 69 GLY C CA 1
ATOM 6651 C C . GLY C 3 70 ? 173.131 197.148 210.100 1.00 32.63 69 GLY C C 1
ATOM 6652 O O . GLY C 3 70 ? 173.023 196.341 211.031 1.00 32.63 69 GLY C O 1
ATOM 6653 N N . GLN C 3 71 ? 172.079 197.743 209.550 1.00 32.73 70 GLN C N 1
ATOM 6654 C CA . GLN C 3 71 ? 170.741 197.613 210.120 1.00 32.73 70 GLN C CA 1
ATOM 6655 C C . GLN C 3 71 ? 170.090 196.360 209.555 1.00 32.73 70 GLN C C 1
ATOM 6656 O O . GLN C 3 71 ? 169.480 196.378 208.487 1.00 32.73 70 GLN C O 1
ATOM 6662 N N . ARG C 3 72 ? 170.227 195.255 210.282 1.00 29.25 71 ARG C N 1
ATOM 6663 C CA . ARG C 3 72 ? 169.508 194.042 209.924 1.00 29.25 71 ARG C CA 1
ATOM 6664 C C . ARG C 3 72 ? 168.009 194.306 209.957 1.00 29.25 71 ARG C C 1
ATOM 6665 O O . ARG C 3 72 ? 167.510 195.031 210.819 1.00 29.25 71 ARG C O 1
ATOM 6673 N N . ALA C 3 73 ? 167.289 193.724 209.005 1.00 19.15 72 ALA C N 1
ATOM 6674 C CA . ALA C 3 73 ? 165.878 194.028 208.830 1.00 19.15 72 ALA C CA 1
ATOM 6675 C C . ALA C 3 73 ? 165.133 192.732 208.557 1.00 19.15 72 ALA C C 1
ATOM 6676 O O . ALA C 3 73 ? 165.665 191.635 208.742 1.00 19.15 72 ALA C O 1
ATOM 6678 N N . LYS C 3 74 ? 163.886 192.863 208.124 1.00 15.85 73 LYS C N 1
ATOM 6679 C CA . LYS C 3 74 ? 163.067 191.712 207.788 1.00 15.85 73 LYS C CA 1
ATOM 6680 C C . LYS C 3 74 ? 161.965 192.166 206.845 1.00 15.85 73 LYS C C 1
ATOM 6681 O O . LYS C 3 74 ? 161.001 192.808 207.265 1.00 15.85 73 LYS C O 1
ATOM 6687 N N . LEU C 3 75 ? 162.101 191.802 205.577 1.00 12.85 74 LEU C N 1
ATOM 6688 C CA . LEU C 3 75 ? 161.255 192.319 204.514 1.00 12.85 74 LEU C CA 1
ATOM 6689 C C . LEU C 3 75 ? 160.082 191.379 204.308 1.00 12.85 74 LEU C C 1
ATOM 6690 O O . LEU C 3 75 ? 160.261 190.159 204.320 1.00 12.85 74 LEU C O 1
ATOM 6695 N N . THR C 3 76 ? 158.894 191.943 204.112 1.00 13.03 75 THR C N 1
ATOM 6696 C CA . THR C 3 76 ? 157.691 191.182 203.773 1.00 13.03 75 THR C CA 1
ATOM 6697 C C . THR C 3 76 ? 157.244 191.614 202.378 1.00 13.03 75 THR C C 1
ATOM 6698 O O . THR C 3 76 ? 156.453 192.542 202.221 1.00 13.03 75 THR C O 1
ATOM 6702 N N . ILE C 3 77 ? 157.753 190.923 201.365 1.00 12.74 76 ILE C N 1
ATOM 6703 C CA . ILE C 3 77 ? 157.508 191.287 199.976 1.00 12.74 76 ILE C CA 1
ATOM 6704 C C . ILE C 3 77 ? 156.173 190.704 199.529 1.00 12.74 76 ILE C C 1
ATOM 6705 O O . ILE C 3 77 ? 155.969 189.487 199.573 1.00 12.74 76 ILE C O 1
ATOM 6710 N N . SER C 3 78 ? 155.273 191.571 199.081 1.00 13.13 77 SER C N 1
ATOM 6711 C CA . SER C 3 78 ? 153.968 191.188 198.574 1.00 13.13 77 SER C CA 1
ATOM 6712 C C . SER C 3 78 ? 154.092 190.582 197.179 1.00 13.13 77 SER C C 1
ATOM 6713 O O . SER C 3 78 ? 155.126 190.722 196.525 1.00 13.13 77 SER C O 1
ATOM 6716 N N . PRO C 3 79 ? 153.059 189.876 196.707 1.00 17.90 78 PRO C N 1
ATOM 6717 C CA . PRO C 3 79 ? 153.104 189.347 195.333 1.00 17.90 78 PRO C CA 1
ATOM 6718 C C . PRO C 3 79 ? 153.156 190.419 194.264 1.00 17.90 78 PRO C C 1
ATOM 6719 O O . PRO C 3 79 ? 153.539 190.115 193.129 1.00 17.90 78 PRO C O 1
ATOM 6723 N N . ASP C 3 80 ? 152.753 191.654 194.574 1.00 19.20 79 ASP C N 1
ATOM 6724 C CA . ASP C 3 80 ? 152.884 192.741 193.608 1.00 19.20 79 ASP C CA 1
ATOM 6725 C C . ASP C 3 80 ? 154.347 193.051 193.317 1.00 19.20 79 ASP C C 1
ATOM 6726 O O . ASP C 3 80 ? 154.720 193.305 192.166 1.00 19.20 79 ASP C O 1
ATOM 6731 N N . TYR C 3 81 ? 155.188 193.046 194.347 1.00 16.17 80 TYR C N 1
ATOM 6732 C CA . TYR C 3 81 ? 156.593 193.387 194.197 1.00 16.17 80 TYR C CA 1
ATOM 6733 C C . TYR C 3 81 ? 157.507 192.175 194.195 1.00 16.17 80 TYR C C 1
ATOM 6734 O O . TYR C 3 81 ? 158.721 192.335 194.038 1.00 16.17 80 TYR C O 1
ATOM 6743 N N . ALA C 3 82 ? 156.959 190.978 194.359 1.00 19.66 81 ALA C N 1
ATOM 6744 C CA . ALA C 3 82 ? 157.725 189.746 194.234 1.00 19.66 81 ALA C CA 1
ATOM 6745 C C . ALA C 3 82 ? 157.553 189.321 192.779 1.00 19.66 81 ALA C C 1
ATOM 6746 O O . ALA C 3 82 ? 157.185 190.117 191.912 1.00 19.66 81 ALA C O 1
ATOM 6748 N N . TYR C 3 83 ? 157.846 188.055 192.486 1.00 18.73 82 TYR C N 1
ATOM 6749 C CA . TYR C 3 83 ? 157.809 187.587 191.106 1.00 18.73 82 TYR C CA 1
ATOM 6750 C C . TYR C 3 83 ? 156.414 187.657 190.497 1.00 18.73 82 TYR C C 1
ATOM 6751 O O . TYR C 3 83 ? 156.283 187.573 189.272 1.00 18.73 82 TYR C O 1
ATOM 6760 N N . GLY C 3 84 ? 155.374 187.812 191.310 1.00 29.72 83 GLY C N 1
ATOM 6761 C CA . GLY C 3 84 ? 154.055 188.071 190.767 1.00 29.72 83 GLY C CA 1
ATOM 6762 C C . GLY C 3 84 ? 153.374 186.823 190.231 1.00 29.72 83 GLY C C 1
ATOM 6763 O O . GLY C 3 84 ? 153.637 185.701 190.665 1.00 29.72 83 GLY C O 1
ATOM 6764 N N . ALA C 3 85 ? 152.478 187.037 189.264 1.00 32.97 84 ALA C N 1
ATOM 6765 C CA . ALA C 3 85 ? 151.639 185.949 188.769 1.00 32.97 84 ALA C CA 1
ATOM 6766 C C . ALA C 3 85 ? 152.467 184.854 188.110 1.00 32.97 84 ALA C C 1
ATOM 6767 O O . ALA C 3 85 ? 152.189 183.664 188.292 1.00 32.97 84 ALA C O 1
ATOM 6769 N N . THR C 3 86 ? 153.483 185.235 187.335 1.00 37.71 85 THR C N 1
ATOM 6770 C CA . THR C 3 86 ? 154.267 184.243 186.609 1.00 37.71 85 THR C CA 1
ATOM 6771 C C . THR C 3 86 ? 155.077 183.355 187.548 1.00 37.71 85 THR C C 1
ATOM 6772 O O . THR C 3 86 ? 155.263 182.168 187.262 1.00 37.71 85 THR C O 1
ATOM 6776 N N . GLY C 3 87 ? 155.560 183.899 188.660 1.00 29.13 86 GLY C N 1
ATOM 6777 C CA . GLY C 3 87 ? 156.375 183.115 189.558 1.00 29.13 86 GLY C CA 1
ATOM 6778 C C . GLY C 3 87 ? 157.736 182.822 188.951 1.00 29.13 86 GLY C C 1
ATOM 6779 O O . GLY C 3 87 ? 158.172 183.441 187.983 1.00 29.13 86 GLY C O 1
ATOM 6780 N N . HIS C 3 88 ? 158.410 181.847 189.550 1.00 23.27 87 HIS C N 1
ATOM 6781 C CA . HIS C 3 88 ? 159.723 181.415 189.090 1.00 23.27 87 HIS C CA 1
ATOM 6782 C C . HIS C 3 88 ? 159.735 179.897 188.993 1.00 23.27 87 HIS C C 1
ATOM 6783 O O . HIS C 3 88 ? 159.479 179.219 190.002 1.00 23.27 87 HIS C O 1
ATOM 6790 N N . PRO C 3 89 ? 160.033 179.319 187.791 1.00 23.02 88 PRO C N 1
ATOM 6791 C CA . PRO C 3 89 ? 160.132 177.869 187.625 1.00 23.02 88 PRO C CA 1
ATOM 6792 C C . PRO C 3 89 ? 161.190 177.285 188.563 1.00 23.02 88 PRO C C 1
ATOM 6793 O O . PRO C 3 89 ? 162.172 177.942 188.842 1.00 23.02 88 PRO C O 1
ATOM 6797 N N . GLY C 3 90 ? 160.979 176.049 188.992 1.00 19.96 89 GLY C N 1
ATOM 6798 C CA . GLY C 3 90 ? 161.871 175.424 189.944 1.00 19.96 89 GLY C CA 1
ATOM 6799 C C . GLY C 3 90 ? 161.666 175.632 191.430 1.00 19.96 89 GLY C C 1
ATOM 6800 O O . GLY C 3 90 ? 161.489 174.656 192.163 1.00 19.96 89 GLY C O 1
ATOM 6801 N N . ILE C 3 91 ? 161.683 176.879 191.896 1.00 19.72 90 ILE C N 1
ATOM 6802 C CA . ILE C 3 91 ? 161.649 177.174 193.320 1.00 19.72 90 ILE C CA 1
ATOM 6803 C C . ILE C 3 91 ? 160.287 177.691 193.767 1.00 19.72 90 ILE C C 1
ATOM 6804 O O . ILE C 3 91 ? 159.600 177.034 194.552 1.00 19.72 90 ILE C O 1
ATOM 6809 N N . ILE C 3 92 ? 159.879 178.856 193.279 1.00 22.83 91 ILE C N 1
ATOM 6810 C CA . ILE C 3 92 ? 158.817 179.644 193.888 1.00 22.83 91 ILE C CA 1
ATOM 6811 C C . ILE C 3 92 ? 157.507 179.394 193.148 1.00 22.83 91 ILE C C 1
ATOM 6812 O O . ILE C 3 92 ? 157.447 179.555 191.927 1.00 22.83 91 ILE C O 1
ATOM 6817 N N . PRO C 3 93 ? 156.440 179.003 193.837 1.00 27.29 92 PRO C N 1
ATOM 6818 C CA . PRO C 3 93 ? 155.141 178.852 193.184 1.00 27.29 92 PRO C CA 1
ATOM 6819 C C . PRO C 3 93 ? 154.536 180.206 192.862 1.00 27.29 92 PRO C C 1
ATOM 6820 O O . PRO C 3 93 ? 154.942 181.226 193.437 1.00 27.29 92 PRO C O 1
ATOM 6824 N N . PRO C 3 94 ? 153.571 180.261 191.947 1.00 29.21 93 PRO C N 1
ATOM 6825 C CA . PRO C 3 94 ? 152.945 181.545 191.617 1.00 29.21 93 PRO C CA 1
ATOM 6826 C C . PRO C 3 94 ? 152.164 182.111 192.791 1.00 29.21 93 PRO C C 1
ATOM 6827 O O . PRO C 3 94 ? 151.688 181.378 193.662 1.00 29.21 93 PRO C O 1
ATOM 6831 N N . HIS C 3 95 ? 152.043 183.440 192.804 1.00 33.61 94 HIS C N 1
ATOM 6832 C CA . HIS C 3 95 ? 151.328 184.173 193.849 1.00 33.61 94 HIS C CA 1
ATOM 6833 C C . HIS C 3 95 ? 151.918 183.874 195.227 1.00 33.61 94 HIS C C 1
ATOM 6834 O O . HIS C 3 95 ? 151.272 183.295 196.102 1.00 33.61 94 HIS C O 1
ATOM 6841 N N . ALA C 3 96 ? 153.171 184.283 195.404 1.00 23.61 95 ALA C N 1
ATOM 6842 C CA . ALA C 3 96 ? 153.924 184.006 196.617 1.00 23.61 95 ALA C CA 1
ATOM 6843 C C . ALA C 3 96 ? 154.203 185.302 197.359 1.00 23.61 95 ALA C C 1
ATOM 6844 O O . ALA C 3 96 ? 154.536 186.315 196.739 1.00 23.61 95 ALA C O 1
ATOM 6846 N N . THR C 3 97 ? 154.047 185.270 198.678 1.00 14.86 96 THR C N 1
ATOM 6847 C CA . THR C 3 97 ? 154.494 186.351 199.541 1.00 14.86 96 THR C CA 1
ATOM 6848 C C . THR C 3 97 ? 155.785 185.920 200.218 1.00 14.86 96 THR C C 1
ATOM 6849 O O . THR C 3 97 ? 155.827 184.872 200.866 1.00 14.86 96 THR C O 1
ATOM 6853 N N . LEU C 3 98 ? 156.833 186.721 200.071 1.00 11.71 97 LEU C N 1
ATOM 6854 C CA . LEU C 3 98 ? 158.167 186.324 200.496 1.00 11.71 97 LEU C CA 1
ATOM 6855 C C . LEU C 3 98 ? 158.587 187.086 201.744 1.00 11.71 97 LEU C C 1
ATOM 6856 O O . LEU C 3 98 ? 158.079 188.165 202.040 1.00 11.71 97 LEU C O 1
ATOM 6861 N N . VAL C 3 99 ? 159.524 186.502 202.484 1.00 10.51 98 VAL C N 1
ATOM 6862 C CA . VAL C 3 99 ? 160.049 187.109 203.700 1.00 10.51 98 VAL C CA 1
ATOM 6863 C C . VAL C 3 99 ? 161.564 186.999 203.644 1.00 10.51 98 VAL C C 1
ATOM 6864 O O . VAL C 3 99 ? 162.106 185.893 203.566 1.00 10.51 98 VAL C O 1
ATOM 6868 N N . PHE C 3 100 ? 162.246 188.135 203.692 1.00 9.16 99 PHE C N 1
ATOM 6869 C CA . PHE C 3 100 ? 163.697 188.189 203.624 1.00 9.16 99 PHE C CA 1
ATOM 6870 C C . PHE C 3 100 ? 164.269 188.690 204.942 1.00 9.16 99 PHE C C 1
ATOM 6871 O O . PHE C 3 100 ? 163.567 189.282 205.764 1.00 9.16 99 PHE C O 1
ATOM 6879 N N . ASP C 3 101 ? 165.561 188.446 205.134 1.00 16.32 100 ASP C N 1
ATOM 6880 C CA . ASP C 3 101 ? 166.286 188.864 206.329 1.00 16.32 100 ASP C CA 1
ATOM 6881 C C . ASP C 3 101 ? 167.559 189.599 205.945 1.00 16.32 100 ASP C C 1
ATOM 6882 O O . ASP C 3 101 ? 168.642 189.329 206.464 1.00 16.32 100 ASP C O 1
ATOM 6887 N N . VAL C 3 102 ? 167.431 190.553 205.023 1.00 13.98 101 VAL C N 1
ATOM 6888 C CA . VAL C 3 102 ? 168.591 191.250 204.496 1.00 13.98 101 VAL C CA 1
ATOM 6889 C C . VAL C 3 102 ? 169.362 191.952 205.609 1.00 13.98 101 VAL C C 1
ATOM 6890 O O . VAL C 3 102 ? 168.843 192.215 206.699 1.00 13.98 101 VAL C O 1
ATOM 6894 N N . GLU C 3 103 ? 170.632 192.245 205.327 1.00 16.49 102 GLU C N 1
ATOM 6895 C CA . GLU C 3 103 ? 171.496 192.938 206.282 1.00 16.49 102 GLU C CA 1
ATOM 6896 C C . GLU C 3 103 ? 172.547 193.707 205.486 1.00 16.49 102 GLU C C 1
ATOM 6897 O O . GLU C 3 103 ? 173.534 193.122 205.037 1.00 16.49 102 GLU C O 1
ATOM 6899 N N . LEU C 3 104 ? 172.330 195.008 205.320 1.00 23.54 103 LEU C N 1
ATOM 6900 C CA . LEU C 3 104 ? 173.287 195.844 204.610 1.00 23.54 103 LEU C CA 1
ATOM 6901 C C . LEU C 3 104 ? 174.557 196.003 205.435 1.00 23.54 103 LEU C C 1
ATOM 6902 O O . LEU C 3 104 ? 174.496 196.333 206.621 1.00 23.54 103 LEU C O 1
ATOM 6907 N N . LEU C 3 105 ? 175.709 195.775 204.807 1.00 27.41 104 LEU C N 1
ATOM 6908 C CA . LEU C 3 105 ? 176.989 195.812 205.505 1.00 27.41 104 LEU C CA 1
ATOM 6909 C C . LEU C 3 105 ? 177.901 196.925 205.017 1.00 27.41 104 LEU C C 1
ATOM 6910 O O . LEU C 3 105 ? 178.425 197.691 205.833 1.00 27.41 104 LEU C O 1
ATOM 6915 N N . LYS C 3 106 ? 178.120 197.032 203.708 1.00 32.14 105 LYS C N 1
ATOM 6916 C CA . LYS C 3 106 ? 179.031 198.021 203.153 1.00 32.14 105 LYS C CA 1
ATOM 6917 C C . LYS C 3 106 ? 178.419 198.622 201.898 1.00 32.14 105 LYS C C 1
ATOM 6918 O O . LYS C 3 106 ? 177.422 198.130 201.367 1.00 32.14 105 LYS C O 1
ATOM 6924 N N . LEU C 3 107 ? 179.031 199.704 201.427 1.00 33.00 106 LEU C N 1
ATOM 6925 C CA . LEU C 3 107 ? 178.643 200.352 200.182 1.00 33.00 106 LEU C CA 1
ATOM 6926 C C . LEU C 3 107 ? 179.899 200.668 199.388 1.00 33.00 106 LEU C C 1
ATOM 6927 O O . LEU C 3 107 ? 180.876 201.176 199.947 1.00 33.00 106 LEU C O 1
ATOM 6932 N N . GLU C 3 108 ? 179.874 200.373 198.094 1.00 36.88 107 GLU C N 1
ATOM 6933 C CA . GLU C 3 108 ? 181.043 200.589 197.253 1.00 36.88 107 GLU C CA 1
ATOM 6934 C C . GLU C 3 108 ? 180.690 201.355 195.984 1.00 36.88 107 GLU C C 1
#

Sequence (887 aa):
WVVGMGIVMSLIVLAIVFGNVLVITAIAKFERLQTVTNYFITSLACADLVMGLAVVPFGAAHILMKMWTFGNFWCEFWTSIDVLCVTASIETLCVIAVDRYFAITSPFKYQSLLTKNKARVIILMVWIVSGLTSFLPIQMHWYRATHQEAINCYAEETCCDFFTNQAYAIASSIVSFYVPLVIMVFVYSRVFQEAKRQLDADEIKRLGKRFKKLDLDNSGSLSVEEFMSLPELQQNPLVQRVIDIFDTDGNGEVDFKEFIEGVSQFSVKGDKEQKLRFAFRIYDMDKDGYISNGELFQVLKMMVGNNLKDTQLQQIVDKTIINADKDGDGRISFEEFCAVVGGLDIHKKMVVDVKFCLKEHKALKTLGIIMGTFTLCWLPFFIVNIVHVIQDNLIRKEVYILLNWIGYVNSGFNPLIYCRSPDFRIAFTDRVVKAVPFPPSHRLTAKEVFDGKPRVDILKAHLMKEGRLEESVALRIITEGASILRQEKNLLDIDAPVTVCGDIHGQFFDLMKLFEVGGSPANTRYLFLGDYVDRGYFSIECVLYLWALKILYPKTLFLLRGNHECRHLTEYFTFKQECKIKYSERVYDACMDAFDCLPLAALMNQQFLCVHGGLSPEINTLDDIRKLDRFKEPPAYGPMCDILWSDPLEDFGNEKHFTHNTVRGCSYFYSYPAVCDFLQHNNLLSILRAHEAQDAGYRMYRKSQTTGFPSLITIFSAPNYLDVYNNKAAVLKYENNVMNIRQFNCSPHPYWLPNFMDVFTWSLPFVGEKVTEMLVNVLNGVQVETISPGDGRTFPKRGQTCVVHYTGMLEDGKKFDSSRDRNKPFKFMLGKQEVIRGWEEGVAQMSVGQRAKLTISPDYAYGATGHPGIIPPHATLVFDVELLKLE

GO terms:
  GO:0005886 plasma membrane (C, IDA)
  GO:0071880 adenylate cyclase-activating adrenergic receptor signaling pathway (P, IC)
  GO:0004941 beta2-adrenergic receptor activity (F, IMP)
  GO:0001540 amyloid-beta binding (F, IDA)
  GO:1904646 cellular response to amyloid-beta (P, IGI)
  GO:1990911 response to psychosocial stress (P, TAS)
  GO:1900451 positive regulation of glutamate receptor signaling pathway (P, IGI)
  GO:0098990 AMPA selective glutamate receptor signaling pathway (P, IGI)
  GO:0071875 adrenergic receptor signaling pathway (P, IGI)
  GO:0071880 adenylate cyclase-activating adrenergic receptor signaling pathway (P, IGI)
  GO:0044877 protein-containing complex binding (F, IPI)
  GO:0043235 signaling receptor complex (C, IDA)
  GO:0051380 norepinephrine binding (F, IDA)
  GO:0004941 beta2-adrenergic receptor activity (F, IDA)
  GO:0043410 positive regulation of MAPK cascade (P, IDA)
  GO:0045744 negative regulation of G protein-coupled receptor signaling pathway (P, IDA)
  GO:0071880 adenylate cyclase-activating adrenergic receptor signaling pathway (P, IDA)
  GO:0006898 receptor-mediated endocytosis (P, IDA)
  GO:0005515 protein binding (F, IPI)
  GO:0042803 protein homodimerization activity (F, IPI)

Foldseek 3Di:
DLVVLLVVLVVLLVLLLVLLVLLLCLCPPVVPNPDLLSVLVNLLSVLLNQCSNQASNQVSVCVRVVWRPPFLVVLLVNQLSNQLSQQLNLVSLLVSLVLLLVCLVDVVCSVPPDDPVNSVVVSVVSSVVSSCVRNVCSVVPPFQADPVVSVVLSVDTGHNPDHGNLPVLVVSCVVGPPVSLVSSVVSLVVVVVSVVCQCPPVQLVVVVVVVCVLDPVPPQWDAPVSQPVPPVRVPDLQPVLLVVVLPVVPPRTHHSVSVCVSVLLAAPPHDLVSLLVVVVSSQVPPPLQWRALVSVLVSVCSVCPPVDDSVVSSVVSVVVQVVQDPDPPSTHGSVSVCVVDPPVPCSNVRHDHDDDHPPSPLPSPLSVVVSVLLCVLQVVLSVLSVVVSPVVCVDDDVVNVVSVVSNSSCSSVNSVSQCVRDVSVSSD/DVDPDPPDDDQDDDAAACPQQCPVQGNQPVLLVNVVRVYHHDDVVLLVLLVLLLVLQQPAAQAAEAEFFEWEAFEAAQQSQLVVVVCVQVDHLPPAAYEYAEYQHFLYLRRSSVVSSLSSVCSNPVRRYAYAYALCLFPPNCVVGQRQLSCVVRHNSVSVVSNSQSSQRHHAWHDHNLAEIEGAADFAPQDQAPVSSNPDHSNDGDDLDDGVNQRRDEHEDPDAVDPDAFDPDDVRRRGGYGHPVSLVNSCVVRVHAAYEHHDDQDLQQKDQDDADPPPGGGHYIYGYRHACRSVPPRGWHKMWTGDPNDIDIDTGHDDDDDDADPSRDDVCNVCVVVVVVVVVVVVVVVVD/DKDKDFDAADDDPFFDDQAKKWWKWKFKDFPVRHTQDTNVVPPGTDIDHHPDPDDFVNCNVHVRPGGAFTWIKMWAFLVRHPHQVFDPPTTDHRTTMIMGITTHDID

Organism: Homo sapiens (NCBI:txid9606)